Protein AF-0000000073568678 (afdb_homodimer)

Secondary structure (DSSP, 8-state):
----------------------------TT-TT--S-------SS--B--TT-GGGPPPTTS--EEEEEEE-SSSSS-EEEEEEESS----EEEEESSTTT--EEEE-PPPB--EETTEE--EEEEEEE-SPPTT-EEEEEESS--STTS-EEEEEEPPPPS-TT--EEEEEE----SBHHHHHHHHHHHHTT-SEEEE-S--S--TT-THHHHHHHHHHHHHHTTS-EEE---GGG---BGGGTB--TTHHHHHH----TTTTT-SSTTSEEEEETTEEEEE--TTS--STTSHHHHHHHHHHHH--TTT--EEEEE-SS-SS--BSTTTTTTHHHHHHHHHHHHHTT--EEEE-SSSSEEEE-SEETTEE-TTSPEEEEE--S--TT-----BSSSSPPTTEEEEE---EEEEEEE-SSSEEEEEEEEEETTEEEEEEEEEEE-SGGGGGG-PPPPPP--EEE---------------------/----------------------------TT-TT--S-------SS--B--TT-GGGPPPTTS--EEEEEEE-SSSSS-EEEEEEESS----EEEEESSTTT--EEEE-PPPB--EETTEE--EEEEEEE-SPPTT-EEEEEESS--STTS-EEEEEEPPPPS-TT--EEEEEE----SBHHHHHHHHHHHHTT-SEEEE-S--S--TT-THHHHHHHHHHHHHHTTS-EEE---GGG---BGGGTB--TTHHHHHH----TTTTT-SSTTSEEEEETTEEEEE--TTS--STTSHHHHHHHHHHHH--TTT--EEEEE-SS-SS--BSTTTTTTHHHHHHHHHHHHHTT--EEEE-SSSSEEEE-SEETTEE-TTSPEEEEE--S--TT-----BSSSSPPTTEEEEE---EEEEEEE-SSSEEEEEEEEEETTEEEEEEEEEEE-SGGGGGG-PPPPPP--EEE---------------------

Organism: NCBI:txid1480154

Solvent-accessible surface area (backbone atoms only — not comparable to full-atom values): 50777 Å² total; per-residue (Å²): 132,86,79,77,77,75,77,76,79,74,78,70,74,73,71,81,66,78,69,72,71,70,72,72,72,69,73,60,82,83,39,85,45,50,49,83,61,69,84,72,80,70,81,71,67,41,58,61,52,62,76,79,40,73,64,35,52,73,54,90,73,21,19,65,38,37,32,38,29,19,44,41,32,29,58,32,36,20,42,24,47,19,31,30,19,72,40,95,72,71,44,37,37,26,25,26,76,46,81,95,61,46,82,39,79,35,66,32,61,82,58,46,70,55,73,57,88,93,44,66,57,46,42,28,30,52,28,60,44,65,85,47,63,54,61,32,58,34,30,37,31,38,37,88,52,88,46,87,51,42,36,45,78,43,41,40,62,36,40,44,57,60,24,28,79,36,65,50,38,30,29,33,39,6,25,29,32,50,10,57,49,14,52,50,37,49,55,48,52,71,69,63,70,37,60,32,34,41,34,15,19,26,59,41,62,30,75,78,48,63,68,35,49,54,33,35,30,31,57,40,22,84,52,27,42,44,31,34,43,45,61,27,47,27,72,46,41,56,44,62,38,73,91,71,69,36,58,58,60,34,52,72,54,60,61,59,49,73,58,22,7,70,65,44,65,32,79,43,73,67,34,35,38,36,28,54,16,20,30,34,40,36,24,40,33,59,66,51,32,47,36,84,80,24,68,57,30,51,41,50,57,52,53,60,72,61,61,53,53,80,36,29,36,36,31,37,37,37,20,9,56,35,62,73,65,52,35,47,60,72,51,68,60,12,42,39,57,37,70,53,44,46,64,55,36,37,66,64,29,26,40,33,36,40,13,6,76,41,21,18,35,37,33,35,47,29,42,54,86,91,32,84,30,85,47,21,24,30,38,35,30,39,7,11,13,26,23,64,84,31,62,43,76,53,67,61,51,72,45,62,50,84,56,52,68,44,64,47,54,45,39,26,40,32,36,41,38,35,63,37,57,48,42,33,41,38,37,34,27,34,61,47,89,95,42,73,40,79,74,45,76,49,79,44,66,37,29,56,82,50,37,94,75,44,71,81,68,77,74,90,60,66,70,41,69,58,79,76,78,66,79,79,74,80,77,76,77,77,76,76,75,75,76,69,87,120,132,86,77,80,77,76,79,76,78,74,76,71,75,72,72,79,67,77,68,71,72,70,69,73,73,67,70,59,83,82,38,84,44,50,47,84,60,69,82,73,78,68,82,72,67,38,57,59,53,62,75,80,39,74,64,35,52,72,54,90,72,21,20,64,38,38,33,38,29,19,46,43,29,29,56,34,35,18,43,24,47,21,30,30,20,74,40,94,71,71,43,39,38,27,26,26,77,45,83,93,62,46,81,41,79,35,67,32,61,83,58,46,69,54,72,56,89,93,45,67,58,47,43,28,30,53,29,59,44,66,84,46,60,54,62,34,58,34,30,35,30,38,37,88,51,87,46,86,51,42,37,44,78,44,41,40,61,36,40,46,58,61,22,28,80,34,65,49,37,30,29,35,38,5,25,29,33,53,11,57,49,14,52,50,37,50,55,49,53,72,69,62,70,37,59,32,34,41,35,15,18,26,58,40,65,27,54,86,47,61,68,34,49,54,33,33,30,31,57,42,22,86,52,27,43,44,32,35,42,45,63,27,48,26,72,44,41,55,34,64,38,72,92,71,70,37,57,58,60,36,53,72,53,59,63,60,49,73,58,23,7,69,67,43,65,32,77,43,72,67,34,34,38,36,28,54,18,21,30,34,39,35,24,39,31,58,66,50,33,46,36,85,80,24,68,56,29,52,41,49,57,51,53,59,74,61,59,52,52,81,34,28,35,36,32,37,39,36,20,8,55,35,62,72,65,52,35,48,60,71,52,67,60,12,42,38,57,36,70,53,44,47,66,56,37,37,64,64,28,26,40,33,37,40,14,6,76,41,22,15,34,36,34,34,46,29,41,54,86,89,32,83,29,86,46,21,24,29,37,35,30,37,8,10,12,25,24,63,84,30,62,44,76,53,66,62,50,68,44,61,52,84,56,53,67,43,64,47,53,46,38,26,40,32,36,42,38,34,62,36,56,46,40,32,41,38,37,34,27,35,61,47,86,95,40,74,40,80,73,46,75,47,79,44,67,36,27,56,81,49,37,92,76,44,69,82,67,79,72,91,62,68,69,41,68,56,80,76,76,65,79,80,74,81,76,76,77,76,76,76,75,74,75,72,81,123

Foldseek 3Di:
DPDPPPPPPPPPPPPPPPPPVPPPPPPPPPPPLCDVAPPDDDDPQFDFDDCPPPLLDDLPVFAWFLWFWAQQFFWFQKIKIKTFGQDDAFQKKFKDLDPPPSPDIWHDDFFDWDDAQVDIGGGMHITMDGRHDAQTKMKMKGGDDPDPSNMDIEMETTFHGQAFQDKFKEWEAEQLAGGPLSLLQLVQSVVPPHRAYEYQANQHLCQRVLCSLSSSSSSCCVPRRYHHYDYAYDPSQFHADVVRVRHDGNVSVPSGDAANCVNQVAPDRRWGWHGGYQEIETEDELPDDCPPPDRRVVSVLVSLVPDDCRRRVAYEYRYAQFCDDQFPQCHNVSVRVCVRPQLVQLQSQHAAYEYARQQWWWKFAFDDPNDHDLSHYIYIYRNNSRHSVAWRDGGNDTSPDVRGPDIHGAHWIKMWMDRGNFKIKIFTFGPDPNDTDTDDIDMTTRSSVVCVVRDNDDDDDDDDDDPDPPPPPPPPPPPPPPPPDD/DPPPPPPPPPPPPPPPPPPPVPPPPPPPCPPPLCDPFPPDDDDPQFDFPDCPPPLLDDLPVFAWFLWFWAQQFFWFQKIKIKTFGQDDAFQKKFKDLDPPPSPDIWHDDFFDWDDAQVDIGGGMHITMDGRHDAQTKMKMKGGDDPDPSNMDIEMETTFHGQAFQDKFKEWEAEQLAGGPLSLLQLVQSVVPPHRAYEYQANQHLCQRPLCSLSSSSSSCCVPRRYHHYDYAYDPSQFHADVVRVRHDGNVSVPSGDAANCVNQVAPDRRWGWHGGYQEIETEDELPDDCPPPDRRVVSVLVSLVPDDCRRRVAYEYRYAQFCDDQFPQCHNVSVRVCVRPQLVQLQSQHAAYEYARQQWWWKFAFDDPNDHDLSHYIYIYRNNSRHSVAWRDGGNDTSPDVRGPDIHGAHWIKMWMDRGNFKIKIFTFGPDPNDTDTDDIDMTTRSSVVCVVRDNDDDDDDDDDDPDPDPPPPPPPPPPPPPPDD

Sequence (972 aa):
MEKLLSFLVLCIVLHAGNDKQVKSQSLDPNSPYAGVETEYTRPDADLDMHLDEPILAPNPRGGPEQVFLTIGDRTGTAITVSWSSNKTMETLVLYSKESKKYDLLAKGDEPKRYTYMDYTSGLLHHVTLSNLEYNTKYYYKIGSSNEEFLTFYGDFTTPPAPGPDTAIKFTIVGDLGQTYSSNTTLGHMMESEGQYLLNMGDFSYADDYQPRWDTWGRMMTPYSSKVPFVFTYGNHEIEYKESANEREPFVAATHRFATPWKSSRSQGPLFYSVEIGPVHIVALNSYVSLAKYTPQYKWLEADLSRVNRAITPWVVIITHAPWYNTYNAHYLEGEVMRNAVEYFARKYHVDAIYSGHVHSYERFKRLYFYEEDNCAPVYVTIGDGGNREGPATAFKVTPQPPYSAFREPSFGHGTLEIFNKTTAVFKWHRNQDEEAVTADVFYLTNVHSISKNCPQPSEPLQPHYSPHLLSKREIGVHCDQHVSSFMEKLLSFLVLCIVLHAGNDKQVKSQSLDPNSPYAGVETEYTRPDADLDMHLDEPILAPNPRGGPEQVFLTIGDRTGTAITVSWSSNKTMETLVLYSKESKKYDLLAKGDEPKRYTYMDYTSGLLHHVTLSNLEYNTKYYYKIGSSNEEFLTFYGDFTTPPAPGPDTAIKFTIVGDLGQTYSSNTTLGHMMESEGQYLLNMGDFSYADDYQPRWDTWGRMMTPYSSKVPFVFTYGNHEIEYKESANEREPFVAATHRFATPWKSSRSQGPLFYSVEIGPVHIVALNSYVSLAKYTPQYKWLEADLSRVNRAITPWVVIITHAPWYNTYNAHYLEGEVMRNAVEYFARKYHVDAIYSGHVHSYERFKRLYFYEEDNCAPVYVTIGDGGNREGPATAFKVTPQPPYSAFREPSFGHGTLEIFNKTTAVFKWHRNQDEEAVTADVFYLTNVHSISKNCPQPSEPLQPHYSPHLLSKREIGVHCDQHVSSF

pLDDT: mean 85.4, std 22.77, range [20.86, 98.88]

Structure (mmCIF, N/CA/C/O backbone):
data_AF-0000000073568678-model_v1
#
loop_
_entity.id
_entity.type
_entity.pdbx_description
1 polymer 'Purple acid phosphatase'
#
loop_
_atom_site.group_PDB
_atom_site.id
_atom_site.type_symbol
_atom_site.label_atom_id
_atom_site.label_alt_id
_atom_site.label_comp_id
_atom_site.label_asym_id
_atom_site.label_entity_id
_atom_site.label_seq_id
_atom_site.pdbx_PDB_ins_code
_atom_site.Cartn_x
_atom_site.Cartn_y
_atom_site.Cartn_z
_atom_site.occupancy
_atom_site.B_iso_or_equiv
_atom_site.auth_seq_id
_atom_site.auth_comp_id
_atom_site.auth_asym_id
_atom_site.auth_atom_id
_atom_site.pdbx_PDB_model_num
ATOM 1 N N . MET A 1 1 ? -35.406 -20.031 40.5 1 24 1 MET A N 1
ATOM 2 C CA . MET A 1 1 ? -34.438 -19.125 41.125 1 24 1 MET A CA 1
ATOM 3 C C . MET A 1 1 ? -33.031 -19.484 40.688 1 24 1 MET A C 1
ATOM 5 O O . MET A 1 1 ? -32.062 -19.219 41.406 1 24 1 MET A O 1
ATOM 9 N N . GLU A 1 2 ? -32.844 -20.219 39.625 1 26.67 2 GLU A N 1
ATOM 10 C CA . GLU A 1 2 ? -31.578 -20.75 39.062 1 26.67 2 GLU A CA 1
ATOM 11 C C . GLU A 1 2 ? -30.578 -19.625 38.812 1 26.67 2 GLU A C 1
ATOM 13 O O . GLU A 1 2 ? -30.875 -18.641 38.156 1 26.67 2 GLU A O 1
ATOM 18 N N . LYS A 1 3 ? -29.531 -19.531 39.781 1 22.84 3 LYS A N 1
ATOM 19 C CA . LYS A 1 3 ? -28.438 -18.609 40.062 1 22.84 3 LYS A CA 1
ATOM 20 C C . LYS A 1 3 ? -27.5 -18.484 38.844 1 22.84 3 LYS A C 1
ATOM 22 O O . LYS A 1 3 ? -26.875 -19.453 38.438 1 22.84 3 LYS A O 1
ATOM 27 N N . LEU A 1 4 ? -27.797 -17.719 37.812 1 24.41 4 LEU A N 1
ATOM 28 C CA . LEU A 1 4 ? -27.031 -17.406 36.625 1 24.41 4 LEU A CA 1
ATOM 29 C C . LEU A 1 4 ? -25.672 -16.828 36.969 1 24.41 4 LEU A C 1
ATOM 31 O O . LEU A 1 4 ? -25.578 -15.711 37.5 1 24.41 4 LEU A O 1
ATOM 35 N N . LEU A 1 5 ? -24.766 -17.609 37.656 1 24.92 5 LEU A N 1
ATOM 36 C CA . LEU A 1 5 ? -23.438 -17.141 38 1 24.92 5 LEU A CA 1
ATOM 37 C C . LEU A 1 5 ? -22.703 -16.625 36.75 1 24.92 5 LEU A C 1
ATOM 39 O O . LEU A 1 5 ? -22.516 -17.359 35.781 1 24.92 5 LEU A O 1
ATOM 43 N N . SER A 1 6 ? -22.828 -15.352 36.438 1 23.81 6 SER A N 1
ATOM 44 C CA . SER A 1 6 ? -22.172 -14.562 35.406 1 23.81 6 SER A CA 1
ATOM 45 C C . SER A 1 6 ? -20.656 -14.633 35.531 1 23.81 6 SER A C 1
ATOM 47 O O . SER A 1 6 ? -20.094 -14.289 36.562 1 23.81 6 SER A O 1
ATOM 49 N N . PHE A 1 7 ? -20.031 -15.703 35.062 1 25.12 7 PHE A N 1
ATOM 50 C CA . PHE A 1 7 ? -18.578 -15.844 35.031 1 25.12 7 PHE A CA 1
ATOM 51 C C . PHE A 1 7 ? -17.922 -14.625 34.406 1 25.12 7 PHE A C 1
ATOM 53 O O . PHE A 1 7 ? -18.188 -14.312 33.25 1 25.12 7 PHE A O 1
ATOM 60 N N . LEU A 1 8 ? -17.594 -13.578 35.156 1 23.52 8 LEU A N 1
ATOM 61 C CA . LEU A 1 8 ? -16.766 -12.43 34.812 1 23.52 8 LEU A CA 1
ATOM 62 C C . LEU A 1 8 ? -15.375 -12.867 34.406 1 23.52 8 LEU A C 1
ATOM 64 O O . LEU A 1 8 ? -14.633 -13.445 35.188 1 23.52 8 LEU A O 1
ATOM 68 N N . VAL A 1 9 ? -15.203 -13.383 33.188 1 23.16 9 VAL A N 1
ATOM 69 C CA . VAL A 1 9 ? -13.875 -13.688 32.656 1 23.16 9 VAL A CA 1
ATOM 70 C C . VAL A 1 9 ? -12.984 -12.445 32.75 1 23.16 9 VAL A C 1
ATOM 72 O O . VAL A 1 9 ? -13.258 -11.43 32.094 1 23.16 9 VAL A O 1
ATOM 75 N N . LEU A 1 10 ? -12.406 -12.156 33.906 1 21.94 10 LEU A N 1
ATOM 76 C CA . LEU A 1 10 ? -11.336 -11.188 34.125 1 21.94 10 LEU A CA 1
ATOM 77 C C . LEU A 1 10 ? -10.156 -11.469 33.219 1 21.94 10 LEU A C 1
ATOM 79 O O . LEU A 1 10 ? -9.516 -12.516 33.312 1 21.94 10 LEU A O 1
ATOM 83 N N . CYS A 1 11 ? -10.305 -11.156 31.953 1 21.94 11 CYS A N 1
ATOM 84 C CA . CYS A 1 11 ? -9.141 -11.195 31.062 1 21.94 11 CYS A CA 1
ATOM 85 C C . CYS A 1 11 ? -7.992 -10.367 31.641 1 21.94 11 CYS A C 1
ATOM 87 O O . CYS A 1 11 ? -8.047 -9.133 31.641 1 21.94 11 CYS A O 1
ATOM 89 N N . ILE A 1 12 ? -7.402 -10.82 32.688 1 22.91 12 ILE A N 1
ATOM 90 C CA . ILE A 1 12 ? -6.145 -10.242 33.156 1 22.91 12 ILE A CA 1
ATOM 91 C C . ILE A 1 12 ? -5.102 -10.32 32.062 1 22.91 12 ILE A C 1
ATOM 93 O O . ILE A 1 12 ? -4.719 -11.414 31.625 1 22.91 12 ILE A O 1
ATOM 97 N N . VAL A 1 13 ? -5.227 -9.438 31.125 1 23.48 13 VAL A N 1
ATOM 98 C CA . VAL A 1 13 ? -4.082 -9.25 30.234 1 23.48 13 VAL A CA 1
ATOM 99 C C . VAL A 1 13 ? -2.82 -9.023 31.062 1 23.48 13 VAL A C 1
ATOM 101 O O . VAL A 1 13 ? -2.709 -8.023 31.781 1 23.48 13 VAL A O 1
ATOM 104 N N . LEU A 1 14 ? -2.332 -10.07 31.672 1 23.27 14 LEU A N 1
ATOM 105 C CA . LEU A 1 14 ? -0.978 -10 32.219 1 23.27 14 LEU A CA 1
ATOM 106 C C . LEU A 1 14 ? -0.029 -9.336 31.219 1 23.27 14 LEU A C 1
ATOM 108 O O . LEU A 1 14 ? 0.114 -9.805 30.078 1 23.27 14 LEU A O 1
ATOM 112 N N . HIS A 1 15 ? 0.089 -8.062 31.375 1 22.81 15 HIS A N 1
ATOM 113 C CA . HIS A 1 15 ? 1.213 -7.293 30.859 1 22.81 15 HIS A CA 1
ATOM 114 C C . HIS A 1 15 ? 2.543 -7.934 31.25 1 22.81 15 HIS A C 1
ATOM 116 O O . HIS A 1 15 ? 2.891 -7.992 32.438 1 22.81 15 HIS A O 1
ATOM 122 N N . ALA A 1 16 ? 2.824 -9.133 30.828 1 26.69 16 ALA A N 1
ATOM 123 C CA . ALA A 1 16 ? 4.227 -9.5 30.984 1 26.69 16 ALA A CA 1
ATOM 124 C C . ALA A 1 16 ? 5.148 -8.336 30.641 1 26.69 16 ALA A C 1
ATOM 126 O O . ALA A 1 16 ? 5.336 -8 29.469 1 26.69 16 ALA A O 1
ATOM 127 N N . GLY A 1 17 ? 5.105 -7.281 31.484 1 23.72 17 GLY A N 1
ATOM 128 C CA . GLY A 1 17 ? 6.051 -6.18 31.562 1 23.72 17 GLY A CA 1
ATOM 129 C C . GLY A 1 17 ? 7.492 -6.637 31.688 1 23.72 17 GLY A C 1
ATOM 130 O O . GLY A 1 17 ? 7.941 -6.996 32.781 1 23.72 17 GLY A O 1
ATOM 131 N N . ASN A 1 18 ? 7.941 -7.703 31 1 26.5 18 ASN A N 1
ATOM 132 C CA . ASN A 1 18 ? 9.398 -7.715 31.125 1 26.5 18 ASN A CA 1
ATOM 133 C C . ASN A 1 18 ? 9.977 -6.305 31.078 1 26.5 18 ASN A C 1
ATOM 135 O O . ASN A 1 18 ? 9.805 -5.598 30.078 1 26.5 18 ASN A O 1
ATOM 139 N N . ASP A 1 19 ? 10.141 -5.746 32.188 1 26.45 19 ASP A N 1
ATOM 140 C CA . ASP A 1 19 ? 10.836 -4.539 32.625 1 26.45 19 ASP A CA 1
ATOM 141 C C . ASP A 1 19 ? 12.227 -4.441 32.031 1 26.45 19 ASP A C 1
ATOM 143 O O . ASP A 1 19 ? 13.219 -4.77 32.656 1 26.45 19 ASP A O 1
ATOM 147 N N . LYS A 1 20 ? 12.57 -5.027 30.984 1 27.28 20 LYS A N 1
ATOM 148 C CA . LYS A 1 20 ? 13.922 -4.59 30.656 1 27.28 20 LYS A CA 1
ATOM 149 C C . LYS A 1 20 ? 14.023 -3.066 30.656 1 27.28 20 LYS A C 1
ATOM 151 O O . LYS A 1 20 ? 13.375 -2.393 29.859 1 27.28 20 LYS A O 1
ATOM 156 N N . GLN A 1 21 ? 14.25 -2.537 31.859 1 23.16 21 GLN A N 1
ATOM 157 C CA . GLN A 1 21 ? 14.797 -1.19 32 1 23.16 21 GLN A CA 1
ATOM 158 C C . GLN A 1 21 ? 15.789 -0.882 30.875 1 23.16 21 GLN A C 1
ATOM 160 O O . GLN A 1 21 ? 16.844 -1.517 30.781 1 23.16 21 GLN A O 1
ATOM 165 N N . VAL A 1 22 ? 15.281 -0.69 29.812 1 24.28 22 VAL A N 1
ATOM 166 C CA . VAL A 1 22 ? 16.234 -0.135 28.859 1 24.28 22 VAL A CA 1
ATOM 167 C C . VAL A 1 22 ? 17.047 0.974 29.531 1 24.28 22 VAL A C 1
ATOM 169 O O . VAL A 1 22 ? 16.484 2 29.938 1 24.28 22 VAL A O 1
ATOM 172 N N . LYS A 1 23 ? 18.078 0.524 30.203 1 26.17 23 LYS A N 1
ATOM 173 C CA . LYS A 1 23 ? 19.062 1.468 30.703 1 26.17 23 LYS A CA 1
ATOM 174 C C . LYS A 1 23 ? 19.25 2.639 29.734 1 26.17 23 LYS A C 1
ATOM 176 O O . LYS A 1 23 ? 19.516 2.439 28.547 1 26.17 23 LYS A O 1
ATOM 181 N N . SER A 1 24 ? 18.594 3.727 30.031 1 24.61 24 SER A N 1
ATOM 182 C CA . SER A 1 24 ? 18.828 5.012 29.391 1 24.61 24 SER A CA 1
ATOM 183 C C . SER A 1 24 ? 20.328 5.254 29.188 1 24.61 24 SER A C 1
ATOM 185 O O . SER A 1 24 ? 21.094 5.281 30.156 1 24.61 24 SER A O 1
ATOM 187 N N . GLN A 1 25 ? 20.859 4.602 28.297 1 26.97 25 GLN A N 1
ATOM 188 C CA . GLN A 1 25 ? 22.25 4.992 28.125 1 26.97 25 GLN A CA 1
ATOM 189 C C . GLN A 1 25 ? 22.391 6.512 28.047 1 26.97 25 GLN A C 1
ATOM 191 O O . GLN A 1 25 ? 21.906 7.133 27.094 1 26.97 25 GLN A O 1
ATOM 196 N N . SER A 1 26 ? 22.422 7.125 29.188 1 27.8 26 SER A N 1
ATOM 197 C CA . SER A 1 26 ? 22.875 8.516 29.25 1 27.8 26 SER A CA 1
ATOM 198 C C . SER A 1 26 ? 24.047 8.758 28.312 1 27.8 26 SER A C 1
ATOM 200 O O . SER A 1 26 ? 25.016 7.984 28.297 1 27.8 26 SER A O 1
ATOM 202 N N . LEU A 1 27 ? 23.703 9.359 27.266 1 30.7 27 LEU A N 1
ATOM 203 C CA . LEU A 1 27 ? 24.844 9.789 26.469 1 30.7 27 LEU A CA 1
ATOM 204 C C . LEU A 1 27 ? 25.906 10.422 27.359 1 30.7 27 LEU A C 1
ATOM 206 O O . LEU A 1 27 ? 25.578 11.188 28.281 1 30.7 27 LEU A O 1
ATOM 210 N N . ASP A 1 28 ? 27.047 9.773 27.531 1 32.38 28 ASP A N 1
ATOM 211 C CA . ASP A 1 28 ? 28.188 10.414 28.156 1 32.38 28 ASP A CA 1
ATOM 212 C C . ASP A 1 28 ? 28.375 11.844 27.641 1 32.38 28 ASP A C 1
ATOM 214 O O . ASP A 1 28 ? 28.547 12.062 26.438 1 32.38 28 ASP A O 1
ATOM 218 N N . PRO A 1 29 ? 27.922 12.891 28.281 1 36.47 29 PRO A N 1
ATOM 219 C CA . PRO A 1 29 ? 28.031 14.281 27.859 1 36.47 29 PRO A CA 1
ATOM 220 C C . PRO A 1 29 ? 29.391 14.609 27.25 1 36.47 29 PRO A C 1
ATOM 222 O O . PRO A 1 29 ? 29.547 15.617 26.562 1 36.47 29 PRO A O 1
ATOM 225 N N . ASN A 1 30 ? 30.406 13.922 27.656 1 34.09 30 ASN A N 1
ATOM 226 C CA . ASN A 1 30 ? 31.766 14.133 27.141 1 34.09 30 ASN A CA 1
ATOM 227 C C . ASN A 1 30 ? 32 13.375 25.844 1 34.09 30 ASN A C 1
ATOM 229 O O . ASN A 1 30 ? 33.125 13.297 25.375 1 34.09 30 ASN A O 1
ATOM 233 N N . SER A 1 31 ? 30.984 12.766 25.328 1 33.22 31 SER A N 1
ATOM 234 C CA . SER A 1 31 ? 31.188 12.055 24.078 1 33.22 31 SER A CA 1
ATOM 235 C C . SER A 1 31 ? 31.312 13.016 22.906 1 33.22 31 SER A C 1
ATOM 237 O O . SER A 1 31 ? 30.531 13.977 22.797 1 33.22 31 SER A O 1
ATOM 239 N N . PRO A 1 32 ? 32.469 13.094 22.312 1 33.84 32 PRO A N 1
ATOM 240 C CA . PRO A 1 32 ? 32.656 13.984 21.156 1 33.84 32 PRO A CA 1
ATOM 241 C C . PRO A 1 32 ? 31.516 13.883 20.156 1 33.84 32 PRO A C 1
ATOM 243 O O . PRO A 1 32 ? 31.422 14.688 19.219 1 33.84 32 PRO A O 1
ATOM 246 N N . TYR A 1 33 ? 30.953 12.844 20.156 1 33.47 33 TYR A N 1
ATOM 247 C CA . TYR A 1 33 ? 29.875 12.617 19.188 1 33.47 33 TYR A CA 1
ATOM 248 C C . TYR A 1 33 ? 28.594 13.312 19.641 1 33.47 33 TYR A C 1
ATOM 250 O O . TYR A 1 33 ? 27.531 13.094 19.047 1 33.47 33 TYR A O 1
ATOM 258 N N . ALA A 1 34 ? 28.594 13.891 20.875 1 31.48 34 ALA A N 1
ATOM 259 C CA . ALA A 1 34 ? 27.469 14.688 21.359 1 31.48 34 ALA A CA 1
ATOM 260 C C . ALA A 1 34 ? 27.219 15.891 20.469 1 31.48 34 ALA A C 1
ATOM 262 O O . ALA A 1 34 ? 28.125 16.703 20.25 1 31.48 34 ALA A O 1
ATOM 263 N N . GLY A 1 35 ? 26.719 15.758 19.328 1 33.09 35 GLY A N 1
ATOM 264 C CA . GLY A 1 35 ? 26.359 17.016 18.688 1 33.09 35 GLY A CA 1
ATOM 265 C C . GLY A 1 35 ? 25.969 18.094 19.672 1 33.09 35 GLY A C 1
ATOM 266 O O . GLY A 1 35 ? 26.078 17.906 20.891 1 33.09 35 GLY A O 1
ATOM 267 N N . VAL A 1 36 ? 25.766 19.281 19.234 1 34.28 36 VAL A N 1
ATOM 268 C CA . VAL A 1 36 ? 25.281 20.312 20.156 1 34.28 36 VAL A CA 1
ATOM 269 C C . VAL A 1 36 ? 24.141 19.75 20.984 1 34.28 36 VAL A C 1
ATOM 271 O O . VAL A 1 36 ? 23.047 19.5 20.469 1 34.28 36 VAL A O 1
ATOM 274 N N . GLU A 1 37 ? 24.422 18.719 21.703 1 35.94 37 GLU A N 1
ATOM 275 C CA . GLU A 1 37 ? 23.391 18.266 22.641 1 35.94 37 GLU A CA 1
ATOM 276 C C . GLU A 1 37 ? 22.844 19.438 23.453 1 35.94 37 GLU A C 1
ATOM 278 O O . GLU A 1 37 ? 23.594 20.172 24.094 1 35.94 37 GLU A O 1
ATOM 283 N N . THR A 1 38 ? 21.828 20.016 22.969 1 37.84 38 THR A N 1
ATOM 284 C CA . THR A 1 38 ? 21.219 20.906 23.969 1 37.84 38 THR A CA 1
ATOM 285 C C . THR A 1 38 ? 20.984 20.156 25.281 1 37.84 38 THR A C 1
ATOM 287 O O . THR A 1 38 ? 20.719 18.953 25.281 1 37.84 38 THR A O 1
ATOM 290 N N . GLU A 1 39 ? 21.656 20.594 26.297 1 38.72 39 GLU A N 1
ATOM 291 C CA . GLU A 1 39 ? 21.594 20.109 27.672 1 38.72 39 GLU A CA 1
ATOM 292 C C . GLU A 1 39 ? 20.156 19.938 28.141 1 38.72 39 GLU A C 1
ATOM 294 O O . GLU A 1 39 ? 19.875 19.844 29.344 1 38.72 39 GLU A O 1
ATOM 299 N N . TYR A 1 40 ? 19.266 19.891 27.25 1 37.69 40 TYR A N 1
ATOM 300 C CA . TYR A 1 40 ? 17.938 19.781 27.844 1 37.69 40 TYR A CA 1
ATOM 301 C C . TYR A 1 40 ? 17.625 18.344 28.234 1 37.69 40 TYR A C 1
ATOM 303 O O . TYR A 1 40 ? 17.797 17.422 27.422 1 37.69 40 TYR A O 1
ATOM 311 N N . THR A 1 41 ? 17.734 18.141 29.609 1 40.91 41 THR A N 1
ATOM 312 C CA . THR A 1 41 ? 17.266 16.859 30.141 1 40.91 41 THR A CA 1
ATOM 313 C C . THR A 1 41 ? 15.742 16.797 30.125 1 40.91 41 THR A C 1
ATOM 315 O O . THR A 1 41 ? 15.086 17.594 30.797 1 40.91 41 THR A O 1
ATOM 318 N N . ARG A 1 42 ? 15.102 15.992 29.312 1 46.78 42 ARG A N 1
ATOM 319 C CA . ARG A 1 42 ? 13.672 15.844 29.062 1 46.78 42 ARG A CA 1
ATOM 320 C C . ARG A 1 42 ? 13.008 15.062 30.203 1 46.78 42 ARG A C 1
ATOM 322 O O . ARG A 1 42 ? 13.531 14.047 30.656 1 46.78 42 ARG A O 1
ATOM 329 N N . PRO A 1 43 ? 11.953 15.664 30.75 1 45.84 43 PRO A N 1
ATOM 330 C CA . PRO A 1 43 ? 11.219 14.852 31.734 1 45.84 43 PRO A CA 1
ATOM 331 C C . PRO A 1 43 ? 10.695 13.547 31.141 1 45.84 43 PRO A C 1
ATOM 333 O O . PRO A 1 43 ? 10.555 13.43 29.922 1 45.84 43 PRO A O 1
ATOM 336 N N . ASP A 1 44 ? 10.641 12.414 31.922 1 45.88 44 ASP A N 1
ATOM 337 C CA . ASP A 1 44 ? 10.133 11.062 31.688 1 45.88 44 ASP A CA 1
ATOM 338 C C . ASP A 1 44 ? 8.844 11.086 30.875 1 45.88 44 ASP A C 1
ATOM 340 O O . ASP A 1 44 ? 8.203 12.133 30.75 1 45.88 44 ASP A O 1
ATOM 344 N N . ALA A 1 45 ? 8.453 9.852 30.328 1 50.56 45 ALA A N 1
ATOM 345 C CA . ALA A 1 45 ? 7.238 9.516 29.594 1 50.56 45 ALA A CA 1
ATOM 346 C C . ALA A 1 45 ? 6.031 10.273 30.156 1 50.56 45 ALA A C 1
ATOM 348 O O . ALA A 1 45 ? 5.852 10.352 31.375 1 50.56 45 ALA A O 1
ATOM 349 N N . ASP A 1 46 ? 5.523 11.234 29.375 1 58.69 46 ASP A N 1
ATOM 350 C CA . ASP A 1 46 ? 4.438 12.109 29.828 1 58.69 46 ASP A CA 1
ATOM 351 C C . ASP A 1 46 ? 3.146 11.32 30.031 1 58.69 46 ASP A C 1
ATOM 353 O O . ASP A 1 46 ? 2.816 10.438 29.234 1 58.69 46 ASP A O 1
ATOM 357 N N . LEU A 1 47 ? 2.592 11.352 31.188 1 67.88 47 LEU A N 1
ATOM 358 C CA . LEU A 1 47 ? 1.368 10.711 31.656 1 67.88 47 LEU A CA 1
ATOM 359 C C . LEU A 1 47 ? 0.177 11.125 30.797 1 67.88 47 LEU A C 1
ATOM 361 O O . LEU A 1 47 ? 0.051 12.297 30.422 1 67.88 47 LEU A O 1
ATOM 365 N N . ASP A 1 48 ? -0.564 10.172 30.234 1 81.25 48 ASP A N 1
ATOM 366 C CA . ASP A 1 48 ? -1.866 10.406 29.625 1 81.25 48 ASP A CA 1
ATOM 367 C C . ASP A 1 48 ? -2.721 11.336 30.469 1 81.25 48 ASP A C 1
ATOM 369 O O . ASP A 1 48 ? -2.699 11.258 31.703 1 81.25 48 ASP A O 1
ATOM 373 N N . MET A 1 49 ? -3.354 12.258 29.812 1 88.06 49 MET A N 1
ATOM 374 C CA . MET A 1 49 ? -4.332 13.047 30.547 1 88.06 49 MET A CA 1
ATOM 375 C C . MET A 1 49 ? -5.398 12.156 31.172 1 88.06 49 MET A C 1
ATOM 377 O O . MET A 1 49 ? -5.809 11.156 30.578 1 88.06 49 MET A O 1
ATOM 381 N N . HIS A 1 50 ? -5.707 12.523 32.344 1 84.69 50 HIS A N 1
ATOM 382 C CA . HIS A 1 50 ? -6.805 11.789 32.969 1 84.69 50 HIS A CA 1
ATOM 383 C C . HIS A 1 50 ? -8.117 12.023 32.25 1 84.69 50 HIS A C 1
ATOM 385 O O . HIS A 1 50 ? -8.414 13.148 31.828 1 84.69 50 HIS A O 1
ATOM 391 N N . LEU A 1 51 ? -8.859 11.039 32.094 1 84.25 51 LEU A N 1
ATOM 392 C CA . LEU A 1 51 ? -10.078 11.094 31.281 1 84.25 51 LEU A CA 1
ATOM 393 C C . LEU A 1 51 ? -11.117 11.992 31.953 1 84.25 51 LEU A C 1
ATOM 395 O O . LEU A 1 51 ? -12.086 12.406 31.297 1 84.25 51 LEU A O 1
ATOM 399 N N . ASP A 1 52 ? -10.883 12.297 33.281 1 85.06 52 ASP A N 1
ATOM 400 C CA . ASP A 1 52 ? -11.852 13.125 34 1 85.06 52 ASP A CA 1
ATOM 401 C C . ASP A 1 52 ? -11.492 14.602 33.875 1 85.06 52 ASP A C 1
ATOM 403 O O . ASP A 1 52 ? -12.18 15.461 34.438 1 85.06 52 ASP A O 1
ATOM 407 N N . GLU A 1 53 ? -10.445 14.891 33.156 1 89.94 53 GLU A N 1
ATOM 408 C CA . GLU A 1 53 ? -10.133 16.297 32.906 1 89.94 53 GLU A CA 1
ATOM 409 C C . GLU A 1 53 ? -11.305 17.016 32.25 1 89.94 53 GLU A C 1
ATOM 411 O O . GLU A 1 53 ? -11.93 16.484 31.328 1 89.94 53 GLU A O 1
ATOM 416 N N . PRO A 1 54 ? -11.625 18.188 32.688 1 90.69 54 PRO A N 1
ATOM 417 C CA . PRO A 1 54 ? -12.797 18.922 32.188 1 90.69 54 PRO A CA 1
ATOM 418 C C . PRO A 1 54 ? -12.766 19.125 30.688 1 90.69 54 PRO A C 1
ATOM 420 O O . PRO A 1 54 ? -13.805 19.047 30.016 1 90.69 54 PRO A O 1
ATOM 423 N N . ILE A 1 55 ? -11.641 19.359 30.125 1 92.5 55 ILE A N 1
ATOM 424 C CA . ILE A 1 55 ? -11.516 19.641 28.703 1 92.5 55 ILE A CA 1
ATOM 425 C C . ILE A 1 55 ? -11.883 18.406 27.891 1 92.5 55 ILE A C 1
ATOM 427 O O . ILE A 1 55 ? -12.164 18.5 26.688 1 92.5 55 ILE A O 1
ATOM 431 N N . LEU A 1 56 ? -11.891 17.234 28.484 1 94.31 56 LEU A N 1
ATOM 432 C CA . LEU A 1 56 ? -12.164 15.984 27.797 1 94.31 56 LEU A CA 1
ATOM 433 C C . LEU A 1 56 ? -13.617 15.562 27.984 1 94.31 56 LEU A C 1
ATOM 435 O O . LEU A 1 56 ? -14.062 14.57 27.406 1 94.31 56 LEU A O 1
ATOM 439 N N . ALA A 1 57 ? -14.391 16.297 28.797 1 94.75 57 ALA A N 1
ATOM 440 C CA . ALA A 1 57 ? -15.766 15.922 29.141 1 94.75 57 ALA A CA 1
ATOM 441 C C . ALA A 1 57 ? -16.672 16.016 27.922 1 94.75 57 ALA A C 1
ATOM 443 O O . ALA A 1 57 ? -16.547 16.938 27.109 1 94.75 57 ALA A O 1
ATOM 444 N N . PRO A 1 58 ? -17.594 15.086 27.812 1 95.75 58 PRO A N 1
ATOM 445 C CA . PRO A 1 58 ? -18.547 15.156 26.703 1 95.75 58 PRO A CA 1
ATOM 446 C C . PRO A 1 58 ? -19.547 16.297 26.844 1 95.75 58 PRO A C 1
ATOM 448 O O . PRO A 1 58 ? -19.734 16.812 27.953 1 95.75 58 PRO A O 1
ATOM 451 N N . ASN A 1 59 ? -20.078 16.672 25.734 1 95.88 59 ASN A N 1
ATOM 452 C CA . ASN A 1 59 ? -21.188 17.625 25.766 1 95.88 59 ASN A CA 1
ATOM 453 C C . ASN A 1 59 ? -22.328 17.094 26.625 1 95.88 59 ASN A C 1
ATOM 455 O O . ASN A 1 59 ? -22.891 16.031 26.344 1 95.88 59 ASN A O 1
ATOM 459 N N . PRO A 1 60 ? -22.75 17.781 27.609 1 94.56 60 PRO A N 1
ATOM 460 C CA . PRO A 1 60 ? -23.688 17.25 28.594 1 94.56 60 PRO A CA 1
ATOM 461 C C . PRO A 1 60 ? -25.078 16.984 27.984 1 94.56 60 PRO A C 1
ATOM 463 O O . PRO A 1 60 ? -25.859 16.203 28.547 1 94.56 60 PRO A O 1
ATOM 466 N N . ARG A 1 61 ? -25.422 17.625 26.875 1 95.38 61 ARG A N 1
ATOM 467 C CA . ARG A 1 61 ? -26.719 17.406 26.266 1 95.38 61 ARG A CA 1
ATOM 468 C C . ARG A 1 61 ? -26.594 16.656 24.953 1 95.38 61 ARG A C 1
ATOM 470 O O . ARG A 1 61 ? -27.562 16.578 24.188 1 95.38 61 ARG A O 1
ATOM 477 N N . GLY A 1 62 ? -25.391 16.281 24.609 1 95.94 62 GLY A N 1
ATOM 478 C CA . GLY A 1 62 ? -25.156 15.453 23.438 1 95.94 62 GLY A CA 1
ATOM 479 C C . GLY A 1 62 ? -25.062 16.266 22.156 1 95.94 62 GLY A C 1
ATOM 480 O O . GLY A 1 62 ? -25.125 15.695 21.062 1 95.94 62 GLY A O 1
ATOM 481 N N . GLY A 1 63 ? -24.953 17.578 22.266 1 96.75 63 GLY A N 1
ATOM 482 C CA . GLY A 1 63 ? -24.812 18.438 21.094 1 96.75 63 GLY A CA 1
ATOM 483 C C . GLY A 1 63 ? -23.469 18.328 20.438 1 96.75 63 GLY A C 1
ATOM 484 O O . GLY A 1 63 ? -22.734 17.359 20.641 1 96.75 63 GLY A O 1
ATOM 485 N N . PRO A 1 64 ? -23.141 19.328 19.562 1 97.94 64 PRO A N 1
ATOM 486 C CA . PRO A 1 64 ? -21.906 19.234 18.781 1 97.94 64 PRO A CA 1
ATOM 487 C C . PRO A 1 64 ? -20.641 19.219 19.656 1 97.94 64 PRO A C 1
ATOM 489 O O . PRO A 1 64 ? -20.531 20 20.594 1 97.94 64 PRO A O 1
ATOM 492 N N . GLU A 1 65 ? -19.766 18.391 19.422 1 97.81 65 GLU A N 1
ATOM 493 C CA . GLU A 1 65 ? -18.438 18.297 20.016 1 97.81 65 GLU A CA 1
ATOM 494 C C . GLU A 1 65 ? -17.422 17.797 19 1 97.81 65 GLU A C 1
ATOM 496 O O . GLU A 1 65 ? -17.781 17.391 17.891 1 97.81 65 GLU A O 1
ATOM 501 N N . GLN A 1 66 ? -16.078 17.875 19.328 1 98.44 66 GLN A N 1
ATOM 502 C CA . GLN A 1 66 ? -15.039 17.406 18.422 1 98.44 66 GLN A CA 1
ATOM 503 C C . GLN A 1 66 ? -15.102 18.141 17.094 1 98.44 66 GLN A C 1
ATOM 505 O O . GLN A 1 66 ? -15.148 17.5 16.031 1 98.44 66 GLN A O 1
ATOM 510 N N . VAL A 1 67 ? -15.109 19.438 17.109 1 98.69 67 VAL A N 1
ATOM 511 C CA . VAL A 1 67 ? -15.305 20.25 15.914 1 98.69 67 VAL A CA 1
ATOM 512 C C . VAL A 1 67 ? -13.969 20.453 15.203 1 98.69 67 VAL A C 1
ATOM 514 O O . VAL A 1 67 ? -13 20.906 15.812 1 98.69 67 VAL A O 1
ATOM 517 N N . PHE A 1 68 ? -13.914 20.094 13.938 1 98.62 68 PHE A N 1
ATOM 518 C CA . PHE A 1 68 ? -12.719 20.219 13.109 1 98.62 68 PHE A CA 1
ATOM 519 C C . PHE A 1 68 ? -13.039 20.953 11.82 1 98.62 68 PHE A C 1
ATOM 521 O O . PHE A 1 68 ? -14.086 20.734 11.211 1 98.62 68 PHE A O 1
ATOM 528 N N . LEU A 1 69 ? -12.195 21.844 11.469 1 98.75 69 LEU A N 1
ATOM 529 C CA . LEU A 1 69 ? -12.227 22.5 10.156 1 98.75 69 LEU A CA 1
ATOM 530 C C . LEU A 1 69 ? -11.141 21.922 9.25 1 98.75 69 LEU A C 1
ATOM 532 O O . LEU A 1 69 ? -9.992 21.781 9.664 1 98.75 69 LEU A O 1
ATOM 536 N N . THR A 1 70 ? -11.523 21.531 8.039 1 98.38 70 THR A N 1
ATOM 537 C CA . THR A 1 70 ? -10.562 21.109 7.023 1 98.38 70 THR A CA 1
ATOM 538 C C . THR A 1 70 ? -10.805 21.844 5.711 1 98.38 70 THR A C 1
ATOM 540 O O . THR A 1 70 ? -11.875 22.422 5.504 1 98.38 70 THR A O 1
ATOM 543 N N . ILE A 1 71 ? -9.773 21.859 4.914 1 97.19 71 ILE A N 1
ATOM 544 C CA . ILE A 1 71 ? -9.93 22.438 3.586 1 97.19 71 ILE A CA 1
ATOM 545 C C . ILE A 1 71 ? -10.852 21.562 2.746 1 97.19 71 ILE A C 1
ATOM 547 O O . ILE A 1 71 ? -10.695 20.344 2.715 1 97.19 71 ILE A O 1
ATOM 551 N N . GLY A 1 72 ? -11.82 22.219 2.035 1 97.38 72 GLY A N 1
ATOM 552 C CA . GLY A 1 72 ? -12.875 21.438 1.394 1 97.38 72 GLY A CA 1
ATOM 553 C C . GLY A 1 72 ? -12.656 21.266 -0.098 1 97.38 72 GLY A C 1
ATOM 554 O O . GLY A 1 72 ? -13.352 20.469 -0.742 1 97.38 72 GLY A O 1
ATOM 555 N N . ASP A 1 73 ? -11.68 21.984 -0.638 1 97.31 73 ASP A N 1
ATOM 556 C CA . ASP A 1 73 ? -11.375 21.844 -2.059 1 97.31 73 ASP A CA 1
ATOM 557 C C . ASP A 1 73 ? -9.906 22.156 -2.336 1 97.31 73 ASP A C 1
ATOM 559 O O . ASP A 1 73 ? -9.164 22.562 -1.43 1 97.31 73 ASP A O 1
ATOM 563 N N . ARG A 1 74 ? -9.5 22.047 -3.543 1 96.25 74 ARG A N 1
ATOM 564 C CA . ARG A 1 74 ? -8.094 22.141 -3.916 1 96.25 74 ARG A CA 1
ATOM 565 C C . ARG A 1 74 ? -7.574 23.562 -3.787 1 96.25 74 ARG A C 1
ATOM 567 O O . ARG A 1 74 ? -6.41 23.781 -3.447 1 96.25 74 ARG A O 1
ATOM 574 N N . THR A 1 75 ? -8.438 24.594 -3.961 1 95.81 75 THR A N 1
ATOM 575 C CA . THR A 1 75 ? -7.934 25.953 -4.113 1 95.81 75 THR A CA 1
ATOM 576 C C . THR A 1 75 ? -8.312 26.812 -2.91 1 95.81 75 THR A C 1
ATOM 578 O O . THR A 1 75 ? -8.008 28.016 -2.873 1 95.81 75 THR A O 1
ATOM 581 N N . GLY A 1 76 ? -9.031 26.344 -1.975 1 95.06 76 GLY A N 1
ATOM 582 C CA . GLY A 1 76 ? -9.25 27.047 -0.72 1 95.06 76 GLY A CA 1
ATOM 583 C C . GLY A 1 76 ? -10.531 27.844 -0.698 1 95.06 76 GLY A C 1
ATOM 584 O O . GLY A 1 76 ? -10.695 28.75 0.127 1 95.06 76 GLY A O 1
ATOM 585 N N . THR A 1 77 ? -11.484 27.516 -1.546 1 97.12 77 THR A N 1
ATOM 586 C CA . THR A 1 77 ? -12.75 28.219 -1.569 1 97.12 77 THR A CA 1
ATOM 587 C C . THR A 1 77 ? -13.828 27.438 -0.832 1 97.12 77 THR A C 1
ATOM 589 O O . THR A 1 77 ? -15.023 27.75 -0.943 1 97.12 77 THR A O 1
ATOM 592 N N . ALA A 1 78 ? -13.406 26.438 -0.204 1 98.38 78 ALA A N 1
ATOM 593 C CA . ALA A 1 78 ? -14.336 25.625 0.573 1 98.38 78 ALA A CA 1
ATOM 594 C C . ALA A 1 78 ? -13.703 25.156 1.88 1 98.38 78 ALA A C 1
ATOM 596 O O . ALA A 1 78 ? -12.516 24.812 1.916 1 98.38 78 ALA A O 1
ATOM 597 N N . ILE A 1 79 ? -14.5 25.188 2.932 1 98.62 79 ILE A N 1
ATOM 598 C CA . ILE A 1 79 ? -14.125 24.656 4.238 1 98.62 79 ILE A CA 1
ATOM 599 C C . ILE A 1 79 ? -15.148 23.625 4.688 1 98.62 79 ILE A C 1
ATOM 601 O O . ILE A 1 79 ? -16.359 23.828 4.562 1 98.62 79 ILE A O 1
ATOM 605 N N . THR A 1 80 ? -14.703 22.5 5.109 1 98.75 80 THR A N 1
ATOM 606 C CA . THR A 1 80 ? -15.602 21.5 5.664 1 98.75 80 THR A CA 1
ATOM 607 C C . THR A 1 80 ? -15.609 21.562 7.191 1 98.75 80 THR A C 1
ATOM 609 O O . THR A 1 80 ? -14.555 21.562 7.824 1 98.75 80 THR A O 1
ATOM 612 N N . VAL A 1 81 ? -16.766 21.672 7.746 1 98.88 81 VAL A N 1
ATOM 613 C CA . VAL A 1 81 ? -16.984 21.594 9.188 1 98.88 81 VAL A CA 1
ATOM 614 C C . VAL A 1 81 ? -17.406 20.188 9.57 1 98.88 81 VAL A C 1
ATOM 616 O O . VAL A 1 81 ? -18.422 19.688 9.086 1 98.88 81 VAL A O 1
ATOM 619 N N . SER A 1 82 ? -16.625 19.531 10.375 1 98.88 82 SER A N 1
ATOM 620 C CA . SER A 1 82 ? -16.922 18.203 10.883 1 98.88 82 SER A CA 1
ATOM 621 C C . SER A 1 82 ? -17.156 18.219 12.391 1 98.88 82 SER A C 1
ATOM 623 O O . SER A 1 82 ? -16.5 18.969 13.109 1 98.88 82 SER A O 1
ATOM 625 N N . TRP A 1 83 ? -18.094 17.438 12.844 1 98.75 83 TRP A N 1
ATOM 626 C CA . TRP A 1 83 ? -18.328 17.344 14.281 1 98.75 83 TRP A CA 1
ATOM 627 C C . TRP A 1 83 ? -18.984 16.016 14.648 1 98.75 83 TRP A C 1
ATOM 629 O O . TRP A 1 83 ? -19.375 15.242 13.766 1 98.75 83 TRP A O 1
ATOM 639 N N . SER A 1 84 ? -18.969 15.719 15.906 1 98.56 84 SER A N 1
ATOM 640 C CA . SER A 1 84 ? -19.672 14.57 16.469 1 98.56 84 SER A CA 1
ATOM 641 C C . SER A 1 84 ? -20.812 15.016 17.375 1 98.56 84 SER A C 1
ATOM 643 O O . SER A 1 84 ? -20.766 16.094 17.969 1 98.56 84 SER A O 1
ATOM 645 N N . SER A 1 85 ? -21.859 14.266 17.406 1 98 85 SER A N 1
ATOM 646 C CA . SER A 1 85 ? -22.953 14.484 18.344 1 98 85 SER A CA 1
ATOM 647 C C . SER A 1 85 ? -23.469 13.164 18.906 1 98 85 SER A C 1
ATOM 649 O O . SER A 1 85 ? -23.469 12.148 18.203 1 98 85 SER A O 1
ATOM 651 N N . ASN A 1 86 ? -23.859 13.18 20.094 1 96.56 86 ASN A N 1
ATOM 652 C CA . ASN A 1 86 ? -24.484 12.008 20.703 1 96.56 86 ASN A CA 1
ATOM 653 C C . ASN A 1 86 ? -26 12.086 20.641 1 96.56 86 ASN A C 1
ATOM 655 O O . ASN A 1 86 ? -26.688 11.086 20.859 1 96.56 86 ASN A O 1
ATOM 659 N N . LYS A 1 87 ? -26.516 13.211 20.406 1 94.94 87 LYS A N 1
ATOM 660 C CA . LYS A 1 87 ? -27.922 13.43 20.125 1 94.94 87 LYS A CA 1
ATOM 661 C C . LYS A 1 87 ? -28.172 13.57 18.625 1 94.94 87 LYS A C 1
ATOM 663 O O . LYS A 1 87 ? -27.344 14.148 17.906 1 94.94 87 LYS A O 1
ATOM 668 N N . THR A 1 88 ? -29.344 13.039 18.219 1 95.12 88 THR A N 1
ATOM 669 C CA . THR A 1 88 ? -29.719 13.234 16.828 1 95.12 88 THR A CA 1
ATOM 670 C C . THR A 1 88 ? -29.922 14.711 16.516 1 95.12 88 THR A C 1
ATOM 672 O O . THR A 1 88 ? -30.594 15.422 17.281 1 95.12 88 THR A O 1
ATOM 675 N N . MET A 1 89 ? -29.281 15.148 15.508 1 94.88 89 MET A N 1
ATOM 676 C CA . MET A 1 89 ? -29.422 16.516 15.039 1 94.88 89 MET A CA 1
ATOM 677 C C . MET A 1 89 ? -29.188 16.609 13.539 1 94.88 89 MET A C 1
ATOM 679 O O . MET A 1 89 ? -28.641 15.688 12.93 1 94.88 89 MET A O 1
ATOM 683 N N . GLU A 1 90 ? -29.562 17.688 12.992 1 94.75 90 GLU A N 1
ATOM 684 C CA . GLU A 1 90 ? -29.375 17.891 11.555 1 94.75 90 GLU A CA 1
ATOM 685 C C . GLU A 1 90 ? -27.906 18.141 11.219 1 94.75 90 GLU A C 1
ATOM 687 O O . GLU A 1 90 ? -27.172 18.703 12.023 1 94.75 90 GLU A O 1
ATOM 692 N N . THR A 1 91 ? -27.562 17.703 10.047 1 97.69 91 THR A N 1
ATOM 693 C CA . THR A 1 91 ? -26.25 18 9.508 1 97.69 91 THR A CA 1
ATOM 694 C C . THR A 1 91 ? -26.266 19.297 8.703 1 97.69 91 THR A C 1
ATOM 696 O O . THR A 1 91 ? -26.328 19.266 7.473 1 97.69 91 THR A O 1
ATOM 699 N N . LEU A 1 92 ? -26.203 20.344 9.484 1 97.31 92 LEU A N 1
ATOM 700 C CA . LEU A 1 92 ? -26.359 21.656 8.883 1 97.31 92 LEU A CA 1
ATOM 701 C C . LEU A 1 92 ? -25.484 22.688 9.586 1 97.31 92 LEU A C 1
ATOM 703 O O . LEU A 1 92 ? -25.312 22.625 10.805 1 97.31 92 LEU A O 1
ATOM 707 N N . VAL A 1 93 ? -25 23.672 8.805 1 98.5 93 VAL A N 1
ATOM 708 C CA . VAL A 1 93 ? -24.203 24.766 9.312 1 98.5 93 VAL A CA 1
ATOM 709 C C . VAL A 1 93 ? -24.703 26.094 8.734 1 98.5 93 VAL A C 1
ATOM 711 O O . VAL A 1 93 ? -24.906 26.219 7.527 1 98.5 93 VAL A O 1
ATOM 714 N N . LEU A 1 94 ? -24.938 26.984 9.625 1 98 94 LEU A N 1
ATOM 715 C CA . LEU A 1 94 ? -25.219 28.359 9.227 1 98 94 LEU A CA 1
ATOM 716 C C . LEU A 1 94 ? -23.953 29.219 9.305 1 98 94 LEU A C 1
ATOM 718 O O . LEU A 1 94 ? -23.125 29.047 10.203 1 98 94 LEU A O 1
ATOM 722 N N . TYR A 1 95 ? -23.812 30.141 8.328 1 98.19 95 TYR A N 1
ATOM 723 C CA . TYR A 1 95 ? -22.594 30.953 8.344 1 98.19 95 TYR A CA 1
ATOM 724 C C . TYR A 1 95 ? -22.828 32.312 7.688 1 98.19 95 TYR A C 1
ATOM 726 O O . TYR A 1 95 ? -23.875 32.531 7.078 1 98.19 95 TYR A O 1
ATOM 734 N N . SER A 1 96 ? -21.891 33.188 7.961 1 97.81 96 SER A N 1
ATOM 735 C CA . SER A 1 96 ? -21.984 34.531 7.438 1 97.81 96 SER A CA 1
ATOM 736 C C . SER A 1 96 ? -20.625 35.25 7.531 1 97.81 96 SER A C 1
ATOM 738 O O . SER A 1 96 ? -19.75 34.812 8.273 1 97.81 96 SER A O 1
ATOM 740 N N . LYS A 1 97 ? -20.484 36.312 6.758 1 97.69 97 LYS A N 1
ATOM 741 C CA . LYS A 1 97 ? -19.312 37.156 6.855 1 97.69 97 LYS A CA 1
ATOM 742 C C . LYS A 1 97 ? -19.438 38.156 8.016 1 97.69 97 LYS A C 1
ATOM 744 O O . LYS A 1 97 ? -18.469 38.781 8.422 1 97.69 97 LYS A O 1
ATOM 749 N N . GLU A 1 98 ? -20.719 38.25 8.531 1 96.62 98 GLU A N 1
ATOM 750 C CA . GLU A 1 98 ? -20.984 39.156 9.656 1 96.62 98 GLU A CA 1
ATOM 751 C C . GLU A 1 98 ? -21.266 38.344 10.93 1 96.62 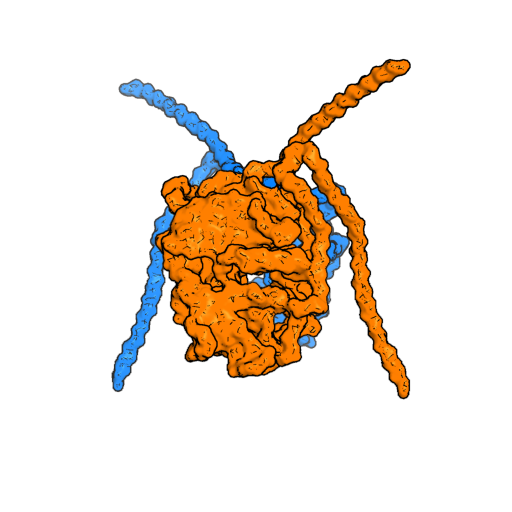98 GLU A C 1
ATOM 753 O O . GLU A 1 98 ? -22 37.375 10.914 1 96.62 98 GLU A O 1
ATOM 758 N N . SER A 1 99 ? -20.688 38.844 11.922 1 93.44 99 SER A N 1
ATOM 759 C CA . SER A 1 99 ? -20.875 38.188 13.211 1 93.44 99 SER A CA 1
ATOM 760 C C . SER A 1 99 ? -22.344 38.156 13.602 1 93.44 99 SER A C 1
ATOM 762 O O . SER A 1 99 ? -23.062 39.125 13.406 1 93.44 99 SER A O 1
ATOM 764 N N . LYS A 1 100 ? -22.891 37.031 13.992 1 89.94 100 LYS A N 1
ATOM 765 C CA . LYS A 1 100 ? -24.203 36.781 14.594 1 89.94 100 LYS A CA 1
ATOM 766 C C . LYS A 1 100 ? -25.312 36.906 13.555 1 89.94 100 LYS A C 1
ATOM 768 O O . LYS A 1 100 ? -26.5 36.906 13.906 1 89.94 100 LYS A O 1
ATOM 773 N N . LYS A 1 101 ? -25.031 37.031 12.266 1 91.62 101 LYS A N 1
ATOM 774 C CA . LYS A 1 101 ? -26.078 37.094 11.234 1 91.62 101 LYS A CA 1
ATOM 775 C C . LYS A 1 101 ? -26.469 35.719 10.75 1 91.62 101 LYS A C 1
ATOM 777 O O . LYS A 1 101 ? -27.656 35.406 10.648 1 91.62 101 LYS A O 1
ATOM 782 N N . TYR A 1 102 ? -25.609 34.875 10.391 1 94.56 102 TYR A N 1
ATOM 783 C CA . TYR A 1 102 ? -25.766 33.469 9.969 1 94.56 102 TYR A CA 1
ATOM 784 C C . TYR A 1 102 ? -26.828 33.344 8.891 1 94.56 102 TYR A C 1
ATOM 786 O O . TYR A 1 102 ? -27.75 32.531 9.016 1 94.56 102 TYR A O 1
ATOM 794 N N . ASP A 1 103 ? -26.734 34.062 7.77 1 94.5 103 ASP A N 1
ATOM 795 C CA . ASP A 1 103 ? -27.75 34.188 6.73 1 94.5 103 ASP A CA 1
ATOM 796 C C . ASP A 1 103 ? -27.531 33.125 5.633 1 94.5 103 ASP A C 1
ATOM 798 O O . ASP A 1 103 ? -28.359 33 4.734 1 94.5 103 ASP A O 1
ATOM 802 N N . LEU A 1 104 ? -26.422 32.438 5.633 1 96.75 104 LEU A N 1
ATOM 803 C CA . LEU A 1 104 ? -26.141 31.391 4.672 1 96.75 104 LEU A CA 1
ATOM 804 C C . LEU A 1 104 ? -26.266 30.016 5.324 1 96.75 104 LEU A C 1
ATOM 806 O O . LEU A 1 104 ? -26.016 29.875 6.523 1 96.75 104 LEU A O 1
ATOM 810 N N . LEU A 1 105 ? -26.672 29.031 4.461 1 97.12 105 LEU A N 1
ATOM 811 C CA . LEU A 1 105 ? -26.922 27.688 4.965 1 97.12 105 LEU A CA 1
ATOM 812 C C . LEU A 1 105 ? -26.25 26.641 4.066 1 97.12 105 LEU A C 1
ATOM 814 O O . LEU A 1 105 ? -26.328 26.75 2.84 1 97.12 105 LEU A O 1
ATOM 818 N N . ALA A 1 106 ? -25.578 25.719 4.668 1 98.19 106 ALA A N 1
ATOM 819 C CA . ALA A 1 106 ? -25.062 24.531 3.979 1 98.19 106 ALA A CA 1
ATOM 820 C C . ALA A 1 106 ? -25.484 23.266 4.691 1 98.19 106 ALA A C 1
ATOM 822 O O . ALA A 1 106 ? -25.5 23.203 5.926 1 98.19 106 ALA A O 1
ATOM 823 N N . LYS A 1 107 ? -25.844 22.234 3.912 1 98.06 107 LYS A N 1
ATOM 824 C CA . LYS A 1 107 ? -26.266 20.953 4.449 1 98.06 107 LYS A CA 1
ATOM 825 C C . LYS A 1 107 ? -25.312 19.844 4.023 1 98.06 107 LYS A C 1
ATOM 827 O O . LYS A 1 107 ? -24.719 19.906 2.941 1 98.06 107 LYS A O 1
ATOM 832 N N . GLY A 1 108 ? -25.125 18.938 4.895 1 97.69 108 GLY A N 1
ATOM 833 C CA . GLY A 1 108 ? -24.359 17.75 4.57 1 97.69 108 GLY A CA 1
ATOM 834 C C . GLY A 1 108 ? -25.219 16.5 4.391 1 97.69 108 GLY A C 1
ATOM 835 O O . GLY A 1 108 ? -26.438 16.562 4.527 1 97.69 108 GLY A O 1
ATOM 836 N N . ASP A 1 109 ? -24.578 15.414 3.979 1 96.06 109 ASP A N 1
ATOM 837 C CA . ASP A 1 109 ? -25.266 14.125 3.9 1 96.06 109 ASP A CA 1
ATOM 838 C C . ASP A 1 109 ? -25.656 13.625 5.285 1 96.06 109 ASP A C 1
ATOM 840 O O . ASP A 1 109 ? -25.312 14.234 6.297 1 96.06 109 ASP A O 1
ATOM 844 N N . GLU A 1 110 ? -26.438 12.609 5.297 1 97.19 110 GLU A N 1
ATOM 845 C CA . GLU A 1 110 ? -26.781 11.969 6.562 1 97.19 110 GLU A CA 1
ATOM 846 C C . GLU A 1 110 ? -25.516 11.609 7.352 1 97.19 110 GLU A C 1
ATOM 848 O O . GLU A 1 110 ? -24.547 11.125 6.785 1 97.19 110 GLU A O 1
ATOM 853 N N . PRO A 1 111 ? -25.547 12.023 8.625 1 97.5 111 PRO A N 1
ATOM 854 C CA . PRO A 1 111 ? -24.375 11.672 9.438 1 97.5 111 PRO A CA 1
ATOM 855 C C . PRO A 1 111 ? -24.125 10.164 9.484 1 97.5 111 PRO A C 1
ATOM 857 O O . PRO A 1 111 ? -25.047 9.367 9.289 1 97.5 111 PRO A O 1
ATOM 860 N N . LYS A 1 112 ? -22.953 9.758 9.602 1 97.5 112 LYS A N 1
ATOM 861 C CA . LYS A 1 112 ? -22.562 8.352 9.656 1 97.5 112 LYS A CA 1
ATOM 862 C C . LYS A 1 112 ? -22.047 7.973 11.039 1 97.5 112 LYS A C 1
ATOM 864 O O . LYS A 1 112 ? -21.734 8.852 11.852 1 97.5 112 LYS A O 1
ATOM 869 N N . ARG A 1 113 ? -22.047 6.684 11.336 1 97.12 113 ARG A N 1
ATOM 870 C CA . ARG A 1 113 ? -21.422 6.059 12.5 1 97.12 113 ARG A CA 1
ATOM 871 C C . ARG A 1 113 ? -20.516 4.906 12.07 1 97.12 113 ARG A C 1
ATOM 873 O O . ARG A 1 113 ? -20.625 4.398 10.953 1 97.12 113 ARG A O 1
ATOM 880 N N . TYR A 1 114 ? -19.578 4.625 12.828 1 95.94 114 TYR A N 1
ATOM 881 C CA . TYR A 1 114 ? -18.828 3.385 12.656 1 95.94 114 TYR A CA 1
ATOM 882 C C . TYR A 1 114 ? -18.734 2.611 13.969 1 95.94 114 TYR A C 1
ATOM 884 O O . TYR A 1 114 ? -18.969 3.17 15.039 1 95.94 114 TYR A O 1
ATOM 892 N N . THR A 1 115 ? -18.562 1.335 13.852 1 94.5 115 THR A N 1
ATOM 893 C CA . THR A 1 115 ? -18.344 0.465 15 1 94.5 115 THR A CA 1
ATOM 894 C C . THR A 1 115 ? -16.938 -0.143 14.961 1 94.5 115 THR A C 1
ATOM 896 O O . THR A 1 115 ? -16.344 -0.261 13.883 1 94.5 115 THR A O 1
ATOM 899 N N . TYR A 1 116 ? -16.406 -0.427 16.062 1 93.56 116 TYR A N 1
ATOM 900 C CA . TYR A 1 116 ? -15.156 -1.15 16.281 1 93.56 116 TYR A CA 1
ATOM 901 C C . TYR A 1 116 ? -15.211 -1.966 17.562 1 93.56 116 TYR A C 1
ATOM 903 O O . TYR A 1 116 ? -15.242 -1.405 18.656 1 93.56 116 TYR A O 1
ATOM 911 N N . MET A 1 117 ? -15.305 -3.227 17.391 1 90.25 117 MET A N 1
ATOM 912 C CA . MET A 1 117 ? -15.539 -4.117 18.516 1 90.25 117 MET A CA 1
ATOM 913 C C . MET A 1 117 ? -16.766 -3.678 19.312 1 90.25 117 MET A C 1
ATOM 915 O O . MET A 1 117 ? -17.875 -3.654 18.781 1 90.25 117 MET A O 1
ATOM 919 N N . ASP A 1 118 ? -16.594 -3.234 20.594 1 90.5 118 ASP A N 1
ATOM 920 C CA . ASP A 1 118 ? -17.734 -2.891 21.422 1 90.5 118 ASP A CA 1
ATOM 921 C C . ASP A 1 118 ? -18.016 -1.389 21.391 1 90.5 118 ASP A C 1
ATOM 923 O O . ASP A 1 118 ? -18.891 -0.898 22.109 1 90.5 118 ASP A O 1
ATOM 927 N N . TYR A 1 119 ? -17.266 -0.7 20.578 1 95 119 TYR A N 1
ATOM 928 C CA . TYR A 1 119 ? -17.391 0.75 20.484 1 95 119 TYR A CA 1
ATOM 929 C C . TYR A 1 119 ? -18.281 1.138 19.297 1 95 119 TYR A C 1
ATOM 931 O O . TYR A 1 119 ? -18.188 0.536 18.234 1 95 119 TYR A O 1
ATOM 939 N N . THR A 1 120 ? -19.188 2.045 19.5 1 96.88 120 THR A N 1
ATOM 940 C CA . THR A 1 120 ? -19.922 2.74 18.438 1 96.88 120 THR A CA 1
ATOM 941 C C . THR A 1 120 ? -19.719 4.25 18.547 1 96.88 120 THR A C 1
ATOM 943 O O . THR A 1 120 ? -19.906 4.832 19.625 1 96.88 120 THR A O 1
ATOM 946 N N . SER A 1 121 ? -19.312 4.895 17.547 1 97.94 121 SER A N 1
ATOM 947 C CA . SER A 1 121 ? -19.047 6.332 17.562 1 97.94 121 SER A CA 1
ATOM 948 C C . SER A 1 121 ? -20.344 7.125 17.688 1 97.94 121 SER A C 1
ATOM 950 O O . SER A 1 121 ? -21.438 6.582 17.484 1 97.94 121 SER A O 1
ATOM 952 N N . GLY A 1 122 ? -20.203 8.438 18.062 1 98.06 122 GLY A N 1
ATOM 953 C CA . GLY A 1 122 ? -21.328 9.344 17.875 1 98.06 122 GLY A CA 1
ATOM 954 C C . GLY A 1 122 ? -21.703 9.539 16.422 1 98.06 122 GLY A C 1
ATOM 955 O O . GLY A 1 122 ? -21.125 8.898 15.531 1 98.06 122 GLY A O 1
ATOM 956 N N . LEU A 1 123 ? -22.703 10.352 16.25 1 98.44 123 LEU A N 1
ATOM 957 C CA . LEU A 1 123 ? -23.031 10.75 14.875 1 98.44 123 LEU A CA 1
ATOM 958 C C . LEU A 1 123 ? -21.953 11.672 14.312 1 98.44 123 LEU A C 1
ATOM 960 O O . LEU A 1 123 ? -21.672 12.719 14.891 1 98.44 123 LEU A O 1
ATOM 964 N N . LEU A 1 124 ? -21.328 11.281 13.281 1 98.81 124 LEU A N 1
ATOM 965 C CA . LEU A 1 124 ? -20.266 12.055 12.656 1 98.81 124 LEU A CA 1
ATOM 966 C C . LEU A 1 124 ? -20.781 12.828 11.453 1 98.81 124 LEU A C 1
ATOM 968 O O . LEU A 1 124 ? -21.266 12.234 10.492 1 98.81 124 LEU A O 1
ATOM 972 N N . HIS A 1 125 ? -20.672 14.141 11.578 1 98.69 125 HIS A N 1
ATOM 973 C CA . HIS A 1 125 ? -21.234 15.07 10.609 1 98.69 125 HIS A CA 1
ATOM 974 C C . HIS A 1 125 ? -20.141 15.75 9.797 1 98.69 125 HIS A C 1
ATOM 976 O O . HIS A 1 125 ? -19.078 16.094 10.336 1 98.69 125 HIS A O 1
ATOM 982 N N . HIS A 1 126 ? -20.453 15.961 8.484 1 98.75 126 HIS A N 1
ATOM 983 C CA . HIS A 1 126 ? -19.594 16.766 7.613 1 98.75 126 HIS A CA 1
ATOM 984 C C . HIS A 1 126 ? -20.422 17.719 6.766 1 98.75 126 HIS A C 1
ATOM 986 O O . HIS A 1 126 ? -21.344 17.297 6.066 1 98.75 126 HIS A O 1
ATOM 992 N N . VAL A 1 127 ? -20.125 18.969 6.852 1 98.81 127 VAL A N 1
ATOM 993 C CA . VAL A 1 127 ? -20.75 19.969 5.996 1 98.81 127 VAL A CA 1
ATOM 994 C C . VAL A 1 127 ? -19.688 20.812 5.309 1 98.81 127 VAL A C 1
ATOM 996 O O . VAL A 1 127 ? -18.844 21.438 5.973 1 98.81 127 VAL A O 1
ATOM 999 N N . THR A 1 128 ? -19.703 20.812 4 1 98.69 128 THR A N 1
ATOM 1000 C CA . THR A 1 128 ? -18.766 21.625 3.238 1 98.69 128 THR A CA 1
ATOM 1001 C C . THR A 1 128 ? -19.406 22.953 2.838 1 98.69 128 THR A C 1
ATOM 1003 O O . THR A 1 128 ? -20.438 22.969 2.17 1 98.69 128 THR A O 1
ATOM 1006 N N . LEU A 1 129 ? -18.844 24.016 3.318 1 98.75 129 LEU A N 1
ATOM 1007 C CA . LEU A 1 129 ? -19.188 25.359 2.863 1 98.75 129 LEU A CA 1
ATOM 1008 C C . LEU A 1 129 ? -18.438 25.719 1.588 1 98.75 129 LEU A C 1
ATOM 1010 O O . LEU A 1 129 ? -17.203 25.812 1.597 1 98.75 129 LEU A O 1
ATOM 1014 N N . SER A 1 130 ? -19.094 25.953 0.537 1 97.88 130 SER A N 1
ATOM 1015 C CA . SER A 1 130 ? -18.453 26.141 -0.761 1 97.88 130 SER A CA 1
ATOM 1016 C C . SER A 1 130 ? -18.625 27.578 -1.257 1 97.88 130 SER A C 1
ATOM 1018 O O . SER A 1 130 ? -19.391 28.359 -0.671 1 97.88 130 SER A O 1
ATOM 1020 N N . ASN A 1 131 ? -17.859 27.906 -2.289 1 97.44 131 ASN A N 1
ATOM 1021 C CA . ASN A 1 131 ? -17.906 29.203 -2.955 1 97.44 131 ASN A CA 1
ATOM 1022 C C . ASN A 1 131 ? -17.609 30.344 -1.983 1 97.44 131 ASN A C 1
ATOM 1024 O O . ASN A 1 131 ? -18.266 31.391 -2.016 1 97.44 131 ASN A O 1
ATOM 1028 N N . LEU A 1 132 ? -16.75 30.125 -1.144 1 98.38 132 LEU A N 1
ATOM 1029 C CA . LEU A 1 132 ? -16.344 31.141 -0.182 1 98.38 132 LEU A CA 1
ATOM 1030 C C . LEU A 1 132 ? -15.367 32.125 -0.82 1 98.38 132 LEU A C 1
ATOM 1032 O O . LEU A 1 132 ? -14.688 31.797 -1.795 1 98.38 132 LEU A O 1
ATOM 1036 N N . GLU A 1 133 ? -15.352 33.344 -0.276 1 98 133 GLU A N 1
ATOM 1037 C CA . GLU A 1 133 ? -14.406 34.344 -0.735 1 98 133 GLU A CA 1
ATOM 1038 C C . GLU A 1 133 ? -13.039 34.156 -0.085 1 98 133 GLU A C 1
ATOM 1040 O O . GLU A 1 133 ? -12.945 33.719 1.062 1 98 133 GLU A O 1
ATOM 1045 N N . TYR A 1 134 ? -12.008 34.5 -0.81 1 96.88 134 TYR A N 1
ATOM 1046 C CA . TYR A 1 134 ? -10.648 34.375 -0.287 1 96.88 134 TYR A CA 1
ATOM 1047 C C . TYR A 1 134 ? -10.398 35.438 0.787 1 96.88 134 TYR A C 1
ATOM 1049 O O . TYR A 1 134 ? -11.039 36.5 0.795 1 96.88 134 TYR A O 1
ATOM 1057 N N . ASN A 1 135 ? -9.484 35.094 1.688 1 95.56 135 ASN A N 1
ATOM 1058 C CA . ASN A 1 135 ? -9.039 36 2.729 1 95.56 135 ASN A CA 1
ATOM 1059 C C . ASN A 1 135 ? -10.219 36.656 3.461 1 95.56 135 ASN A C 1
ATOM 1061 O O . ASN A 1 135 ? -10.273 37.875 3.617 1 95.56 135 ASN A O 1
ATOM 1065 N N . THR A 1 136 ? -11.102 35.844 3.859 1 97.62 136 THR A N 1
ATOM 1066 C CA . THR A 1 136 ? -12.328 36.344 4.453 1 97.62 136 THR A CA 1
ATOM 1067 C C . THR A 1 136 ? -12.664 35.594 5.738 1 97.62 136 THR A C 1
ATOM 1069 O O . THR A 1 136 ? -12.578 34.375 5.785 1 97.62 136 THR A O 1
ATOM 1072 N N . LYS A 1 137 ? -12.977 36.375 6.758 1 97.69 137 LYS A N 1
ATOM 1073 C CA . LYS A 1 137 ? -13.438 35.781 8.008 1 97.69 137 LYS A CA 1
ATOM 1074 C C . LYS A 1 137 ? -14.914 35.375 7.918 1 97.69 137 LYS A C 1
ATOM 1076 O O . LYS A 1 137 ? -15.75 36.188 7.5 1 97.69 137 LYS A O 1
ATOM 1081 N N . TYR A 1 138 ? -15.195 34.188 8.234 1 98.56 138 TYR A N 1
ATOM 1082 C CA . TYR A 1 138 ? -16.562 33.719 8.328 1 98.56 138 TYR A CA 1
ATOM 1083 C C . TYR A 1 138 ? -16.891 33.281 9.758 1 98.56 138 TYR A C 1
ATOM 1085 O O . TYR A 1 138 ? -16.047 32.719 10.453 1 98.56 138 TYR A O 1
ATOM 1093 N N . TYR A 1 139 ? -18.094 33.625 10.133 1 98.44 139 TYR A N 1
ATOM 1094 C CA . TYR A 1 139 ? -18.672 33.125 11.383 1 98.44 139 TYR A CA 1
ATOM 1095 C C . TYR A 1 139 ? -19.672 32 11.117 1 98.44 139 TYR A C 1
ATOM 1097 O O . TYR A 1 139 ? -20.469 32.062 10.18 1 98.44 139 TYR A O 1
ATOM 1105 N N . TYR A 1 140 ? -19.578 30.906 11.922 1 98.19 140 TYR A N 1
ATOM 1106 C CA . TYR A 1 140 ? -20.469 29.781 11.641 1 98.19 140 TYR A CA 1
ATOM 1107 C C . TYR A 1 140 ? -21.109 29.266 12.922 1 98.19 140 TYR A C 1
ATOM 1109 O O . TYR A 1 140 ? -20.609 29.5 14.016 1 98.19 140 TYR A O 1
ATOM 1117 N N . LYS A 1 141 ? -22.219 28.688 12.68 1 97.38 141 LYS A N 1
ATOM 1118 C CA . LYS A 1 141 ? -23.031 28.078 13.727 1 97.38 141 LYS A CA 1
ATOM 1119 C C . LYS A 1 141 ? -23.469 26.672 13.328 1 97.38 141 LYS A C 1
ATOM 1121 O O . LYS A 1 141 ? -24.031 26.469 12.25 1 97.38 141 LYS A O 1
ATOM 1126 N N . ILE A 1 142 ? -23.188 25.688 14.258 1 97.75 142 ILE A N 1
ATOM 1127 C CA . ILE A 1 142 ? -23.609 24.312 14.008 1 97.75 142 ILE A CA 1
ATOM 1128 C C . ILE A 1 142 ? -25.016 24.094 14.562 1 97.75 142 ILE A C 1
ATOM 1130 O O . ILE A 1 142 ? -25.266 24.328 15.75 1 97.75 142 ILE A O 1
ATOM 1134 N N . GLY A 1 143 ? -25.844 23.594 13.68 1 90 143 GLY A N 1
ATOM 1135 C CA . GLY A 1 143 ? -27.203 23.312 14.086 1 90 143 GLY A CA 1
ATOM 1136 C C . GLY A 1 143 ? -28.109 24.516 14.008 1 90 143 GLY A C 1
ATOM 1137 O O . GLY A 1 143 ? -27.641 25.656 13.961 1 90 143 GLY A O 1
ATOM 1138 N N . SER A 1 144 ? -29.422 24.234 14.031 1 85.44 144 SER A N 1
ATOM 1139 C CA . SER A 1 144 ? -30.406 25.312 13.898 1 85.44 144 SER A CA 1
ATOM 1140 C C . SER A 1 144 ? -30.922 25.75 15.266 1 85.44 144 SER A C 1
ATOM 1142 O O . SER A 1 144 ? -31.531 26.812 15.391 1 85.44 144 SER A O 1
ATOM 1144 N N . SER A 1 145 ? -30.656 24.938 16.203 1 83.38 145 SER A N 1
ATOM 1145 C CA . SER A 1 145 ? -31.125 25.266 17.547 1 83.38 145 SER A CA 1
ATOM 1146 C C . SER A 1 145 ? -30.344 26.438 18.141 1 83.38 145 SER A C 1
ATOM 1148 O O . SER A 1 145 ? -29.203 26.688 17.75 1 83.38 145 SER A O 1
ATOM 1150 N N . ASN A 1 146 ? -31.031 27.125 19.094 1 84.5 146 ASN A N 1
ATOM 1151 C CA . ASN A 1 146 ? -30.344 28.156 19.844 1 84.5 146 ASN A CA 1
ATOM 1152 C C . ASN A 1 146 ? -30.172 27.766 21.312 1 84.5 146 ASN A C 1
ATOM 1154 O O . ASN A 1 146 ? -29.719 28.578 22.125 1 84.5 146 ASN A O 1
ATOM 1158 N N . GLU A 1 147 ? -30.406 26.516 21.516 1 89.5 147 GLU A N 1
ATOM 1159 C CA . GLU A 1 147 ? -30.281 26.047 22.891 1 89.5 147 GLU A CA 1
ATOM 1160 C C . GLU A 1 147 ? -28.828 25.75 23.25 1 89.5 147 GLU A C 1
ATOM 1162 O O . GLU A 1 147 ? -28.078 25.25 22.422 1 89.5 147 GLU A O 1
ATOM 1167 N N . GLU A 1 148 ? -28.609 26.047 24.5 1 87.94 148 GLU A N 1
ATOM 1168 C CA . GLU A 1 148 ? -27.266 25.797 25.031 1 87.94 148 GLU A CA 1
ATOM 1169 C C . GLU A 1 148 ? -26.891 24.328 24.875 1 87.94 148 GLU A C 1
ATOM 1171 O O . GLU A 1 148 ? -27.719 23.438 25.109 1 87.94 148 GLU A O 1
ATOM 1176 N N . PHE A 1 149 ? -25.719 24.125 24.438 1 90.25 149 PHE A N 1
ATOM 1177 C CA . PHE A 1 149 ? -25.125 22.812 24.281 1 90.25 149 PHE A CA 1
ATOM 1178 C C . PHE A 1 149 ? -25.672 22.094 23.047 1 90.25 149 PHE A C 1
ATOM 1180 O O . PHE A 1 149 ? -25.219 21 22.703 1 90.25 149 PHE A O 1
ATOM 1187 N N . LEU A 1 150 ? -26.609 22.703 22.438 1 93.94 150 LEU A N 1
ATOM 1188 C CA . LEU A 1 150 ? -27.125 22.094 21.219 1 93.94 150 LEU A CA 1
ATOM 1189 C C . LEU A 1 150 ? -26.703 22.891 19.984 1 93.94 150 LEU A C 1
ATOM 1191 O O . LEU A 1 150 ? -27.141 22.609 18.875 1 93.94 150 LEU A O 1
ATOM 1195 N N . THR A 1 151 ? -25.922 23.828 20.25 1 94.38 151 THR A N 1
ATOM 1196 C CA . THR A 1 151 ? -25.344 24.656 19.203 1 94.38 151 THR A CA 1
ATOM 1197 C C . THR A 1 151 ? -23.875 24.938 19.5 1 94.38 151 THR A C 1
ATOM 1199 O O . THR A 1 151 ? -23.422 24.812 20.641 1 94.38 151 THR A O 1
ATOM 1202 N N . PHE A 1 152 ? -23.094 25.156 18.5 1 96.62 152 PHE A N 1
ATOM 1203 C CA . PHE A 1 152 ? -21.688 25.516 18.594 1 96.62 152 PHE A CA 1
ATOM 1204 C C . PHE A 1 152 ? -21.375 26.703 17.688 1 96.62 152 PHE A C 1
ATOM 1206 O O . PHE A 1 152 ? -21.766 26.719 16.516 1 96.62 152 PHE A O 1
ATOM 1213 N N . TYR A 1 153 ? -20.703 27.719 18.219 1 96.75 153 TYR A N 1
ATOM 1214 C CA . TYR A 1 153 ? -20.312 28.891 17.453 1 96.75 153 TYR A CA 1
ATOM 1215 C C . TYR A 1 153 ? -18.797 28.922 17.234 1 96.75 153 TYR A C 1
ATOM 1217 O O . TYR A 1 153 ? -18.031 28.578 18.125 1 96.75 153 TYR A O 1
ATOM 1225 N N . GLY A 1 154 ? -18.406 29.281 16.047 1 97.25 154 GLY A N 1
ATOM 1226 C CA . GLY A 1 154 ? -17 29.438 15.711 1 97.25 154 GLY A CA 1
ATOM 1227 C C . GLY A 1 154 ? -16.766 30.391 14.555 1 97.25 154 GLY A C 1
ATOM 1228 O O . GLY A 1 154 ? -17.703 30.984 14.031 1 97.25 154 GLY A O 1
ATOM 1229 N N . ASP A 1 155 ? -15.586 30.625 14.297 1 98.12 155 ASP A N 1
ATOM 1230 C CA . ASP A 1 155 ? -15.195 31.422 13.141 1 98.12 155 ASP A CA 1
ATOM 1231 C C . ASP A 1 155 ? -13.906 30.891 12.516 1 98.12 155 ASP A C 1
ATOM 1233 O O . ASP A 1 155 ? -13.172 30.125 13.148 1 98.12 155 ASP A O 1
ATOM 1237 N N . PHE A 1 156 ? -13.719 31.188 11.297 1 97.88 156 PHE A N 1
ATOM 1238 C CA . PHE A 1 156 ? -12.492 30.859 10.578 1 97.88 156 PHE A CA 1
ATOM 1239 C C . PHE A 1 156 ? -12.219 31.875 9.477 1 97.88 156 PHE A C 1
ATOM 1241 O O . PHE A 1 156 ? -13.078 32.688 9.141 1 97.88 156 PHE A O 1
ATOM 1248 N N . THR A 1 157 ? -11 31.828 8.992 1 97 157 THR A N 1
ATOM 1249 C CA . THR A 1 157 ? -10.609 32.688 7.875 1 97 157 THR A CA 1
ATOM 1250 C C . THR A 1 157 ? -10.156 31.828 6.688 1 97 157 THR A C 1
ATOM 1252 O O . THR A 1 157 ? -9.328 30.938 6.84 1 97 157 THR A O 1
ATOM 1255 N N . THR A 1 158 ? -10.742 32.094 5.523 1 97.44 158 THR A N 1
ATOM 1256 C CA . THR A 1 158 ? -10.344 31.406 4.301 1 97.44 158 THR A CA 1
ATOM 1257 C C . THR A 1 158 ? -8.977 31.875 3.834 1 97.44 158 THR A C 1
ATOM 1259 O O . THR A 1 158 ? -8.555 33 4.16 1 97.44 158 THR A O 1
ATOM 1262 N N . PRO A 1 159 ? -8.305 31.016 3.105 1 95.38 159 PRO A N 1
ATOM 1263 C CA . PRO A 1 159 ? -6.965 31.406 2.664 1 95.38 159 PRO A CA 1
ATOM 1264 C C . PRO A 1 159 ? -6.988 32.469 1.573 1 95.38 159 PRO A C 1
ATOM 1266 O O . PRO A 1 159 ? -8.031 32.719 0.965 1 95.38 159 PRO A O 1
ATOM 1269 N N . PRO A 1 160 ? -5.82 33.125 1.429 1 94.56 160 PRO A N 1
ATOM 1270 C CA . PRO A 1 160 ? -5.703 33.938 0.21 1 94.56 160 PRO A CA 1
ATOM 1271 C C . PRO A 1 160 ? -5.812 33.094 -1.062 1 94.56 160 PRO A C 1
ATOM 1273 O O . PRO A 1 160 ? -5.59 31.891 -1.031 1 94.56 160 PRO A O 1
ATOM 1276 N N . ALA A 1 161 ? -6.137 33.75 -2.115 1 94.56 161 ALA A N 1
ATOM 1277 C CA . ALA A 1 161 ? -6.164 33.031 -3.396 1 94.56 161 ALA A CA 1
ATOM 1278 C C . ALA A 1 161 ? -4.785 32.5 -3.75 1 94.56 161 ALA A C 1
ATOM 1280 O O . ALA A 1 161 ? -3.764 33.094 -3.443 1 94.56 161 ALA A O 1
ATOM 1281 N N . PRO A 1 162 ? -4.797 31.359 -4.355 1 95.12 162 PRO A N 1
ATOM 1282 C CA . PRO A 1 162 ? -3.496 30.906 -4.855 1 95.12 162 PRO A CA 1
ATOM 1283 C C . PRO A 1 162 ? -2.801 31.953 -5.719 1 95.12 162 PRO A C 1
ATOM 1285 O O . PRO A 1 162 ? -3.424 32.531 -6.605 1 95.12 162 PRO A O 1
ATOM 1288 N N . GLY A 1 163 ? -1.591 32.188 -5.363 1 94.62 163 GLY A N 1
ATOM 1289 C CA . GLY A 1 163 ? -0.799 33.219 -6.043 1 94.62 163 GLY A CA 1
ATOM 1290 C C . GLY A 1 163 ? 0.596 33.344 -5.465 1 94.62 163 GLY A C 1
ATOM 1291 O O . GLY A 1 163 ? 0.821 33.062 -4.289 1 94.62 163 GLY A O 1
ATOM 1292 N N . PRO A 1 164 ? 1.521 33.844 -6.254 1 92.44 164 PRO A N 1
ATOM 1293 C CA . PRO A 1 164 ? 2.938 33.812 -5.887 1 92.44 164 PRO A CA 1
ATOM 1294 C C . PRO A 1 164 ? 3.285 34.875 -4.828 1 92.44 164 PRO A C 1
ATOM 1296 O O . PRO A 1 164 ? 4.277 34.719 -4.109 1 92.44 164 PRO A O 1
ATOM 1299 N N . ASP A 1 165 ? 2.543 35.906 -4.758 1 87.5 165 ASP A N 1
ATOM 1300 C CA . ASP A 1 165 ? 2.965 37 -3.904 1 87.5 165 ASP A CA 1
ATOM 1301 C C . ASP A 1 165 ? 2.062 37.125 -2.68 1 87.5 165 ASP A C 1
ATOM 1303 O O . ASP A 1 165 ? 1.838 38.25 -2.178 1 87.5 165 ASP A O 1
ATOM 1307 N N . THR A 1 166 ? 1.628 36.062 -2.164 1 89.69 166 THR A N 1
ATOM 1308 C CA . THR A 1 166 ? 0.808 36.062 -0.958 1 89.69 166 THR A CA 1
ATOM 1309 C C . THR A 1 166 ? 1.583 35.469 0.215 1 89.69 166 THR A C 1
ATOM 1311 O O . THR A 1 166 ? 2.322 34.5 0.048 1 89.69 166 THR A O 1
ATOM 1314 N N . ALA A 1 167 ? 1.446 36.125 1.34 1 92.88 167 ALA A N 1
ATOM 1315 C CA . ALA A 1 167 ? 2.072 35.625 2.555 1 92.88 167 ALA A CA 1
ATOM 1316 C C . ALA A 1 167 ? 1.13 34.688 3.297 1 92.88 167 ALA A C 1
ATOM 1318 O O . ALA A 1 167 ? -0.088 34.875 3.291 1 92.88 167 ALA A O 1
ATOM 1319 N N . ILE A 1 168 ? 1.706 33.688 3.945 1 96.31 168 ILE A N 1
ATOM 1320 C CA . ILE A 1 168 ? 0.912 32.719 4.707 1 96.31 168 ILE A CA 1
ATOM 1321 C C . ILE A 1 168 ? 1.768 32.125 5.809 1 96.31 168 ILE A C 1
ATOM 1323 O O . ILE A 1 168 ? 2.984 31.984 5.66 1 96.31 168 ILE A O 1
ATOM 1327 N N . LYS A 1 169 ? 1.128 31.859 6.918 1 97.25 169 LYS A N 1
ATOM 1328 C CA . LYS A 1 169 ? 1.815 31.234 8.039 1 97.25 169 LYS A CA 1
ATOM 1329 C C . LYS A 1 169 ? 1.134 29.922 8.445 1 97.25 169 LYS A C 1
ATOM 1331 O O . LYS A 1 169 ? -0.084 29.891 8.641 1 97.25 169 LYS A O 1
ATOM 1336 N N . PHE A 1 170 ? 1.933 28.859 8.547 1 98.31 170 PHE A N 1
ATOM 1337 C CA . PHE A 1 170 ? 1.446 27.547 8.969 1 98.31 170 PHE A CA 1
ATOM 1338 C C . PHE A 1 170 ? 1.999 27.188 10.344 1 98.31 170 PHE A C 1
ATOM 1340 O O . PHE A 1 170 ? 3.152 27.484 10.648 1 98.31 170 PHE A O 1
ATOM 1347 N N . THR A 1 171 ? 1.149 26.609 11.172 1 98.25 171 THR A N 1
ATOM 1348 C CA . THR A 1 171 ? 1.619 25.812 12.312 1 98.25 171 THR A CA 1
ATOM 1349 C C . THR A 1 171 ? 1.812 24.359 11.914 1 98.25 171 THR A C 1
ATOM 1351 O O . THR A 1 171 ? 1.028 23.812 11.133 1 98.25 171 THR A O 1
ATOM 1354 N N . ILE A 1 172 ? 2.877 23.719 12.359 1 98.56 172 ILE A N 1
ATOM 1355 C CA . ILE A 1 172 ? 3.209 22.359 11.969 1 98.56 172 ILE A CA 1
ATOM 1356 C C . ILE A 1 172 ? 3.387 21.5 13.219 1 98.56 172 ILE A C 1
ATOM 1358 O O . ILE A 1 172 ? 4.102 21.875 14.148 1 98.56 172 ILE A O 1
ATOM 1362 N N . VAL A 1 173 ? 2.713 20.359 13.266 1 98.5 173 VAL A N 1
ATOM 1363 C CA . VAL A 1 173 ? 2.854 19.453 14.406 1 98.5 173 VAL A CA 1
ATOM 1364 C C . VAL A 1 173 ? 2.629 18.016 13.953 1 98.5 173 VAL A C 1
ATOM 1366 O O . VAL A 1 173 ? 1.956 17.781 12.945 1 98.5 173 VAL A O 1
ATOM 1369 N N . GLY A 1 174 ? 3.287 17.062 14.555 1 98.38 174 GLY A N 1
ATOM 1370 C CA . GLY A 1 174 ? 3.023 15.641 14.398 1 98.38 174 GLY A CA 1
ATOM 1371 C C . GLY A 1 174 ? 3.012 14.891 15.719 1 98.38 174 GLY A C 1
ATOM 1372 O O . GLY A 1 174 ? 3.656 15.312 16.688 1 98.38 174 GLY A O 1
ATOM 1373 N N . ASP A 1 175 ? 2.229 13.844 15.758 1 97.94 175 ASP A N 1
ATOM 1374 C CA . ASP A 1 175 ? 2.275 12.922 16.891 1 97.94 175 ASP A CA 1
ATOM 1375 C C . ASP A 1 175 ? 1.858 13.609 18.188 1 97.94 175 ASP A C 1
ATOM 1377 O O . ASP A 1 175 ? 2.547 13.5 19.203 1 97.94 175 ASP A O 1
ATOM 1381 N N . LEU A 1 176 ? 0.809 14.312 18.141 1 96.88 176 LEU A N 1
ATOM 1382 C CA . LEU A 1 176 ? 0.404 15.148 19.25 1 96.88 176 LEU A CA 1
ATOM 1383 C C . LEU A 1 176 ? -0.122 14.297 20.406 1 96.88 176 LEU A C 1
ATOM 1385 O O . LEU A 1 176 ? 0.325 14.438 21.547 1 96.88 176 LEU A O 1
ATOM 1389 N N . GLY A 1 177 ? -1.143 13.422 20.156 1 95.5 177 GLY A N 1
ATOM 1390 C CA . GLY A 1 177 ? -1.728 12.602 21.203 1 95.5 177 GLY A CA 1
ATOM 1391 C C . GLY A 1 177 ? -2.49 13.406 22.234 1 95.5 177 GLY A C 1
ATOM 1392 O O . GLY A 1 177 ? -2.973 14.508 21.953 1 95.5 177 GLY A O 1
ATOM 1393 N N . GLN A 1 178 ? -2.645 12.789 23.406 1 94.56 178 GLN A N 1
ATOM 1394 C CA . GLN A 1 178 ? -3.463 13.352 24.484 1 94.56 178 GLN A CA 1
ATOM 1395 C C . GLN A 1 178 ? -2.779 13.195 25.828 1 94.56 178 GLN A C 1
ATOM 1397 O O . GLN A 1 178 ? -3.289 12.5 26.719 1 94.56 178 GLN A O 1
ATOM 1402 N N . THR A 1 179 ? -1.72 13.836 26 1 92.38 179 THR A N 1
ATOM 1403 C CA . THR A 1 179 ? -0.993 13.906 27.266 1 92.38 179 THR A CA 1
ATOM 1404 C C . THR A 1 179 ? -0.927 15.336 27.766 1 92.38 179 THR A C 1
ATOM 1406 O O . THR A 1 179 ? -1.412 16.266 27.109 1 92.38 179 THR A O 1
ATOM 1409 N N . TYR A 1 180 ? -0.366 15.477 28.969 1 89.88 180 TYR A N 1
ATOM 1410 C CA . TYR A 1 180 ? -0.175 16.828 29.469 1 89.88 180 TYR A CA 1
ATOM 1411 C C . TYR A 1 180 ? 0.802 17.609 28.594 1 89.88 180 TYR A C 1
ATOM 1413 O O . TYR A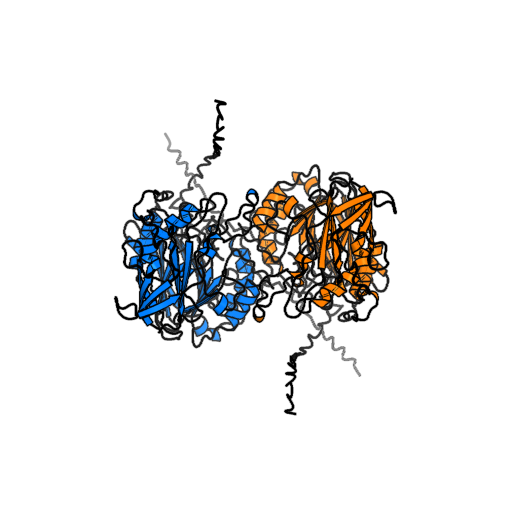 1 180 ? 0.64 18.812 28.391 1 89.88 180 TYR A O 1
ATOM 1421 N N . SER A 1 181 ? 1.822 16.953 28.078 1 89.88 181 SER A N 1
ATOM 1422 C CA . SER A 1 181 ? 2.732 17.578 27.109 1 89.88 181 SER A CA 1
ATOM 1423 C C . SER A 1 181 ? 2.01 17.938 25.828 1 89.88 181 SER A C 1
ATOM 1425 O O . SER A 1 181 ? 2.297 18.984 25.219 1 89.88 181 SER A O 1
ATOM 1427 N N . SER A 1 182 ? 1.084 17.078 25.391 1 93.81 182 SER A N 1
ATOM 1428 C CA . SER A 1 182 ? 0.257 17.391 24.219 1 93.81 182 SER A CA 1
ATOM 1429 C C . SER A 1 182 ? -0.519 18.688 24.422 1 93.81 182 SER A C 1
ATOM 1431 O O . SER A 1 182 ? -0.587 19.516 23.516 1 93.81 182 SER A O 1
ATOM 1433 N N . ASN A 1 183 ? -1.076 18.75 25.609 1 92.69 183 ASN A N 1
ATOM 1434 C CA . ASN A 1 183 ? -1.876 19.922 25.922 1 92.69 183 ASN A CA 1
ATOM 1435 C C . ASN A 1 183 ? -1.018 21.188 25.969 1 92.69 183 ASN A C 1
ATOM 1437 O O . ASN A 1 183 ? -1.467 22.266 25.578 1 92.69 183 ASN A O 1
ATOM 1441 N N . THR A 1 184 ? 0.192 21.062 26.484 1 91.69 184 THR A N 1
ATOM 1442 C CA . THR A 1 184 ? 1.136 22.172 26.469 1 91.69 184 THR A CA 1
ATOM 1443 C C . THR A 1 184 ? 1.461 22.594 25.047 1 91.69 184 THR A C 1
ATOM 1445 O O . THR A 1 184 ? 1.451 23.781 24.719 1 91.69 184 THR A O 1
ATOM 1448 N N . THR A 1 185 ? 1.782 21.641 24.156 1 94.94 185 THR A N 1
ATOM 1449 C CA . THR A 1 185 ? 2.059 21.922 22.75 1 94.94 185 THR A CA 1
ATOM 1450 C C . THR A 1 185 ? 0.872 22.625 22.094 1 94.94 185 THR A C 1
ATOM 1452 O O . THR A 1 185 ? 1.049 23.594 21.344 1 94.94 185 THR A O 1
ATOM 1455 N N . LEU A 1 186 ? -0.322 22.141 22.438 1 95.38 186 LEU A N 1
ATOM 1456 C CA . LEU A 1 186 ? -1.538 22.75 21.891 1 95.38 186 LEU A CA 1
ATOM 1457 C C . LEU A 1 186 ? -1.661 24.203 22.312 1 95.38 186 LEU A C 1
ATOM 1459 O O . LEU A 1 186 ? -2.029 25.062 21.516 1 95.38 186 LEU A O 1
ATOM 1463 N N . GLY A 1 187 ? -1.386 24.453 23.594 1 94.06 187 GLY A N 1
ATOM 1464 C CA . GLY A 1 187 ? -1.38 25.828 24.078 1 94.06 187 GLY A CA 1
ATOM 1465 C C . GLY A 1 187 ? -0.419 26.719 23.312 1 94.06 187 GLY A C 1
ATOM 1466 O O . GLY A 1 187 ? -0.767 27.844 22.938 1 94.06 187 GLY A O 1
ATOM 1467 N N . HIS A 1 188 ? 0.751 26.203 23.047 1 95 188 HIS A N 1
ATOM 1468 C CA . HIS A 1 188 ? 1.751 26.953 22.297 1 95 188 HIS A CA 1
ATOM 1469 C C . HIS A 1 188 ? 1.307 27.172 20.859 1 95 188 HIS A C 1
ATOM 1471 O O . HIS A 1 188 ? 1.548 28.25 20.281 1 95 188 HIS A O 1
ATOM 1477 N N . MET A 1 189 ? 0.72 26.219 20.266 1 96.25 189 MET A N 1
ATOM 1478 C CA . MET A 1 189 ? 0.202 26.328 18.906 1 96.25 189 MET A CA 1
ATOM 1479 C C . MET A 1 189 ? -0.835 27.453 18.812 1 96.25 189 MET A C 1
ATOM 1481 O O . MET A 1 189 ? -0.862 28.203 17.828 1 96.25 189 MET A O 1
ATOM 1485 N N . MET A 1 190 ? -1.662 27.547 19.812 1 94.88 190 MET A N 1
ATOM 1486 C CA . MET A 1 190 ? -2.709 28.562 19.844 1 94.88 190 MET A CA 1
ATOM 1487 C C . MET A 1 190 ? -2.104 29.969 19.844 1 94.88 190 MET A C 1
ATOM 1489 O O . MET A 1 190 ? -2.695 30.906 19.312 1 94.88 190 MET A O 1
ATOM 1493 N N . GLU A 1 191 ? -0.915 30.016 20.312 1 93.19 191 GLU A N 1
ATOM 1494 C CA . GLU A 1 191 ? -0.234 31.312 20.406 1 93.19 191 GLU A CA 1
ATOM 1495 C C . GLU A 1 191 ? 0.628 31.578 19.172 1 93.19 191 GLU A C 1
ATOM 1497 O O . GLU A 1 191 ? 1.104 32.688 18.969 1 93.19 191 GLU A O 1
ATOM 1502 N N . SER A 1 192 ? 0.83 30.578 18.344 1 90.56 192 SER A N 1
ATOM 1503 C CA . SER A 1 192 ? 1.778 30.656 17.234 1 90.56 192 SER A CA 1
ATOM 1504 C C . SER A 1 192 ? 1.211 31.469 16.078 1 90.56 192 SER A C 1
ATOM 1506 O O . SER A 1 192 ? 1.951 31.891 15.195 1 90.56 192 SER A O 1
ATOM 1508 N N . GLU A 1 193 ? -0.024 31.781 15.984 1 89 193 GLU A N 1
ATOM 1509 C CA . GLU A 1 193 ? -0.708 32.625 15.008 1 89 193 GLU A CA 1
ATOM 1510 C C . GLU A 1 193 ? -0.688 32 13.617 1 89 193 GLU A C 1
ATOM 1512 O O . GLU A 1 193 ? -0.722 32.719 12.609 1 89 193 GLU A O 1
ATOM 1517 N N . GLY A 1 194 ? -0.385 30.734 13.508 1 95.38 194 GLY A N 1
ATOM 1518 C CA . GLY A 1 194 ? -0.539 30.078 12.227 1 95.38 194 GLY A CA 1
ATOM 1519 C C . GLY A 1 194 ? -1.965 30.094 11.703 1 95.38 194 GLY A C 1
ATOM 1520 O O . GLY A 1 194 ? -2.912 29.891 12.469 1 95.38 194 GLY A O 1
ATOM 1521 N N . GLN A 1 195 ? -2.105 30.344 10.453 1 96.19 195 GLN A N 1
ATOM 1522 C CA . GLN A 1 195 ? -3.432 30.438 9.852 1 96.19 195 GLN A CA 1
ATOM 1523 C C . GLN A 1 195 ? -3.988 29.047 9.539 1 96.19 195 GLN A C 1
ATOM 1525 O O . GLN A 1 195 ? -5.207 28.859 9.492 1 96.19 195 GLN A O 1
ATOM 1530 N N . TYR A 1 196 ? -3.131 28.109 9.25 1 97.44 196 TYR A N 1
ATOM 1531 C CA . TYR A 1 196 ? -3.477 26.719 8.977 1 97.44 196 TYR A CA 1
ATOM 1532 C C . TYR A 1 196 ? -2.549 25.781 9.727 1 97.44 196 TYR A C 1
ATOM 1534 O O . TYR A 1 196 ? -1.419 26.141 10.062 1 97.44 196 TYR A O 1
ATOM 1542 N N . LEU A 1 197 ? -3.047 24.609 9.984 1 98.31 197 LEU A N 1
ATOM 1543 C CA . LEU A 1 197 ? -2.264 23.578 10.648 1 98.31 197 LEU A CA 1
ATOM 1544 C C . LEU A 1 197 ? -1.861 22.484 9.664 1 98.31 197 LEU A C 1
ATOM 1546 O O . LEU A 1 197 ? -2.705 21.969 8.938 1 98.31 197 LEU A O 1
ATOM 1550 N N . LEU A 1 198 ? -0.622 22.234 9.523 1 98.75 198 LEU A N 1
ATOM 1551 C CA . LEU A 1 198 ? -0.124 21.016 8.891 1 98.75 198 LEU A CA 1
ATOM 1552 C C . LEU A 1 198 ? 0.152 19.938 9.93 1 98.75 198 LEU A C 1
ATOM 1554 O O . LEU A 1 198 ? 1.033 20.094 10.773 1 98.75 198 LEU A O 1
ATOM 1558 N N . ASN A 1 199 ? -0.603 18.922 9.922 1 98.75 199 ASN A N 1
ATOM 1559 C CA . ASN A 1 199 ? -0.479 17.844 10.898 1 98.75 199 ASN A CA 1
ATOM 1560 C C . ASN A 1 199 ? 0.064 16.562 10.258 1 98.75 199 ASN A C 1
ATOM 1562 O O . ASN A 1 199 ? -0.498 16.078 9.281 1 98.75 199 ASN A O 1
ATOM 1566 N N . MET A 1 200 ? 1.132 15.969 10.82 1 98.75 200 MET A N 1
ATOM 1567 C CA . MET A 1 200 ? 1.879 14.883 10.188 1 98.75 200 MET A CA 1
ATOM 1568 C C . MET A 1 200 ? 1.328 13.523 10.609 1 98.75 200 MET A C 1
ATOM 1570 O O . MET A 1 200 ? 1.973 12.492 10.398 1 98.75 200 MET A O 1
ATOM 1574 N N . GLY A 1 201 ? 0.2 13.5 11.242 1 98.5 201 GLY A N 1
ATOM 1575 C CA . GLY A 1 201 ? -0.417 12.227 11.586 1 98.5 201 GLY A CA 1
ATOM 1576 C C . GLY A 1 201 ? -0.169 11.812 13.023 1 98.5 201 GLY A C 1
ATOM 1577 O O . GLY A 1 201 ? 0.498 12.523 13.773 1 98.5 201 GLY A O 1
ATOM 1578 N N . ASP A 1 202 ? -0.762 10.609 13.391 1 98.25 202 ASP A N 1
ATOM 1579 C CA . ASP A 1 202 ? -0.811 10.117 14.758 1 98.25 202 ASP A CA 1
ATOM 1580 C C . ASP A 1 202 ? -1.561 11.086 15.672 1 98.25 202 ASP A C 1
ATOM 1582 O O . ASP A 1 202 ? -0.95 11.773 16.484 1 98.25 202 ASP A O 1
ATOM 1586 N N . PHE A 1 203 ? -2.842 11 15.547 1 97.81 203 PHE A N 1
ATOM 1587 C CA . PHE A 1 203 ? -3.717 11.984 16.156 1 97.81 203 PHE A CA 1
ATOM 1588 C C . PHE A 1 203 ? -3.98 11.648 17.625 1 97.81 203 PHE A C 1
ATOM 1590 O O . PHE A 1 203 ? -3.299 12.156 18.516 1 97.81 203 PHE A O 1
ATOM 1597 N N . SER A 1 204 ? -4.77 10.633 17.828 1 96.25 204 SER A N 1
ATOM 1598 C CA . SER A 1 204 ? -5.328 10.398 19.156 1 96.25 204 SER A CA 1
ATOM 1599 C C . SER A 1 204 ? -4.527 9.336 19.906 1 96.25 204 SER A C 1
ATOM 1601 O O . SER A 1 204 ? -4.613 9.242 21.141 1 96.25 204 SER A O 1
ATOM 1603 N N . TYR A 1 205 ? -3.863 8.43 19.141 1 95.31 205 TYR A N 1
ATOM 1604 C CA . TYR A 1 205 ? -3.232 7.246 19.719 1 95.31 205 TYR A CA 1
ATOM 1605 C C . TYR A 1 205 ? -4.27 6.328 20.344 1 95.31 205 TYR A C 1
ATOM 1607 O O . TYR A 1 205 ? -4.031 5.75 21.406 1 95.31 205 TYR A O 1
ATOM 1615 N N . ALA A 1 206 ? -5.371 6.184 19.766 1 93.69 206 ALA A N 1
ATOM 1616 C CA . ALA A 1 206 ? -6.422 5.293 20.25 1 93.69 206 ALA A CA 1
ATOM 1617 C C . ALA A 1 206 ? -5.984 3.832 20.172 1 93.69 206 ALA A C 1
ATOM 1619 O O . ALA A 1 206 ? -6.219 3.053 21.094 1 93.69 206 ALA A O 1
ATOM 1620 N N . ASP A 1 207 ? -5.223 3.297 19.062 1 84.56 207 ASP A N 1
ATOM 1621 C CA . ASP A 1 207 ? -4.637 1.983 18.812 1 84.56 207 ASP A CA 1
ATOM 1622 C C . ASP A 1 207 ? -5.641 0.87 19.094 1 84.56 207 ASP A C 1
ATOM 1624 O O . ASP A 1 207 ? -5.254 -0.274 19.344 1 84.56 207 ASP A O 1
ATOM 1628 N N . ASP A 1 208 ? -6.797 0.902 19.5 1 84.19 208 ASP A N 1
ATOM 1629 C CA . ASP A 1 208 ? -7.871 -0.055 19.75 1 84.19 208 ASP A CA 1
ATOM 1630 C C . ASP A 1 208 ? -8.812 0.453 20.844 1 84.19 208 ASP A C 1
ATOM 1632 O O . ASP A 1 208 ? -9.922 -0.06 21 1 84.19 208 ASP A O 1
ATOM 1636 N N . TYR A 1 209 ? -8.375 1.373 21.594 1 91.5 209 TYR A N 1
ATOM 1637 C CA . TYR A 1 209 ? -9.266 2.01 22.547 1 91.5 209 TYR A CA 1
ATOM 1638 C C . TYR A 1 209 ? -9.953 3.225 21.938 1 91.5 209 TYR A C 1
ATOM 1640 O O . TYR A 1 209 ? -9.555 4.363 22.188 1 91.5 209 TYR A O 1
ATOM 1648 N N . GLN A 1 210 ? -11.039 3.008 21.328 1 94.06 210 GLN A N 1
ATOM 1649 C CA . GLN A 1 210 ? -11.703 3.926 20.406 1 94.06 210 GLN A CA 1
ATOM 1650 C C . GLN A 1 210 ? -12.227 5.16 21.141 1 94.06 210 GLN A C 1
ATOM 1652 O O . GLN A 1 210 ? -12.305 6.246 20.547 1 94.06 210 GLN A O 1
ATOM 1657 N N . PRO A 1 211 ? -12.609 5.105 22.469 1 94.06 211 PRO A N 1
ATOM 1658 C CA . PRO A 1 211 ? -13.078 6.305 23.172 1 94.06 211 PRO A CA 1
ATOM 1659 C C . PRO A 1 211 ? -12.039 7.426 23.172 1 94.06 211 PRO A C 1
ATOM 1661 O O . PRO A 1 211 ? -12.391 8.594 23.344 1 94.06 211 PRO A O 1
ATOM 1664 N N . ARG A 1 212 ? -10.844 7.078 22.953 1 95 212 ARG A N 1
ATOM 1665 C CA . ARG A 1 212 ? -9.789 8.086 22.922 1 95 212 ARG A CA 1
ATOM 1666 C C . ARG A 1 212 ? -9.953 9.016 21.719 1 95 212 ARG A C 1
ATOM 1668 O O . ARG A 1 212 ? -9.516 10.172 21.766 1 95 212 ARG A O 1
ATOM 1675 N N . TRP A 1 213 ? -10.508 8.539 20.641 1 97.31 213 TRP A N 1
ATOM 1676 C CA . TRP A 1 213 ? -10.844 9.422 19.531 1 97.31 213 TRP A CA 1
ATOM 1677 C C . TRP A 1 213 ? -11.758 10.555 19.984 1 97.31 213 TRP A C 1
ATOM 1679 O O . TRP A 1 213 ? -11.609 11.695 19.562 1 97.31 213 TRP A O 1
ATOM 1689 N N . ASP A 1 214 ? -12.656 10.188 20.875 1 97.69 214 ASP A N 1
ATOM 1690 C CA . ASP A 1 214 ? -13.633 11.172 21.344 1 97.69 214 ASP A CA 1
ATOM 1691 C C . ASP A 1 214 ? -12.969 12.203 22.25 1 97.69 214 ASP A C 1
ATOM 1693 O O . ASP A 1 214 ? -13.156 13.406 22.078 1 97.69 214 ASP A O 1
ATOM 1697 N N . THR A 1 215 ? -12.211 11.695 23.188 1 97.06 215 THR A N 1
ATOM 1698 C CA . THR A 1 215 ? -11.602 12.617 24.156 1 97.06 215 THR A CA 1
ATOM 1699 C C . THR A 1 215 ? -10.547 13.484 23.484 1 97.06 215 THR A C 1
ATOM 1701 O O . THR A 1 215 ? -10.414 14.664 23.797 1 97.06 215 THR A O 1
ATOM 1704 N N . TRP A 1 216 ? -9.828 12.906 22.562 1 97.5 216 TRP A N 1
ATOM 1705 C CA . TRP A 1 216 ? -8.844 13.68 21.812 1 97.5 216 TRP A CA 1
ATOM 1706 C C . TRP A 1 216 ? -9.531 14.766 20.984 1 97.5 216 TRP A C 1
ATOM 1708 O O . TRP A 1 216 ? -9.047 15.898 20.922 1 97.5 216 TRP A O 1
ATOM 1718 N N . GLY A 1 217 ? -10.625 14.406 20.344 1 98.12 217 GLY A N 1
ATOM 1719 C CA . GLY A 1 217 ? -11.367 15.391 19.594 1 98.12 217 GLY A CA 1
ATOM 1720 C C . GLY A 1 217 ? -11.852 16.562 20.438 1 98.12 217 GLY A C 1
ATOM 1721 O O . GLY A 1 217 ? -11.828 17.703 19.984 1 98.12 217 GLY A O 1
ATOM 1722 N N . ARG A 1 218 ? -12.297 16.25 21.594 1 97.88 218 ARG A N 1
ATOM 1723 C CA . ARG A 1 218 ? -12.742 17.297 22.516 1 97.88 218 ARG A CA 1
ATOM 1724 C C . ARG A 1 218 ? -11.57 18.172 22.953 1 97.88 218 ARG A C 1
ATOM 1726 O O . ARG A 1 218 ? -11.688 19.391 23.016 1 97.88 218 ARG A O 1
ATOM 1733 N N . MET A 1 219 ? -10.461 17.547 23.172 1 97.12 219 MET A N 1
ATOM 1734 C CA . MET A 1 219 ? -9.258 18.297 23.547 1 97.12 219 MET A CA 1
ATOM 1735 C C . MET A 1 219 ? -8.852 19.266 22.438 1 97.12 219 MET A C 1
ATOM 1737 O O . MET A 1 219 ? -8.43 20.391 22.719 1 97.12 219 MET A O 1
ATOM 1741 N N . MET A 1 220 ? -8.992 18.875 21.234 1 97.94 220 MET A N 1
ATOM 1742 C CA . MET A 1 220 ? -8.516 19.641 20.094 1 97.94 220 MET A CA 1
ATOM 1743 C C . MET A 1 220 ? -9.484 20.766 19.734 1 97.94 220 MET A C 1
ATOM 1745 O O . MET A 1 220 ? -9.109 21.734 19.078 1 97.94 220 MET A O 1
ATOM 1749 N N . THR A 1 221 ? -10.727 20.719 20.141 1 97.94 221 THR A N 1
ATOM 1750 C CA . THR A 1 221 ? -11.836 21.531 19.656 1 97.94 221 THR A CA 1
ATOM 1751 C C . THR A 1 221 ? -11.516 23.016 19.797 1 97.94 221 THR A C 1
ATOM 1753 O O . THR A 1 221 ? -11.742 23.797 18.875 1 97.94 221 THR A O 1
ATOM 1756 N N . PRO A 1 222 ? -10.898 23.484 20.906 1 96.88 222 PRO A N 1
ATOM 1757 C CA . PRO A 1 222 ? -10.617 24.922 21.016 1 96.88 222 PRO A CA 1
ATOM 1758 C C . PRO A 1 222 ? -9.711 25.422 19.891 1 96.88 222 PRO A C 1
ATOM 1760 O O . PRO A 1 222 ? -9.781 26.609 19.531 1 96.88 222 PRO A O 1
ATOM 1763 N N . TYR A 1 223 ? -8.883 24.594 19.391 1 97.94 223 TYR A N 1
ATOM 1764 C CA . TYR A 1 223 ? -7.961 24.969 18.312 1 97.94 223 TYR A CA 1
ATOM 1765 C C . TYR A 1 223 ? -8.531 24.609 16.953 1 97.94 223 TYR A C 1
ATOM 1767 O O . TYR A 1 223 ? -8.586 25.453 16.062 1 97.94 223 TYR A O 1
ATOM 1775 N N . SER A 1 224 ? -9.039 23.406 16.797 1 98.12 224 SER A N 1
ATOM 1776 C CA . SER A 1 224 ? -9.43 22.844 15.516 1 98.12 224 SER A CA 1
ATOM 1777 C C . SER A 1 224 ? -10.719 23.469 15 1 98.12 224 SER A C 1
ATOM 1779 O O . SER A 1 224 ? -11.047 23.344 13.82 1 98.12 224 SER A O 1
ATOM 1781 N N . SER A 1 225 ? -11.492 24.141 15.836 1 98.31 225 SER A N 1
ATOM 1782 C CA . SER A 1 225 ? -12.719 24.812 15.422 1 98.31 225 SER A CA 1
ATOM 1783 C C . SER A 1 225 ? -12.422 26.203 14.844 1 98.31 225 SER A C 1
ATOM 1785 O O . SER A 1 225 ? -13.32 26.875 14.336 1 98.31 225 SER A O 1
ATOM 1787 N N . LYS A 1 226 ? -11.148 26.578 14.852 1 97.62 226 LYS A N 1
ATOM 1788 C CA . LYS A 1 226 ? -10.797 27.922 14.383 1 97.62 226 LYS A CA 1
ATOM 1789 C C . LYS A 1 226 ? -9.766 27.859 13.258 1 97.62 226 LYS A C 1
ATOM 1791 O O . LYS A 1 226 ? -9.742 28.719 12.383 1 97.62 226 LYS A O 1
ATOM 1796 N N . VAL A 1 227 ? -8.883 26.906 13.352 1 97.94 227 VAL A N 1
ATOM 1797 C CA . VAL A 1 227 ? -7.766 26.797 12.422 1 97.94 227 VAL A CA 1
ATOM 1798 C C . VAL A 1 227 ? -7.953 25.562 11.531 1 97.94 227 VAL A C 1
ATOM 1800 O O . VAL A 1 227 ? -7.898 24.422 12.016 1 97.94 227 VAL A O 1
ATOM 1803 N N . PRO A 1 228 ? -8.148 25.719 10.234 1 97.75 228 PRO A N 1
ATOM 1804 C CA . PRO A 1 228 ? -8.336 24.562 9.367 1 97.75 228 PRO A CA 1
ATOM 1805 C C . PRO A 1 228 ? -7.098 23.672 9.289 1 97.75 228 PRO A C 1
ATOM 1807 O O . PRO A 1 228 ? -5.973 24.172 9.258 1 97.75 228 PRO A O 1
ATOM 1810 N N . PHE A 1 229 ? -7.355 22.359 9.094 1 94.69 229 PHE A N 1
ATOM 1811 C CA . PHE A 1 229 ? -6.34 21.312 9.062 1 94.69 229 PHE A CA 1
ATOM 1812 C C . PHE A 1 229 ? -6.012 20.922 7.629 1 94.69 229 PHE A C 1
ATOM 1814 O O . PHE A 1 229 ? -6.914 20.766 6.801 1 94.69 229 PHE A O 1
ATOM 1821 N N . VAL A 1 230 ? -4.773 20.812 7.367 1 98.19 230 VAL A N 1
ATOM 1822 C CA . VAL A 1 230 ? -4.215 19.938 6.34 1 98.19 230 VAL A CA 1
ATOM 1823 C C . VAL A 1 230 ? -3.381 18.828 6.988 1 98.19 230 VAL A C 1
ATOM 1825 O O . VAL A 1 230 ? -2.523 19.109 7.832 1 98.19 230 VAL A O 1
ATOM 1828 N N . PHE A 1 231 ? -3.672 17.578 6.684 1 98.62 231 PHE A N 1
ATOM 1829 C CA . PHE A 1 231 ? -3.064 16.531 7.492 1 98.62 231 PHE A CA 1
ATOM 1830 C C . PHE A 1 231 ? -2.779 15.297 6.652 1 98.62 231 PHE A C 1
ATOM 1832 O O . PHE A 1 231 ? -3.254 15.188 5.52 1 98.62 231 PHE A O 1
ATOM 1839 N N . THR A 1 232 ? -1.961 14.445 7.109 1 98.62 232 THR A N 1
ATOM 1840 C CA . THR A 1 232 ? -1.771 13.078 6.637 1 98.62 232 THR A CA 1
ATOM 1841 C C . THR A 1 232 ? -1.994 12.086 7.77 1 98.62 232 THR A C 1
ATOM 1843 O O . THR A 1 232 ? -2.285 12.477 8.898 1 98.62 232 THR A O 1
ATOM 1846 N N . TYR A 1 233 ? -1.98 10.836 7.477 1 98.56 233 TYR A N 1
ATOM 1847 C CA . TYR A 1 233 ? -2.256 9.797 8.469 1 98.56 233 TYR A CA 1
ATOM 1848 C C . TYR A 1 233 ? -0.968 9.117 8.914 1 98.56 233 TYR A C 1
ATOM 1850 O O . TYR A 1 233 ? -0.003 9.039 8.148 1 98.56 233 TYR A O 1
ATOM 1858 N N . GLY A 1 234 ? -0.94 8.719 10.172 1 98.38 234 GLY A N 1
ATOM 1859 C CA . GLY A 1 234 ? 0.155 7.93 10.711 1 98.38 234 GLY A CA 1
ATOM 1860 C C . GLY A 1 234 ? -0.236 6.496 11.016 1 98.38 234 GLY A C 1
ATOM 1861 O O . GLY A 1 234 ? -1.337 6.062 10.672 1 98.38 234 GLY A O 1
ATOM 1862 N N . ASN A 1 235 ? 0.741 5.73 11.547 1 97.69 235 ASN A N 1
ATOM 1863 C CA . ASN A 1 235 ? 0.5 4.316 11.812 1 97.69 235 ASN A CA 1
ATOM 1864 C C . ASN A 1 235 ? -0.539 4.121 12.914 1 97.69 235 ASN A C 1
ATOM 1866 O O . ASN A 1 235 ? -1.224 3.1 12.953 1 97.69 235 ASN A O 1
ATOM 1870 N N . HIS A 1 236 ? -0.778 5.09 13.758 1 97.5 236 HIS A N 1
ATOM 1871 C CA . HIS A 1 236 ? -1.734 4.949 14.852 1 97.5 236 HIS A CA 1
ATOM 1872 C C . HIS A 1 236 ? -3.164 5.156 14.359 1 97.5 236 HIS A C 1
ATOM 1874 O O . HIS A 1 236 ? -4.117 4.926 15.109 1 97.5 236 HIS A O 1
ATOM 1880 N N . GLU A 1 237 ? -3.309 5.555 13.125 1 97.88 237 GLU A N 1
ATOM 1881 C CA . GLU A 1 237 ? -4.633 5.594 12.508 1 97.88 237 GLU A CA 1
ATOM 1882 C C . GLU A 1 237 ? -4.977 4.258 11.859 1 97.88 237 GLU A C 1
ATOM 1884 O O . GLU A 1 237 ? -6.102 4.062 11.391 1 97.88 237 GLU A O 1
ATOM 1889 N N . ILE A 1 238 ? -3.996 3.342 11.773 1 96.75 238 ILE A N 1
ATOM 1890 C CA . ILE A 1 238 ? -4.238 2.002 11.25 1 96.75 238 ILE A CA 1
ATOM 1891 C C . ILE A 1 238 ? -4.824 1.119 12.352 1 96.75 238 ILE A C 1
ATOM 1893 O O . ILE A 1 238 ? -4.086 0.519 13.133 1 96.75 238 ILE A O 1
ATOM 1897 N N . GLU A 1 239 ? -6.09 1.034 12.367 1 93.06 239 GLU A N 1
ATOM 1898 C CA . GLU A 1 239 ? -6.789 0.2 13.336 1 93.06 239 GLU A CA 1
ATOM 1899 C C . GLU A 1 239 ? -7.613 -0.882 12.648 1 93.06 239 GLU A C 1
ATOM 1901 O O . GLU A 1 239 ? -8.5 -0.578 11.852 1 93.06 239 GLU A O 1
ATOM 1906 N N . TYR A 1 240 ? -7.262 -2.107 12.867 1 89.31 240 TYR A N 1
ATOM 1907 C CA . TYR A 1 240 ? -7.988 -3.262 12.344 1 89.31 240 TYR A CA 1
ATOM 1908 C C . TYR A 1 240 ? -7.742 -4.492 13.211 1 89.31 240 TYR A C 1
ATOM 1910 O O . TYR A 1 240 ? -6.738 -4.57 13.922 1 89.31 240 TYR A O 1
ATOM 1918 N N . LYS A 1 241 ? -8.711 -5.293 13.305 1 85 241 LYS A N 1
ATOM 1919 C CA . LYS A 1 241 ? -8.633 -6.523 14.094 1 85 241 LYS A CA 1
ATOM 1920 C C . LYS A 1 241 ? -9.281 -7.691 13.352 1 85 241 LYS A C 1
ATOM 1922 O O . LYS A 1 241 ? -10.508 -7.777 13.266 1 85 241 LYS A O 1
ATOM 1927 N N . GLU A 1 242 ? -8.484 -8.586 12.93 1 77.62 242 GLU A N 1
ATOM 1928 C CA . GLU A 1 242 ? -8.969 -9.719 12.141 1 77.62 242 GLU A CA 1
ATOM 1929 C C . GLU A 1 242 ? -9.961 -10.562 12.945 1 77.62 242 GLU A C 1
ATOM 1931 O O . GLU A 1 242 ? -10.969 -11.016 12.406 1 77.62 242 GLU A O 1
ATOM 1936 N N . SER A 1 243 ? -9.648 -10.711 14.203 1 74.56 243 SER A N 1
ATOM 1937 C CA . SER A 1 243 ? -10.445 -11.586 15.055 1 74.56 243 SER A CA 1
ATOM 1938 C C . SER A 1 243 ? -11.859 -11.039 15.242 1 74.56 243 SER A C 1
ATOM 1940 O O . SER A 1 243 ? -12.789 -11.805 15.508 1 74.56 243 SER A O 1
ATOM 1942 N N . ALA A 1 244 ? -12.031 -9.766 15.078 1 71.5 244 ALA A N 1
ATOM 1943 C CA . ALA A 1 244 ? -13.328 -9.141 15.297 1 71.5 244 ALA A CA 1
ATOM 1944 C C . ALA A 1 244 ? -13.984 -8.758 13.977 1 71.5 244 ALA A C 1
ATOM 1946 O O . ALA A 1 244 ? -14.984 -8.039 13.961 1 71.5 244 ALA A O 1
ATOM 1947 N N . ASN A 1 245 ? -13.383 -9.148 12.875 1 78.88 245 ASN A N 1
ATOM 1948 C CA . ASN A 1 245 ? -13.859 -8.867 11.523 1 78.88 245 ASN A CA 1
ATOM 1949 C C . ASN A 1 245 ? -13.797 -7.379 11.203 1 78.88 245 ASN A C 1
ATOM 1951 O O . ASN A 1 245 ? -14.602 -6.879 10.414 1 78.88 245 ASN A O 1
ATOM 1955 N N . GLU A 1 246 ? -13.039 -6.691 12 1 84.88 246 GLU A N 1
ATOM 1956 C CA . GLU A 1 246 ? -12.68 -5.32 11.656 1 84.88 246 GLU A CA 1
ATOM 1957 C C . GLU A 1 246 ? -11.477 -5.285 10.719 1 84.88 246 GLU A C 1
ATOM 1959 O O . GLU A 1 246 ? -10.336 -5.121 11.164 1 84.88 246 GLU A O 1
ATOM 1964 N N . ARG A 1 247 ? -11.703 -5.203 9.414 1 86.5 247 ARG A N 1
ATOM 1965 C CA . ARG A 1 247 ? -10.609 -5.535 8.508 1 86.5 247 ARG A CA 1
ATOM 1966 C C . ARG A 1 247 ? -10.094 -4.293 7.785 1 86.5 247 ARG A C 1
ATOM 1968 O O . ARG A 1 247 ? -9 -4.305 7.223 1 86.5 247 ARG A O 1
ATOM 1975 N N . GLU A 1 248 ? -10.906 -3.277 7.871 1 91.25 248 GLU A N 1
ATOM 1976 C CA . GLU A 1 248 ? -10.539 -2.09 7.102 1 91.25 248 GLU A CA 1
ATOM 1977 C C . GLU A 1 248 ? -9.758 -1.099 7.961 1 91.25 248 GLU A C 1
ATOM 1979 O O . GLU A 1 248 ? -10.234 -0.672 9.016 1 91.25 248 GLU A O 1
ATOM 1984 N N . PRO A 1 249 ? -8.562 -0.719 7.555 1 94.31 249 PRO A N 1
ATOM 1985 C CA . PRO A 1 249 ? -7.801 0.294 8.289 1 94.31 249 PRO A CA 1
ATOM 1986 C C . PRO A 1 249 ? -8.336 1.708 8.07 1 94.31 249 PRO A C 1
ATOM 1988 O O . PRO A 1 249 ? -9.086 1.946 7.117 1 94.31 249 PRO A O 1
ATOM 1991 N N . PHE A 1 250 ? -8.023 2.691 8.977 1 97 250 PHE A N 1
ATOM 1992 C CA . PHE A 1 250 ? -8.25 4.129 8.867 1 97 250 PHE A CA 1
ATOM 1993 C C . PHE A 1 250 ? -9.734 4.453 8.992 1 97 250 PHE A C 1
ATOM 1995 O O . PHE A 1 250 ? -10.172 5.539 8.609 1 97 250 PHE A O 1
ATOM 2002 N N . VAL A 1 251 ? -10.531 3.559 9.508 1 96.44 251 VAL A N 1
ATOM 2003 C CA . VAL A 1 251 ? -11.977 3.742 9.547 1 96.44 251 VAL A CA 1
ATOM 2004 C C . VAL A 1 251 ? -12.32 4.918 10.461 1 96.44 251 VAL A C 1
ATOM 2006 O O . VAL A 1 251 ? -13.055 5.824 10.07 1 96.44 251 VAL A O 1
ATOM 2009 N N . ALA A 1 252 ? -11.727 4.93 11.664 1 97.31 252 ALA A N 1
ATOM 2010 C CA . ALA A 1 252 ? -12.047 5.977 12.633 1 97.31 252 ALA A CA 1
ATOM 2011 C C . ALA A 1 252 ? -11.688 7.355 12.086 1 97.31 252 ALA A C 1
ATOM 2013 O O . ALA A 1 252 ? -12.492 8.281 12.141 1 97.31 252 ALA A O 1
ATOM 2014 N N . ALA A 1 253 ? -10.508 7.449 11.539 1 97.62 253 ALA A N 1
ATOM 2015 C CA . ALA A 1 253 ? -10 8.742 11.086 1 97.62 253 ALA A CA 1
ATOM 2016 C C . ALA A 1 253 ? -10.758 9.234 9.859 1 97.62 253 ALA A C 1
ATOM 2018 O O . ALA A 1 253 ? -11.102 10.414 9.766 1 97.62 253 ALA A O 1
ATOM 2019 N N . THR A 1 254 ? -11.078 8.289 8.883 1 97.38 254 THR A N 1
ATOM 2020 C CA . THR A 1 254 ? -11.719 8.711 7.641 1 97.38 254 THR A CA 1
ATOM 2021 C C . THR A 1 254 ? -13.172 9.086 7.887 1 97.38 254 THR A C 1
ATOM 2023 O O . THR A 1 254 ? -13.758 9.852 7.121 1 97.38 254 THR A O 1
ATOM 2026 N N . HIS A 1 255 ? -13.75 8.578 8.945 1 97.88 255 HIS A N 1
ATOM 2027 C CA . HIS A 1 255 ? -15.109 8.961 9.305 1 97.88 255 HIS A CA 1
ATOM 2028 C C . HIS A 1 255 ? -15.148 10.328 9.984 1 97.88 255 HIS A C 1
ATOM 2030 O O . HIS A 1 255 ? -16.141 11.039 9.898 1 97.88 255 HIS A O 1
ATOM 2036 N N . ARG A 1 256 ? -14.062 10.703 10.578 1 98.12 256 ARG A N 1
ATOM 2037 C CA . ARG A 1 256 ? -14.055 11.891 11.43 1 98.12 256 ARG A CA 1
ATOM 2038 C C . ARG A 1 256 ? -13.547 13.102 10.664 1 98.12 256 ARG A C 1
ATOM 2040 O O . ARG A 1 256 ? -13.953 14.234 10.938 1 98.12 256 ARG A O 1
ATOM 2047 N N . PHE A 1 257 ? -12.625 12.875 9.727 1 97.69 257 PHE A N 1
ATOM 2048 C CA . PHE A 1 257 ? -11.953 13.992 9.062 1 97.69 257 PHE A CA 1
ATOM 2049 C C . PHE A 1 257 ? -12.172 13.93 7.551 1 97.69 257 PHE A C 1
ATOM 2051 O O . PHE A 1 257 ? -11.836 12.93 6.91 1 97.69 257 PHE A O 1
ATOM 2058 N N . ALA A 1 258 ? -12.711 14.953 7.051 1 97.31 258 ALA A N 1
ATOM 2059 C CA . ALA A 1 258 ? -12.93 15.039 5.605 1 97.31 258 ALA A CA 1
ATOM 2060 C C . ALA A 1 258 ? -11.695 15.602 4.902 1 97.31 258 ALA A C 1
ATOM 2062 O O . ALA A 1 258 ? -11.016 16.484 5.434 1 97.31 258 ALA A O 1
ATOM 2063 N N . THR A 1 259 ? -11.383 15.094 3.715 1 97.88 259 THR A N 1
ATOM 2064 C CA . THR A 1 259 ? -10.289 15.609 2.893 1 97.88 259 THR A CA 1
ATOM 2065 C C . THR A 1 259 ? -10.797 16.016 1.514 1 97.88 259 THR A C 1
ATOM 2067 O O . THR A 1 259 ? -11.82 15.508 1.047 1 97.88 259 THR A O 1
ATOM 2070 N N . PRO A 1 260 ? -10.148 16.891 0.855 1 97.81 260 PRO A N 1
ATOM 2071 C CA . PRO A 1 260 ? -10.562 17.297 -0.49 1 97.81 260 PRO A CA 1
ATOM 2072 C C . PRO A 1 260 ? -10 16.375 -1.579 1 97.81 260 PRO A C 1
ATOM 2074 O O . PRO A 1 260 ? -9.508 16.859 -2.6 1 97.81 260 PRO A O 1
ATOM 2077 N N . TRP A 1 261 ? -10.094 15.086 -1.368 1 96.31 261 TRP A N 1
ATOM 2078 C CA . TRP A 1 261 ? -9.453 14.109 -2.242 1 96.31 261 TRP A CA 1
ATOM 2079 C C . TRP A 1 261 ? -10.047 14.156 -3.645 1 96.31 261 TRP A C 1
ATOM 2081 O O . TRP A 1 261 ? -9.328 14 -4.637 1 96.31 261 TRP A O 1
ATOM 2091 N N . LYS A 1 262 ? -11.328 14.477 -3.803 1 94 262 LYS A N 1
ATOM 2092 C CA . LYS A 1 262 ? -11.953 14.516 -5.121 1 94 262 LYS A CA 1
ATOM 2093 C C . LYS A 1 262 ? -11.406 15.672 -5.957 1 94 262 LYS A C 1
ATOM 2095 O O . LYS A 1 262 ? -11.047 15.477 -7.121 1 94 262 LYS A O 1
ATOM 2100 N N . SER A 1 263 ? -11.336 16.797 -5.312 1 95.31 263 SER A N 1
ATOM 2101 C CA . SER A 1 263 ? -10.867 17.969 -6.047 1 95.31 263 SER A CA 1
ATOM 2102 C C . SER A 1 263 ? -9.391 17.859 -6.395 1 95.31 263 SER A C 1
ATOM 2104 O O . SER A 1 263 ? -8.898 18.547 -7.293 1 95.31 263 SER A O 1
ATOM 2106 N N . SER A 1 264 ? -8.68 17.016 -5.695 1 95.62 264 SER A N 1
ATOM 2107 C CA . SER A 1 264 ? -7.266 16.781 -5.996 1 95.62 264 SER A CA 1
ATOM 2108 C C . SER A 1 264 ? -7.086 15.602 -6.941 1 95.62 264 SER A C 1
ATOM 2110 O O . SER A 1 264 ? -5.957 15.18 -7.207 1 95.62 264 SER A O 1
ATOM 2112 N N . ARG A 1 265 ? -8.164 14.938 -7.367 1 93.56 265 ARG A N 1
ATOM 2113 C CA . ARG A 1 265 ? -8.203 13.828 -8.305 1 93.56 265 ARG A CA 1
ATOM 2114 C C . ARG A 1 265 ? -7.559 12.578 -7.703 1 93.56 265 ARG A C 1
ATOM 2116 O O . ARG A 1 265 ? -6.934 11.789 -8.414 1 93.56 265 ARG A O 1
ATOM 2123 N N . SER A 1 266 ? -7.609 12.531 -6.43 1 94.06 266 SER A N 1
ATOM 2124 C CA . SER A 1 266 ? -7.102 11.352 -5.75 1 94.06 266 SER A CA 1
ATOM 2125 C C . SER A 1 266 ? -8.086 10.188 -5.844 1 94.06 266 SER A C 1
ATOM 2127 O O . SER A 1 266 ? -9.266 10.398 -6.152 1 94.06 266 SER A O 1
ATOM 2129 N N . GLN A 1 267 ? -7.598 8.992 -5.602 1 92.44 267 GLN A N 1
ATOM 2130 C CA . GLN A 1 267 ? -8.406 7.777 -5.664 1 92.44 267 GLN A CA 1
ATOM 2131 C C . GLN A 1 267 ? -9.367 7.695 -4.484 1 92.44 267 GLN A C 1
ATOM 2133 O O . GLN A 1 267 ? -10.469 7.152 -4.609 1 92.44 267 GLN A O 1
ATOM 2138 N N . GLY A 1 268 ? -9 8.305 -3.377 1 94 268 GLY A N 1
ATOM 2139 C CA . GLY A 1 268 ? -9.742 8.273 -2.131 1 94 268 GLY A CA 1
ATOM 2140 C C . GLY A 1 268 ? -9.258 9.297 -1.118 1 94 268 GLY A C 1
ATOM 2141 O O . GLY A 1 268 ? -8.445 10.156 -1.443 1 94 268 GLY A O 1
ATOM 2142 N N . PRO A 1 269 ? -9.742 9.133 0.123 1 96.5 269 PRO A N 1
ATOM 2143 C CA . PRO A 1 269 ? -9.523 10.195 1.104 1 96.5 269 PRO A CA 1
ATOM 2144 C C . PRO A 1 269 ? -8.172 10.094 1.798 1 96.5 269 PRO A C 1
ATOM 2146 O O . PRO A 1 269 ? -7.844 10.93 2.648 1 96.5 269 PRO A O 1
ATOM 2149 N N . LEU A 1 270 ? -7.324 9.156 1.447 1 98.12 270 LEU A N 1
ATOM 2150 C CA . LEU A 1 270 ? -6.141 8.852 2.246 1 98.12 270 LEU A CA 1
ATOM 2151 C C . LEU A 1 270 ? -4.938 9.648 1.751 1 98.12 270 LEU A C 1
ATOM 2153 O O . LEU A 1 270 ? -3.879 9.633 2.383 1 98.12 270 LEU A O 1
ATOM 2157 N N . PHE A 1 271 ? -4.988 10.281 0.649 1 98.38 271 PHE A N 1
ATOM 2158 C CA . PHE A 1 271 ? -3.977 11.188 0.125 1 98.38 271 PHE A CA 1
ATOM 2159 C C . PHE A 1 271 ? -4.605 12.242 -0.784 1 98.38 271 PHE A C 1
ATOM 2161 O O . PHE A 1 271 ? -5.668 12.008 -1.368 1 98.38 271 PHE A O 1
ATOM 2168 N N . TYR A 1 272 ? -4.008 13.414 -0.84 1 98.56 272 TYR A N 1
ATOM 2169 C CA . TYR A 1 272 ? -4.598 14.539 -1.562 1 98.56 272 TYR A CA 1
ATOM 2170 C C . TYR A 1 272 ? -3.617 15.703 -1.648 1 98.56 272 TYR A C 1
ATOM 2172 O O . TYR A 1 272 ? -2.494 15.617 -1.148 1 98.56 272 TYR A O 1
ATOM 2180 N N . SER A 1 273 ? -4.008 16.734 -2.359 1 98.69 273 SER A N 1
ATOM 2181 C CA . SER A 1 273 ? -3.242 17.969 -2.398 1 98.69 273 SER A CA 1
ATOM 2182 C C . SER A 1 273 ? -4.16 19.188 -2.371 1 98.69 273 SER A C 1
ATOM 2184 O O . SER A 1 273 ? -5.348 19.078 -2.686 1 98.69 273 SER A O 1
ATOM 2186 N N . VAL A 1 274 ? -3.627 20.266 -1.856 1 98.38 274 VAL A N 1
ATOM 2187 C CA . VAL A 1 274 ? -4.344 21.531 -1.805 1 98.38 274 VAL A CA 1
ATOM 2188 C C . VAL A 1 274 ? -3.393 22.688 -2.145 1 98.38 274 VAL A C 1
ATOM 2190 O O . VAL A 1 274 ? -2.172 22.516 -2.1 1 98.38 274 VAL A O 1
ATOM 2193 N N . GLU A 1 275 ? -3.955 23.766 -2.512 1 97.94 275 GLU A N 1
ATOM 2194 C CA . GLU A 1 275 ? -3.23 25.016 -2.713 1 97.94 275 GLU A CA 1
ATOM 2195 C C . GLU A 1 275 ? -3.693 26.094 -1.731 1 97.94 275 GLU A C 1
ATOM 2197 O O . GLU A 1 275 ? -4.875 26.438 -1.697 1 97.94 275 GLU A O 1
ATOM 2202 N N . ILE A 1 276 ? -2.824 26.562 -0.965 1 97 276 ILE A N 1
ATOM 2203 C CA . ILE A 1 276 ? -3.064 27.625 0.006 1 97 276 ILE A CA 1
ATOM 2204 C C . ILE A 1 276 ? -2.074 28.766 -0.221 1 97 276 ILE A C 1
ATOM 2206 O O . ILE A 1 276 ? -0.899 28.656 0.14 1 97 276 ILE A O 1
ATOM 2210 N N . GLY A 1 277 ? -2.576 29.875 -0.737 1 96 277 GLY A N 1
ATOM 2211 C CA . GLY A 1 277 ? -1.665 30.938 -1.123 1 96 277 GLY A CA 1
ATOM 2212 C C . GLY A 1 277 ? -0.631 30.5 -2.143 1 96 277 GLY A C 1
ATOM 2213 O O . GLY A 1 277 ? -0.978 29.938 -3.188 1 96 277 GLY A O 1
ATOM 2214 N N . PRO A 1 278 ? 0.622 30.719 -1.802 1 97 278 PRO A N 1
ATOM 2215 C CA . PRO A 1 278 ? 1.671 30.406 -2.773 1 97 278 PRO A CA 1
ATOM 2216 C C . PRO A 1 278 ? 2.139 28.953 -2.688 1 97 278 PRO A C 1
ATOM 2218 O O . PRO A 1 278 ? 3.121 28.578 -3.332 1 97 278 PRO A O 1
ATOM 2221 N N . VAL A 1 279 ? 1.43 28.141 -1.943 1 97.94 279 VAL A N 1
ATOM 2222 C CA . VAL A 1 279 ? 1.994 26.828 -1.629 1 97.94 279 VAL A CA 1
ATOM 2223 C C . VAL A 1 279 ? 1.068 25.734 -2.146 1 97.94 279 VAL A C 1
ATOM 2225 O O . VAL A 1 279 ? -0.135 25.75 -1.873 1 97.94 279 VAL A O 1
ATOM 2228 N N . HIS A 1 280 ? 1.632 24.859 -2.965 1 98.38 280 HIS A N 1
ATOM 2229 C CA . HIS A 1 280 ? 1.017 23.562 -3.244 1 98.38 280 HIS A CA 1
ATOM 2230 C C . HIS A 1 280 ? 1.437 22.516 -2.213 1 98.38 280 HIS A C 1
ATOM 2232 O O . HIS A 1 280 ? 2.623 22.203 -2.09 1 98.38 280 HIS A O 1
ATOM 2238 N N . ILE A 1 281 ? 0.48 21.984 -1.458 1 98.75 281 ILE A N 1
ATOM 2239 C CA . ILE A 1 281 ? 0.769 21.047 -0.387 1 98.75 281 ILE A CA 1
ATOM 2240 C C . ILE A 1 281 ? 0.273 19.656 -0.779 1 98.75 281 ILE A C 1
ATOM 2242 O O . ILE A 1 281 ? -0.901 19.484 -1.113 1 98.75 281 ILE A O 1
ATOM 2246 N N . VAL A 1 282 ? 1.169 18.703 -0.769 1 98.81 282 VAL A N 1
ATOM 2247 C CA . VAL A 1 282 ? 0.851 17.312 -1.063 1 98.81 282 VAL A CA 1
ATOM 2248 C C . VAL A 1 282 ? 0.843 16.5 0.229 1 98.81 282 VAL A C 1
ATOM 2250 O O . VAL A 1 282 ? 1.846 16.453 0.945 1 98.81 282 VAL A O 1
ATOM 2253 N N . ALA A 1 283 ? -0.293 15.906 0.556 1 98.81 283 ALA A N 1
ATOM 2254 C CA . ALA A 1 283 ? -0.389 14.992 1.692 1 98.81 283 ALA A CA 1
ATOM 2255 C C . ALA A 1 283 ? -0.278 13.539 1.24 1 98.81 283 ALA A C 1
ATOM 2257 O O . ALA A 1 283 ? -1.219 12.992 0.666 1 98.81 283 ALA A O 1
ATOM 2258 N N . LEU A 1 284 ? 0.882 12.938 1.545 1 98.69 284 LEU A N 1
ATOM 2259 C CA . LEU A 1 284 ? 1.136 11.539 1.204 1 98.69 284 LEU A CA 1
ATOM 2260 C C . LEU A 1 284 ? 0.917 10.641 2.412 1 98.69 284 LEU A C 1
ATOM 2262 O O . LEU A 1 284 ? 1.268 11 3.537 1 98.69 284 LEU A O 1
ATOM 2266 N N . ASN A 1 285 ? 0.371 9.539 2.146 1 98.69 285 ASN A N 1
ATOM 2267 C CA . ASN A 1 285 ? 0.165 8.547 3.197 1 98.69 285 ASN A CA 1
ATOM 2268 C C . ASN A 1 285 ? 1.271 7.496 3.201 1 98.69 285 ASN A C 1
ATOM 2270 O O . ASN A 1 285 ? 1.389 6.711 2.258 1 98.69 285 ASN A O 1
ATOM 2274 N N . SER A 1 286 ? 2.045 7.406 4.281 1 98.25 286 SER A N 1
ATOM 2275 C CA . SER A 1 286 ? 3.193 6.516 4.398 1 98.25 286 SER A CA 1
ATOM 2276 C C . SER A 1 286 ? 2.762 5.051 4.363 1 98.25 286 SER A C 1
ATOM 2278 O O . SER A 1 286 ? 3.588 4.16 4.168 1 98.25 286 SER A O 1
ATOM 2280 N N . TYR A 1 287 ? 1.484 4.781 4.512 1 97.88 287 TYR A N 1
ATOM 2281 C CA . TYR A 1 287 ? 1.047 3.412 4.766 1 97.88 287 TYR A CA 1
ATOM 2282 C C . TYR A 1 287 ? 0.08 2.939 3.686 1 97.88 287 TYR A C 1
ATOM 2284 O O . TYR A 1 287 ? -0.542 1.883 3.822 1 97.88 287 TYR A O 1
ATOM 2292 N N . VAL A 1 288 ? -0.076 3.707 2.697 1 97.56 288 VAL A N 1
ATOM 2293 C CA . VAL A 1 288 ? -0.695 3.326 1.433 1 97.56 288 VAL A CA 1
ATOM 2294 C C . VAL A 1 288 ? 0.385 3.109 0.374 1 97.56 288 VAL A C 1
ATOM 2296 O O . VAL A 1 288 ? 1.364 3.857 0.315 1 97.56 288 VAL A O 1
ATOM 2299 N N . SER A 1 289 ? 0.205 2.098 -0.444 1 96.5 289 SER A N 1
ATOM 2300 C CA . SER A 1 289 ? 1.282 1.687 -1.339 1 96.5 289 SER A CA 1
ATOM 2301 C C . SER A 1 289 ? 1.688 2.822 -2.273 1 96.5 289 SER A C 1
ATOM 2303 O O . SER A 1 289 ? 0.831 3.533 -2.801 1 96.5 289 SER A O 1
ATOM 2305 N N . LEU A 1 290 ? 2.994 2.912 -2.475 1 95.75 290 LEU A N 1
ATOM 2306 C CA . LEU A 1 290 ? 3.566 3.826 -3.457 1 95.75 290 LEU A CA 1
ATOM 2307 C C . LEU A 1 290 ? 4.426 3.07 -4.469 1 95.75 290 LEU A C 1
ATOM 2309 O O . LEU A 1 290 ? 5.273 3.666 -5.133 1 95.75 290 LEU A O 1
ATOM 2313 N N . ALA A 1 291 ? 4.227 1.742 -4.496 1 94.69 291 ALA A N 1
ATOM 2314 C CA . ALA A 1 291 ? 4.863 0.997 -5.582 1 94.69 291 ALA A CA 1
ATOM 2315 C C . ALA A 1 291 ? 4.406 1.513 -6.941 1 94.69 291 ALA A C 1
ATOM 2317 O O . ALA A 1 291 ? 3.273 1.983 -7.086 1 94.69 291 ALA A O 1
ATOM 2318 N N . LYS A 1 292 ? 5.293 1.36 -7.895 1 93.88 292 LYS A N 1
ATOM 2319 C CA . LYS A 1 292 ? 4.957 1.822 -9.234 1 93.88 292 LYS A CA 1
ATOM 2320 C C . LYS A 1 292 ? 3.631 1.229 -9.703 1 93.88 292 LYS A C 1
ATOM 2322 O O . LYS A 1 292 ? 3.355 0.05 -9.469 1 93.88 292 LYS A O 1
ATOM 2327 N N . TYR A 1 293 ? 2.719 2.027 -10.289 1 94.38 293 TYR A N 1
ATOM 2328 C CA . TYR A 1 293 ? 1.441 1.688 -10.906 1 94.38 293 TYR A CA 1
ATOM 2329 C C . TYR A 1 293 ? 0.305 1.786 -9.891 1 94.38 293 TYR A C 1
ATOM 2331 O O . TYR A 1 293 ? -0.87 1.734 -10.258 1 94.38 293 TYR A O 1
ATOM 2339 N N . THR A 1 294 ? 0.595 1.846 -8.602 1 96.31 294 THR A N 1
ATOM 2340 C CA . THR A 1 294 ? -0.469 1.959 -7.613 1 96.31 294 THR A CA 1
ATOM 2341 C C . THR A 1 294 ? -1.138 3.328 -7.691 1 96.31 294 THR A C 1
ATOM 2343 O O . THR A 1 294 ? -0.565 4.273 -8.242 1 96.31 294 THR A O 1
ATOM 2346 N N . PRO A 1 295 ? -2.303 3.469 -7.156 1 95.75 295 PRO A N 1
ATOM 2347 C CA . PRO A 1 295 ? -3.051 4.723 -7.262 1 95.75 295 PRO A CA 1
ATOM 2348 C C . PRO A 1 295 ? -2.297 5.91 -6.664 1 95.75 295 PRO A C 1
ATOM 2350 O O . PRO A 1 295 ? -2.223 6.973 -7.285 1 95.75 295 PRO A O 1
ATOM 2353 N N . GLN A 1 296 ? -1.712 5.781 -5.512 1 97.5 296 GLN A N 1
ATOM 2354 C CA . GLN A 1 296 ? -1.021 6.91 -4.898 1 97.5 296 GLN A CA 1
ATOM 2355 C C . GLN A 1 296 ? 0.215 7.305 -5.703 1 97.5 296 GLN A C 1
ATOM 2357 O O . GLN A 1 296 ? 0.511 8.492 -5.859 1 97.5 296 GLN A O 1
ATOM 2362 N N . TYR A 1 297 ? 0.93 6.293 -6.238 1 97.06 297 TYR A N 1
ATOM 2363 C CA . TYR A 1 297 ? 2.104 6.543 -7.066 1 97.06 297 TYR A CA 1
ATOM 2364 C C . TYR A 1 297 ? 1.733 7.348 -8.305 1 97.06 297 TYR A C 1
ATOM 2366 O O . TYR A 1 297 ? 2.324 8.391 -8.578 1 97.06 297 TYR A O 1
ATOM 2374 N N . LYS A 1 298 ? 0.773 6.797 -9.062 1 95.31 298 LYS A N 1
ATOM 2375 C CA . LYS A 1 298 ? 0.348 7.441 -10.297 1 95.31 298 LYS A CA 1
ATOM 2376 C C . LYS A 1 298 ? -0.196 8.844 -10.031 1 95.31 298 LYS A C 1
ATOM 2378 O O . LYS A 1 298 ? 0.084 9.781 -10.781 1 95.31 298 LYS A O 1
ATOM 2383 N N . TRP A 1 299 ? -0.934 8.953 -8.984 1 97 299 TRP A N 1
ATOM 2384 C CA . TRP A 1 299 ? -1.518 10.234 -8.609 1 97 299 TRP A CA 1
ATOM 2385 C C . TRP A 1 299 ? -0.431 11.258 -8.289 1 97 299 TRP A C 1
ATOM 2387 O O . TRP A 1 299 ? -0.491 12.398 -8.742 1 97 299 TRP A O 1
ATOM 2397 N N . LEU A 1 300 ? 0.567 10.844 -7.465 1 98.19 300 LEU A N 1
ATOM 2398 C CA . LEU A 1 300 ? 1.63 11.758 -7.062 1 98.19 300 LEU A CA 1
ATOM 2399 C C . LEU A 1 300 ? 2.373 12.305 -8.273 1 98.19 300 LEU A C 1
ATOM 2401 O O . LEU A 1 300 ? 2.613 13.508 -8.375 1 98.19 300 LEU A O 1
ATOM 2405 N N . GLU A 1 301 ? 2.791 11.383 -9.141 1 96 301 GLU A N 1
ATOM 2406 C CA . GLU A 1 301 ? 3.502 11.805 -10.344 1 96 301 GLU A CA 1
ATOM 2407 C C . GLU A 1 301 ? 2.676 12.797 -11.156 1 96 301 GLU A C 1
ATOM 2409 O O . GLU A 1 301 ? 3.188 13.828 -11.594 1 96 301 GLU A O 1
ATOM 2414 N N . ALA A 1 302 ? 1.397 12.5 -11.328 1 96.38 302 ALA A N 1
ATOM 2415 C CA . ALA A 1 302 ? 0.502 13.367 -12.086 1 96.38 302 ALA A CA 1
ATOM 2416 C C . ALA A 1 302 ? 0.311 14.711 -11.391 1 96.38 302 ALA A C 1
ATOM 2418 O O . ALA A 1 302 ? 0.336 15.758 -12.031 1 96.38 302 ALA A O 1
ATOM 2419 N N . ASP A 1 303 ? 0.092 14.672 -10.133 1 98 303 ASP A N 1
ATOM 2420 C CA . ASP A 1 303 ? -0.157 15.883 -9.352 1 98 303 ASP A CA 1
ATOM 2421 C C . ASP A 1 303 ? 1.03 16.844 -9.422 1 98 303 ASP A C 1
ATOM 2423 O O . ASP A 1 303 ? 0.861 18.016 -9.727 1 98 303 ASP A O 1
ATOM 2427 N N . LEU A 1 304 ? 2.238 16.344 -9.195 1 98.12 304 LEU A N 1
ATOM 2428 C CA . LEU A 1 304 ? 3.438 17.172 -9.211 1 98.12 304 LEU A CA 1
ATOM 2429 C C . LEU A 1 304 ? 3.691 17.734 -10.602 1 98.12 304 LEU A C 1
ATOM 2431 O O . LEU A 1 304 ? 4.109 18.875 -10.75 1 98.12 304 LEU A O 1
ATOM 2435 N N . SER A 1 305 ? 3.436 16.922 -11.633 1 96.88 305 SER A N 1
ATOM 2436 C CA . SER A 1 305 ? 3.688 17.344 -13 1 96.88 305 SER A CA 1
ATOM 2437 C C . SER A 1 305 ? 2.75 18.484 -13.414 1 96.88 305 SER A C 1
ATOM 2439 O O . SER A 1 305 ? 3.059 19.25 -14.32 1 96.88 305 SER A O 1
ATOM 2441 N N . ARG A 1 306 ? 1.667 18.625 -12.688 1 96.38 306 ARG A N 1
ATOM 2442 C CA . ARG A 1 306 ? 0.647 19.594 -13.078 1 96.38 306 ARG A CA 1
ATOM 2443 C C . ARG A 1 306 ? 0.777 20.891 -12.281 1 96.38 306 ARG A C 1
ATOM 24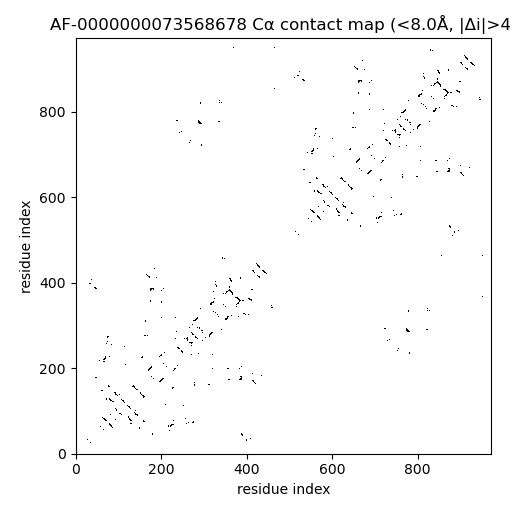45 O O . ARG A 1 306 ? 0.067 21.859 -12.539 1 96.38 306 ARG A O 1
ATOM 2452 N N . VAL A 1 307 ? 1.611 20.906 -11.312 1 97.62 307 VAL A N 1
ATOM 2453 C CA . VAL A 1 307 ? 1.736 22.109 -10.484 1 97.62 307 VAL A CA 1
ATOM 2454 C C . VAL A 1 307 ? 2.156 23.297 -11.352 1 97.62 307 VAL A C 1
ATOM 2456 O O . VAL A 1 307 ? 3.143 23.203 -12.094 1 97.62 307 VAL A O 1
ATOM 2459 N N . ASN A 1 308 ? 1.411 24.359 -11.367 1 97.19 308 ASN A N 1
ATOM 2460 C CA . ASN A 1 308 ? 1.783 25.609 -12.016 1 97.19 308 ASN A CA 1
ATOM 2461 C C . ASN A 1 308 ? 2.631 26.484 -11.102 1 97.19 308 ASN A C 1
ATOM 2463 O O . ASN A 1 308 ? 2.096 27.203 -10.242 1 97.19 308 ASN A O 1
ATOM 2467 N N . ARG A 1 309 ? 3.859 26.578 -11.336 1 96.25 309 ARG A N 1
ATOM 2468 C CA . ARG A 1 309 ? 4.801 27.219 -10.422 1 96.25 309 ARG A CA 1
ATOM 2469 C C . ARG A 1 309 ? 4.711 28.734 -10.523 1 96.25 309 ARG A C 1
ATOM 2471 O O . ARG A 1 309 ? 5.242 29.453 -9.672 1 96.25 309 ARG A O 1
ATOM 2478 N N . ALA A 1 310 ? 4.062 29.203 -11.508 1 96 310 ALA A N 1
ATOM 2479 C CA . ALA A 1 310 ? 3.799 30.641 -11.594 1 96 310 ALA A CA 1
ATOM 2480 C C . ALA A 1 310 ? 2.725 31.062 -10.594 1 96 310 ALA A C 1
ATOM 2482 O O . ALA A 1 310 ? 2.678 32.219 -10.172 1 96 310 ALA A O 1
ATOM 2483 N N . ILE A 1 311 ? 1.932 30.125 -10.227 1 96.81 311 ILE A N 1
ATOM 2484 C CA . ILE A 1 311 ? 0.851 30.391 -9.281 1 96.81 311 ILE A CA 1
ATOM 2485 C C . ILE A 1 311 ? 1.273 29.953 -7.879 1 96.81 311 ILE A C 1
ATOM 2487 O O . ILE A 1 311 ? 1.192 30.75 -6.934 1 96.81 311 ILE A O 1
ATOM 2491 N N . THR A 1 312 ? 1.731 28.766 -7.75 1 97.5 312 THR A N 1
ATOM 2492 C CA . THR A 1 312 ? 2.232 28.234 -6.484 1 97.5 312 THR A CA 1
ATOM 2493 C C . THR A 1 312 ? 3.711 27.875 -6.594 1 97.5 312 THR A C 1
ATOM 2495 O O . THR A 1 312 ? 4.059 26.719 -6.793 1 97.5 312 THR A O 1
ATOM 2498 N N . PRO A 1 313 ? 4.527 28.812 -6.379 1 97.31 313 PRO A N 1
ATOM 2499 C CA . PRO A 1 313 ? 5.961 28.562 -6.527 1 97.31 313 PRO A CA 1
ATOM 2500 C C . PRO A 1 313 ? 6.496 27.594 -5.477 1 97.31 313 PRO A C 1
ATOM 2502 O O . PRO A 1 313 ? 7.523 26.938 -5.699 1 97.31 313 PRO A O 1
ATOM 2505 N N . TRP A 1 314 ? 5.836 27.531 -4.32 1 98.19 314 TRP A N 1
ATOM 2506 C CA . TRP A 1 314 ? 6.27 26.625 -3.254 1 98.19 314 TRP A CA 1
ATOM 2507 C C . TRP A 1 314 ? 5.543 25.281 -3.34 1 98.19 314 TRP A C 1
ATOM 2509 O O . TRP A 1 314 ? 4.332 25.25 -3.559 1 98.19 314 TRP A O 1
ATOM 2519 N N . VAL A 1 315 ? 6.289 24.188 -3.229 1 98.5 315 VAL A N 1
ATOM 2520 C CA . VAL A 1 315 ? 5.719 22.859 -3.129 1 98.5 315 VAL A CA 1
ATOM 2521 C C . VAL A 1 315 ? 6.219 22.172 -1.86 1 98.5 315 VAL A C 1
ATOM 2523 O O . VAL A 1 315 ? 7.426 22.078 -1.634 1 98.5 315 VAL A O 1
ATOM 2526 N N . VAL A 1 316 ? 5.293 21.75 -1.062 1 98.62 316 VAL A N 1
ATOM 2527 C CA . VAL A 1 316 ? 5.586 21.078 0.2 1 98.62 316 VAL A CA 1
ATOM 2528 C C . VAL A 1 316 ? 4.883 19.719 0.239 1 98.62 316 VAL A C 1
ATOM 2530 O O . VAL A 1 316 ? 3.734 19.594 -0.191 1 98.62 316 VAL A O 1
ATOM 2533 N N . ILE A 1 317 ? 5.613 18.688 0.701 1 98.81 317 ILE A N 1
ATOM 2534 C CA . ILE A 1 317 ? 5.008 17.391 0.976 1 98.81 317 ILE A CA 1
ATOM 2535 C C . ILE A 1 317 ? 4.922 17.172 2.484 1 98.81 317 ILE A C 1
ATOM 2537 O O . ILE A 1 317 ? 5.891 17.406 3.209 1 98.81 317 ILE A O 1
ATOM 2541 N N . ILE A 1 318 ? 3.738 16.828 2.953 1 98.88 318 ILE A N 1
ATOM 2542 C CA . ILE A 1 318 ? 3.605 16.328 4.32 1 98.88 318 ILE A CA 1
ATOM 2543 C C . ILE A 1 318 ? 3.354 14.828 4.297 1 98.88 318 ILE A C 1
ATOM 2545 O O . ILE A 1 318 ? 2.635 14.328 3.43 1 98.88 318 ILE A O 1
ATOM 2549 N N . THR A 1 319 ? 4.043 14.094 5.121 1 98.75 319 THR A N 1
ATOM 2550 C CA . THR A 1 319 ? 3.922 12.648 5.285 1 98.75 319 THR A CA 1
ATOM 2551 C C . THR A 1 319 ? 4.188 12.25 6.734 1 98.75 319 THR A C 1
ATOM 2553 O O . THR A 1 319 ? 4.324 13.109 7.609 1 98.75 319 THR A O 1
ATOM 2556 N N . HIS A 1 320 ? 4.172 10.922 7.02 1 98.81 320 HIS A N 1
ATOM 2557 C CA . HIS A 1 320 ? 4.285 10.555 8.43 1 98.81 320 HIS A CA 1
ATOM 2558 C C . HIS A 1 320 ? 5.656 9.953 8.727 1 98.81 320 HIS A C 1
ATOM 2560 O O . HIS A 1 320 ? 6.387 10.469 9.586 1 98.81 320 HIS A O 1
ATOM 2566 N N . ALA A 1 321 ? 6.039 8.906 8.039 1 98.31 321 ALA A N 1
ATOM 2567 C CA . ALA A 1 321 ? 7.336 8.273 8.281 1 98.31 321 ALA A CA 1
ATOM 2568 C C . ALA A 1 321 ? 8.461 9.062 7.605 1 98.31 321 ALA A C 1
ATOM 2570 O O . ALA A 1 321 ? 8.422 9.297 6.398 1 98.31 321 ALA A O 1
ATOM 2571 N N . PRO A 1 322 ? 9.453 9.445 8.367 1 98.44 322 PRO A N 1
ATOM 2572 C CA . PRO A 1 322 ? 10.508 10.273 7.77 1 98.44 322 PRO A CA 1
ATOM 2573 C C . PRO A 1 322 ? 11.406 9.484 6.812 1 98.44 322 PRO A C 1
ATOM 2575 O O . PRO A 1 322 ? 11.789 8.352 7.117 1 98.44 322 PRO A O 1
ATOM 2578 N N . TRP A 1 323 ? 11.75 10.102 5.676 1 97.25 323 TRP A N 1
ATOM 2579 C CA . TRP A 1 323 ? 12.609 9.484 4.676 1 97.25 323 TRP A CA 1
ATOM 2580 C C . TRP A 1 323 ? 14.055 9.391 5.172 1 97.25 323 TRP A C 1
ATOM 2582 O O . TRP A 1 323 ? 14.797 8.492 4.785 1 97.25 323 TRP A O 1
ATOM 2592 N N . TYR A 1 324 ? 14.461 10.383 5.973 1 96.94 324 TYR A N 1
ATOM 2593 C CA . TYR A 1 324 ? 15.758 10.406 6.652 1 96.94 324 TYR A CA 1
ATOM 2594 C C . TYR A 1 324 ? 15.57 10.484 8.164 1 96.94 324 TYR A C 1
ATOM 2596 O O . TYR A 1 324 ? 14.703 11.203 8.656 1 96.94 324 TYR A O 1
ATOM 2604 N N . ASN A 1 325 ? 16.312 9.703 8.836 1 96.25 325 ASN A N 1
ATOM 2605 C CA . ASN A 1 325 ? 16.219 9.602 10.289 1 96.25 325 ASN A CA 1
ATOM 2606 C C . ASN A 1 325 ? 17.531 9.109 10.898 1 96.25 325 ASN A C 1
ATOM 2608 O O . ASN A 1 325 ? 18.141 8.156 10.398 1 96.25 325 ASN A O 1
ATOM 2612 N N . THR A 1 326 ? 18.047 9.773 11.883 1 94.5 326 THR A N 1
ATOM 2613 C CA . THR A 1 326 ? 19.312 9.344 12.492 1 94.5 326 THR A CA 1
ATOM 2614 C C . THR A 1 326 ? 19.078 8.836 13.914 1 94.5 326 THR A C 1
ATOM 2616 O O . THR A 1 326 ? 20.031 8.5 14.617 1 94.5 326 THR A O 1
ATOM 2619 N N . TYR A 1 327 ? 17.812 8.805 14.367 1 93.31 327 TYR A N 1
ATOM 2620 C CA . TYR A 1 327 ? 17.438 8.219 15.648 1 93.31 327 TYR A CA 1
ATOM 2621 C C . TYR A 1 327 ? 17.312 6.707 15.547 1 93.31 327 TYR A C 1
ATOM 2623 O O . TYR A 1 327 ? 17.125 6.168 14.445 1 93.31 327 TYR A O 1
ATOM 2631 N N . ASN A 1 328 ? 17.453 6.035 16.719 1 90.75 328 ASN A N 1
ATOM 2632 C CA . ASN A 1 328 ? 17.234 4.594 16.766 1 90.75 328 ASN A CA 1
ATOM 2633 C C . ASN A 1 328 ? 15.766 4.246 16.484 1 90.75 328 ASN A C 1
ATOM 2635 O O . ASN A 1 328 ? 15.484 3.271 15.789 1 90.75 328 ASN A O 1
ATOM 2639 N N . ALA A 1 329 ? 14.93 5.086 17.031 1 92.31 329 ALA A N 1
ATOM 2640 C CA . ALA A 1 329 ? 13.5 4.852 16.828 1 92.31 329 ALA A CA 1
ATOM 2641 C C . ALA A 1 329 ? 13.133 4.938 15.352 1 92.31 329 ALA A C 1
ATOM 2643 O O . ALA A 1 329 ? 13.406 5.945 14.688 1 92.31 329 ALA A O 1
ATOM 2644 N N . HIS A 1 330 ? 12.555 3.816 14.867 1 94 330 HIS A N 1
ATOM 2645 C CA . HIS A 1 330 ? 12 3.74 13.516 1 94 330 HIS A CA 1
ATOM 2646 C C . HIS A 1 330 ? 13.086 3.98 12.469 1 94 330 HIS A C 1
ATOM 2648 O O . HIS A 1 330 ? 12.805 4.508 11.391 1 94 330 HIS A O 1
ATOM 2654 N N . TYR A 1 331 ? 14.352 3.674 12.805 1 92.44 331 TYR A N 1
ATOM 2655 C CA . TYR A 1 331 ? 15.484 3.854 11.898 1 92.44 331 TYR A CA 1
ATOM 2656 C C . TYR A 1 331 ? 15.25 3.127 10.578 1 92.44 331 TYR A C 1
ATOM 2658 O O . TYR A 1 331 ? 14.891 1.947 10.57 1 92.44 331 TYR A O 1
ATOM 2666 N N . LEU A 1 332 ? 15.281 3.85 9.414 1 91.56 332 LEU A N 1
ATOM 2667 C CA . LEU A 1 332 ? 15.219 3.404 8.031 1 91.56 332 LEU A CA 1
ATOM 2668 C C . LEU A 1 332 ? 13.805 2.951 7.668 1 91.56 332 LEU A C 1
ATOM 2670 O O . LEU A 1 332 ? 13.594 2.348 6.613 1 91.56 332 LEU A O 1
ATOM 2674 N N . GLU A 1 333 ? 12.836 3.238 8.5 1 92.38 333 GLU A N 1
ATOM 2675 C CA . GLU A 1 333 ? 11.461 2.844 8.211 1 92.38 333 GLU A CA 1
ATOM 2676 C C . GLU A 1 333 ? 10.922 3.576 6.988 1 92.38 333 GLU A C 1
ATOM 2678 O O . GLU A 1 333 ? 10.094 3.037 6.25 1 92.38 333 GLU A O 1
ATOM 2683 N N . GLY A 1 334 ? 11.383 4.754 6.746 1 94.31 334 GLY A N 1
ATOM 2684 C CA . GLY A 1 334 ? 10.898 5.578 5.652 1 94.31 334 GLY A CA 1
ATOM 2685 C C . GLY A 1 334 ? 11.523 5.219 4.316 1 94.31 334 GLY A C 1
ATOM 2686 O O . GLY A 1 334 ? 11.141 5.77 3.281 1 94.31 334 GLY A O 1
ATOM 2687 N N . GLU A 1 335 ? 12.477 4.219 4.277 1 92.69 335 GLU A N 1
ATOM 2688 C CA . GLU A 1 335 ? 13.18 3.844 3.053 1 92.69 335 GLU A CA 1
ATOM 2689 C C . GLU A 1 335 ? 12.203 3.367 1.981 1 92.69 335 GLU A C 1
ATOM 2691 O O . GLU A 1 335 ? 12.422 3.588 0.789 1 92.69 335 GLU A O 1
ATOM 2696 N N . VAL A 1 336 ? 11.148 2.719 2.439 1 92.69 336 VAL A N 1
ATOM 2697 C CA . VAL A 1 336 ? 10.148 2.207 1.514 1 92.69 336 VAL A CA 1
ATOM 2698 C C . VAL A 1 336 ? 9.57 3.354 0.689 1 92.69 336 VAL A C 1
ATOM 2700 O O . VAL A 1 336 ? 9.523 3.279 -0.541 1 92.69 336 VAL A O 1
ATOM 2703 N N . MET A 1 337 ? 9.188 4.418 1.31 1 95.25 337 MET A N 1
ATOM 2704 C CA . MET A 1 337 ? 8.617 5.566 0.615 1 95.25 337 MET A CA 1
ATOM 2705 C C . MET A 1 337 ? 9.703 6.367 -0.095 1 95.25 337 MET A C 1
ATOM 2707 O O . MET A 1 337 ? 9.5 6.836 -1.216 1 95.25 337 MET A O 1
ATOM 2711 N N . ARG A 1 338 ? 10.844 6.559 0.522 1 95.06 338 ARG A N 1
ATOM 2712 C CA . ARG A 1 338 ? 11.93 7.316 -0.089 1 95.06 338 ARG A CA 1
ATOM 2713 C C . ARG A 1 338 ? 12.32 6.727 -1.442 1 95.06 338 ARG A C 1
ATOM 2715 O O . ARG A 1 338 ? 12.406 7.453 -2.436 1 95.06 338 ARG A O 1
ATOM 2722 N N . ASN A 1 339 ? 12.438 5.402 -1.463 1 90 339 ASN A N 1
ATOM 2723 C CA . ASN A 1 339 ? 12.82 4.715 -2.691 1 90 339 ASN A CA 1
ATOM 2724 C C . ASN A 1 339 ? 11.781 4.918 -3.793 1 90 339 ASN A C 1
ATOM 2726 O O . ASN A 1 339 ? 12.125 4.977 -4.973 1 90 339 ASN A O 1
ATOM 2730 N N . ALA A 1 340 ? 10.656 5.051 -3.369 1 90.31 340 ALA A N 1
ATOM 2731 C CA . ALA A 1 340 ? 9.562 5.113 -4.344 1 90.31 340 ALA A CA 1
ATOM 2732 C C . ALA A 1 340 ? 9.453 6.508 -4.945 1 90.31 340 ALA A C 1
ATOM 2734 O O . ALA A 1 340 ? 9.18 6.656 -6.141 1 90.31 340 ALA A O 1
ATOM 2735 N N . VAL A 1 341 ? 9.688 7.562 -4.117 1 90 341 VAL A N 1
ATOM 2736 C CA . VAL A 1 341 ? 9.125 8.797 -4.652 1 90 341 VAL A CA 1
ATOM 2737 C C . VAL A 1 341 ? 10.117 9.945 -4.469 1 90 341 VAL A C 1
ATOM 2739 O O . VAL A 1 341 ? 9.859 11.07 -4.902 1 90 341 VAL A O 1
ATOM 2742 N N . GLU A 1 342 ? 11.289 9.719 -3.904 1 94.81 342 GLU A N 1
ATOM 2743 C CA . GLU A 1 342 ? 12.266 10.789 -3.746 1 94.81 342 GLU A CA 1
ATOM 2744 C C . GLU A 1 342 ? 12.688 11.359 -5.098 1 94.81 342 GLU A C 1
ATOM 2746 O O . GLU A 1 342 ? 12.93 12.562 -5.227 1 94.81 342 GLU A O 1
ATOM 2751 N N . TYR A 1 343 ? 12.773 10.516 -6.113 1 94.12 343 TYR A N 1
ATOM 2752 C CA . TYR A 1 343 ? 13.102 10.938 -7.473 1 94.12 343 TYR A CA 1
ATOM 2753 C C . TYR A 1 343 ? 12.148 12.023 -7.949 1 94.12 343 TYR A C 1
ATOM 2755 O O . TYR A 1 343 ? 12.578 13.031 -8.523 1 94.12 343 TYR A O 1
ATOM 2763 N N . PHE A 1 344 ? 10.875 11.844 -7.703 1 95.38 344 PHE A N 1
ATOM 2764 C CA . PHE A 1 344 ? 9.867 12.805 -8.141 1 95.38 344 PHE A CA 1
ATOM 2765 C C . PHE A 1 344 ? 10.016 14.117 -7.383 1 95.38 344 PHE A C 1
ATOM 2767 O O . PHE A 1 344 ? 9.852 15.195 -7.961 1 95.38 344 PHE A O 1
ATOM 2774 N N . ALA A 1 345 ? 10.312 14.008 -6.09 1 97.25 345 ALA A N 1
ATOM 2775 C CA . ALA A 1 345 ? 10.477 15.219 -5.293 1 97.25 345 ALA A CA 1
ATOM 2776 C C . ALA A 1 345 ? 11.625 16.078 -5.824 1 97.25 345 ALA A C 1
ATOM 2778 O O . ALA A 1 345 ? 11.516 17.297 -5.902 1 97.25 345 ALA A O 1
ATOM 2779 N N . ARG A 1 346 ? 12.734 15.359 -6.195 1 96.62 346 ARG A N 1
ATOM 2780 C CA . ARG A 1 346 ? 13.883 16.062 -6.758 1 96.62 346 ARG A CA 1
ATOM 2781 C C . ARG A 1 346 ? 13.578 16.578 -8.156 1 96.62 346 ARG A C 1
ATOM 2783 O O . ARG A 1 346 ? 13.906 17.719 -8.492 1 96.62 346 ARG A O 1
ATOM 2790 N N . LYS A 1 347 ? 12.945 15.789 -8.961 1 95.19 347 LYS A N 1
ATOM 2791 C CA . LYS A 1 347 ? 12.648 16.109 -10.359 1 95.19 347 LYS A CA 1
ATOM 2792 C C . LYS A 1 347 ? 11.734 17.328 -10.453 1 95.19 347 LYS A C 1
ATOM 2794 O O . LYS A 1 347 ? 11.938 18.203 -11.305 1 95.19 347 LYS A O 1
ATOM 2799 N N . TYR A 1 348 ? 10.781 17.422 -9.508 1 96.75 348 TYR A N 1
ATOM 2800 C CA . TYR A 1 348 ? 9.773 18.469 -9.609 1 96.75 348 TYR A CA 1
ATOM 2801 C C . TYR A 1 348 ? 10.031 19.578 -8.602 1 96.75 348 TYR A C 1
ATOM 2803 O O . TYR A 1 348 ? 9.148 20.375 -8.312 1 96.75 348 TYR A O 1
ATOM 2811 N N . HIS A 1 349 ? 11.18 19.594 -8.023 1 96.88 349 HIS A N 1
ATOM 2812 C CA . HIS A 1 349 ? 11.703 20.688 -7.223 1 96.88 349 HIS A CA 1
ATOM 2813 C C . HIS A 1 349 ? 10.836 20.953 -6 1 96.88 349 HIS A C 1
ATOM 2815 O O . HIS A 1 349 ? 10.461 22.094 -5.727 1 96.88 349 HIS A O 1
ATOM 2821 N N . VAL A 1 350 ? 10.477 19.875 -5.305 1 98.31 350 VAL A N 1
ATOM 2822 C CA . VAL A 1 350 ? 9.812 20.016 -4.012 1 98.31 350 VAL A CA 1
ATOM 2823 C C . VAL A 1 350 ? 10.734 20.766 -3.047 1 98.31 350 VAL A C 1
ATOM 2825 O O . VAL A 1 350 ? 11.938 20.516 -3.006 1 98.31 350 VAL A O 1
ATOM 2828 N N . ASP A 1 351 ? 10.164 21.672 -2.266 1 98.38 351 ASP A N 1
ATOM 2829 C CA . ASP A 1 351 ? 10.984 22.547 -1.44 1 98.38 351 ASP A CA 1
ATOM 2830 C C . ASP A 1 351 ? 11.273 21.922 -0.081 1 98.38 351 ASP A C 1
ATOM 2832 O O . ASP A 1 351 ? 12.367 22.078 0.461 1 98.38 351 ASP A O 1
ATOM 2836 N N . ALA A 1 352 ? 10.258 21.266 0.471 1 98.62 352 ALA A N 1
ATOM 2837 C CA . ALA A 1 352 ? 10.406 20.688 1.81 1 98.62 352 ALA A CA 1
ATOM 2838 C C . ALA A 1 352 ? 9.484 19.5 2.006 1 98.62 352 ALA A C 1
ATOM 2840 O O . ALA A 1 352 ? 8.406 19.438 1.415 1 98.62 352 ALA A O 1
ATOM 2841 N N . ILE A 1 353 ? 9.945 18.578 2.777 1 98.81 353 ILE A N 1
ATOM 2842 C CA . ILE A 1 353 ? 9.156 17.422 3.213 1 98.81 353 ILE A CA 1
ATOM 2843 C C . ILE A 1 353 ? 9.102 17.391 4.738 1 98.81 353 ILE A C 1
ATOM 2845 O O . ILE A 1 353 ? 10.141 17.359 5.402 1 98.81 353 ILE A O 1
ATOM 2849 N N . TYR A 1 354 ? 7.914 17.453 5.281 1 98.81 354 TYR A N 1
ATOM 2850 C CA . TYR A 1 354 ? 7.691 17.391 6.723 1 98.81 354 TYR A CA 1
ATOM 2851 C C . TYR A 1 354 ? 7.109 16.031 7.117 1 98.81 354 TYR A C 1
ATOM 2853 O O . TYR A 1 354 ? 6.223 15.508 6.441 1 98.81 354 TYR A O 1
ATOM 2861 N N . SER A 1 355 ? 7.668 15.453 8.18 1 98.81 355 SER A N 1
ATOM 2862 C CA . SER A 1 355 ? 7.234 14.141 8.648 1 98.81 355 SER A CA 1
ATOM 2863 C C . SER A 1 355 ? 7.086 14.125 10.164 1 98.81 355 SER A C 1
ATOM 2865 O O . SER A 1 355 ? 7.543 15.039 10.852 1 98.81 355 SER A O 1
ATOM 2867 N N . GLY A 1 356 ? 6.41 13.109 10.688 1 98.69 356 GLY A N 1
ATOM 2868 C CA . GLY A 1 356 ? 6.301 12.836 12.109 1 98.69 356 GLY A CA 1
ATOM 2869 C C . GLY A 1 356 ? 6.914 11.508 12.516 1 98.69 356 GLY A C 1
ATOM 2870 O O . GLY A 1 356 ? 8.07 11.227 12.188 1 98.69 356 GLY A O 1
ATOM 2871 N N . HIS A 1 357 ? 6.285 10.719 13.25 1 98.31 357 HIS A N 1
ATOM 2872 C CA . HIS A 1 357 ? 6.535 9.312 13.539 1 98.31 357 HIS A CA 1
ATOM 2873 C C . HIS A 1 357 ? 7.66 9.148 14.555 1 98.31 357 HIS A C 1
ATOM 2875 O O . HIS A 1 357 ? 7.555 8.344 15.477 1 98.31 357 HIS A O 1
ATOM 2881 N N . VAL A 1 358 ? 8.828 9.766 14.328 1 97.81 358 VAL A N 1
ATOM 2882 C CA . VAL A 1 358 ? 9.906 9.797 15.312 1 97.81 358 VAL A CA 1
ATOM 2883 C C . VAL A 1 358 ? 9.656 10.922 16.312 1 97.81 358 VAL A C 1
ATOM 2885 O O . VAL A 1 358 ? 9.562 12.094 15.938 1 97.81 358 VAL A O 1
ATOM 2888 N N . HIS A 1 359 ? 9.555 10.531 17.578 1 95.06 359 HIS A N 1
ATOM 2889 C CA . HIS A 1 359 ? 9.125 11.477 18.594 1 95.06 359 HIS A CA 1
ATOM 2890 C C . HIS A 1 359 ? 10.266 12.398 19.016 1 95.06 359 HIS A C 1
ATOM 2892 O O . HIS A 1 359 ? 10.633 12.445 20.188 1 95.06 359 HIS A O 1
ATOM 2898 N N . SER A 1 360 ? 10.711 13.086 18.047 1 94.69 360 SER A N 1
ATOM 2899 C CA . SER A 1 360 ? 11.805 14.047 18.172 1 94.69 360 SER A CA 1
ATOM 2900 C C . SER A 1 360 ? 11.789 15.055 17.016 1 94.69 360 SER A C 1
ATOM 2902 O O . SER A 1 360 ? 10.914 15 16.156 1 94.69 360 SER A O 1
ATOM 2904 N N . TYR A 1 361 ? 12.695 16.047 17.156 1 96.19 361 TYR A N 1
ATOM 2905 C CA . TYR A 1 361 ? 12.914 17 16.078 1 96.19 361 TYR A CA 1
ATOM 2906 C C . TYR A 1 361 ? 14.227 16.734 15.367 1 96.19 361 TYR A C 1
ATOM 2908 O O . TYR A 1 361 ? 15.242 16.453 16.016 1 96.19 361 TYR A O 1
ATOM 2916 N N . GLU A 1 362 ? 14.18 16.75 14.023 1 97.94 362 GLU A N 1
ATOM 2917 C CA . GLU A 1 362 ? 15.391 16.641 13.227 1 97.94 362 GLU A CA 1
ATOM 2918 C C . GLU A 1 362 ? 15.234 17.344 11.875 1 97.94 362 GLU A C 1
ATOM 2920 O O . GLU A 1 362 ? 14.219 17.156 11.195 1 97.94 362 GLU A O 1
ATOM 2925 N N . ARG A 1 363 ? 16.141 18.203 11.578 1 98.5 363 ARG A N 1
ATOM 2926 C CA . ARG A 1 363 ? 16.188 18.859 10.273 1 98.5 363 ARG A CA 1
ATOM 2927 C C . ARG A 1 363 ? 17.422 18.406 9.484 1 98.5 363 ARG A C 1
ATOM 2929 O O . ARG A 1 363 ? 18.531 18.391 10.008 1 98.5 363 ARG A O 1
ATOM 2936 N N . PHE A 1 364 ? 17.188 18.062 8.266 1 98.12 364 PHE A N 1
ATOM 2937 C CA . PHE A 1 364 ? 18.266 17.672 7.355 1 98.12 364 PHE A CA 1
ATOM 2938 C C . PHE A 1 364 ? 18.5 18.766 6.32 1 98.12 364 PHE A C 1
ATOM 2940 O O . PHE A 1 364 ? 17.625 19.578 6.047 1 98.12 364 PHE A O 1
ATOM 2947 N N . LYS A 1 365 ? 19.719 18.812 5.824 1 96.56 365 LYS A N 1
ATOM 2948 C CA . LYS A 1 365 ? 20.016 19.625 4.641 1 96.56 365 LYS A CA 1
ATOM 2949 C C . LYS A 1 365 ? 19.234 19.109 3.426 1 96.56 365 LYS A C 1
ATOM 2951 O O . LYS A 1 365 ? 18.484 18.156 3.523 1 96.56 365 LYS A O 1
ATOM 2956 N N . ARG A 1 366 ? 19.344 19.844 2.352 1 97.5 366 ARG A N 1
ATOM 2957 C CA . ARG A 1 366 ? 18.781 19.344 1.108 1 97.5 366 ARG A CA 1
ATOM 2958 C C . ARG A 1 366 ? 19.5 18.062 0.66 1 97.5 366 ARG A C 1
ATOM 2960 O O . ARG A 1 366 ? 20.703 18.094 0.427 1 97.5 366 ARG A O 1
ATOM 2967 N N . LEU A 1 367 ? 18.641 16.969 0.599 1 96.5 367 LEU A N 1
ATOM 2968 C CA . LEU A 1 367 ? 19.25 15.664 0.333 1 96.5 367 LEU A CA 1
ATOM 2969 C C . LEU A 1 367 ? 18.578 14.977 -0.842 1 96.5 367 LEU A C 1
ATOM 2971 O O . LEU A 1 367 ? 17.359 15.117 -1.03 1 96.5 367 LEU A O 1
ATOM 2975 N N . TYR A 1 368 ? 19.312 14.312 -1.659 1 94.31 368 TYR A N 1
ATOM 2976 C CA . TYR A 1 368 ? 18.906 13.367 -2.689 1 94.31 368 TYR A CA 1
ATOM 2977 C C . TYR A 1 368 ? 19.812 12.148 -2.697 1 94.31 368 TYR A C 1
ATOM 2979 O O . TYR A 1 368 ? 21.016 12.258 -2.947 1 94.31 368 TYR A O 1
ATOM 2987 N N . PHE A 1 369 ? 19.297 10.984 -2.311 1 89.44 369 PHE A N 1
ATOM 2988 C CA . PHE A 1 369 ? 20.047 9.734 -2.215 1 89.44 369 PHE A CA 1
ATOM 2989 C C . PHE A 1 369 ? 21.172 9.852 -1.195 1 89.44 369 PHE A C 1
ATOM 2991 O O . PHE A 1 369 ? 22.297 9.469 -1.474 1 89.44 369 PHE A O 1
ATOM 2998 N N . TYR A 1 370 ? 20.891 10.5 -0.064 1 90.25 370 TYR A N 1
ATOM 2999 C CA . TYR A 1 370 ? 21.75 10.625 1.106 1 90.25 370 TYR A CA 1
ATOM 3000 C C . TYR A 1 370 ? 22.953 11.508 0.807 1 90.25 370 TYR A C 1
ATOM 3002 O O . TYR A 1 370 ? 23.969 11.445 1.509 1 90.25 370 TYR A O 1
ATOM 3010 N N . GLU A 1 371 ? 22.828 12.297 -0.244 1 91.38 371 GLU A N 1
ATOM 3011 C CA . GLU A 1 371 ? 23.859 13.281 -0.582 1 91.38 371 GLU A CA 1
ATOM 3012 C C . GLU A 1 371 ? 23.266 14.688 -0.652 1 91.38 371 GLU A C 1
ATOM 3014 O O . GLU A 1 371 ? 22.125 14.867 -1.079 1 91.38 371 GLU A O 1
ATOM 3019 N N . GLU A 1 372 ? 24.078 15.602 -0.208 1 94.75 372 GLU A N 1
ATOM 3020 C CA . GLU A 1 372 ? 23.625 16.984 -0.295 1 94.75 372 GLU A CA 1
ATOM 3021 C C . GLU A 1 372 ? 23.359 17.391 -1.743 1 94.75 372 GLU A C 1
ATOM 3023 O O . GLU A 1 372 ? 24.156 17.094 -2.631 1 94.75 372 GLU A O 1
ATOM 3028 N N . ASP A 1 373 ? 22.219 17.906 -2.045 1 95.12 373 ASP A N 1
ATOM 3029 C CA . ASP A 1 373 ? 21.766 18.359 -3.357 1 95.12 373 ASP A CA 1
ATOM 3030 C C . ASP A 1 373 ? 20.875 19.594 -3.234 1 95.12 373 ASP A C 1
ATOM 3032 O O . ASP A 1 373 ? 19.719 19.5 -2.814 1 95.12 373 ASP A O 1
ATOM 3036 N N . ASN A 1 374 ? 21.359 20.781 -3.666 1 94.12 374 ASN A N 1
ATOM 3037 C CA . ASN A 1 374 ? 20.672 22.047 -3.473 1 94.12 374 ASN A CA 1
ATOM 3038 C C . ASN A 1 374 ? 19.359 22.109 -4.242 1 94.12 374 ASN A C 1
ATOM 3040 O O . ASN A 1 374 ? 18.531 22.984 -4.004 1 94.12 374 ASN A O 1
ATOM 3044 N N . CYS A 1 375 ? 19.156 21.156 -5.16 1 96.12 375 CYS A N 1
ATOM 3045 C CA . CYS A 1 375 ? 17.938 21.125 -5.961 1 96.12 375 CYS A CA 1
ATOM 3046 C C . CYS A 1 375 ? 16.922 20.141 -5.371 1 96.12 375 CYS A C 1
ATOM 3048 O O . CYS A 1 375 ? 15.875 19.906 -5.969 1 96.12 375 CYS A O 1
ATOM 3050 N N . ALA A 1 376 ? 17.281 19.547 -4.211 1 96.94 376 ALA A N 1
ATOM 3051 C CA . ALA A 1 376 ? 16.438 18.562 -3.529 1 96.94 376 ALA A CA 1
ATOM 3052 C C . ALA A 1 376 ? 15.703 19.203 -2.357 1 96.94 376 ALA A C 1
ATOM 3054 O O . ALA A 1 376 ? 15.961 20.359 -2.002 1 96.94 376 ALA A O 1
ATOM 3055 N N . PRO A 1 377 ? 14.75 18.547 -1.799 1 97.81 377 PRO A N 1
ATOM 3056 C CA . PRO A 1 377 ? 14.023 19.109 -0.661 1 97.81 377 PRO A CA 1
ATOM 3057 C C . PRO A 1 377 ? 14.852 19.141 0.619 1 97.81 377 PRO A C 1
ATOM 3059 O O . PRO A 1 377 ? 15.812 18.375 0.754 1 97.81 377 PRO A O 1
ATOM 3062 N N . VAL A 1 378 ? 14.453 20.078 1.469 1 98.12 378 VAL A N 1
ATOM 3063 C CA . VAL A 1 378 ? 14.82 19.953 2.875 1 98.12 378 VAL A CA 1
ATOM 3064 C C . VAL A 1 378 ? 13.883 18.969 3.564 1 98.12 378 VAL A C 1
ATOM 3066 O O . VAL A 1 378 ? 12.719 18.828 3.17 1 98.12 378 VAL A O 1
ATOM 3069 N N . TYR A 1 379 ? 14.422 18.234 4.555 1 98.56 379 TYR A N 1
ATOM 3070 C CA . TYR A 1 379 ? 13.625 17.266 5.305 1 98.56 379 TYR A CA 1
ATOM 3071 C C . TYR A 1 379 ? 13.547 17.656 6.777 1 98.56 379 TYR A C 1
ATOM 3073 O O . TYR A 1 379 ? 14.57 17.938 7.41 1 98.56 379 TYR A O 1
ATOM 3081 N N . VAL A 1 380 ? 12.328 17.703 7.301 1 98.75 380 VAL A N 1
ATOM 3082 C CA . VAL A 1 380 ? 12.133 18.047 8.703 1 98.75 380 VAL A CA 1
ATOM 3083 C C . VAL A 1 380 ? 11.227 17 9.367 1 98.75 380 VAL A C 1
ATOM 3085 O O . VAL A 1 380 ? 10.102 16.766 8.922 1 98.75 380 VAL A O 1
ATOM 3088 N N . THR A 1 381 ? 11.719 16.344 10.344 1 98.5 381 THR A N 1
ATOM 3089 C CA . THR A 1 381 ? 10.922 15.477 11.203 1 98.5 381 THR A CA 1
ATOM 3090 C C . THR A 1 381 ? 10.422 16.234 12.43 1 98.5 381 THR A C 1
ATOM 3092 O O . THR A 1 381 ? 11.227 16.781 13.195 1 98.5 381 THR A O 1
ATOM 3095 N N . ILE A 1 382 ? 9.18 16.297 12.547 1 98 382 ILE A N 1
ATOM 3096 C CA . ILE A 1 382 ? 8.547 17.016 13.656 1 98 382 ILE A CA 1
ATOM 3097 C C . ILE A 1 382 ? 7.516 16.109 14.328 1 98 382 ILE A C 1
ATOM 3099 O O . ILE A 1 382 ? 6.344 16.484 14.445 1 98 382 ILE A O 1
ATOM 3103 N N . GLY A 1 383 ? 7.906 14.922 14.758 1 96.88 383 GLY A N 1
ATOM 3104 C CA . GLY A 1 383 ? 7.051 13.969 15.445 1 96.88 383 GLY A CA 1
ATOM 3105 C C . GLY A 1 383 ? 7.02 14.172 16.953 1 96.88 383 GLY A C 1
ATOM 3106 O O . GLY A 1 383 ? 6.891 13.211 17.703 1 96.88 383 GLY A O 1
ATOM 3107 N N . ASP A 1 384 ? 7.047 15.352 17.422 1 93.19 384 ASP A N 1
ATOM 3108 C CA . ASP A 1 384 ? 7.328 15.68 18.828 1 93.19 384 ASP A CA 1
ATOM 3109 C C . ASP A 1 384 ? 6.16 16.422 19.453 1 93.19 384 ASP A C 1
ATOM 3111 O O . ASP A 1 384 ? 6.363 17.297 20.312 1 93.19 384 ASP A O 1
ATOM 3115 N N . GLY A 1 385 ? 4.969 16.156 19.156 1 94.31 385 GLY A N 1
ATOM 3116 C CA . GLY A 1 385 ? 3.811 16.875 19.656 1 94.31 385 GLY A CA 1
ATOM 3117 C C . GLY A 1 385 ? 3.48 16.531 21.094 1 94.31 385 GLY A C 1
ATOM 3118 O O . GLY A 1 385 ? 2.812 17.312 21.781 1 94.31 385 GLY A O 1
ATOM 3119 N N . GLY A 1 386 ? 3.836 15.312 21.734 1 90.06 386 GLY A N 1
ATOM 3120 C CA . GLY A 1 386 ? 3.621 15.078 23.156 1 90.06 386 GLY A CA 1
ATOM 3121 C C . GLY A 1 386 ? 2.896 13.773 23.453 1 90.06 386 GLY A C 1
ATOM 3122 O O . GLY A 1 386 ? 2.232 13.648 24.469 1 90.06 386 GLY A O 1
ATOM 3123 N N . ASN A 1 387 ? 2.895 12.758 22.75 1 86.44 387 ASN A N 1
ATOM 3124 C CA . ASN A 1 387 ? 2.104 11.531 22.844 1 86.44 387 ASN A CA 1
ATOM 3125 C C . ASN A 1 387 ? 2.586 10.633 23.969 1 86.44 387 ASN A C 1
ATOM 3127 O O . ASN A 1 387 ? 3.631 10.891 24.578 1 86.44 387 ASN A O 1
ATOM 3131 N N . ARG A 1 388 ? 1.874 9.586 24.281 1 86.94 388 ARG A N 1
ATOM 3132 C CA . ARG A 1 388 ? 2.033 8.75 25.469 1 86.94 388 ARG A CA 1
ATOM 3133 C C . ARG A 1 388 ? 3.26 7.852 25.344 1 86.94 388 ARG A C 1
ATOM 3135 O O . ARG A 1 388 ? 3.693 7.246 26.328 1 86.94 388 ARG A O 1
ATOM 3142 N N . GLU A 1 389 ? 3.82 7.719 24.172 1 87.56 389 GLU A N 1
ATOM 3143 C CA . GLU A 1 389 ? 4.977 6.848 23.969 1 87.56 389 GLU A CA 1
ATOM 3144 C C . GLU A 1 389 ? 6.273 7.562 24.344 1 87.56 389 GLU A C 1
ATOM 3146 O O . GLU A 1 389 ? 7.324 6.934 24.453 1 87.56 389 GLU A O 1
ATOM 3151 N N . GLY A 1 390 ? 6.223 8.898 24.578 1 85.06 390 GLY A N 1
ATOM 3152 C CA . GLY A 1 390 ? 7.383 9.648 25.031 1 85.06 390 GLY A CA 1
ATOM 3153 C C . GLY A 1 390 ? 8.344 9.992 23.906 1 85.06 390 GLY A C 1
ATOM 3154 O O . GLY A 1 390 ? 8.141 9.578 22.75 1 85.06 390 GLY A O 1
ATOM 3155 N N . PRO A 1 391 ? 9.414 10.719 24.203 1 88.31 391 PRO A N 1
ATOM 3156 C CA . PRO A 1 391 ? 10.367 11.164 23.188 1 88.31 391 PRO A CA 1
ATOM 3157 C C . PRO A 1 391 ? 11.336 10.055 22.766 1 88.31 391 PRO A C 1
ATOM 3159 O O . PRO A 1 391 ? 11.633 9.156 23.562 1 88.31 391 PRO A O 1
ATOM 3162 N N . ALA A 1 392 ? 11.711 10.094 21.516 1 90.19 392 ALA A N 1
ATOM 3163 C CA . ALA A 1 392 ? 12.789 9.242 21.031 1 90.19 392 ALA A CA 1
ATOM 3164 C C . ALA A 1 392 ? 14.156 9.82 21.406 1 90.19 392 ALA A C 1
ATOM 3166 O O . ALA A 1 392 ? 14.633 10.766 20.781 1 90.19 392 ALA A O 1
ATOM 3167 N N . THR A 1 393 ? 14.898 9.172 22.281 1 87.25 393 THR A N 1
ATOM 3168 C CA . THR A 1 393 ? 16.078 9.82 22.875 1 87.25 393 THR A CA 1
ATOM 3169 C C . THR A 1 393 ? 17.359 9.18 22.359 1 87.25 393 THR A C 1
ATOM 3171 O O . THR A 1 393 ? 18.438 9.766 22.453 1 87.25 393 THR A O 1
ATOM 3174 N N . ALA A 1 394 ? 17.25 7.965 21.844 1 87.69 394 ALA A N 1
ATOM 3175 C CA . ALA A 1 394 ? 18.453 7.238 21.438 1 87.69 394 ALA A CA 1
ATOM 3176 C C . ALA A 1 394 ? 18.781 7.512 19.969 1 87.69 394 ALA A C 1
ATOM 3178 O O . ALA A 1 394 ? 17.906 7.473 19.109 1 87.69 394 ALA A O 1
ATOM 3179 N N . PHE A 1 395 ? 20.062 7.863 19.719 1 89.38 395 PHE A N 1
ATOM 3180 C CA . PHE A 1 395 ? 20.531 8.062 18.359 1 89.38 395 PHE A CA 1
ATOM 3181 C C . PHE A 1 395 ? 21.094 6.766 17.781 1 89.38 395 PHE A C 1
ATOM 3183 O O . PHE A 1 395 ? 21.75 6.008 18.484 1 89.38 395 PHE A O 1
ATOM 3190 N N . LYS A 1 396 ? 20.812 6.492 16.562 1 87.75 396 LYS A N 1
ATOM 3191 C CA . LYS A 1 396 ? 21.375 5.363 15.828 1 87.75 396 LYS A CA 1
ATOM 3192 C C . LYS A 1 396 ? 22.703 5.746 15.172 1 87.75 396 LYS A C 1
ATOM 3194 O O . LYS A 1 396 ? 23.641 4.941 15.125 1 87.75 396 LYS A O 1
ATOM 3199 N N . VAL A 1 397 ? 22.766 6.918 14.633 1 86.44 397 VAL A N 1
ATOM 3200 C CA . VAL A 1 397 ? 23.953 7.406 13.922 1 86.44 397 VAL A CA 1
ATOM 3201 C C . VAL A 1 397 ? 24.688 8.414 14.797 1 86.44 397 VAL A C 1
ATOM 3203 O O . VAL A 1 397 ? 24.172 9.492 15.086 1 86.44 397 VAL A O 1
ATOM 3206 N N . THR A 1 398 ? 25.828 8.109 15.18 1 84.38 398 THR A N 1
ATOM 3207 C CA . THR A 1 398 ? 26.703 8.953 15.977 1 84.38 398 THR A CA 1
ATOM 3208 C C . THR A 1 398 ? 28.125 8.906 15.445 1 84.38 398 THR A C 1
ATOM 3210 O O . THR A 1 398 ? 28.609 7.848 15.023 1 84.38 398 THR A O 1
ATOM 3213 N N . PRO A 1 399 ? 28.875 10 15.453 1 87.88 399 PRO A N 1
ATOM 3214 C CA . PRO A 1 399 ? 28.406 11.344 15.766 1 87.88 399 PRO A CA 1
ATOM 3215 C C . PRO A 1 399 ? 27.344 11.844 14.781 1 87.88 399 PRO A C 1
ATOM 3217 O O . PRO A 1 399 ? 27.078 11.188 13.781 1 87.88 399 PRO A O 1
ATOM 3220 N N . GLN A 1 400 ? 26.688 12.914 15.078 1 89.25 400 GLN A N 1
ATOM 3221 C CA . GLN A 1 400 ? 25.703 13.523 14.18 1 89.25 400 GLN A CA 1
ATOM 3222 C C . GLN A 1 400 ? 26.297 13.734 12.789 1 89.25 400 GLN A C 1
ATOM 3224 O O . GLN A 1 400 ? 27.297 14.438 12.641 1 89.25 400 GLN A O 1
ATOM 3229 N N . PRO A 1 401 ? 25.703 13.062 11.828 1 89.75 401 PRO A N 1
ATOM 3230 C CA . PRO A 1 401 ? 26.234 13.297 10.477 1 89.75 401 PRO A CA 1
ATOM 3231 C C . PRO A 1 401 ? 26.016 14.727 9.992 1 89.75 401 PRO A C 1
ATOM 3233 O O . PRO A 1 401 ? 25.016 15.352 10.352 1 89.75 401 PRO A O 1
ATOM 3236 N N . PRO A 1 402 ? 26.891 15.258 9.094 1 90.38 402 PRO A N 1
ATOM 3237 C CA . PRO A 1 402 ? 26.797 16.656 8.648 1 90.38 402 PRO A CA 1
ATOM 3238 C C . PRO A 1 402 ? 25.469 16.953 7.945 1 90.38 402 PRO A C 1
ATOM 3240 O O . PRO A 1 402 ? 25 18.094 7.977 1 90.38 402 PRO A O 1
ATOM 3243 N N . TYR A 1 403 ? 24.859 16 7.371 1 93.56 403 TYR A N 1
ATOM 3244 C CA . TYR A 1 403 ? 23.641 16.234 6.625 1 93.56 403 TYR A CA 1
ATOM 3245 C C . TYR A 1 403 ? 22.438 16.359 7.566 1 93.56 403 TYR A C 1
ATOM 3247 O O . TYR A 1 403 ? 21.375 16.812 7.16 1 93.56 403 TYR A O 1
ATOM 3255 N N . SER A 1 404 ? 22.562 15.875 8.766 1 95.75 404 SER A N 1
ATOM 3256 C CA . SER A 1 404 ? 21.609 16.188 9.828 1 95.75 404 SER A CA 1
ATOM 3257 C C . SER A 1 404 ? 21.922 17.547 10.461 1 95.75 404 SER A C 1
ATOM 3259 O O . SER A 1 404 ? 22.719 17.609 11.406 1 95.75 404 SER A O 1
ATOM 3261 N N . ALA A 1 405 ? 21.297 18.562 10.031 1 96.56 405 ALA A N 1
ATOM 3262 C CA . ALA A 1 405 ? 21.688 19.938 10.367 1 96.56 405 ALA A CA 1
ATOM 3263 C C . ALA A 1 405 ? 21.375 20.25 11.82 1 96.56 405 ALA A C 1
ATOM 3265 O O . ALA A 1 405 ? 22.078 21.031 12.461 1 96.56 405 ALA A O 1
ATOM 3266 N N . PHE A 1 406 ? 20.281 19.766 12.32 1 95.81 406 PHE A N 1
ATOM 3267 C CA . PHE A 1 406 ? 19.859 19.984 13.703 1 95.81 406 PHE A CA 1
ATOM 3268 C C . PHE A 1 406 ? 19 18.828 14.195 1 95.81 406 PHE A C 1
ATOM 3270 O O . PHE A 1 406 ? 18.141 18.328 13.461 1 95.81 406 PHE A O 1
ATOM 3277 N N . ARG A 1 407 ? 19.203 18.344 15.367 1 94.75 407 ARG A N 1
ATOM 3278 C CA . ARG A 1 407 ? 18.344 17.328 15.953 1 94.75 407 ARG A CA 1
ATOM 3279 C C . ARG A 1 407 ? 18.281 17.453 17.469 1 94.75 407 ARG A C 1
ATOM 3281 O O . ARG A 1 407 ? 19.281 17.828 18.109 1 94.75 407 ARG A O 1
ATOM 3288 N N . GLU A 1 408 ? 17.125 17.25 18 1 91.94 408 GLU A N 1
ATOM 3289 C CA . GLU A 1 408 ? 16.875 17.344 19.438 1 91.94 408 GLU A CA 1
ATOM 3290 C C . GLU A 1 408 ? 15.68 16.484 19.844 1 91.94 408 GLU A C 1
ATOM 3292 O O . GLU A 1 408 ? 14.609 16.562 19.25 1 91.94 408 GLU A O 1
ATOM 3297 N N . PRO A 1 409 ? 15.867 15.641 20.859 1 89.75 409 PRO A N 1
ATOM 3298 C CA . PRO A 1 409 ? 14.781 14.781 21.344 1 89.75 409 PRO A CA 1
ATOM 3299 C C . PRO A 1 409 ? 13.875 15.484 22.344 1 89.75 409 PRO A C 1
ATOM 3301 O O . PRO A 1 409 ? 13.844 15.117 23.516 1 89.75 409 PRO A O 1
ATOM 3304 N N . SER A 1 410 ? 13.102 16.453 21.938 1 88.25 410 SER A N 1
ATOM 3305 C CA . SER A 1 410 ? 12.18 17.234 22.75 1 88.25 410 SER A CA 1
ATOM 3306 C C . SER A 1 410 ? 10.836 17.406 22.047 1 88.25 410 SER A C 1
ATOM 3308 O O . SER A 1 410 ? 10.75 17.281 20.828 1 88.25 410 SER A O 1
ATOM 3310 N N . PHE A 1 411 ? 9.867 17.703 22.859 1 91.69 411 PHE A N 1
ATOM 3311 C CA . PHE A 1 411 ? 8.555 18 22.297 1 91.69 411 PHE A CA 1
ATOM 3312 C C . PHE A 1 411 ? 8.477 19.453 21.844 1 91.69 411 PHE A C 1
ATOM 3314 O O . PHE A 1 411 ? 9.203 20.312 22.359 1 91.69 411 PHE A O 1
ATOM 3321 N N . GLY A 1 412 ? 7.664 19.688 20.938 1 94.88 412 GLY A N 1
ATOM 3322 C CA . GLY A 1 412 ? 7.484 21.031 20.391 1 94.88 412 GLY A CA 1
ATOM 3323 C C . GLY A 1 412 ? 6.609 21.047 19.156 1 94.88 412 GLY A C 1
ATOM 3324 O O . GLY A 1 412 ? 5.824 20.125 18.922 1 94.88 412 GLY A O 1
ATOM 3325 N N . HIS A 1 413 ? 6.59 22.172 18.484 1 97.12 413 HIS A N 1
ATOM 3326 C CA . HIS A 1 413 ? 5.875 22.406 17.234 1 97.12 413 HIS A CA 1
ATOM 3327 C C . HIS A 1 413 ? 6.668 23.328 16.297 1 97.12 413 HIS A C 1
ATOM 3329 O O . HIS A 1 413 ? 7.688 23.891 16.703 1 97.12 413 HIS A O 1
ATOM 3335 N N . GLY A 1 414 ? 6.281 23.328 15.055 1 97.88 414 GLY A N 1
ATOM 3336 C CA . GLY A 1 414 ? 6.941 24.188 14.078 1 97.88 414 GLY A CA 1
ATOM 3337 C C . GLY A 1 414 ? 6.023 25.266 13.508 1 97.88 414 GLY A C 1
ATOM 3338 O O . GLY A 1 414 ? 4.805 25.188 13.656 1 97.88 414 GLY A O 1
ATOM 3339 N N . THR A 1 415 ? 6.629 26.312 12.984 1 97.94 415 THR A N 1
ATOM 3340 C CA . THR A 1 415 ? 5.93 27.297 12.156 1 97.94 415 THR A CA 1
ATOM 3341 C C . THR A 1 415 ? 6.656 27.516 10.836 1 97.94 415 THR A C 1
ATOM 3343 O O . THR A 1 415 ? 7.887 27.484 10.781 1 97.94 415 THR A O 1
ATOM 3346 N N . LEU A 1 416 ? 5.938 27.594 9.797 1 98.38 416 LEU A N 1
ATOM 3347 C CA . LEU A 1 416 ? 6.426 27.922 8.461 1 98.38 416 LEU A CA 1
ATOM 3348 C C . LEU A 1 416 ? 5.762 29.203 7.938 1 98.38 416 LEU A C 1
ATOM 3350 O O . LEU A 1 416 ? 4.543 29.234 7.754 1 98.38 416 LEU A O 1
ATOM 3354 N N . GLU A 1 417 ? 6.523 30.188 7.773 1 97.5 417 GLU A N 1
ATOM 3355 C CA . GLU A 1 417 ? 6.035 31.453 7.238 1 97.5 417 GLU A CA 1
ATOM 3356 C C . GLU A 1 417 ? 6.586 31.719 5.836 1 97.5 417 GLU A C 1
ATOM 3358 O O . GLU A 1 417 ? 7.797 31.828 5.652 1 97.5 417 GLU A O 1
ATOM 3363 N N . ILE A 1 418 ? 5.719 31.766 4.934 1 97.19 418 ILE A N 1
ATOM 3364 C CA . ILE A 1 418 ? 6.066 32.125 3.561 1 97.19 418 ILE A CA 1
ATOM 3365 C C . ILE A 1 418 ? 5.836 33.594 3.338 1 97.19 418 ILE A C 1
ATOM 3367 O O . ILE A 1 418 ? 4.711 34.094 3.479 1 97.19 418 ILE A O 1
ATOM 3371 N N . PHE A 1 419 ? 6.875 34.281 2.932 1 95.06 419 PHE A N 1
ATOM 3372 C CA . PHE A 1 419 ? 6.793 35.719 2.793 1 95.06 419 PHE A CA 1
ATOM 3373 C C . PHE A 1 419 ? 6.391 36.094 1.374 1 95.06 419 PHE A C 1
ATOM 3375 O O . PHE A 1 419 ? 5.621 37.062 1.177 1 95.06 419 PHE A O 1
ATOM 3382 N N . ASN A 1 420 ? 6.98 35.438 0.472 1 93.44 420 ASN A N 1
ATOM 3383 C CA . ASN A 1 420 ? 6.762 35.688 -0.947 1 93.44 420 ASN A CA 1
ATOM 3384 C C . ASN A 1 420 ? 7.145 34.469 -1.801 1 93.44 420 ASN A C 1
ATOM 3386 O O . ASN A 1 420 ? 7.242 33.344 -1.294 1 93.44 420 ASN A O 1
ATOM 3390 N N . LYS A 1 421 ? 7.336 34.719 -3.051 1 94.88 421 LYS A N 1
ATOM 3391 C CA . LYS A 1 421 ? 7.508 33.625 -3.994 1 94.88 421 LYS A CA 1
ATOM 3392 C C . LYS A 1 421 ? 8.875 32.969 -3.83 1 94.88 421 LYS A C 1
ATOM 3394 O O . LYS A 1 421 ? 9.102 31.844 -4.316 1 94.88 421 LYS A O 1
ATOM 3399 N N . THR A 1 422 ? 9.773 33.531 -3.018 1 94.44 422 THR A N 1
ATOM 3400 C CA . THR A 1 422 ? 11.125 32.969 -3.018 1 94.44 422 THR A CA 1
ATOM 3401 C C . THR A 1 422 ? 11.602 32.719 -1.593 1 94.44 422 THR A C 1
ATOM 3403 O O . THR A 1 422 ? 12.555 31.953 -1.377 1 94.44 422 THR A O 1
ATOM 3406 N N . THR A 1 423 ? 10.977 33.344 -0.63 1 95.38 423 THR A N 1
ATOM 3407 C CA . THR A 1 423 ? 11.562 33.344 0.704 1 95.38 423 THR A CA 1
ATOM 3408 C C . THR A 1 423 ? 10.555 32.812 1.732 1 95.38 423 THR A C 1
ATOM 3410 O O . THR A 1 423 ? 9.398 33.25 1.738 1 95.38 423 THR A O 1
ATOM 3413 N N . ALA A 1 424 ? 11.008 31.953 2.574 1 97.38 424 ALA A N 1
ATOM 3414 C CA . ALA A 1 424 ? 10.234 31.422 3.701 1 97.38 424 ALA A CA 1
ATOM 3415 C C . ALA A 1 424 ? 11.133 31.188 4.914 1 97.38 424 ALA A C 1
ATOM 3417 O O . ALA A 1 424 ? 12.359 31.141 4.789 1 97.38 424 ALA A O 1
ATOM 3418 N N . VAL A 1 425 ? 10.555 31.141 6.07 1 97.5 425 VAL A N 1
ATOM 3419 C CA . VAL A 1 425 ? 11.297 30.828 7.285 1 97.5 425 VAL A CA 1
ATOM 3420 C C . VAL A 1 425 ? 10.562 29.734 8.062 1 97.5 425 VAL A C 1
ATOM 3422 O O . VAL A 1 425 ? 9.336 29.766 8.195 1 97.5 425 VAL A O 1
ATOM 3425 N N . PHE A 1 426 ? 11.312 28.766 8.438 1 97.88 426 PHE A N 1
ATOM 3426 C CA . PHE A 1 426 ? 10.828 27.734 9.344 1 97.88 426 PHE A CA 1
ATOM 3427 C C . PHE A 1 426 ? 11.445 27.906 10.727 1 97.88 426 PHE A C 1
ATOM 3429 O O . PHE A 1 426 ? 12.641 28.188 10.852 1 97.88 426 PHE A O 1
ATOM 3436 N N . LYS A 1 427 ? 10.57 27.766 11.758 1 96.69 427 LYS A N 1
ATOM 3437 C CA . LYS A 1 427 ? 11.008 27.781 13.148 1 96.69 427 LYS A CA 1
ATOM 3438 C C . LYS A 1 427 ? 10.484 26.578 13.914 1 96.69 427 LYS A C 1
ATOM 3440 O O . LYS A 1 427 ? 9.32 26.203 13.766 1 96.69 427 LYS A O 1
ATOM 3445 N N . TRP A 1 428 ? 11.375 25.953 14.617 1 96.81 428 TRP A N 1
ATOM 3446 C CA . TRP A 1 428 ? 10.969 24.922 15.57 1 96.81 428 TRP A CA 1
ATOM 3447 C C . TRP A 1 428 ? 10.961 25.484 16.984 1 96.81 428 TRP A C 1
ATOM 3449 O O . TRP A 1 428 ? 11.922 26.109 17.422 1 96.81 428 TRP A O 1
ATOM 3459 N N . HIS A 1 429 ? 9.852 25.25 17.656 1 94.5 429 HIS A N 1
ATOM 3460 C CA . HIS A 1 429 ? 9.656 25.734 19.016 1 94.5 429 HIS A CA 1
ATOM 3461 C C . HIS A 1 429 ? 9.656 24.594 20.016 1 94.5 429 HIS A C 1
ATOM 3463 O O . HIS A 1 429 ? 8.719 23.781 20.047 1 94.5 429 HIS A O 1
ATOM 3469 N N . ARG A 1 430 ? 10.633 24.531 20.844 1 91.25 430 ARG A N 1
ATOM 3470 C CA . ARG A 1 430 ? 10.734 23.516 21.891 1 91.25 430 ARG A CA 1
ATOM 3471 C C . ARG A 1 430 ? 9.812 23.859 23.062 1 91.25 430 ARG A C 1
ATOM 3473 O O . ARG A 1 430 ? 9.703 25.016 23.453 1 91.25 430 ARG A O 1
ATOM 3480 N N . ASN A 1 431 ? 9.164 22.766 23.484 1 85.44 431 ASN A N 1
ATOM 3481 C CA . ASN A 1 431 ? 8.445 22.969 24.734 1 85.44 431 ASN A CA 1
ATOM 3482 C C . ASN A 1 431 ? 9.398 23.062 25.922 1 85.44 431 ASN A C 1
ATOM 3484 O O . ASN A 1 431 ? 10.172 22.141 26.172 1 85.44 431 ASN A O 1
ATOM 3488 N N . GLN A 1 432 ? 9.719 24.219 26.312 1 70.94 432 GLN A N 1
ATOM 3489 C CA . GLN A 1 432 ? 10.492 24.406 27.547 1 70.94 432 GLN A CA 1
ATOM 3490 C C . GLN A 1 432 ? 9.609 24.953 28.672 1 70.94 432 GLN A C 1
ATOM 3492 O O . GLN A 1 432 ? 9.234 26.125 28.656 1 70.94 432 GLN A O 1
ATOM 3497 N N . ASP A 1 433 ? 9.289 24.062 29.609 1 59.94 433 ASP A N 1
ATOM 3498 C CA . ASP A 1 433 ? 8.352 24.453 30.656 1 59.94 433 ASP A CA 1
ATOM 3499 C C . ASP A 1 433 ? 7.125 25.141 30.062 1 59.94 433 ASP A C 1
ATOM 3501 O O . ASP A 1 433 ? 6.449 24.578 29.188 1 59.94 433 ASP A O 1
ATOM 3505 N N . GLU A 1 434 ? 7.016 26.406 30.469 1 64 434 GLU A N 1
ATOM 3506 C CA . GLU A 1 434 ? 5.75 27.062 30.141 1 64 434 GLU A CA 1
ATOM 3507 C C . GLU A 1 434 ? 5.875 27.906 28.875 1 64 434 GLU A C 1
ATOM 3509 O O . GLU A 1 434 ? 4.875 28.406 28.359 1 64 434 GLU A O 1
ATOM 3514 N N . GLU A 1 435 ? 7.105 27.812 28.328 1 71.75 435 GLU A N 1
ATOM 3515 C CA . GLU A 1 435 ? 7.266 28.703 27.172 1 71.75 435 GLU A CA 1
ATOM 3516 C C . GLU A 1 435 ? 7.77 27.938 25.953 1 71.75 435 GLU A C 1
ATOM 3518 O O . GLU A 1 435 ? 8.508 26.969 26.094 1 71.75 435 GLU A O 1
ATOM 3523 N N . ALA A 1 436 ? 7.281 28.391 24.844 1 80.62 436 ALA A N 1
ATOM 3524 C CA . ALA A 1 436 ? 7.859 27.922 23.578 1 80.62 436 ALA A CA 1
ATOM 3525 C C . ALA A 1 436 ? 9.102 28.734 23.219 1 80.62 436 ALA A C 1
ATOM 3527 O O . ALA A 1 436 ? 9.031 29.953 23.078 1 80.62 436 ALA A O 1
ATOM 3528 N N . VAL A 1 437 ? 10.234 27.984 23.141 1 81.12 437 VAL A N 1
ATOM 3529 C CA . VAL A 1 437 ? 11.484 28.656 22.797 1 81.12 437 VAL A CA 1
ATOM 3530 C C . VAL A 1 437 ? 11.922 28.219 21.391 1 81.12 437 VAL A C 1
ATOM 3532 O O . VAL A 1 437 ? 11.93 27.031 21.078 1 81.12 437 VAL A O 1
ATOM 3535 N N . THR A 1 438 ? 12.18 29.234 20.609 1 84.5 438 THR A N 1
ATOM 3536 C CA . THR A 1 438 ? 12.711 28.922 19.281 1 84.5 438 THR A CA 1
ATOM 3537 C C . THR A 1 438 ? 14.094 28.281 19.391 1 84.5 438 THR A C 1
ATOM 3539 O O . THR A 1 438 ? 15.039 28.938 19.844 1 84.5 438 THR A O 1
ATOM 3542 N N . ALA A 1 439 ? 14.086 27.062 18.969 1 88.44 439 ALA A N 1
ATOM 3543 C CA . ALA A 1 439 ? 15.336 26.328 19.141 1 88.44 439 ALA A CA 1
ATOM 3544 C C . ALA A 1 439 ? 16.047 26.109 17.812 1 88.44 439 ALA A C 1
ATOM 3546 O O . ALA A 1 439 ? 17.266 25.906 17.781 1 88.44 439 ALA A O 1
ATOM 3547 N N . ASP A 1 440 ? 15.344 26.078 16.75 1 93.25 440 ASP A N 1
ATOM 3548 C CA . ASP A 1 440 ? 15.914 25.984 15.406 1 93.25 440 ASP A CA 1
ATOM 3549 C C . ASP A 1 440 ? 15.195 26.922 14.438 1 93.25 440 ASP A C 1
ATOM 3551 O O . ASP A 1 440 ? 13.969 27.062 14.492 1 93.25 440 ASP A O 1
ATOM 3555 N N . VAL A 1 441 ? 15.992 27.656 13.711 1 96.06 441 VAL A N 1
ATOM 3556 C CA . VAL A 1 441 ? 15.484 28.562 12.688 1 96.06 441 VAL A CA 1
ATOM 3557 C C . VAL A 1 441 ? 16.234 28.344 11.375 1 96.06 441 VAL A C 1
ATOM 3559 O O . VAL A 1 441 ? 17.469 28.25 11.375 1 96.06 441 VAL A O 1
ATOM 3562 N N . PHE A 1 442 ? 15.484 28.188 10.32 1 94.38 442 PHE A N 1
ATOM 3563 C CA . PHE A 1 442 ? 16.141 28.031 9.031 1 94.38 442 PHE A CA 1
ATOM 3564 C C . PHE A 1 442 ? 15.359 28.75 7.934 1 94.38 442 PHE A C 1
ATOM 3566 O O . PHE A 1 442 ? 14.133 28.656 7.875 1 94.38 442 PHE A O 1
ATOM 3573 N N . TYR A 1 443 ? 16.109 29.531 7.145 1 95 443 TYR A N 1
ATOM 3574 C CA . TYR A 1 443 ? 15.539 30.266 6.02 1 95 443 TYR A CA 1
ATOM 3575 C C . TYR A 1 443 ? 15.586 29.438 4.746 1 95 443 TYR A C 1
ATOM 3577 O O . TYR A 1 443 ? 16.594 28.781 4.461 1 95 443 TYR A O 1
ATOM 3585 N N . LEU A 1 444 ? 14.477 29.406 4.062 1 95.44 444 LEU A N 1
ATOM 3586 C CA . LEU A 1 444 ? 14.359 28.625 2.84 1 95.44 444 LEU A CA 1
ATOM 3587 C C . LEU A 1 444 ? 14.273 29.531 1.614 1 95.44 444 LEU A C 1
ATOM 3589 O O . LEU A 1 444 ? 13.617 30.562 1.65 1 95.44 444 LEU A O 1
ATOM 3593 N N . THR A 1 445 ? 14.984 29.094 0.64 1 94.44 445 THR A N 1
ATOM 3594 C CA . THR A 1 445 ? 14.797 29.625 -0.706 1 94.44 445 THR A CA 1
ATOM 3595 C C . THR A 1 445 ? 14.125 28.594 -1.605 1 94.44 445 THR A C 1
ATOM 3597 O O . THR A 1 445 ? 14.516 27.422 -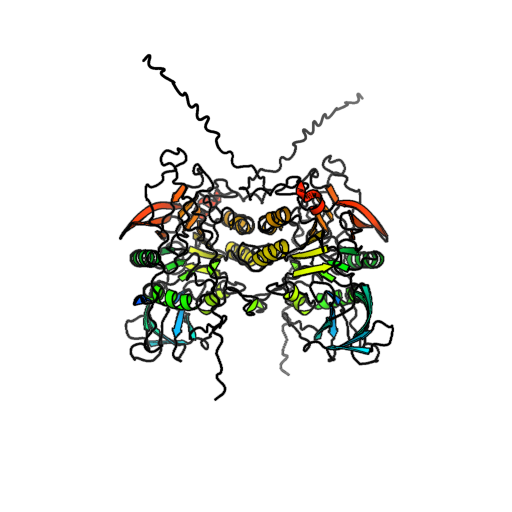1.616 1 94.44 445 THR A O 1
ATOM 3600 N N . ASN A 1 446 ? 13.18 29.062 -2.326 1 93.38 446 ASN A N 1
ATOM 3601 C CA . ASN A 1 446 ? 12.43 28.188 -3.219 1 93.38 446 ASN A CA 1
ATOM 3602 C C . ASN A 1 446 ? 13.336 27.547 -4.262 1 93.38 446 ASN A C 1
ATOM 3604 O O . ASN A 1 446 ? 14.141 28.219 -4.902 1 93.38 446 ASN A O 1
ATOM 3608 N N . VAL A 1 447 ? 13.203 26.203 -4.43 1 93.81 447 VAL A N 1
ATOM 3609 C CA . VAL A 1 447 ? 14.062 25.453 -5.348 1 93.81 447 VAL A CA 1
ATOM 3610 C C . VAL A 1 447 ? 13.758 25.859 -6.785 1 93.81 447 VAL A C 1
ATOM 3612 O O . VAL A 1 447 ? 14.664 25.922 -7.621 1 93.81 447 VAL A O 1
ATOM 3615 N N . HIS A 1 448 ? 12.531 26.141 -7.051 1 90.25 448 HIS A N 1
ATOM 3616 C CA . HIS A 1 448 ? 12.125 26.484 -8.406 1 90.25 448 HIS A CA 1
ATOM 3617 C C . HIS A 1 448 ? 12.797 27.766 -8.875 1 90.25 448 HIS A C 1
ATOM 3619 O O . HIS A 1 448 ? 13.078 27.922 -10.062 1 90.25 448 HIS A O 1
ATOM 3625 N N . SER A 1 449 ? 13.055 28.656 -7.98 1 88.75 449 SER A N 1
ATOM 3626 C CA . SER A 1 449 ? 13.68 29.922 -8.32 1 88.75 449 SER A CA 1
ATOM 3627 C C . SER A 1 449 ? 15.109 29.734 -8.812 1 88.75 449 SER A C 1
ATOM 3629 O O . SER A 1 449 ? 15.641 30.578 -9.531 1 88.75 449 SER A O 1
ATOM 3631 N N . ILE A 1 450 ? 15.695 28.625 -8.445 1 87.62 450 ILE A N 1
ATOM 3632 C CA . ILE A 1 450 ? 17.062 28.375 -8.883 1 87.62 450 ILE A CA 1
ATOM 3633 C C . ILE A 1 450 ? 17.078 27.203 -9.852 1 87.62 450 ILE A C 1
ATOM 3635 O O . ILE A 1 450 ? 18.141 26.609 -10.109 1 87.62 450 ILE A O 1
ATOM 3639 N N . SER A 1 451 ? 15.992 26.812 -10.336 1 84.69 451 SER A N 1
ATOM 3640 C CA . SER A 1 451 ? 15.828 25.578 -11.086 1 84.69 451 SER A CA 1
ATOM 3641 C C . SER A 1 451 ? 16.672 25.578 -12.359 1 84.69 451 SER A C 1
ATOM 3643 O O . SER A 1 451 ? 17.047 24.531 -12.867 1 84.69 451 SER A O 1
ATOM 3645 N N . LYS A 1 452 ? 16.875 26.719 -12.914 1 85.69 452 LYS A N 1
ATOM 3646 C CA . LYS A 1 452 ? 17.703 26.812 -14.109 1 85.69 452 LYS A CA 1
ATOM 3647 C C . LYS A 1 452 ? 19.078 26.188 -13.875 1 85.69 452 LYS A C 1
ATOM 3649 O O . LYS A 1 452 ? 19.719 25.703 -14.812 1 85.69 452 LYS A O 1
ATOM 3654 N N . ASN A 1 453 ? 19.438 26.078 -12.633 1 87.06 453 ASN A N 1
ATOM 3655 C CA . ASN A 1 453 ? 20.734 25.516 -12.266 1 87.06 453 ASN A CA 1
ATOM 3656 C C . ASN A 1 453 ? 20.609 24.062 -11.805 1 87.06 453 ASN A C 1
ATOM 3658 O O . ASN A 1 453 ? 21.562 23.484 -11.297 1 87.06 453 ASN A O 1
ATOM 3662 N N . CYS A 1 454 ? 19.469 23.516 -11.922 1 92.62 454 CYS A N 1
ATOM 3663 C CA . CYS A 1 454 ? 19.234 22.156 -11.438 1 92.62 454 CYS A CA 1
ATOM 3664 C C . CYS A 1 454 ? 19.203 21.156 -12.594 1 92.62 454 CYS A C 1
ATOM 3666 O O . CYS A 1 454 ? 18.234 21.078 -13.328 1 92.62 454 CYS A O 1
ATOM 3668 N N . PRO A 1 455 ? 20.266 20.438 -12.734 1 90.19 455 PRO A N 1
ATOM 3669 C CA . PRO A 1 455 ? 20.234 19.391 -13.75 1 90.19 455 PRO A CA 1
ATOM 3670 C C . PRO A 1 455 ? 19.172 18.328 -13.461 1 90.19 455 PRO A C 1
ATOM 3672 O O . PRO A 1 455 ? 18.703 18.203 -12.328 1 90.19 455 PRO A O 1
ATOM 3675 N N . GLN A 1 456 ? 18.828 17.656 -14.508 1 89.38 456 GLN A N 1
ATOM 3676 C CA . GLN A 1 456 ? 17.938 16.516 -14.281 1 89.38 456 GLN A CA 1
ATOM 3677 C C . GLN A 1 456 ? 18.547 15.531 -13.281 1 89.38 456 GLN A C 1
ATOM 3679 O O . GLN A 1 456 ? 19.75 15.281 -13.305 1 89.38 456 GLN A O 1
ATOM 3684 N N . PRO A 1 457 ? 17.688 15.094 -12.383 1 89.94 457 PRO A N 1
ATOM 3685 C CA . PRO A 1 457 ? 18.234 14.148 -11.414 1 89.94 457 PRO A CA 1
ATOM 3686 C C . PRO A 1 457 ? 18.672 12.828 -12.055 1 89.94 457 PRO A C 1
ATOM 3688 O O . PRO A 1 457 ? 18.062 12.375 -13.023 1 89.94 457 PRO A O 1
ATOM 3691 N N . SER A 1 458 ? 19.672 12.234 -11.453 1 81 458 SER A N 1
ATOM 3692 C CA . SER A 1 458 ? 20.078 10.898 -11.883 1 81 458 SER A CA 1
ATOM 3693 C C . SER A 1 458 ? 19 9.867 -11.57 1 81 458 SER A C 1
ATOM 3695 O O . SER A 1 458 ? 18.281 9.992 -10.57 1 81 458 SER A O 1
ATOM 3697 N N . GLU A 1 459 ? 18.953 8.945 -12.484 1 79.06 459 GLU A N 1
ATOM 3698 C CA . GLU A 1 459 ? 18.047 7.828 -12.219 1 79.06 459 GLU A CA 1
ATOM 3699 C C . GLU A 1 459 ? 18.531 7 -11.031 1 79.06 459 GLU A C 1
ATOM 3701 O O . GLU A 1 459 ? 19.719 7.008 -10.703 1 79.06 459 GLU A O 1
ATOM 3706 N N . PRO A 1 460 ? 17.609 6.32 -10.422 1 72.88 460 PRO A N 1
ATOM 3707 C CA . PRO A 1 460 ? 17.969 5.496 -9.273 1 72.88 460 PRO A CA 1
ATOM 3708 C C . PRO A 1 460 ? 19.078 4.496 -9.602 1 72.88 460 PRO A C 1
ATOM 3710 O O . PRO A 1 460 ? 19.109 3.926 -10.695 1 72.88 460 PRO A O 1
ATOM 3713 N N . LEU A 1 461 ? 19.984 4.426 -8.648 1 76.5 461 LEU A N 1
ATOM 3714 C CA . LEU A 1 461 ? 21.141 3.535 -8.742 1 76.5 461 LEU A CA 1
ATOM 3715 C C . LEU A 1 461 ? 21.016 2.369 -7.77 1 76.5 461 LEU A C 1
ATOM 3717 O O . LEU A 1 461 ? 20.281 2.465 -6.773 1 76.5 461 LEU A O 1
ATOM 3721 N N . GLN A 1 462 ? 21.625 1.322 -8.148 1 78.5 462 GLN A N 1
ATOM 3722 C CA . GLN A 1 462 ? 21.656 0.202 -7.211 1 78.5 462 GLN A CA 1
ATOM 3723 C C . GLN A 1 462 ? 22.297 0.612 -5.887 1 78.5 462 GLN A C 1
ATOM 3725 O O . GLN A 1 462 ? 23.344 1.257 -5.875 1 78.5 462 GLN A O 1
ATOM 3730 N N . PRO A 1 463 ? 21.656 0.312 -4.754 1 75.44 463 PRO A N 1
ATOM 3731 C CA . PRO A 1 463 ? 22.234 0.646 -3.449 1 75.44 463 PRO A CA 1
ATOM 3732 C C . PRO A 1 463 ? 23.391 -0.287 -3.053 1 75.44 463 PRO A C 1
ATOM 3734 O O . PRO A 1 463 ? 23.453 -1.424 -3.529 1 75.44 463 PRO A O 1
ATOM 3737 N N . HIS A 1 464 ? 24.312 0.238 -2.277 1 74.75 464 HIS A N 1
ATOM 3738 C CA . HIS A 1 464 ? 25.344 -0.514 -1.578 1 74.75 464 HIS A CA 1
ATOM 3739 C C . HIS A 1 464 ? 25.25 -0.312 -0.069 1 74.75 464 HIS A C 1
ATOM 3741 O O . HIS A 1 464 ? 24.797 0.738 0.393 1 74.75 464 HIS A O 1
ATOM 3747 N N . TYR A 1 465 ? 25.562 -1.424 0.609 1 70.75 465 TYR A N 1
ATOM 3748 C CA . TYR A 1 465 ? 25.422 -1.345 2.059 1 70.75 465 TYR A CA 1
ATOM 3749 C C . TYR A 1 465 ? 26.75 -1.598 2.76 1 70.75 465 TYR A C 1
ATOM 3751 O O . TYR A 1 465 ? 27.484 -2.508 2.387 1 70.75 465 TYR A O 1
ATOM 3759 N N . SER A 1 466 ? 27.25 -0.604 3.484 1 67.5 466 SER A N 1
ATOM 3760 C CA . SER A 1 466 ? 28.438 -0.733 4.312 1 67.5 466 SER A CA 1
ATOM 3761 C C . SER A 1 466 ? 28.156 -0.377 5.766 1 67.5 466 SER A C 1
ATOM 3763 O O . SER A 1 466 ? 27.281 0.452 6.047 1 67.5 466 SER A O 1
ATOM 3765 N N . PRO A 1 467 ? 28.75 -1.29 6.668 1 58.44 467 PRO A N 1
ATOM 3766 C CA . PRO A 1 467 ? 28.547 -0.944 8.078 1 58.44 467 PRO A CA 1
ATOM 3767 C C . PRO A 1 467 ? 28.938 0.498 8.391 1 58.44 467 PRO A C 1
ATOM 3769 O O . PRO A 1 467 ? 29.828 1.056 7.754 1 58.44 467 PRO A O 1
ATOM 3772 N N . HIS A 1 468 ? 28.203 1.103 9.125 1 49.44 468 HIS A N 1
ATOM 3773 C CA . HIS A 1 468 ? 28.578 2.439 9.57 1 49.44 468 HIS A CA 1
ATOM 3774 C C . HIS A 1 468 ? 29.953 2.43 10.227 1 49.44 468 HIS A C 1
ATOM 3776 O O . HIS A 1 468 ? 30.25 1.547 11.031 1 49.44 468 HIS A O 1
ATOM 3782 N N . LEU A 1 469 ? 30.984 2.863 9.578 1 42.06 469 LEU A N 1
ATOM 3783 C CA . LEU A 1 469 ? 32.312 2.986 10.203 1 42.06 469 LEU A CA 1
ATOM 3784 C C . LEU A 1 469 ? 32.188 3.596 11.594 1 42.06 469 LEU A C 1
ATOM 3786 O O . LEU A 1 469 ? 31.734 4.734 11.742 1 42.06 469 LEU A O 1
ATOM 3790 N N . LEU A 1 470 ? 32.031 2.75 12.555 1 35.84 470 LEU A N 1
ATOM 3791 C CA . LEU A 1 470 ? 32.25 3.314 13.883 1 35.84 470 LEU A CA 1
ATOM 3792 C C . LEU A 1 470 ? 33.656 3.885 13.984 1 35.84 470 LEU A C 1
ATOM 3794 O O . LEU A 1 470 ? 34.625 3.256 13.539 1 35.84 470 LEU A O 1
ATOM 3798 N N . SER A 1 471 ? 33.938 5.039 14.055 1 29.3 471 SER A N 1
ATOM 3799 C CA . SER A 1 471 ? 35.281 5.535 14.383 1 29.3 471 SER A CA 1
ATOM 3800 C C . SER A 1 471 ? 35.844 4.812 15.602 1 29.3 471 SER A C 1
ATOM 3802 O O . SER A 1 471 ? 35.25 4.828 16.672 1 29.3 471 SER A O 1
ATOM 3804 N N . LYS A 1 472 ? 36.656 3.744 15.469 1 31.36 472 LYS A N 1
ATOM 3805 C CA . LYS A 1 472 ? 37.5 3.223 16.547 1 31.36 472 LYS A CA 1
ATOM 3806 C C . LYS A 1 472 ? 38.312 4.34 17.219 1 31.36 472 LYS A C 1
ATOM 3808 O O . LYS A 1 472 ? 39.219 4.887 16.625 1 31.36 472 LYS A O 1
ATOM 3813 N N . ARG A 1 473 ? 37.875 5.141 18.172 1 28.38 473 ARG A N 1
ATOM 3814 C CA . ARG A 1 473 ? 38.812 5.863 19.031 1 28.38 473 ARG A CA 1
ATOM 3815 C C . ARG A 1 473 ? 39.688 4.898 19.797 1 28.38 473 ARG A C 1
ATOM 3817 O O . ARG A 1 473 ? 39.219 3.918 20.359 1 28.38 473 ARG A O 1
ATOM 3824 N N . GLU A 1 474 ? 40.969 4.719 19.422 1 28.83 474 GLU A N 1
ATOM 3825 C CA . GLU A 1 474 ? 42.094 4.316 20.281 1 28.83 474 GLU A CA 1
ATOM 3826 C C . GLU A 1 474 ? 42 4.992 21.656 1 28.83 474 GLU A C 1
ATOM 3828 O O . GLU A 1 474 ? 42.125 6.211 21.75 1 28.83 474 GLU A O 1
ATOM 3833 N N . ILE A 1 475 ? 41.188 4.59 22.547 1 28.97 475 ILE A N 1
ATOM 3834 C CA . ILE A 1 475 ? 41.406 4.938 23.953 1 28.97 475 ILE A CA 1
ATOM 3835 C C . ILE A 1 475 ? 42.781 4.449 24.391 1 28.97 475 ILE A C 1
ATOM 3837 O O . ILE A 1 475 ? 43.031 3.242 24.484 1 28.97 475 ILE A O 1
ATOM 3841 N N . GLY A 1 476 ? 43.969 5.047 23.938 1 25.98 476 GLY A N 1
ATOM 3842 C CA . GLY A 1 476 ? 45.25 5.012 24.656 1 25.98 476 GLY A CA 1
ATOM 3843 C C . GLY A 1 476 ? 45.094 5.324 26.141 1 25.98 476 GLY A C 1
ATOM 3844 O O . GLY A 1 476 ? 44.812 6.465 26.516 1 25.98 476 GLY A O 1
ATOM 3845 N N . VAL A 1 477 ? 44.469 4.469 26.922 1 26.72 477 VAL A N 1
ATOM 3846 C CA . VAL A 1 477 ? 44.625 4.422 28.375 1 26.72 477 VAL A CA 1
ATOM 3847 C C . VAL A 1 477 ? 46.125 4.305 28.703 1 26.72 477 VAL A C 1
ATOM 3849 O O . VAL A 1 477 ? 46.75 3.279 28.422 1 26.72 477 VAL A O 1
ATOM 3852 N N . HIS A 1 478 ? 46.938 5.395 28.516 1 25.59 478 HIS A N 1
ATOM 3853 C CA . HIS A 1 478 ? 48.156 5.566 29.266 1 25.59 478 HIS A CA 1
ATOM 3854 C C . HIS A 1 478 ? 47.906 5.57 30.766 1 25.59 478 HIS A C 1
ATOM 3856 O O . HIS A 1 478 ? 47.312 6.516 31.297 1 25.59 478 HIS A O 1
ATOM 3862 N N . CYS A 1 479 ? 47.531 4.441 31.375 1 24.34 479 CYS A N 1
ATOM 3863 C CA . CYS A 1 479 ? 47.688 4.199 32.812 1 24.34 479 CYS A CA 1
ATOM 3864 C C . CYS A 1 479 ? 49.125 4.504 33.25 1 24.34 479 CYS A C 1
ATOM 3866 O O . CYS A 1 479 ? 50.062 3.771 32.938 1 24.34 479 CYS A O 1
ATOM 3868 N N . ASP A 1 480 ? 49.531 5.812 33.312 1 24.86 480 ASP A N 1
ATOM 3869 C CA . ASP A 1 480 ? 50.688 6.219 34.156 1 24.86 480 ASP A CA 1
ATOM 3870 C C . ASP A 1 480 ? 50.531 5.711 35.562 1 24.86 480 ASP A C 1
ATOM 3872 O O . ASP A 1 480 ? 49.625 6.109 36.281 1 24.86 480 ASP A O 1
ATOM 3876 N N . GLN A 1 481 ? 50.656 4.414 35.781 1 22.86 481 GLN A N 1
ATOM 3877 C CA . GLN A 1 481 ? 51 3.812 37.062 1 22.86 481 GLN A CA 1
ATOM 3878 C C . GLN A 1 481 ? 52.188 4.52 37.719 1 22.86 481 GLN A C 1
ATOM 3880 O O . GLN A 1 481 ? 53.344 4.383 37.25 1 22.86 481 GLN A O 1
ATOM 3885 N N . HIS A 1 482 ? 52.062 5.859 38.062 1 24.44 482 HIS A N 1
ATOM 3886 C CA . HIS A 1 482 ? 52.906 6.41 39.125 1 24.44 482 HIS A CA 1
ATOM 3887 C C . HIS A 1 482 ? 52.906 5.543 40.375 1 24.44 482 HIS A C 1
ATOM 3889 O O . HIS A 1 482 ? 51.844 5.391 41 1 24.44 482 HIS A O 1
ATOM 3895 N N . VAL A 1 483 ? 53.562 4.391 40.344 1 24.95 483 VAL A N 1
ATOM 3896 C CA . VAL A 1 483 ? 54.156 3.68 41.469 1 24.95 483 VAL A CA 1
ATOM 3897 C C . VAL A 1 483 ? 54.875 4.672 42.406 1 24.95 483 VAL A C 1
ATOM 3899 O O . VAL A 1 483 ? 55.875 5.277 42 1 24.95 483 VAL A O 1
ATOM 3902 N N . SER A 1 484 ? 54.031 5.547 43.031 1 22.42 484 SER A N 1
ATOM 3903 C CA . SER A 1 484 ? 54.562 6.203 44.25 1 22.42 484 SER A CA 1
ATOM 3904 C C . SER A 1 484 ? 55.125 5.188 45.219 1 22.42 484 SER A C 1
ATOM 3906 O O . SER A 1 484 ? 54.562 4.105 45.406 1 22.42 484 SER A O 1
ATOM 3908 N N . SER A 1 485 ? 56.469 5.137 45.375 1 25.61 485 SER A N 1
ATOM 3909 C CA . SER A 1 485 ? 57.406 4.684 46.406 1 25.61 485 SER A CA 1
ATOM 3910 C C . SER A 1 485 ? 56.875 4.992 47.812 1 25.61 485 SER A C 1
ATOM 3912 O O . SER A 1 485 ? 56.812 6.156 48.188 1 25.61 485 SER A O 1
ATOM 3914 N N . PHE A 1 486 ? 55.625 4.492 48.188 1 22 486 PHE A N 1
ATOM 3915 C CA . PHE A 1 486 ? 55.75 4.086 49.562 1 22 486 PHE A CA 1
ATOM 3916 C C . PHE A 1 486 ? 56.312 2.674 49.688 1 22 486 PHE A C 1
ATOM 3918 O O . PHE A 1 486 ? 56.094 1.839 48.812 1 22 486 PHE A O 1
ATOM 3925 N N . MET B 1 1 ? -40.188 14.758 -39.469 1 23.92 1 MET B N 1
ATOM 3926 C CA . MET B 1 1 ? -39.094 13.953 -40.031 1 23.92 1 MET B CA 1
ATOM 3927 C C . MET B 1 1 ? -37.75 14.508 -39.625 1 23.92 1 MET B C 1
ATOM 3929 O O . MET B 1 1 ? -36.75 14.281 -40.281 1 23.92 1 MET B O 1
ATOM 3933 N N . GLU B 1 2 ? -37.625 15.328 -38.625 1 26.78 2 GLU B N 1
ATOM 3934 C CA . GLU B 1 2 ? -36.469 16.047 -38.125 1 26.78 2 GLU B CA 1
ATOM 3935 C C . GLU B 1 2 ? -35.312 15.078 -37.812 1 26.78 2 GLU B C 1
ATOM 3937 O O . GLU B 1 2 ? -35.5 14.141 -37.031 1 26.78 2 GLU B O 1
ATOM 3942 N N . LYS B 1 3 ? -34.281 15.031 -38.719 1 22.66 3 LYS B N 1
ATOM 3943 C CA . LYS B 1 3 ? -33.094 14.219 -38.938 1 22.66 3 LYS B CA 1
ATOM 3944 C C . LYS B 1 3 ? -32.125 14.297 -37.781 1 22.66 3 LYS B C 1
ATOM 3946 O O . LYS B 1 3 ? -31.578 15.359 -37.469 1 22.66 3 LYS B O 1
ATOM 3951 N N . LEU B 1 4 ? -32.312 13.641 -36.656 1 24.19 4 LEU B N 1
ATOM 3952 C CA . LEU B 1 4 ? -31.5 13.547 -35.469 1 24.19 4 LEU B CA 1
ATOM 3953 C C . LEU B 1 4 ? -30.078 13.086 -35.812 1 24.19 4 LEU B C 1
ATOM 3955 O O . LEU B 1 4 ? -29.891 11.938 -36.219 1 24.19 4 LEU B O 1
ATOM 3959 N N . LEU B 1 5 ? -29.25 13.883 -36.562 1 24.67 5 LEU B N 1
ATOM 3960 C CA . LEU B 1 5 ? -27.891 13.523 -36.906 1 24.67 5 LEU B CA 1
ATOM 3961 C C . LEU B 1 5 ? -27.047 13.234 -35.656 1 24.67 5 LEU B C 1
ATOM 3963 O O . LEU B 1 5 ? -26.906 14.094 -34.812 1 24.67 5 LEU B O 1
ATOM 3967 N N . SER B 1 6 ? -27.047 12.008 -35.188 1 24 6 SER B N 1
ATOM 3968 C CA . SER B 1 6 ? -26.25 11.438 -34.094 1 24 6 SER B CA 1
ATOM 3969 C C . SER B 1 6 ? -24.766 11.641 -34.344 1 24 6 SER B C 1
ATOM 3971 O O . SER B 1 6 ? -24.234 11.234 -35.375 1 24 6 SER B O 1
ATOM 3973 N N . PHE B 1 7 ? -24.203 12.797 -34 1 25.02 7 PHE B N 1
ATOM 3974 C CA . PHE B 1 7 ? -22.781 13.094 -34.062 1 25.02 7 PHE B CA 1
ATOM 3975 C C . PHE B 1 7 ? -21.969 12.016 -33.375 1 25.02 7 PHE B C 1
ATOM 3977 O O . PHE B 1 7 ? -22.156 11.758 -32.188 1 25.02 7 PHE B O 1
ATOM 3984 N N . LEU B 1 8 ? -21.547 10.961 -34.062 1 23.58 8 LEU B N 1
ATOM 3985 C CA . LEU B 1 8 ? -20.562 9.938 -33.719 1 23.58 8 LEU B CA 1
ATOM 3986 C C . LEU B 1 8 ? -19.219 10.578 -33.375 1 23.58 8 LEU B C 1
ATOM 3988 O O . LEU B 1 8 ? -18.594 11.195 -34.25 1 23.58 8 LEU B O 1
ATOM 3992 N N . VAL B 1 9 ? -19.094 11.195 -32.219 1 22.8 9 VAL B N 1
ATOM 3993 C CA . VAL B 1 9 ? -17.781 11.703 -31.797 1 22.8 9 VAL B CA 1
ATOM 3994 C C . VAL B 1 9 ? -16.75 10.57 -31.844 1 22.8 9 VAL B C 1
ATOM 3996 O O . VAL B 1 9 ? -16.859 9.594 -31.109 1 22.8 9 VAL B O 1
ATOM 3999 N N . LEU B 1 10 ? -16.172 10.281 -33 1 21.86 10 LEU B N 1
ATOM 4000 C CA . LEU B 1 10 ? -14.992 9.453 -33.219 1 21.86 10 LEU B CA 1
ATOM 4001 C C . LEU B 1 10 ? -13.812 9.945 -32.406 1 21.86 10 LEU B C 1
ATOM 4003 O O . LEU B 1 10 ? -13.32 11.055 -32.594 1 21.86 10 LEU B O 1
ATOM 4007 N N . CYS B 1 11 ? -13.859 9.727 -31.109 1 21.73 11 CYS B N 1
ATOM 4008 C CA . CYS B 1 11 ? -12.664 9.984 -30.312 1 21.73 11 CYS B CA 1
ATOM 4009 C C . CYS B 1 11 ? -11.453 9.258 -30.906 1 21.73 11 CYS B C 1
ATOM 4011 O O . CYS B 1 11 ? -11.352 8.039 -30.812 1 21.73 11 CYS B O 1
ATOM 4013 N N . ILE B 1 12 ? -10.961 9.727 -32 1 22.81 12 ILE B N 1
ATOM 4014 C CA . ILE B 1 12 ? -9.672 9.289 -32.531 1 22.81 12 ILE B CA 1
ATOM 4015 C C . ILE B 1 12 ? -8.586 9.555 -31.469 1 22.81 12 ILE B C 1
ATOM 4017 O O . ILE B 1 12 ? -8.328 10.703 -31.109 1 22.81 12 ILE B O 1
ATOM 4021 N N . VAL B 1 13 ? -8.562 8.75 -30.484 1 23.16 13 VAL B N 1
ATOM 4022 C CA . VAL B 1 13 ? -7.355 8.75 -29.656 1 23.16 13 VAL B CA 1
ATOM 4023 C C . VAL B 1 13 ? -6.121 8.648 -30.547 1 23.16 13 VAL B C 1
ATOM 4025 O O . VAL B 1 13 ? -5.918 7.641 -31.234 1 23.16 13 VAL B O 1
ATOM 4028 N N . LEU B 1 14 ? -5.805 9.734 -31.203 1 23.16 14 LEU B N 1
ATOM 4029 C CA . LEU B 1 14 ? -4.484 9.805 -31.812 1 23.16 14 LEU B CA 1
ATOM 4030 C C . LEU B 1 14 ? -3.41 9.305 -30.859 1 23.16 14 LEU B C 1
ATOM 4032 O O . LEU B 1 14 ? -3.26 9.844 -29.75 1 23.16 14 LEU B O 1
ATOM 4036 N N . HIS B 1 15 ? -3.129 8.078 -30.969 1 23.06 15 HIS B N 1
ATOM 4037 C CA . HIS B 1 15 ? -1.884 7.469 -30.5 1 23.06 15 HIS B CA 1
ATOM 4038 C C . HIS B 1 15 ? -0.674 8.25 -31 1 23.06 15 HIS B C 1
ATOM 4040 O O . HIS B 1 15 ? -0.42 8.305 -32.219 1 23.06 15 HIS B O 1
ATOM 4046 N N . ALA B 1 16 ? -0.506 9.508 -30.609 1 25.12 16 ALA B N 1
ATOM 4047 C CA . ALA B 1 16 ? 0.828 10.039 -30.875 1 25.12 16 ALA B CA 1
ATOM 4048 C C . ALA B 1 16 ? 1.902 9 -30.578 1 25.12 16 ALA B C 1
ATOM 4050 O O . ALA B 1 16 ? 2.203 8.719 -29.422 1 25.12 16 ALA B O 1
ATOM 4051 N N . GLY B 1 17 ? 1.942 7.941 -31.406 1 24.05 17 GLY B N 1
ATOM 4052 C CA . GLY B 1 17 ? 3.027 6.984 -31.578 1 24.05 17 GLY B CA 1
ATOM 4053 C C . GLY B 1 17 ? 4.383 7.645 -31.75 1 24.05 17 GLY B C 1
ATOM 4054 O O . GLY B 1 17 ? 4.738 8.047 -32.875 1 24.05 17 GLY B O 1
ATOM 4055 N N . ASN B 1 18 ? 4.723 8.727 -31.047 1 25.09 18 ASN B N 1
ATOM 4056 C CA . ASN B 1 18 ? 6.152 8.961 -31.219 1 25.09 18 ASN B CA 1
ATOM 4057 C C . ASN B 1 18 ? 6.945 7.656 -31.188 1 25.09 18 ASN B C 1
ATOM 4059 O O . ASN B 1 18 ? 6.969 6.969 -30.156 1 25.09 18 ASN B O 1
ATOM 4063 N N . ASP B 1 19 ? 7.059 7.074 -32.281 1 23.53 19 ASP B N 1
ATOM 4064 C CA . ASP B 1 19 ? 7.934 6 -32.75 1 23.53 19 ASP B CA 1
ATOM 4065 C C . ASP B 1 19 ? 9.375 6.246 -32.312 1 23.53 19 ASP B C 1
ATOM 4067 O O . ASP B 1 19 ? 10.195 6.711 -33.125 1 23.53 19 ASP B O 1
ATOM 4071 N N . LYS B 1 20 ? 9.711 6.938 -31.312 1 25.58 20 LYS B N 1
ATOM 4072 C CA . LYS B 1 20 ? 11.148 6.754 -31.109 1 25.58 20 LYS B CA 1
ATOM 4073 C C . LYS B 1 20 ? 11.531 5.277 -31.203 1 25.58 20 LYS B C 1
ATOM 4075 O O . LYS B 1 20 ? 11.055 4.461 -30.406 1 25.58 20 LYS B O 1
ATOM 4080 N N . GLN B 1 21 ? 11.781 4.852 -32.438 1 20.86 21 GLN B N 1
ATOM 4081 C CA . GLN B 1 21 ? 12.492 3.6 -32.656 1 20.86 21 GLN B CA 1
ATOM 4082 C C . GLN B 1 21 ? 13.562 3.377 -31.594 1 20.86 21 GLN B C 1
ATOM 4084 O O . GLN B 1 21 ? 14.523 4.141 -31.5 1 20.86 21 GLN B O 1
ATOM 4089 N N . VAL B 1 22 ? 13.109 3.088 -30.5 1 23.36 22 VAL B N 1
ATOM 4090 C CA . VAL B 1 22 ? 14.18 2.602 -29.625 1 23.36 22 VAL B CA 1
ATOM 4091 C C . VAL B 1 22 ? 15.07 1.633 -30.391 1 23.36 22 VAL B C 1
ATOM 4093 O O . VAL B 1 22 ? 14.625 0.562 -30.812 1 23.36 22 VAL B O 1
ATOM 4096 N N . LYS B 1 23 ? 15.977 2.238 -31.172 1 25.23 23 LYS B N 1
ATOM 4097 C CA . LYS B 1 23 ? 17.062 1.447 -31.75 1 25.23 23 LYS B CA 1
ATOM 4098 C C . LYS B 1 23 ? 17.484 0.326 -30.797 1 25.23 23 LYS B C 1
ATOM 4100 O O . LYS B 1 23 ? 17.766 0.573 -29.625 1 25.23 23 LYS B O 1
ATOM 4105 N N . SER B 1 24 ? 16.984 -0.819 -31.062 1 24.22 24 SER B N 1
ATOM 4106 C CA . SER B 1 24 ? 17.484 -2.055 -30.453 1 24.22 24 SER B CA 1
ATOM 4107 C C . SER B 1 24 ? 19 -2.045 -30.344 1 24.22 24 SER B C 1
ATOM 4109 O O . SER B 1 24 ? 19.703 -1.932 -31.344 1 24.22 24 SER B O 1
ATOM 4111 N N . GLN B 1 25 ? 19.469 -1.282 -29.422 1 27.3 25 GLN B N 1
ATOM 4112 C CA . GLN B 1 25 ? 20.906 -1.454 -29.344 1 27.3 25 GLN B CA 1
ATOM 4113 C C . GLN B 1 25 ? 21.297 -2.932 -29.297 1 27.3 25 GLN B C 1
ATOM 4115 O O . GLN B 1 25 ? 21 -3.623 -28.328 1 27.3 25 GLN B O 1
ATOM 4120 N N . SER B 1 26 ? 21.297 -3.527 -30.453 1 27.53 26 SER B N 1
ATOM 4121 C CA . SER B 1 26 ? 21.938 -4.828 -30.578 1 27.53 26 SER B CA 1
ATOM 4122 C C . SER B 1 26 ? 23.234 -4.879 -29.781 1 27.53 26 SER B C 1
ATOM 4124 O O . SER B 1 26 ? 24.078 -3.986 -29.891 1 27.53 26 SER B O 1
ATOM 4126 N N . LEU B 1 27 ? 23.078 -5.445 -28.688 1 30.2 27 LEU B N 1
ATOM 4127 C CA . LEU B 1 27 ? 24.359 -5.695 -28.031 1 30.2 27 LEU B CA 1
ATOM 4128 C C . LEU B 1 27 ? 25.359 -6.277 -29.016 1 30.2 27 LEU B C 1
ATOM 4130 O O . LEU B 1 27 ? 25.016 -7.102 -29.859 1 30.2 27 LEU B O 1
ATOM 4134 N N . ASP B 1 28 ? 26.422 -5.531 -29.312 1 32 28 ASP B N 1
ATOM 4135 C CA . ASP B 1 28 ? 27.562 -6.078 -30.062 1 32 28 ASP B CA 1
ATOM 4136 C C . ASP B 1 28 ? 27.906 -7.48 -29.562 1 32 28 ASP B C 1
ATOM 4138 O O . ASP B 1 28 ? 28.203 -7.672 -28.391 1 32 28 ASP B O 1
ATOM 4142 N N . PRO B 1 29 ? 27.516 -8.555 -30.172 1 35.66 29 PRO B N 1
ATOM 4143 C CA . PRO B 1 29 ? 27.797 -9.938 -29.75 1 35.66 29 PRO B CA 1
ATOM 4144 C C . PRO B 1 29 ? 29.234 -10.117 -29.266 1 35.66 29 PRO B C 1
ATOM 4146 O O . PRO B 1 29 ? 29.547 -11.102 -28.594 1 35.66 29 PRO B O 1
ATOM 4149 N N . ASN B 1 30 ? 30.141 -9.32 -29.734 1 33.81 30 ASN B N 1
ATOM 4150 C CA . ASN B 1 30 ? 31.547 -9.375 -29.328 1 33.81 30 ASN B CA 1
ATOM 4151 C C . ASN B 1 30 ? 31.797 -8.602 -28.047 1 33.81 30 ASN B C 1
ATOM 4153 O O . ASN B 1 30 ? 32.938 -8.398 -27.656 1 33.81 30 ASN B O 1
ATOM 4157 N N . SER B 1 31 ? 30.766 -8.109 -27.469 1 32.66 31 SER B N 1
ATOM 4158 C CA . SER B 1 31 ? 30.969 -7.371 -26.219 1 32.66 31 SER B CA 1
ATOM 4159 C C . SER B 1 31 ? 31.281 -8.312 -25.062 1 32.66 31 SER B C 1
ATOM 4161 O O . SER B 1 31 ? 30.641 -9.352 -24.922 1 32.66 31 SER B O 1
ATOM 4163 N N . PRO B 1 32 ? 32.5 -8.25 -24.547 1 33.91 32 PRO B N 1
ATOM 4164 C CA . PRO B 1 32 ? 32.844 -9.117 -23.422 1 33.91 32 PRO B CA 1
ATOM 4165 C C . PRO B 1 32 ? 31.781 -9.156 -22.344 1 33.91 32 PRO B C 1
ATOM 4167 O O . PRO B 1 32 ? 31.844 -9.984 -21.422 1 33.91 32 PRO B O 1
ATOM 4170 N N . TYR B 1 33 ? 31.078 -8.203 -22.281 1 33.38 33 TYR B N 1
ATOM 4171 C CA . TYR B 1 33 ? 30.047 -8.125 -21.266 1 33.38 33 TYR B CA 1
ATOM 4172 C C . TYR B 1 33 ? 28.828 -8.961 -21.656 1 33.38 33 TYR B C 1
ATOM 4174 O O . TYR B 1 33 ? 27.781 -8.867 -21.016 1 33.38 33 TYR B O 1
ATOM 4182 N N . ALA B 1 34 ? 28.797 -9.516 -22.906 1 31.06 34 ALA B N 1
ATOM 4183 C CA . ALA B 1 34 ? 27.797 -10.469 -23.359 1 31.06 34 ALA B CA 1
ATOM 4184 C C . ALA B 1 34 ? 27.781 -11.719 -22.484 1 31.06 34 ALA B C 1
ATOM 4186 O O . ALA B 1 34 ? 28.797 -12.391 -22.344 1 31.06 34 ALA B O 1
ATOM 4187 N N . GLY B 1 35 ? 27.375 -11.648 -21.281 1 32.28 35 GLY B N 1
ATOM 4188 C CA . GLY B 1 35 ? 27.25 -12.945 -20.641 1 32.28 35 GLY B CA 1
ATOM 4189 C C . GLY B 1 35 ? 26.984 -14.07 -21.625 1 32.28 35 GLY B C 1
ATOM 4190 O O . GLY B 1 35 ? 27 -13.852 -22.844 1 32.28 35 GLY B O 1
ATOM 4191 N N . VAL B 1 36 ? 27 -15.312 -21.203 1 33.47 36 VAL B N 1
ATOM 4192 C CA . VAL B 1 36 ? 26.609 -16.375 -22.125 1 33.47 36 VAL B CA 1
ATOM 4193 C C . VAL B 1 36 ? 25.328 -15.992 -22.859 1 33.47 36 VAL B C 1
ATOM 4195 O O . VAL B 1 36 ? 24.25 -15.938 -22.25 1 33.47 36 VAL B O 1
ATOM 4198 N N . GLU B 1 37 ? 25.375 -14.898 -23.516 1 35.38 37 GLU B N 1
ATOM 4199 C CA . GLU B 1 37 ? 24.234 -14.586 -24.359 1 35.38 37 GLU B CA 1
ATOM 4200 C C . GLU B 1 37 ? 23.828 -15.789 -25.203 1 35.38 37 GLU B C 1
ATOM 4202 O O . GLU B 1 37 ? 24.641 -16.344 -25.938 1 35.38 37 GLU B O 1
ATOM 4207 N N . THR B 1 38 ? 23 -16.594 -24.688 1 36.44 38 THR B N 1
ATOM 4208 C CA . THR B 1 38 ? 22.516 -17.531 -25.688 1 36.44 38 THR B CA 1
ATOM 4209 C C . THR B 1 38 ? 22.062 -16.781 -26.953 1 36.44 38 THR B C 1
ATOM 4211 O O . THR B 1 38 ? 21.594 -15.641 -26.859 1 36.44 38 THR B O 1
ATOM 4214 N N . GLU B 1 39 ? 22.75 -17.031 -28 1 37.41 39 GLU B N 1
ATOM 4215 C CA . GLU B 1 39 ? 22.516 -16.5 -29.344 1 37.41 39 GLU B CA 1
ATOM 4216 C C . GLU B 1 39 ? 21.047 -16.562 -29.719 1 37.41 39 GLU B C 1
ATOM 4218 O O . GLU B 1 39 ? 20.688 -16.438 -30.891 1 37.41 39 GLU B O 1
ATOM 4223 N N . TYR B 1 40 ? 20.234 -16.781 -28.812 1 35.72 40 TYR B N 1
ATOM 4224 C CA . TYR B 1 40 ? 18.875 -16.891 -29.344 1 35.72 40 TYR B CA 1
ATOM 4225 C C . TYR B 1 40 ? 18.25 -15.523 -29.547 1 35.72 40 TYR B C 1
ATOM 4227 O O . TYR B 1 40 ? 18.234 -14.695 -28.641 1 35.72 40 TYR B O 1
ATOM 4235 N N . THR B 1 41 ? 18.328 -15.133 -30.875 1 40.31 41 THR B N 1
ATOM 4236 C CA . THR B 1 41 ? 17.609 -13.922 -31.234 1 40.31 41 THR B CA 1
ATOM 4237 C C . THR B 1 41 ? 16.094 -14.18 -31.25 1 40.31 41 THR B C 1
ATOM 4239 O O . THR B 1 41 ? 15.617 -15 -32.031 1 40.31 41 THR B O 1
ATOM 4242 N N . ARG B 1 42 ? 15.312 -13.664 -30.344 1 45.34 42 ARG B N 1
ATOM 4243 C CA . ARG B 1 42 ? 13.883 -13.844 -30.094 1 45.34 42 ARG B CA 1
ATOM 4244 C C . ARG B 1 42 ? 13.055 -13.086 -31.125 1 45.34 42 ARG B C 1
ATOM 4246 O O . ARG B 1 42 ? 13.414 -11.969 -31.516 1 45.34 42 ARG B O 1
ATOM 4253 N N . PRO B 1 43 ? 12.094 -13.797 -31.688 1 45.38 43 PRO B N 1
ATOM 4254 C CA . PRO B 1 43 ? 11.203 -13.055 -32.594 1 45.38 43 PRO B CA 1
ATOM 4255 C C . PRO B 1 43 ? 10.523 -11.867 -31.906 1 45.38 43 PRO B C 1
ATOM 4257 O O . PRO B 1 43 ? 10.43 -11.828 -30.672 1 45.38 43 PRO B O 1
ATOM 4260 N N . ASP B 1 44 ? 10.227 -10.727 -32.625 1 45.53 44 ASP B N 1
ATOM 4261 C CA . ASP B 1 44 ? 9.531 -9.484 -32.312 1 45.53 44 ASP B CA 1
ATOM 4262 C C . ASP B 1 44 ? 8.32 -9.742 -31.422 1 45.53 44 ASP B C 1
ATOM 4264 O O . ASP B 1 44 ? 7.879 -10.883 -31.281 1 45.53 44 ASP B O 1
ATOM 4268 N N . ALA B 1 45 ? 7.711 -8.594 -30.859 1 50.62 45 ALA B N 1
ATOM 4269 C CA . ALA B 1 45 ? 6.508 -8.492 -30.047 1 50.62 45 ALA B CA 1
ATOM 4270 C C . ALA B 1 45 ? 5.434 -9.469 -30.531 1 50.62 45 ALA B C 1
ATOM 4272 O O . ALA B 1 45 ? 5.219 -9.617 -31.734 1 50.62 45 ALA B O 1
ATOM 4273 N N . ASP B 1 46 ? 5.094 -10.438 -29.703 1 59.28 46 ASP B N 1
ATOM 4274 C CA . ASP B 1 46 ? 4.148 -11.484 -30.078 1 59.28 46 ASP B CA 1
ATOM 4275 C C . ASP B 1 46 ? 2.742 -10.914 -30.25 1 59.28 46 ASP B C 1
ATOM 4277 O O . ASP B 1 46 ? 2.32 -10.039 -29.484 1 59.28 46 ASP B O 1
ATOM 4281 N N . LEU B 1 47 ? 2.143 -11.148 -31.375 1 68.69 47 LEU B N 1
ATOM 4282 C CA . LEU B 1 47 ? 0.802 -10.75 -31.797 1 68.69 47 LEU B CA 1
ATOM 4283 C C . LEU B 1 47 ? -0.253 -11.328 -30.859 1 68.69 47 LEU B C 1
ATOM 4285 O O . LEU B 1 47 ? -0.166 -12.492 -30.453 1 68.69 47 LEU B O 1
ATOM 4289 N N . ASP B 1 48 ? -1.096 -10.484 -30.297 1 80.75 48 ASP B N 1
ATOM 4290 C CA . ASP B 1 48 ? -2.301 -10.906 -29.594 1 80.75 48 ASP B CA 1
ATOM 4291 C C . ASP B 1 48 ? -3.055 -11.969 -30.391 1 80.75 48 ASP B C 1
ATOM 4293 O O . ASP B 1 48 ? -3.143 -11.891 -31.609 1 80.75 48 ASP B O 1
ATOM 4297 N N . MET B 1 49 ? -3.477 -12.969 -29.688 1 87.38 49 MET B N 1
ATOM 4298 C CA . MET B 1 49 ? -4.367 -13.914 -30.359 1 87.38 49 MET B CA 1
ATOM 4299 C C . MET B 1 49 ? -5.602 -13.203 -30.906 1 87.38 49 MET B C 1
ATOM 4301 O O . MET B 1 49 ? -6.125 -12.281 -30.281 1 87.38 49 MET B O 1
ATOM 4305 N N . HIS B 1 50 ? -5.926 -13.609 -32.062 1 84 50 HIS B N 1
ATOM 4306 C CA . HIS B 1 50 ? -7.164 -13.062 -32.625 1 84 50 HIS B CA 1
ATOM 4307 C C . HIS B 1 50 ? -8.367 -13.5 -31.781 1 84 50 HIS B C 1
ATOM 4309 O O . HIS B 1 50 ? -8.461 -14.656 -31.375 1 84 50 HIS B O 1
ATOM 4315 N N . LEU B 1 51 ? -9.242 -12.648 -31.562 1 83.62 51 LEU B N 1
ATOM 4316 C CA . LEU B 1 51 ? -10.383 -12.891 -30.688 1 83.62 51 LEU B CA 1
ATOM 4317 C C . LEU B 1 51 ? -11.312 -13.945 -31.266 1 83.62 51 LEU B C 1
ATOM 4319 O O . LEU B 1 51 ? -12.148 -14.508 -30.562 1 83.62 51 LEU B O 1
ATOM 4323 N N . ASP B 1 52 ? -11.117 -14.219 -32.625 1 84.69 52 ASP B N 1
ATOM 4324 C CA . ASP B 1 52 ? -11.984 -15.188 -33.281 1 84.69 52 ASP B CA 1
ATOM 4325 C C . ASP B 1 52 ? -11.398 -16.594 -33.188 1 84.69 52 ASP B C 1
ATOM 4327 O O . ASP B 1 52 ? -11.977 -17.547 -33.719 1 84.69 52 ASP B O 1
ATOM 4331 N N . GLU B 1 53 ? -10.281 -16.703 -32.531 1 89.75 53 GLU B N 1
ATOM 4332 C CA . GLU B 1 53 ? -9.734 -18.047 -32.344 1 89.75 53 GLU B CA 1
ATOM 4333 C C . GLU B 1 53 ? -10.734 -18.938 -31.609 1 89.75 53 GLU B C 1
ATOM 4335 O O . GLU B 1 53 ? -11.367 -18.5 -30.641 1 89.75 53 GLU B O 1
ATOM 4340 N N . PRO B 1 54 ? -10.891 -20.141 -32.031 1 90.69 54 PRO B N 1
ATOM 4341 C CA . PRO B 1 54 ? -11.898 -21.047 -31.453 1 90.69 54 PRO B CA 1
ATOM 4342 C C . PRO B 1 54 ? -11.734 -21.234 -29.953 1 90.69 54 PRO B C 1
ATOM 4344 O O . PRO B 1 54 ? -12.727 -21.312 -29.219 1 90.69 54 PRO B O 1
ATOM 4347 N N . ILE B 1 55 ? -10.562 -21.281 -29.469 1 92.44 55 ILE B N 1
ATOM 4348 C CA . ILE B 1 55 ? -10.297 -21.531 -28.062 1 92.44 55 ILE B CA 1
ATOM 4349 C C . ILE B 1 55 ? -10.797 -20.359 -27.219 1 92.44 55 ILE B C 1
ATOM 4351 O O . ILE B 1 55 ? -10.977 -20.484 -26 1 92.44 55 ILE B O 1
ATOM 4355 N N . LEU B 1 56 ? -11.023 -19.219 -27.812 1 94.25 56 LEU B N 1
ATOM 4356 C CA . LEU B 1 56 ? -11.445 -18.016 -27.109 1 94.25 56 LEU B CA 1
ATOM 4357 C C . LEU B 1 56 ? -12.953 -17.828 -27.188 1 94.25 56 LEU B C 1
ATOM 4359 O O . LEU B 1 56 ? -13.508 -16.906 -26.594 1 94.25 56 LEU B O 1
ATOM 4363 N N . ALA B 1 57 ? -13.656 -18.656 -27.969 1 94.69 57 ALA B N 1
ATOM 4364 C CA . ALA B 1 57 ? -15.086 -18.516 -28.203 1 94.69 57 ALA B CA 1
ATOM 4365 C C . ALA B 1 57 ? -15.891 -18.734 -26.922 1 94.69 57 ALA B C 1
ATOM 4367 O O . ALA B 1 57 ? -15.57 -19.625 -26.141 1 94.69 57 ALA B O 1
ATOM 4368 N N . PRO B 1 58 ? -16.922 -17.969 -26.75 1 95.69 58 PRO B N 1
ATOM 4369 C CA . PRO B 1 58 ? -17.766 -18.172 -25.578 1 95.69 58 PRO B CA 1
ATOM 4370 C C . PRO B 1 58 ? -18.594 -19.453 -25.656 1 95.69 58 PRO B C 1
ATOM 4372 O O . PRO B 1 58 ? -18.781 -20 -26.75 1 95.69 58 PRO B O 1
ATOM 4375 N N . ASN B 1 59 ? -18.969 -19.906 -24.516 1 95.94 59 ASN B N 1
ATOM 4376 C CA . ASN B 1 59 ? -19.922 -21.016 -24.484 1 95.94 59 ASN B CA 1
ATOM 4377 C C . ASN B 1 59 ? -21.203 -20.672 -25.25 1 95.94 59 ASN B C 1
ATOM 4379 O O . ASN B 1 59 ? -21.891 -19.703 -24.938 1 95.94 59 ASN B O 1
ATOM 4383 N N . PRO B 1 60 ? -21.578 -21.422 -26.203 1 94.56 60 PRO B N 1
ATOM 4384 C CA . PRO B 1 60 ? -22.656 -21.047 -27.109 1 94.56 60 PRO B CA 1
ATOM 4385 C C . PRO B 1 60 ? -24.016 -21 -26.422 1 94.56 60 PRO B C 1
ATOM 4387 O O . PRO B 1 60 ? -24.953 -20.344 -26.922 1 94.56 60 PRO B O 1
ATOM 4390 N N . ARG B 1 61 ? -24.188 -21.672 -25.281 1 95.38 61 ARG B N 1
ATOM 4391 C CA . ARG B 1 61 ? -25.469 -21.656 -24.594 1 95.38 61 ARG B CA 1
ATOM 4392 C C . ARG B 1 61 ? -25.359 -20.891 -23.266 1 95.38 61 ARG B C 1
ATOM 4394 O O . ARG B 1 61 ? -26.266 -20.953 -22.438 1 95.38 61 ARG B O 1
ATOM 4401 N N . GLY B 1 62 ? -24.203 -20.328 -23.031 1 95.88 62 GLY B N 1
ATOM 4402 C CA . GLY B 1 62 ? -24.016 -19.469 -21.859 1 95.88 62 GLY B CA 1
ATOM 4403 C C . GLY B 1 62 ? -23.719 -20.234 -20.594 1 95.88 62 GLY B C 1
ATOM 4404 O O . GLY B 1 62 ? -23.781 -19.688 -19.5 1 95.88 62 GLY B O 1
ATOM 4405 N N . GLY B 1 63 ? -23.406 -21.531 -20.719 1 96.81 63 GLY B N 1
ATOM 4406 C CA . GLY B 1 63 ? -23.062 -22.344 -19.562 1 96.81 63 GLY B CA 1
ATOM 4407 C C . GLY B 1 63 ? -21.688 -22.031 -19 1 96.81 63 GLY B C 1
ATOM 4408 O O . GLY B 1 63 ? -21.141 -20.969 -19.25 1 96.81 63 GLY B O 1
ATOM 4409 N N . PRO B 1 64 ? -21.172 -22.969 -18.156 1 97.94 64 PRO B N 1
ATOM 4410 C CA . PRO B 1 64 ? -19.922 -22.688 -17.469 1 97.94 64 PRO B CA 1
ATOM 4411 C C . PRO B 1 64 ? -18.75 -22.484 -18.422 1 97.94 64 PRO B C 1
ATOM 4413 O O . PRO B 1 64 ? -18.578 -23.25 -19.375 1 97.94 64 PRO B O 1
ATOM 4416 N N . GLU B 1 65 ? -17.984 -21.516 -18.25 1 97.81 65 GLU B N 1
ATOM 4417 C CA . GLU B 1 65 ? -16.719 -21.219 -18.922 1 97.81 65 GLU B CA 1
ATOM 4418 C C . GLU B 1 65 ? -15.727 -20.578 -17.969 1 97.81 65 GLU B C 1
ATOM 4420 O O . GLU B 1 65 ? -16.078 -20.219 -16.844 1 97.81 65 GLU B O 1
ATOM 4425 N N . GLN B 1 66 ? -14.422 -20.453 -18.406 1 98.38 66 GLN B N 1
ATOM 4426 C CA . GLN B 1 66 ? -13.398 -19.828 -17.578 1 98.38 66 GLN B CA 1
ATOM 4427 C C . GLN B 1 66 ? -13.258 -20.547 -16.234 1 98.38 66 GLN B C 1
ATOM 4429 O O . GLN B 1 66 ? -13.328 -19.922 -15.18 1 98.38 66 GLN B O 1
ATOM 4434 N N . VAL B 1 67 ? -13.07 -21.828 -16.266 1 98.69 67 VAL B N 1
ATOM 4435 C CA . VAL B 1 67 ? -13.062 -22.656 -15.062 1 98.69 67 VAL B CA 1
ATOM 4436 C C . VAL B 1 67 ? -11.664 -22.641 -14.445 1 98.69 67 VAL B C 1
ATOM 4438 O O . VAL B 1 67 ? -10.68 -22.953 -15.117 1 98.69 67 VAL B O 1
ATOM 4441 N N . PHE B 1 68 ? -11.57 -22.281 -13.188 1 98.62 68 PHE B N 1
ATOM 4442 C CA . PHE B 1 68 ? -10.32 -22.219 -12.445 1 98.62 68 PHE B CA 1
ATOM 4443 C C . PHE B 1 68 ? -10.43 -23 -11.133 1 98.62 68 PHE B C 1
ATOM 4445 O O . PHE B 1 68 ? -11.453 -22.922 -10.453 1 98.62 68 PHE B O 1
ATOM 4452 N N . LEU B 1 69 ? -9.438 -23.734 -10.844 1 98.75 69 LEU B N 1
ATOM 4453 C CA . LEU B 1 69 ? -9.281 -24.375 -9.539 1 98.75 69 LEU B CA 1
ATOM 4454 C C . LEU B 1 69 ? -8.234 -23.641 -8.703 1 98.75 69 LEU B C 1
ATOM 4456 O O . LEU B 1 69 ? -7.145 -23.328 -9.195 1 98.75 69 LEU B O 1
ATOM 4460 N N . THR B 1 70 ? -8.586 -23.312 -7.469 1 98.38 70 THR B N 1
ATOM 4461 C CA . THR B 1 70 ? -7.633 -22.734 -6.52 1 98.38 70 THR B CA 1
ATOM 4462 C C . THR B 1 70 ? -7.668 -23.5 -5.195 1 98.38 70 THR B C 1
ATOM 4464 O O . THR B 1 70 ? -8.625 -24.219 -4.918 1 98.38 70 THR B O 1
ATOM 4467 N N . ILE B 1 71 ? -6.602 -23.359 -4.469 1 97.19 71 ILE B N 1
ATOM 4468 C CA . ILE B 1 71 ? -6.582 -23.938 -3.135 1 97.19 71 ILE B CA 1
ATOM 4469 C C . ILE B 1 71 ? -7.57 -23.203 -2.232 1 97.19 71 ILE B C 1
ATOM 4471 O O . ILE B 1 71 ? -7.605 -21.984 -2.211 1 97.19 71 ILE B O 1
ATOM 4475 N N . GLY B 1 72 ? -8.367 -24 -1.451 1 97.31 72 GLY B N 1
ATOM 4476 C CA . GLY B 1 72 ? -9.477 -23.391 -0.735 1 97.31 72 GLY B CA 1
ATOM 4477 C C . GLY B 1 72 ? -9.188 -23.172 0.74 1 97.31 72 GLY B C 1
ATOM 4478 O O . GLY B 1 72 ? -9.953 -22.5 1.436 1 97.31 72 GLY B O 1
ATOM 4479 N N . ASP B 1 73 ? -8.078 -23.75 1.21 1 97.31 73 ASP B N 1
ATOM 4480 C CA . ASP B 1 73 ? -7.695 -23.547 2.605 1 97.31 73 ASP B CA 1
ATOM 4481 C C . ASP B 1 73 ? -6.18 -23.641 2.777 1 97.31 73 ASP B C 1
ATOM 4483 O O . ASP B 1 73 ? -5.457 -23.906 1.817 1 97.31 73 ASP B O 1
ATOM 4487 N N . ARG B 1 74 ? -5.715 -23.469 3.951 1 96.25 74 ARG B N 1
ATOM 4488 C CA . ARG B 1 74 ? -4.285 -23.328 4.223 1 96.25 74 ARG B CA 1
ATOM 4489 C C . ARG B 1 74 ? -3.57 -24.672 4.047 1 96.25 74 ARG B C 1
ATOM 4491 O O . ARG B 1 74 ? -2.412 -24.703 3.627 1 96.25 74 ARG B O 1
ATOM 4498 N N . THR B 1 75 ? -4.25 -25.812 4.273 1 95.88 75 THR B N 1
ATOM 4499 C CA . THR B 1 75 ? -3.529 -27.078 4.383 1 95.88 75 THR B CA 1
ATOM 4500 C C . THR B 1 75 ? -3.855 -28 3.203 1 95.88 75 THR B C 1
ATOM 4502 O O . THR B 1 75 ? -3.373 -29.125 3.135 1 95.88 75 THR B O 1
ATOM 4505 N N . GLY B 1 76 ? -4.707 -27.656 2.332 1 95.12 76 GLY B N 1
ATOM 4506 C CA . GLY B 1 76 ? -4.895 -28.375 1.09 1 95.12 76 GLY B CA 1
ATOM 4507 C C . GLY B 1 76 ? -6.039 -29.375 1.151 1 95.12 76 GLY B C 1
ATOM 4508 O O . GLY B 1 76 ? -6.113 -30.297 0.337 1 95.12 76 GLY B O 1
ATOM 4509 N N . THR B 1 77 ? -6.973 -29.172 2.057 1 97.19 77 THR B N 1
ATOM 4510 C CA . THR B 1 77 ? -8.109 -30.078 2.16 1 97.19 77 THR B CA 1
ATOM 4511 C C . THR B 1 77 ? -9.344 -29.469 1.505 1 97.19 77 THR B C 1
ATOM 4513 O O . THR B 1 77 ? -10.461 -29.953 1.694 1 97.19 77 THR B O 1
ATOM 4516 N N . ALA B 1 78 ? -9.125 -28.422 0.854 1 98.44 78 ALA B N 1
ATOM 4517 C CA . ALA B 1 78 ? -10.219 -27.75 0.151 1 98.44 78 ALA B CA 1
ATOM 4518 C C . ALA B 1 78 ? -9.758 -27.203 -1.193 1 98.44 78 ALA B C 1
ATOM 4520 O O . ALA B 1 78 ? -8.648 -26.688 -1.31 1 98.44 78 ALA B O 1
ATOM 4521 N N . ILE B 1 79 ? -10.609 -27.359 -2.191 1 98.62 79 ILE B N 1
ATOM 4522 C CA . ILE B 1 79 ? -10.406 -26.781 -3.52 1 98.62 79 ILE B CA 1
ATOM 4523 C C . ILE B 1 79 ? -11.609 -25.922 -3.891 1 98.62 79 ILE B C 1
ATOM 4525 O O . ILE B 1 79 ? -12.758 -26.312 -3.686 1 98.62 79 ILE B O 1
ATOM 4529 N N . THR B 1 80 ? -11.383 -24.75 -4.332 1 98.75 80 THR B N 1
ATOM 4530 C CA . THR B 1 80 ? -12.461 -23.906 -4.82 1 98.75 80 THR B CA 1
ATOM 4531 C C . THR B 1 80 ? -12.562 -23.969 -6.34 1 98.75 80 THR B C 1
ATOM 4533 O O . THR B 1 80 ? -11.562 -23.812 -7.043 1 98.75 80 THR B O 1
ATOM 4536 N N . VAL B 1 81 ? -13.711 -24.266 -6.82 1 98.88 81 VAL B N 1
ATOM 4537 C CA . VAL B 1 81 ? -14.031 -24.219 -8.242 1 98.88 81 VAL B CA 1
ATOM 4538 C C . VAL B 1 81 ? -14.695 -22.891 -8.586 1 98.88 81 VAL B C 1
ATOM 4540 O O . VAL B 1 81 ? -15.75 -22.547 -8.031 1 98.88 81 VAL B O 1
ATOM 4543 N N . SER B 1 82 ? -14.086 -22.125 -9.43 1 98.88 82 SER B N 1
ATOM 4544 C CA . SER B 1 82 ? -14.633 -20.859 -9.914 1 98.88 82 SER B CA 1
ATOM 4545 C C . SER B 1 82 ? -14.953 -20.922 -11.398 1 98.88 82 SER B C 1
ATOM 4547 O O . SER B 1 82 ? -14.234 -21.562 -12.172 1 98.88 82 SER B O 1
ATOM 4549 N N . TRP B 1 83 ? -16.031 -20.281 -11.781 1 98.75 83 TRP B N 1
ATOM 4550 C CA . TRP B 1 83 ? -16.375 -20.234 -13.203 1 98.75 83 TRP B CA 1
ATOM 4551 C C . TRP B 1 83 ? -17.25 -19.031 -13.516 1 98.75 83 TRP B C 1
ATOM 4553 O O . TRP B 1 83 ? -17.688 -18.328 -12.602 1 98.75 83 TRP B O 1
ATOM 4563 N N . SER B 1 84 ? -17.359 -18.75 -14.766 1 98.56 84 SER B N 1
ATOM 4564 C CA . SER B 1 84 ? -18.266 -17.719 -15.273 1 98.56 84 SER B CA 1
ATOM 4565 C C . SER B 1 84 ? -19.391 -18.344 -16.094 1 98.56 84 SER B C 1
ATOM 4567 O O . SER B 1 84 ? -19.219 -19.406 -16.703 1 98.56 84 SER B O 1
ATOM 4569 N N . SER B 1 85 ? -20.547 -17.75 -16.062 1 98.06 85 SER B N 1
ATOM 4570 C CA . SER B 1 85 ? -21.641 -18.141 -16.938 1 98.06 85 SER B CA 1
ATOM 4571 C C . SER B 1 85 ? -22.406 -16.922 -17.438 1 98.06 85 SER B C 1
ATOM 4573 O O . SER B 1 85 ? -22.5 -15.906 -16.734 1 98.06 85 SER B O 1
ATOM 4575 N N . ASN B 1 86 ? -22.875 -17 -18.609 1 96.5 86 ASN B N 1
ATOM 4576 C CA . ASN B 1 86 ? -23.703 -15.938 -19.156 1 96.5 86 ASN B CA 1
ATOM 4577 C C . ASN B 1 86 ? -25.188 -16.25 -19 1 96.5 86 ASN B C 1
ATOM 4579 O O . ASN B 1 86 ? -26.031 -15.375 -19.172 1 96.5 86 ASN B O 1
ATOM 4583 N N . LYS B 1 87 ? -25.5 -17.438 -18.719 1 94.94 87 LYS B N 1
ATOM 4584 C CA . LYS B 1 87 ? -26.844 -17.859 -18.344 1 94.94 87 LYS B CA 1
ATOM 4585 C C . LYS B 1 87 ? -26.953 -18.047 -16.828 1 94.94 87 LYS B C 1
ATOM 4587 O O . LYS B 1 87 ? -26 -18.484 -16.188 1 94.94 87 LYS B O 1
ATOM 4592 N N . THR B 1 88 ? -28.156 -17.703 -16.344 1 95.06 88 THR B N 1
ATOM 4593 C CA . THR B 1 88 ? -28.406 -17.953 -14.93 1 95.06 88 THR B CA 1
ATOM 4594 C C . THR B 1 88 ? -28.359 -19.438 -14.625 1 95.06 88 THR B C 1
ATOM 4596 O O . THR B 1 88 ? -28.953 -20.25 -15.344 1 95.06 88 THR B O 1
ATOM 4599 N N . MET B 1 89 ? -27.594 -19.766 -13.664 1 94.81 89 MET B N 1
ATOM 4600 C CA . MET B 1 89 ? -27.5 -21.141 -13.195 1 94.81 89 MET B CA 1
ATOM 4601 C C . MET B 1 89 ? -27.141 -21.188 -11.711 1 94.81 89 MET B C 1
ATOM 4603 O O . MET B 1 89 ? -26.703 -20.188 -11.141 1 94.81 89 MET B O 1
ATOM 4607 N N . GLU B 1 90 ? -27.297 -22.297 -11.156 1 94.62 90 GLU B N 1
ATOM 4608 C CA . GLU B 1 90 ? -27 -22.469 -9.734 1 94.62 90 GLU B CA 1
ATOM 4609 C C . GLU B 1 90 ? -25.484 -22.5 -9.5 1 94.62 90 GLU B C 1
ATOM 4611 O O . GLU B 1 90 ? -24.719 -22.938 -10.359 1 94.62 90 GLU B O 1
ATOM 4616 N N . THR B 1 91 ? -25.141 -22 -8.344 1 97.69 91 THR B N 1
ATOM 4617 C CA . THR B 1 91 ? -23.75 -22.094 -7.902 1 97.69 91 THR B CA 1
ATOM 4618 C C . THR B 1 91 ? -23.516 -23.375 -7.109 1 97.69 91 THR B C 1
ATOM 4620 O O . THR B 1 91 ? -23.484 -23.359 -5.879 1 97.69 91 THR B O 1
ATOM 4623 N N . LEU B 1 92 ? -23.344 -24.391 -7.91 1 97.31 92 LEU B N 1
ATOM 4624 C CA . LEU B 1 92 ? -23.281 -25.719 -7.312 1 97.31 92 LEU B CA 1
ATOM 4625 C C . LEU B 1 92 ? -22.297 -26.594 -8.078 1 97.31 92 LEU B C 1
ATOM 4627 O O . LEU B 1 92 ? -22.203 -26.531 -9.305 1 97.31 92 LEU B O 1
ATOM 4631 N N . VAL B 1 93 ? -21.609 -27.5 -7.324 1 98.5 93 VAL B N 1
ATOM 4632 C CA . VAL B 1 93 ? -20.688 -28.469 -7.891 1 98.5 93 VAL B CA 1
ATOM 4633 C C . VAL B 1 93 ? -20.938 -29.844 -7.293 1 98.5 93 VAL B C 1
ATOM 4635 O O . VAL B 1 93 ? -21.047 -30 -6.074 1 98.5 93 VAL B O 1
ATOM 4638 N N . LEU B 1 94 ? -21.094 -30.766 -8.172 1 98 94 LEU B N 1
ATOM 4639 C CA . LEU B 1 94 ? -21.125 -32.188 -7.766 1 98 94 LEU B CA 1
ATOM 4640 C C . LEU B 1 94 ? -19.75 -32.812 -7.93 1 98 94 LEU B C 1
ATOM 4642 O O . LEU B 1 94 ? -19.031 -32.531 -8.883 1 98 94 LEU B O 1
ATOM 4646 N N . TYR B 1 95 ? -19.406 -33.719 -6.977 1 98.19 95 TYR B N 1
ATOM 4647 C CA . TYR B 1 95 ? -18.078 -34.312 -7.074 1 98.19 95 TYR B CA 1
ATOM 4648 C C . TYR B 1 95 ? -18.047 -35.688 -6.414 1 98.19 95 TYR B C 1
ATOM 4650 O O . TYR B 1 95 ? -19.016 -36.094 -5.738 1 98.19 95 TYR B O 1
ATOM 4658 N N . SER B 1 96 ? -17.016 -36.406 -6.758 1 97.81 96 SER B N 1
ATOM 4659 C CA . SER B 1 96 ? -16.859 -37.781 -6.242 1 97.81 96 SER B CA 1
ATOM 4660 C C . SER B 1 96 ? -15.422 -38.281 -6.43 1 97.81 96 SER B C 1
ATOM 4662 O O . SER B 1 96 ? -14.672 -37.719 -7.227 1 97.81 96 SER B O 1
ATOM 4664 N N . LYS B 1 97 ? -15.07 -39.281 -5.676 1 97.75 97 LYS B N 1
ATOM 4665 C CA . LYS B 1 97 ? -13.789 -39.969 -5.852 1 97.75 97 LYS B CA 1
ATOM 4666 C C . LYS B 1 97 ? -13.852 -40.969 -7.004 1 97.75 97 LYS B C 1
ATOM 4668 O O . LYS B 1 97 ? -12.812 -41.438 -7.477 1 97.75 97 LYS B O 1
ATOM 4673 N N . GLU B 1 98 ? -15.117 -41.25 -7.441 1 96.62 98 GLU B N 1
ATOM 4674 C CA . GLU B 1 98 ? -15.328 -42.156 -8.547 1 96.62 98 GLU B CA 1
ATOM 4675 C C . GLU B 1 98 ? -15.805 -41.438 -9.797 1 96.62 98 GLU B C 1
ATOM 4677 O O . GLU B 1 98 ? -16.688 -40.562 -9.719 1 96.62 98 GLU B O 1
ATOM 4682 N N . SER B 1 99 ? -15.219 -41.844 -10.82 1 93.5 99 SER B N 1
ATOM 4683 C CA . SER B 1 99 ? -15.594 -41.25 -12.094 1 93.5 99 SER B CA 1
ATOM 4684 C C . SER B 1 99 ? -17.078 -41.438 -12.383 1 93.5 99 SER B C 1
ATOM 4686 O O . SER B 1 99 ? -17.625 -42.5 -12.148 1 93.5 99 SER B O 1
ATOM 4688 N N . LYS B 1 100 ? -17.828 -40.406 -12.727 1 90.06 100 LYS B N 1
ATOM 4689 C CA . LYS B 1 100 ? -19.188 -40.375 -13.242 1 90.06 100 LYS B CA 1
ATOM 4690 C C . LYS B 1 100 ? -20.203 -40.656 -12.133 1 90.06 100 LYS B C 1
ATOM 4692 O O . LYS B 1 100 ? -21.391 -40.812 -12.398 1 90.06 100 LYS B O 1
ATOM 4697 N N . LYS B 1 101 ? -19.812 -40.719 -10.867 1 91.62 101 LYS B N 1
ATOM 4698 C CA . LYS B 1 101 ? -20.766 -40.938 -9.773 1 91.62 101 LYS B CA 1
ATOM 4699 C C . LYS B 1 101 ? -21.328 -39.625 -9.25 1 91.62 101 LYS B C 1
ATOM 4701 O O . LYS B 1 101 ? -22.547 -39.5 -9.07 1 91.62 101 LYS B O 1
ATOM 4706 N N . TYR B 1 102 ? -20.562 -38.656 -8.945 1 94.62 102 TYR B N 1
ATOM 4707 C CA . TYR B 1 102 ? -20.906 -37.312 -8.5 1 94.62 102 TYR B CA 1
ATOM 4708 C C . TYR B 1 102 ? -21.906 -37.344 -7.355 1 94.62 102 TYR B C 1
ATOM 4710 O O . TYR B 1 102 ? -22.953 -36.688 -7.414 1 94.62 102 TYR B O 1
ATOM 4718 N N . ASP B 1 103 ? -21.625 -38.031 -6.25 1 94.56 103 ASP B N 1
ATOM 4719 C CA . ASP B 1 103 ? -22.547 -38.312 -5.145 1 94.56 103 ASP B CA 1
ATOM 4720 C C . ASP B 1 103 ? -22.406 -37.25 -4.055 1 94.56 103 ASP B C 1
ATOM 4722 O O . ASP B 1 103 ? -23.188 -37.219 -3.094 1 94.56 103 ASP B O 1
ATOM 4726 N N . LEU B 1 104 ? -21.422 -36.375 -4.129 1 96.81 104 LEU B N 1
ATOM 4727 C CA . LEU B 1 104 ? -21.25 -35.281 -3.18 1 96.81 104 LEU B CA 1
ATOM 4728 C C . LEU B 1 104 ? -21.625 -33.969 -3.814 1 96.81 104 LEU B C 1
ATOM 4730 O O . LEU B 1 104 ? -21.484 -33.781 -5.023 1 96.81 104 LEU B O 1
ATOM 4734 N N . LEU B 1 105 ? -22.125 -33.031 -2.918 1 97.12 105 LEU B N 1
ATOM 4735 C CA . LEU B 1 105 ? -22.609 -31.75 -3.393 1 97.12 105 LEU B CA 1
ATOM 4736 C C . LEU B 1 105 ? -22.062 -30.609 -2.535 1 97.12 105 LEU B C 1
ATOM 4738 O O . LEU B 1 105 ? -22.031 -30.719 -1.307 1 97.12 105 LEU B O 1
ATOM 4742 N N . ALA B 1 106 ? -21.562 -29.594 -3.168 1 98.25 106 ALA B N 1
ATOM 4743 C CA . ALA B 1 106 ? -21.203 -28.344 -2.508 1 98.25 106 ALA B CA 1
ATOM 4744 C C . ALA B 1 106 ? -21.859 -27.156 -3.184 1 98.25 106 ALA B C 1
ATOM 4746 O O . ALA B 1 106 ? -21.969 -27.109 -4.41 1 98.25 106 ALA B O 1
ATOM 4747 N N . LYS B 1 107 ? -22.328 -26.188 -2.381 1 98.06 107 LYS B N 1
ATOM 4748 C CA . LYS B 1 107 ? -22.969 -24.984 -2.881 1 98.06 107 LYS B CA 1
ATOM 4749 C C . LYS B 1 107 ? -22.156 -23.734 -2.51 1 98.06 107 LYS B C 1
ATOM 4751 O O . LYS B 1 107 ? -21.5 -23.703 -1.469 1 98.06 107 LYS B O 1
ATOM 4756 N N . GLY B 1 108 ? -22.172 -22.812 -3.387 1 97.69 108 GLY B N 1
ATOM 4757 C CA . GLY B 1 108 ? -21.578 -21.516 -3.105 1 97.69 108 GLY B CA 1
ATOM 4758 C C . GLY B 1 108 ? -22.609 -20.438 -2.857 1 97.69 108 GLY B C 1
ATOM 4759 O O . GLY B 1 108 ? -23.812 -20.688 -2.926 1 97.69 108 GLY B O 1
ATOM 4760 N N . ASP B 1 109 ? -22.125 -19.25 -2.486 1 96 109 ASP B N 1
ATOM 4761 C CA . ASP B 1 109 ? -23 -18.078 -2.352 1 96 109 ASP B CA 1
ATOM 4762 C C . ASP B 1 109 ? -23.562 -17.656 -3.703 1 96 109 ASP B C 1
ATOM 4764 O O . ASP B 1 109 ? -23.188 -18.219 -4.742 1 96 109 ASP B O 1
ATOM 4768 N N . GLU B 1 110 ? -24.484 -16.766 -3.654 1 97.19 110 GLU B N 1
ATOM 4769 C CA . GLU B 1 110 ? -25 -16.188 -4.891 1 97.19 110 GLU B CA 1
ATOM 4770 C C . GLU B 1 110 ? -23.875 -15.648 -5.766 1 97.19 110 GLU B C 1
ATOM 4772 O O . GLU B 1 110 ? -22.938 -15.016 -5.262 1 97.19 110 GLU B O 1
ATOM 4777 N N . PRO B 1 111 ? -23.922 -16.062 -7.035 1 97.56 111 PRO B N 1
ATOM 4778 C CA . PRO B 1 111 ? -22.875 -15.539 -7.922 1 97.56 111 PRO B CA 1
ATOM 4779 C C . PRO B 1 111 ? -22.859 -14.016 -7.98 1 97.56 111 PRO B C 1
ATOM 4781 O O . PRO B 1 111 ? -23.891 -13.375 -7.727 1 97.56 111 PRO B O 1
ATOM 4784 N N . LYS B 1 112 ? -21.766 -13.438 -8.172 1 97.5 112 LYS B N 1
ATOM 4785 C CA . LYS B 1 112 ? -21.609 -11.984 -8.242 1 97.5 112 LYS B CA 1
ATOM 4786 C C . LYS B 1 112 ? -21.25 -11.539 -9.664 1 97.5 112 LYS B C 1
ATOM 4788 O O . LYS B 1 112 ? -20.875 -12.359 -10.5 1 97.5 112 LYS B O 1
ATOM 4793 N N . ARG B 1 113 ? -21.469 -10.258 -9.945 1 97.12 113 ARG B N 1
ATOM 4794 C CA . ARG B 1 113 ? -21.031 -9.555 -11.148 1 97.12 113 ARG B CA 1
ATOM 4795 C C . ARG B 1 113 ? -20.281 -8.273 -10.781 1 97.12 113 ARG B C 1
ATOM 4797 O O . ARG B 1 113 ? -20.406 -7.785 -9.648 1 97.12 113 ARG B O 1
ATOM 4804 N N . TYR B 1 114 ? -19.453 -7.852 -11.602 1 95.94 114 TYR B N 1
ATOM 4805 C CA . TYR B 1 114 ? -18.891 -6.512 -11.477 1 95.94 114 TYR B CA 1
ATOM 4806 C C . TYR B 1 114 ? -19.016 -5.742 -12.789 1 95.94 114 TYR B C 1
ATOM 4808 O O . TYR B 1 114 ? -19.234 -6.336 -13.844 1 95.94 114 TYR B O 1
ATOM 4816 N N . THR B 1 115 ? -19.031 -4.449 -12.664 1 94.5 115 THR B N 1
ATOM 4817 C CA . THR B 1 115 ? -19.031 -3.564 -13.82 1 94.5 115 THR B CA 1
ATOM 4818 C C . THR B 1 115 ? -17.75 -2.744 -13.875 1 94.5 115 THR B C 1
ATOM 4820 O O . THR B 1 115 ? -17.094 -2.525 -12.844 1 94.5 115 THR B O 1
ATOM 4823 N N . TYR B 1 116 ? -17.328 -2.398 -15.016 1 93.56 116 TYR B N 1
ATOM 4824 C CA . TYR B 1 116 ? -16.219 -1.489 -15.312 1 93.56 116 TYR B CA 1
ATOM 4825 C C . TYR B 1 116 ? -16.5 -0.697 -16.578 1 93.56 116 TYR B C 1
ATOM 4827 O O . TYR B 1 116 ? -16.531 -1.263 -17.672 1 93.56 116 TYR B O 1
ATOM 4835 N N . MET B 1 117 ? -16.75 0.545 -16.375 1 90 117 MET B N 1
ATOM 4836 C CA . MET B 1 117 ? -17.203 1.386 -17.484 1 90 117 MET B CA 1
ATOM 4837 C C . MET B 1 117 ? -18.391 0.76 -18.203 1 90 117 MET B C 1
ATOM 4839 O O . MET B 1 117 ? -19.453 0.573 -17.594 1 90 117 MET B O 1
ATOM 4843 N N . ASP B 1 118 ? -18.25 0.344 -19.484 1 90.19 118 ASP B N 1
ATOM 4844 C CA . ASP B 1 118 ? -19.391 -0.174 -20.25 1 90.19 118 ASP B CA 1
ATOM 4845 C C . ASP B 1 118 ? -19.422 -1.7 -20.203 1 90.19 118 ASP B C 1
ATOM 4847 O O . ASP B 1 118 ? -20.266 -2.322 -20.859 1 90.19 118 ASP B O 1
ATOM 4851 N N . TYR B 1 119 ? -18.531 -2.27 -19.453 1 94.88 119 TYR B N 1
ATOM 4852 C CA . TYR B 1 119 ? -18.438 -3.721 -19.359 1 94.88 119 TYR B CA 1
ATOM 4853 C C . TYR B 1 119 ? -19.156 -4.234 -18.125 1 94.88 119 TYR B C 1
ATOM 4855 O O . TYR B 1 119 ? -19.094 -3.627 -17.047 1 94.88 119 TYR B O 1
ATOM 4863 N N . THR B 1 120 ? -19.922 -5.273 -18.266 1 96.81 120 THR B N 1
ATOM 4864 C CA . THR B 1 120 ? -20.469 -6.066 -17.172 1 96.81 120 THR B CA 1
ATOM 4865 C C . THR B 1 120 ? -20.047 -7.527 -17.297 1 96.81 120 THR B C 1
ATOM 4867 O O . THR B 1 120 ? -20.219 -8.141 -18.344 1 96.81 120 THR B O 1
ATOM 4870 N N . SER B 1 121 ? -19.484 -8.102 -16.312 1 97.94 121 SER B N 1
ATOM 4871 C CA . SER B 1 121 ? -19 -9.477 -16.359 1 97.94 121 SER B CA 1
ATOM 4872 C C . SER B 1 121 ? -20.172 -10.469 -16.406 1 97.94 121 SER B C 1
ATOM 4874 O O . SER B 1 121 ? -21.312 -10.102 -16.109 1 97.94 121 SER B O 1
ATOM 4876 N N . GLY B 1 122 ? -19.859 -11.734 -16.781 1 98.06 122 GLY B N 1
ATOM 4877 C CA . GLY B 1 122 ? -20.797 -12.805 -16.531 1 98.06 122 GLY B CA 1
ATOM 4878 C C . GLY B 1 122 ? -21.031 -13.047 -15.047 1 98.06 122 GLY B C 1
ATOM 4879 O O . GLY B 1 122 ? -20.516 -12.32 -14.203 1 98.06 122 GLY B O 1
ATOM 4880 N N . LEU B 1 123 ? -21.891 -14.016 -14.828 1 98.44 123 LEU B N 1
ATOM 4881 C CA . LEU B 1 123 ? -22.062 -14.453 -13.438 1 98.44 123 LEU B CA 1
ATOM 4882 C C . LEU B 1 123 ? -20.828 -15.195 -12.953 1 98.44 123 LEU B C 1
ATOM 4884 O O . LEU B 1 123 ? -20.422 -16.188 -13.555 1 98.44 123 LEU B O 1
ATOM 4888 N N . LEU B 1 124 ? -20.203 -14.719 -11.961 1 98.75 124 LEU B N 1
ATOM 4889 C CA . LEU B 1 124 ? -18.984 -15.312 -11.414 1 98.75 124 LEU B CA 1
ATOM 4890 C C . LEU B 1 124 ? -19.297 -16.156 -10.18 1 98.75 124 LEU B C 1
ATOM 4892 O O . LEU B 1 124 ? -19.797 -15.633 -9.188 1 98.75 124 LEU B O 1
ATOM 4896 N N . HIS B 1 125 ? -19 -17.422 -10.32 1 98.69 125 HIS B N 1
ATOM 4897 C CA . HIS B 1 125 ? -19.344 -18.422 -9.32 1 98.69 125 HIS B CA 1
ATOM 4898 C C . HIS B 1 125 ? -18.094 -18.922 -8.594 1 98.69 125 HIS B C 1
ATOM 4900 O O . HIS B 1 125 ? -17.047 -19.109 -9.203 1 98.69 125 HIS B O 1
ATOM 4906 N N . HIS B 1 126 ? -18.281 -19.172 -7.27 1 98.75 126 HIS B N 1
ATOM 4907 C CA . HIS B 1 126 ? -17.266 -19.844 -6.465 1 98.75 126 HIS B CA 1
ATOM 4908 C C . HIS B 1 126 ? -17.875 -20.906 -5.57 1 98.75 126 HIS B C 1
ATOM 4910 O O . HIS B 1 126 ? -18.797 -20.625 -4.805 1 98.75 126 HIS B O 1
ATOM 4916 N N . VAL B 1 127 ? -17.375 -22.094 -5.676 1 98.81 127 VAL B N 1
ATOM 4917 C CA . VAL B 1 127 ? -17.797 -23.172 -4.789 1 98.81 127 VAL B CA 1
ATOM 4918 C C . VAL B 1 127 ? -16.562 -23.844 -4.18 1 98.81 127 VAL B C 1
ATOM 4920 O O . VAL B 1 127 ? -15.695 -24.328 -4.902 1 98.81 127 VAL B O 1
ATOM 4923 N N . THR B 1 128 ? -16.484 -23.844 -2.875 1 98.69 128 THR B N 1
ATOM 4924 C CA . THR B 1 128 ? -15.383 -24.5 -2.182 1 98.69 128 THR B CA 1
ATOM 4925 C C . THR B 1 128 ? -15.781 -25.906 -1.748 1 98.69 128 THR B C 1
ATOM 4927 O O . THR B 1 128 ? -16.75 -26.078 -1.012 1 98.69 128 THR B O 1
ATOM 4930 N N . LEU B 1 129 ? -15.102 -26.859 -2.273 1 98.75 129 LEU B N 1
ATOM 4931 C CA . LEU B 1 129 ? -15.211 -28.25 -1.806 1 98.75 129 LEU B CA 1
ATOM 4932 C C . LEU B 1 129 ? -14.32 -28.469 -0.589 1 98.75 129 LEU B C 1
ATOM 4934 O O . LEU B 1 129 ? -13.094 -28.375 -0.681 1 98.75 129 LEU B O 1
ATOM 4938 N N . SER B 1 130 ? -14.859 -28.812 0.507 1 97.88 130 SER B N 1
ATOM 4939 C CA . SER B 1 130 ? -14.109 -28.906 1.757 1 97.88 130 SER B CA 1
ATOM 4940 C C . SER B 1 130 ? -14.031 -30.344 2.254 1 97.88 130 SER B C 1
ATOM 4942 O O . SER B 1 130 ? -14.703 -31.234 1.722 1 97.88 130 SER B O 1
ATOM 4944 N N . ASN B 1 131 ? -13.148 -30.547 3.227 1 97.5 131 ASN B N 1
ATOM 4945 C CA . ASN B 1 131 ? -12.938 -31.828 3.889 1 97.5 131 ASN B CA 1
ATOM 4946 C C . ASN B 1 131 ? -12.539 -32.906 2.893 1 97.5 131 ASN B C 1
ATOM 4948 O O . ASN B 1 131 ? -13.039 -34.031 2.965 1 97.5 131 ASN B O 1
ATOM 4952 N N . LEU B 1 132 ? -11.805 -32.594 1.997 1 98.44 132 LEU B N 1
ATOM 4953 C CA . LEU B 1 132 ? -11.305 -33.531 1.004 1 98.44 132 LEU B CA 1
ATOM 4954 C C . LEU B 1 132 ? -10.148 -34.344 1.567 1 98.44 132 LEU B C 1
ATOM 4956 O O . LEU B 1 132 ? -9.461 -33.906 2.494 1 98.44 132 LEU B O 1
ATOM 4960 N N . GLU B 1 133 ? -9.977 -35.5 1.014 1 98 133 GLU B N 1
ATOM 4961 C CA . GLU B 1 133 ? -8.859 -36.375 1.4 1 98 133 GLU B CA 1
ATOM 4962 C C . GLU B 1 133 ? -7.582 -35.969 0.658 1 98 133 GLU B C 1
ATOM 4964 O O . GLU B 1 133 ? -7.641 -35.531 -0.49 1 98 133 GLU B O 1
ATOM 4969 N N . TYR B 1 134 ? -6.473 -36.156 1.302 1 96.94 134 TYR B N 1
ATOM 4970 C CA . TYR B 1 134 ? -5.184 -35.844 0.685 1 96.94 134 TYR B CA 1
ATOM 4971 C C . TYR B 1 134 ? -4.852 -36.844 -0.409 1 96.94 134 TYR B C 1
ATOM 4973 O O . TYR B 1 134 ? -5.328 -38 -0.378 1 96.94 134 TYR B O 1
ATOM 4981 N N . ASN B 1 135 ? -4.059 -36.375 -1.361 1 95.62 135 ASN B N 1
ATOM 4982 C CA . ASN B 1 135 ? -3.549 -37.219 -2.434 1 95.62 135 ASN B CA 1
ATOM 4983 C C . ASN B 1 135 ? -4.664 -38.031 -3.086 1 95.62 135 ASN B C 1
ATOM 4985 O O . ASN B 1 135 ? -4.543 -39.25 -3.242 1 95.62 135 ASN B O 1
ATOM 4989 N N . THR B 1 136 ? -5.684 -37.375 -3.43 1 97.69 136 THR B N 1
ATOM 4990 C CA . THR B 1 136 ? -6.855 -38.062 -3.939 1 97.69 136 THR B CA 1
ATOM 4991 C C . THR B 1 136 ? -7.395 -37.375 -5.195 1 97.69 136 THR B C 1
ATOM 4993 O O . THR B 1 136 ? -7.508 -36.156 -5.238 1 97.69 136 THR B O 1
ATOM 4996 N N . LYS B 1 137 ? -7.652 -38.188 -6.191 1 97.75 137 LYS B N 1
ATOM 4997 C CA . LYS B 1 137 ? -8.289 -37.688 -7.402 1 97.75 137 LYS B CA 1
ATOM 4998 C C . LYS B 1 137 ? -9.797 -37.5 -7.207 1 97.75 137 LYS B C 1
ATOM 5000 O O . LYS B 1 137 ? -10.469 -38.438 -6.738 1 97.75 137 LYS B O 1
ATOM 5005 N N . TYR B 1 138 ? -10.281 -36.406 -7.496 1 98.56 138 TYR B N 1
ATOM 5006 C CA . TYR B 1 138 ? -11.711 -36.125 -7.492 1 98.56 138 TYR B CA 1
ATOM 5007 C C . TYR B 1 138 ? -12.203 -35.75 -8.891 1 98.56 138 TYR B C 1
ATOM 5009 O O . TYR B 1 138 ? -11.508 -35.062 -9.633 1 98.56 138 TYR B O 1
ATOM 5017 N N . TYR B 1 139 ? -13.367 -36.281 -9.188 1 98.5 139 TYR B N 1
ATOM 5018 C CA . TYR B 1 139 ? -14.094 -35.875 -10.383 1 98.5 139 TYR B CA 1
ATOM 5019 C C . TYR B 1 139 ? -15.227 -34.906 -10.047 1 98.5 139 TYR B C 1
ATOM 5021 O O . TYR B 1 139 ? -15.945 -35.125 -9.062 1 98.5 139 TYR B O 1
ATOM 5029 N N . TYR B 1 140 ? -15.352 -33.844 -10.852 1 98.25 140 TYR B N 1
ATOM 5030 C CA . TYR B 1 140 ? -16.391 -32.875 -10.5 1 98.25 140 TYR B CA 1
ATOM 5031 C C . TYR B 1 140 ? -17.188 -32.469 -11.734 1 98.25 140 TYR B C 1
ATOM 5033 O O . TYR B 1 140 ? -16.734 -32.625 -12.867 1 98.25 140 TYR B O 1
ATOM 5041 N N . LYS B 1 141 ? -18.359 -32.062 -11.406 1 97.44 141 LYS B N 1
ATOM 5042 C CA . LYS B 1 141 ? -19.328 -31.578 -12.391 1 97.44 141 LYS B CA 1
ATOM 5043 C C . LYS B 1 141 ? -19.953 -30.25 -11.961 1 97.44 141 LYS B C 1
ATOM 5045 O O . LYS B 1 141 ? -20.453 -30.141 -10.836 1 97.44 141 LYS B O 1
ATOM 5050 N N . ILE B 1 142 ? -19.875 -29.234 -12.906 1 97.75 142 ILE B N 1
ATOM 5051 C CA . ILE B 1 142 ? -20.484 -27.938 -12.617 1 97.75 142 ILE B CA 1
ATOM 5052 C C . ILE B 1 142 ? -21.938 -27.938 -13.078 1 97.75 142 ILE B C 1
ATOM 5054 O O . ILE B 1 142 ? -22.234 -28.219 -14.25 1 97.75 142 ILE B O 1
ATOM 5058 N N . GLY B 1 143 ? -22.781 -27.578 -12.133 1 89.88 143 GLY B N 1
ATOM 5059 C CA . GLY B 1 143 ? -24.188 -27.516 -12.453 1 89.88 143 GLY B CA 1
ATOM 5060 C C . GLY B 1 143 ? -24.906 -28.844 -12.32 1 89.88 143 GLY B C 1
ATOM 5061 O O . GLY B 1 143 ? -24.25 -29.891 -12.305 1 89.88 143 GLY B O 1
ATOM 5062 N N . SER B 1 144 ? -26.234 -28.75 -12.242 1 85.44 144 SER B N 1
ATOM 5063 C CA . SER B 1 144 ? -27.031 -29.969 -12.055 1 85.44 144 SER B CA 1
ATOM 5064 C C . SER B 1 144 ? -27.578 -30.484 -13.383 1 85.44 144 SER B C 1
ATOM 5066 O O . SER B 1 144 ? -28.016 -31.641 -13.469 1 85.44 144 SER B O 1
ATOM 5068 N N . SER B 1 145 ? -27.5 -29.641 -14.32 1 83.62 145 SER B N 1
ATOM 5069 C CA . SER B 1 145 ? -28 -30.031 -15.633 1 83.62 145 SER B CA 1
ATOM 5070 C C . SER B 1 145 ? -27.094 -31.078 -16.281 1 83.62 145 SER B C 1
ATOM 5072 O O . SER B 1 145 ? -25.906 -31.156 -15.969 1 83.62 145 SER B O 1
ATOM 5074 N N . ASN B 1 146 ? -27.734 -31.875 -17.188 1 84.62 146 ASN B N 1
ATOM 5075 C CA . ASN B 1 146 ? -26.953 -32.812 -18 1 84.62 146 ASN B CA 1
ATOM 5076 C C . ASN B 1 146 ? -26.922 -32.406 -19.469 1 84.62 146 ASN B C 1
ATOM 5078 O O . ASN B 1 146 ? -26.438 -33.156 -20.312 1 84.62 146 ASN B O 1
ATOM 5082 N N . GLU B 1 147 ? -27.359 -31.188 -19.656 1 89.88 147 GLU B N 1
ATOM 5083 C CA . GLU B 1 147 ? -27.406 -30.719 -21.031 1 89.88 147 GLU B CA 1
ATOM 5084 C C . GLU B 1 147 ? -26.047 -30.219 -21.484 1 89.88 147 GLU B C 1
ATOM 5086 O O . GLU B 1 147 ? -25.312 -29.578 -20.703 1 89.88 147 GLU B O 1
ATOM 5091 N N . GLU B 1 148 ? -25.844 -30.469 -22.75 1 88.31 148 GLU B N 1
ATOM 5092 C CA . GLU B 1 148 ? -24.609 -30 -23.359 1 88.31 148 GLU B CA 1
ATOM 5093 C C . GLU B 1 148 ? -24.453 -28.5 -23.219 1 88.31 148 GLU B C 1
ATOM 5095 O O . GLU B 1 148 ? -25.422 -27.75 -23.391 1 88.31 148 GLU B O 1
ATOM 5100 N N . PHE B 1 149 ? -23.312 -28.125 -22.875 1 90.31 149 PHE B N 1
ATOM 5101 C CA . PHE B 1 149 ? -22.906 -26.719 -22.75 1 90.31 149 PHE B CA 1
ATOM 5102 C C . PHE B 1 149 ? -23.469 -26.109 -21.484 1 90.31 149 PHE B C 1
ATOM 5104 O O . PHE B 1 149 ? -23.156 -24.953 -21.156 1 90.31 149 PHE B O 1
ATOM 5111 N N . LEU B 1 150 ? -24.281 -26.844 -20.812 1 93.94 150 LEU B N 1
ATOM 5112 C CA . LEU B 1 150 ? -24.797 -26.312 -19.547 1 93.94 150 LEU B CA 1
ATOM 5113 C C . LEU B 1 150 ? -24.172 -27.047 -18.359 1 93.94 150 LEU B C 1
ATOM 5115 O O . LEU B 1 150 ? -24.562 -26.812 -17.219 1 93.94 150 LEU B O 1
ATOM 5119 N N . THR B 1 151 ? -23.281 -27.844 -18.688 1 94.44 151 THR B N 1
ATOM 5120 C CA . THR B 1 151 ? -22.5 -28.578 -17.688 1 94.44 151 THR B CA 1
ATOM 5121 C C . THR B 1 151 ? -21.031 -28.625 -18.078 1 94.44 151 THR B C 1
ATOM 5123 O O . THR B 1 151 ? -20.688 -28.469 -19.25 1 94.44 151 THR B O 1
ATOM 5126 N N . PHE B 1 152 ? -20.172 -28.734 -17.141 1 96.69 152 PHE B N 1
ATOM 5127 C CA . PHE B 1 152 ? -18.719 -28.859 -17.328 1 96.69 152 PHE B CA 1
ATOM 5128 C C . PHE B 1 152 ? -18.172 -29.984 -16.453 1 96.69 152 PHE B C 1
ATOM 5130 O O . PHE B 1 152 ? -18.484 -30.062 -15.266 1 96.69 152 PHE B O 1
ATOM 5137 N N . TYR B 1 153 ? -17.391 -30.875 -17.047 1 96.81 153 TYR B N 1
ATOM 5138 C CA . TYR B 1 153 ? -16.766 -31.984 -16.312 1 96.81 153 TYR B CA 1
ATOM 5139 C C . TYR B 1 153 ? -15.266 -31.766 -16.188 1 96.81 153 TYR B C 1
ATOM 5141 O O . TYR B 1 153 ? -14.617 -31.312 -17.141 1 96.81 153 TYR B O 1
ATOM 5149 N N . GLY B 1 154 ? -14.734 -32.062 -15.039 1 97.31 154 GLY B N 1
ATOM 5150 C CA . GLY B 1 154 ? -13.305 -31.984 -14.805 1 97.31 154 GLY B CA 1
ATOM 5151 C C . GLY B 1 154 ? -12.844 -32.906 -13.68 1 97.31 154 GLY B C 1
ATOM 5152 O O . GLY B 1 154 ? -13.641 -33.625 -13.086 1 97.31 154 GLY B O 1
ATOM 5153 N N . ASP B 1 155 ? -11.625 -32.938 -13.492 1 98.19 155 ASP B N 1
ATOM 5154 C CA . ASP B 1 155 ? -11.039 -33.656 -12.375 1 98.19 155 ASP B CA 1
ATOM 5155 C C . ASP B 1 155 ? -9.805 -32.938 -11.836 1 98.19 155 ASP B C 1
ATOM 5157 O O . ASP B 1 155 ? -9.242 -32.062 -12.516 1 98.19 155 ASP B O 1
ATOM 5161 N N . PHE B 1 156 ? -9.492 -33.188 -10.641 1 97.88 156 PHE B N 1
ATOM 5162 C CA . PHE B 1 156 ? -8.289 -32.656 -10 1 97.88 156 PHE B CA 1
ATOM 5163 C C . PHE B 1 156 ? -7.781 -33.625 -8.93 1 97.88 156 PHE B C 1
ATOM 5165 O O . PHE B 1 156 ? -8.484 -34.562 -8.539 1 97.88 156 PHE B O 1
ATOM 5172 N N . THR B 1 157 ? -6.559 -33.406 -8.523 1 97.06 157 THR B N 1
ATOM 5173 C CA . THR B 1 157 ? -5.969 -34.188 -7.438 1 97.06 157 THR B CA 1
ATOM 5174 C C . THR B 1 157 ? -5.562 -33.281 -6.281 1 97.06 157 THR B C 1
ATOM 5176 O O . THR B 1 157 ? -4.898 -32.25 -6.484 1 97.06 157 THR B O 1
ATOM 5179 N N . THR B 1 158 ? -6.031 -33.625 -5.082 1 97.5 158 THR B N 1
ATOM 5180 C CA . THR B 1 158 ? -5.66 -32.875 -3.887 1 97.5 158 THR B CA 1
ATOM 5181 C C . THR B 1 158 ? -4.199 -33.125 -3.52 1 97.5 158 THR B C 1
ATOM 5183 O O . THR B 1 158 ? -3.637 -34.156 -3.885 1 97.5 158 THR B O 1
ATOM 5186 N N . PRO B 1 159 ? -3.621 -32.188 -2.834 1 95.38 159 PRO B N 1
ATOM 5187 C CA . PRO B 1 159 ? -2.207 -32.344 -2.49 1 95.38 159 PRO B CA 1
ATOM 5188 C C . PRO B 1 159 ? -1.992 -33.406 -1.403 1 95.38 159 PRO B C 1
ATOM 5190 O O . PRO B 1 159 ? -2.943 -33.812 -0.725 1 95.38 159 PRO B O 1
ATOM 5193 N N . PRO B 1 160 ? -0.737 -33.875 -1.336 1 94.56 160 PRO B N 1
ATOM 5194 C CA . PRO B 1 160 ? -0.413 -34.625 -0.131 1 94.56 160 PRO B CA 1
ATOM 5195 C C . PRO B 1 160 ? -0.567 -33.812 1.148 1 94.56 160 PRO B C 1
ATOM 5197 O O . PRO B 1 160 ? -0.534 -32.594 1.105 1 94.56 160 PRO B O 1
ATOM 5200 N N . ALA B 1 161 ? -0.706 -34.5 2.229 1 94.56 161 ALA B N 1
ATOM 5201 C CA . ALA B 1 161 ? -0.751 -33.781 3.51 1 94.56 161 ALA B CA 1
ATOM 5202 C C . ALA B 1 161 ? 0.548 -33.031 3.768 1 94.56 161 ALA B C 1
ATOM 5204 O O . ALA B 1 161 ? 1.627 -33.5 3.381 1 94.56 161 ALA B O 1
ATOM 5205 N N . PRO B 1 162 ? 0.411 -31.906 4.375 1 95.12 162 PRO B N 1
ATOM 5206 C CA . PRO B 1 162 ? 1.661 -31.266 4.785 1 95.12 162 PRO B CA 1
ATOM 5207 C C . PRO B 1 162 ? 2.566 -32.188 5.594 1 95.12 162 PRO B C 1
ATOM 5209 O O . PRO B 1 162 ? 2.102 -32.844 6.52 1 95.12 162 PRO B O 1
ATOM 5212 N N . GLY B 1 163 ? 3.775 -32.219 5.148 1 94.69 163 GLY B N 1
ATOM 5213 C CA . GLY B 1 163 ? 4.758 -33.125 5.766 1 94.69 163 GLY B CA 1
ATOM 5214 C C . GLY B 1 163 ? 6.117 -33.062 5.094 1 94.69 163 GLY B C 1
ATOM 5215 O O . GLY B 1 163 ? 6.211 -32.75 3.904 1 94.69 163 GLY B O 1
ATOM 5216 N N . PRO B 1 164 ? 7.145 -33.406 5.816 1 92.44 164 PRO B N 1
ATOM 5217 C CA . PRO B 1 164 ? 8.516 -33.156 5.348 1 92.44 164 PRO B CA 1
ATOM 5218 C C . PRO B 1 164 ? 8.938 -34.156 4.266 1 92.44 164 PRO B C 1
ATOM 5220 O O . PRO B 1 164 ? 9.844 -33.875 3.477 1 92.44 164 PRO B O 1
ATOM 5223 N N . ASP B 1 165 ? 8.367 -35.281 4.242 1 87.44 165 ASP B N 1
ATOM 5224 C CA . ASP B 1 165 ? 8.891 -36.312 3.354 1 87.44 165 ASP B CA 1
ATOM 5225 C C . ASP B 1 165 ? 7.93 -36.594 2.199 1 87.44 165 ASP B C 1
ATOM 5227 O O . ASP B 1 165 ? 7.82 -37.719 1.726 1 87.44 165 ASP B O 1
ATOM 5231 N N . THR B 1 166 ? 7.32 -35.594 1.707 1 89.69 166 THR B N 1
ATOM 5232 C CA . THR B 1 166 ? 6.43 -35.719 0.559 1 89.69 166 THR B CA 1
ATOM 5233 C C . THR B 1 166 ? 7.023 -35 -0.659 1 89.69 166 THR B C 1
ATOM 5235 O O . THR B 1 166 ? 7.621 -33.938 -0.534 1 89.69 166 THR B O 1
ATOM 5238 N N . ALA B 1 167 ? 6.902 -35.688 -1.779 1 92.75 167 ALA B N 1
ATOM 5239 C CA . ALA B 1 167 ? 7.355 -35.094 -3.029 1 92.75 167 ALA B CA 1
ATOM 5240 C C . ALA B 1 167 ? 6.23 -34.312 -3.699 1 92.75 167 ALA B C 1
ATOM 5242 O O . ALA B 1 167 ? 5.062 -34.688 -3.611 1 92.75 167 ALA B O 1
ATOM 5243 N N . ILE B 1 168 ? 6.605 -33.25 -4.375 1 96.31 168 ILE B N 1
ATOM 5244 C CA . ILE B 1 168 ? 5.621 -32.438 -5.078 1 96.31 168 ILE B CA 1
ATOM 5245 C C . ILE B 1 168 ? 6.297 -31.703 -6.23 1 96.31 168 ILE B C 1
ATOM 5247 O O . ILE B 1 168 ? 7.484 -31.375 -6.16 1 96.31 168 ILE B O 1
ATOM 5251 N N . LYS B 1 169 ? 5.547 -31.547 -7.297 1 97.19 169 LYS B N 1
ATOM 5252 C CA . LYS B 1 169 ? 6.051 -30.828 -8.461 1 97.19 169 LYS B CA 1
ATOM 5253 C C . LYS B 1 169 ? 5.148 -29.656 -8.812 1 97.19 169 LYS B C 1
ATOM 5255 O O . LYS B 1 169 ? 3.93 -29.797 -8.93 1 97.19 169 LYS B O 1
ATOM 5260 N N . PHE B 1 170 ? 5.762 -28.469 -8.953 1 98.31 170 PHE B N 1
ATOM 5261 C CA . PHE B 1 170 ? 5.055 -27.25 -9.336 1 98.31 170 PHE B CA 1
ATOM 5262 C C . PHE B 1 170 ? 5.445 -26.812 -10.742 1 98.31 170 PHE B C 1
ATOM 5264 O O . PHE B 1 170 ? 6.609 -26.938 -11.133 1 98.31 170 PHE B O 1
ATOM 5271 N N . THR B 1 171 ? 4.465 -26.375 -11.508 1 98.25 171 THR B N 1
ATOM 5272 C CA . THR B 1 171 ? 4.727 -25.531 -12.672 1 98.25 171 THR B CA 1
ATOM 5273 C C . THR B 1 171 ? 4.723 -24.062 -12.281 1 98.25 171 THR B C 1
ATOM 5275 O O . THR B 1 171 ? 3.922 -23.641 -11.445 1 98.25 171 THR B O 1
ATOM 5278 N N . ILE B 1 172 ? 5.645 -23.281 -12.789 1 98.56 172 ILE B N 1
ATOM 5279 C CA . ILE B 1 172 ? 5.789 -21.875 -12.422 1 98.56 172 ILE B CA 1
ATOM 5280 C C . ILE B 1 172 ? 5.746 -21 -13.672 1 98.56 172 ILE B C 1
ATOM 5282 O O . ILE B 1 172 ? 6.438 -21.281 -14.656 1 98.56 172 ILE B O 1
ATOM 5286 N N . VAL B 1 173 ? 4.898 -19.984 -13.664 1 98.44 173 VAL B N 1
ATOM 5287 C CA . VAL B 1 173 ? 4.82 -19.078 -14.805 1 98.44 173 VAL B CA 1
ATOM 5288 C C . VAL B 1 173 ? 4.41 -17.688 -14.328 1 98.44 173 VAL B C 1
ATOM 5290 O O . VAL B 1 173 ? 3.783 -17.531 -13.273 1 98.44 173 VAL B O 1
ATOM 5293 N N . GLY B 1 174 ? 4.863 -16.641 -14.969 1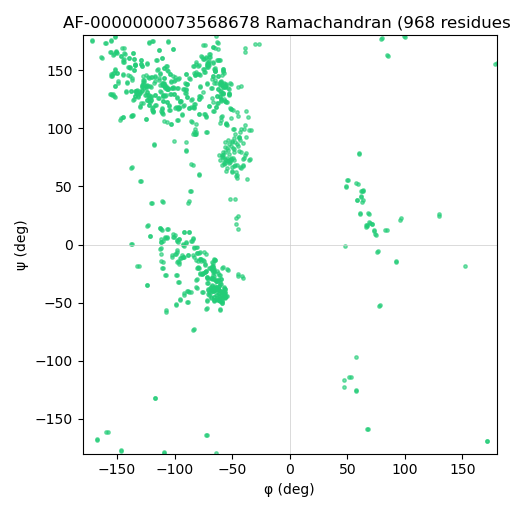 98.38 174 GLY B N 1
ATOM 5294 C CA . GLY B 1 174 ? 4.398 -15.273 -14.789 1 98.38 174 GLY B CA 1
ATOM 5295 C C . GLY B 1 174 ? 4.176 -14.547 -16.094 1 98.38 174 GLY B C 1
ATOM 5296 O O . GLY B 1 174 ? 4.809 -14.859 -17.109 1 98.38 174 GLY B O 1
ATOM 5297 N N . ASP B 1 175 ? 3.232 -13.625 -16.078 1 97.88 175 ASP B N 1
ATOM 5298 C CA . ASP B 1 175 ? 3.053 -12.711 -17.203 1 97.88 175 ASP B CA 1
ATOM 5299 C C . ASP B 1 175 ? 2.656 -13.461 -18.469 1 97.88 175 ASP B C 1
ATOM 5301 O O . ASP B 1 175 ? 3.238 -13.242 -19.531 1 97.88 175 ASP B O 1
ATOM 5305 N N . LEU B 1 176 ? 1.75 -14.32 -18.359 1 96.69 176 LEU B N 1
ATOM 5306 C CA . LEU B 1 176 ? 1.401 -15.219 -19.453 1 96.69 176 LEU B CA 1
ATOM 5307 C C . LEU B 1 176 ? 0.673 -14.461 -20.562 1 96.69 176 LEU B C 1
ATOM 5309 O O . LEU B 1 176 ? 1.055 -14.539 -21.719 1 96.69 176 LEU B O 1
ATOM 5313 N N . GLY B 1 177 ? -0.447 -13.742 -20.219 1 95.31 177 GLY B N 1
ATOM 5314 C CA . GLY B 1 177 ? -1.222 -13.023 -21.219 1 95.31 177 GLY B CA 1
ATOM 5315 C C . GLY B 1 177 ? -1.919 -13.938 -22.203 1 95.31 177 GLY B C 1
ATOM 5316 O O . GLY B 1 177 ? -2.203 -15.094 -21.891 1 95.31 177 GLY B O 1
ATOM 5317 N N . GLN B 1 178 ? -2.256 -13.352 -23.359 1 94.31 178 GLN B N 1
ATOM 5318 C CA . GLN B 1 178 ? -3.045 -14.039 -24.375 1 94.31 178 GLN B CA 1
ATOM 5319 C C . GLN B 1 178 ? -2.488 -13.781 -25.766 1 94.31 178 GLN B C 1
ATOM 5321 O O . GLN B 1 178 ? -3.152 -13.164 -26.609 1 94.31 178 GLN B O 1
ATOM 5326 N N . THR B 1 179 ? -1.363 -14.266 -26.016 1 92.06 179 THR B N 1
ATOM 5327 C CA . THR B 1 179 ? -0.722 -14.227 -27.328 1 92.06 179 THR B CA 1
ATOM 5328 C C . THR B 1 179 ? -0.469 -15.633 -27.844 1 92.06 179 THR B C 1
ATOM 5330 O O . THR B 1 179 ? -0.757 -16.625 -27.156 1 92.06 179 THR B O 1
ATOM 5333 N N . TYR B 1 180 ? 0.027 -15.68 -29.078 1 89.69 180 TYR B N 1
ATOM 5334 C CA . TYR B 1 180 ? 0.387 -17 -29.594 1 89.69 180 TYR B CA 1
ATOM 5335 C C . TYR B 1 180 ? 1.53 -17.609 -28.797 1 89.69 180 TYR B C 1
ATOM 5337 O O . TYR B 1 180 ? 1.569 -18.812 -28.594 1 89.69 180 TYR B O 1
ATOM 5345 N N . SER B 1 181 ? 2.471 -16.812 -28.344 1 89.75 181 SER B N 1
ATOM 5346 C CA . SER B 1 181 ? 3.527 -17.266 -27.453 1 89.75 181 SER B CA 1
ATOM 5347 C C . SER B 1 181 ? 2.959 -17.75 -26.125 1 89.75 181 SER B C 1
ATOM 5349 O O . SER B 1 181 ? 3.443 -18.719 -25.547 1 89.75 181 SER B O 1
ATOM 5351 N N . SER B 1 182 ? 1.951 -17.031 -25.625 1 93.69 182 SER B N 1
ATOM 5352 C CA . SER B 1 182 ? 1.263 -17.453 -24.406 1 93.69 182 SER B CA 1
ATOM 5353 C C . SER B 1 182 ? 0.683 -18.859 -24.562 1 93.69 182 SER B C 1
ATOM 5355 O O . SER B 1 182 ? 0.806 -19.688 -23.656 1 93.69 182 SER B O 1
ATOM 5357 N N . ASN B 1 183 ? 0.061 -19.016 -25.703 1 92.56 183 ASN B N 1
ATOM 5358 C CA . ASN B 1 183 ? -0.565 -20.312 -25.969 1 92.56 183 ASN B CA 1
ATOM 5359 C C . ASN B 1 183 ? 0.472 -21.422 -26.094 1 92.56 183 ASN B C 1
ATOM 5361 O O . ASN B 1 183 ? 0.224 -22.562 -25.672 1 92.56 183 ASN B O 1
ATOM 5365 N N . THR B 1 184 ? 1.603 -21.109 -26.688 1 91.69 184 THR B N 1
ATOM 5366 C CA . THR B 1 184 ? 2.705 -22.062 -26.75 1 91.69 184 THR B CA 1
ATOM 5367 C C . THR B 1 184 ? 3.193 -22.422 -25.344 1 91.69 184 THR B C 1
ATOM 5369 O O . THR B 1 184 ? 3.389 -23.594 -25.031 1 91.69 184 THR B O 1
ATOM 5372 N N . THR B 1 185 ? 3.422 -21.438 -24.484 1 95 185 THR B N 1
ATOM 5373 C CA . THR B 1 185 ? 3.834 -21.656 -23.109 1 95 185 THR B CA 1
ATOM 5374 C C . THR B 1 185 ? 2.818 -22.531 -22.375 1 95 185 THR B C 1
ATOM 5376 O O . THR B 1 185 ? 3.193 -23.453 -21.656 1 95 185 THR B O 1
ATOM 5379 N N . LEU B 1 186 ? 1.554 -22.234 -22.609 1 95.31 186 LEU B N 1
ATOM 5380 C CA . LEU B 1 186 ? 0.485 -23.016 -22 1 95.31 186 LEU B CA 1
ATOM 5381 C C . LEU B 1 186 ? 0.558 -24.484 -22.422 1 95.31 186 LEU B C 1
ATOM 5383 O O . LEU B 1 186 ? 0.387 -25.375 -21.594 1 95.31 186 LEU B O 1
ATOM 5387 N N . GLY B 1 187 ? 0.782 -24.688 -23.719 1 93.94 187 GLY B N 1
ATOM 5388 C CA . GLY B 1 187 ? 0.967 -26.047 -24.203 1 93.94 187 GLY B CA 1
ATOM 5389 C C . GLY B 1 187 ? 2.104 -26.781 -23.5 1 93.94 187 GLY B C 1
ATOM 5390 O O . GLY B 1 187 ? 1.959 -27.938 -23.125 1 93.94 187 GLY B O 1
ATOM 5391 N N . HIS B 1 188 ? 3.188 -26.094 -23.328 1 94.88 188 HIS B N 1
ATOM 5392 C CA . HIS B 1 188 ? 4.34 -26.688 -22.656 1 94.88 188 HIS B CA 1
ATOM 5393 C C . HIS B 1 188 ? 4.035 -26.969 -21.188 1 94.88 188 HIS B C 1
ATOM 5395 O O . HIS B 1 188 ? 4.48 -27.984 -20.641 1 94.88 188 HIS B O 1
ATOM 5401 N N . MET B 1 189 ? 3.354 -26.109 -20.547 1 96.12 189 MET B N 1
ATOM 5402 C CA . MET B 1 189 ? 2.955 -26.297 -19.156 1 96.12 189 MET B CA 1
ATOM 5403 C C . MET B 1 189 ? 2.113 -27.562 -18.984 1 96.12 189 MET B C 1
ATOM 5405 O O . MET B 1 189 ? 2.271 -28.297 -18.016 1 96.12 189 MET B O 1
ATOM 5409 N N . MET B 1 190 ? 1.239 -27.781 -19.938 1 94.75 190 MET B N 1
ATOM 5410 C CA . MET B 1 190 ? 0.361 -28.953 -19.891 1 94.75 190 MET B CA 1
ATOM 5411 C C . MET B 1 190 ? 1.168 -30.25 -19.953 1 94.75 190 MET B C 1
ATOM 5413 O O . MET B 1 190 ? 0.764 -31.266 -19.391 1 94.75 190 MET B O 1
ATOM 5417 N N . GLU B 1 191 ? 2.324 -30.109 -20.484 1 93.19 191 GLU B N 1
ATOM 5418 C CA . GLU B 1 191 ? 3.186 -31.281 -20.641 1 93.19 191 GLU B CA 1
ATOM 5419 C C . GLU B 1 191 ? 4.16 -31.406 -19.469 1 93.19 191 GLU B C 1
ATOM 5421 O O . GLU B 1 191 ? 4.82 -32.438 -19.312 1 93.19 191 GLU B O 1
ATOM 5426 N N . SER B 1 192 ? 4.266 -30.391 -18.656 1 90.56 192 SER B N 1
ATOM 5427 C CA . SER B 1 192 ? 5.289 -30.328 -17.625 1 90.56 192 SER B CA 1
ATOM 5428 C C . SER B 1 192 ? 4.934 -31.203 -16.438 1 90.56 192 SER B C 1
ATOM 5430 O O . SER B 1 192 ? 5.789 -31.5 -15.594 1 90.56 192 SER B O 1
ATOM 5432 N N . GLU B 1 193 ? 3.771 -31.719 -16.25 1 88.88 193 GLU B N 1
ATOM 5433 C CA . GLU B 1 193 ? 3.297 -32.656 -15.234 1 88.88 193 GLU B CA 1
ATOM 5434 C C . GLU B 1 193 ? 3.312 -32.031 -13.844 1 88.88 193 GLU B C 1
ATOM 5436 O O . GLU B 1 193 ? 3.457 -32.719 -12.836 1 88.88 193 GLU B O 1
ATOM 5441 N N . GLY B 1 194 ? 3.428 -30.719 -13.758 1 95.31 194 GLY B N 1
ATOM 5442 C CA . GLY B 1 194 ? 3.262 -30.078 -12.461 1 95.31 194 GLY B CA 1
ATOM 5443 C C . GLY B 1 194 ? 1.896 -30.312 -11.852 1 95.31 194 GLY B C 1
ATOM 5444 O O . GLY B 1 194 ? 0.878 -30.266 -12.547 1 95.31 194 GLY B O 1
ATOM 5445 N N . GLN B 1 195 ? 1.881 -30.594 -10.578 1 96.19 195 GLN B N 1
ATOM 5446 C CA . GLN B 1 195 ? 0.629 -30.875 -9.891 1 96.19 195 GLN B CA 1
ATOM 5447 C C . GLN B 1 195 ? -0.112 -29.594 -9.531 1 96.19 195 GLN B C 1
ATOM 5449 O O . GLN B 1 195 ? -1.337 -29.594 -9.391 1 96.19 195 GLN B O 1
ATOM 5454 N N . TYR B 1 196 ? 0.607 -28.531 -9.297 1 97.44 196 TYR B N 1
ATOM 5455 C CA . TYR B 1 196 ? 0.071 -27.219 -8.992 1 97.44 196 TYR B CA 1
ATOM 5456 C C . TYR B 1 196 ? 0.79 -26.141 -9.797 1 97.44 196 TYR B C 1
ATOM 5458 O O . TYR B 1 196 ? 1.936 -26.328 -10.211 1 97.44 196 TYR B O 1
ATOM 5466 N N . LEU B 1 197 ? 0.108 -25.062 -10.016 1 98.31 197 LEU B N 1
ATOM 5467 C CA . LEU B 1 197 ? 0.676 -23.922 -10.727 1 98.31 197 LEU B CA 1
ATOM 5468 C C . LEU B 1 197 ? 0.971 -22.766 -9.766 1 98.31 197 LEU B C 1
ATOM 5470 O O . LEU B 1 197 ? 0.109 -22.375 -8.977 1 98.31 197 LEU B O 1
ATOM 5474 N N . LEU B 1 198 ? 2.16 -22.328 -9.711 1 98.75 198 LEU B N 1
ATOM 5475 C CA . LEU B 1 198 ? 2.506 -21.047 -9.102 1 98.75 198 LEU B CA 1
ATOM 5476 C C . LEU B 1 198 ? 2.539 -19.953 -10.156 1 98.75 198 LEU B C 1
ATOM 5478 O O . LEU B 1 198 ? 3.371 -19.969 -11.062 1 98.75 198 LEU B O 1
ATOM 5482 N N . ASN B 1 199 ? 1.638 -19.047 -10.094 1 98.75 199 ASN B N 1
ATOM 5483 C CA . ASN B 1 199 ? 1.525 -17.969 -11.062 1 98.75 199 ASN B CA 1
ATOM 5484 C C . ASN B 1 199 ? 1.91 -16.625 -10.461 1 98.75 199 ASN B C 1
ATOM 5486 O O . ASN B 1 199 ? 1.35 -16.219 -9.438 1 98.75 199 ASN B O 1
ATOM 5490 N N . MET B 1 200 ? 2.826 -15.867 -11.086 1 98.75 200 MET B N 1
ATOM 5491 C CA . MET B 1 200 ? 3.441 -14.68 -10.5 1 98.75 200 MET B CA 1
ATOM 5492 C C . MET B 1 200 ? 2.658 -13.43 -10.875 1 98.75 200 MET B C 1
ATOM 5494 O O . MET B 1 200 ? 3.146 -12.312 -10.688 1 98.75 200 MET B O 1
ATOM 5498 N N . GLY B 1 201 ? 1.509 -13.57 -11.43 1 98.5 201 GLY B N 1
ATOM 5499 C CA . GLY B 1 201 ? 0.683 -12.406 -11.727 1 98.5 201 GLY B CA 1
ATOM 5500 C C . GLY B 1 201 ? 0.761 -11.969 -13.172 1 98.5 201 GLY B C 1
ATOM 5501 O O . GLY B 1 201 ? 1.476 -12.578 -13.977 1 98.5 201 GLY B O 1
ATOM 5502 N N . ASP B 1 202 ? -0.033 -10.883 -13.484 1 98.19 202 ASP B N 1
ATOM 5503 C CA . ASP B 1 202 ? -0.256 -10.406 -14.844 1 98.19 202 ASP B CA 1
ATOM 5504 C C . ASP B 1 202 ? -0.909 -11.484 -15.703 1 98.19 202 ASP B C 1
ATOM 5506 O O . ASP B 1 202 ? -0.255 -12.086 -16.562 1 98.19 202 ASP B O 1
ATOM 5510 N N . PHE B 1 203 ? -2.18 -11.594 -15.5 1 97.81 203 PHE B N 1
ATOM 5511 C CA . PHE B 1 203 ? -2.938 -12.711 -16.062 1 97.81 203 PHE B CA 1
ATOM 5512 C C . PHE B 1 203 ? -3.352 -12.422 -17.5 1 97.81 203 PHE B C 1
ATOM 5514 O O . PHE B 1 203 ? -2.666 -12.82 -18.438 1 97.81 203 PHE B O 1
ATOM 5521 N N . SER B 1 204 ? -4.301 -11.555 -17.641 1 96.06 204 SER B N 1
ATOM 5522 C CA . SER B 1 204 ? -4.98 -11.414 -18.922 1 96.06 204 SER B CA 1
ATOM 5523 C C . SER B 1 204 ? -4.406 -10.242 -19.719 1 96.06 204 SER B C 1
ATOM 5525 O O . SER B 1 204 ? -4.598 -10.164 -20.938 1 96.06 204 SER B O 1
ATOM 5527 N N . TYR B 1 205 ? -3.842 -9.266 -18.984 1 95 205 TYR B N 1
ATOM 5528 C CA . TYR B 1 205 ? -3.449 -7.996 -19.594 1 95 205 TYR B CA 1
ATOM 5529 C C . TYR B 1 205 ? -4.66 -7.254 -20.141 1 95 205 TYR B C 1
ATOM 5531 O O . TYR B 1 205 ? -4.59 -6.648 -21.219 1 95 205 TYR B O 1
ATOM 5539 N N . ALA B 1 206 ? -5.781 -7.352 -19.422 1 93.38 206 ALA B N 1
ATOM 5540 C CA . ALA B 1 206 ? -6.992 -6.641 -19.828 1 93.38 206 ALA B CA 1
ATOM 5541 C C . ALA B 1 206 ? -6.797 -5.129 -19.734 1 93.38 206 ALA B C 1
ATOM 5543 O O . ALA B 1 206 ? -7.203 -4.387 -20.641 1 93.38 206 ALA B O 1
ATOM 5544 N N . ASP B 1 207 ? -6.211 -4.777 -18.484 1 88.19 207 ASP B N 1
ATOM 5545 C CA . ASP B 1 207 ? -6.023 -3.357 -18.219 1 88.19 207 ASP B CA 1
ATOM 5546 C C . ASP B 1 207 ? -7.348 -2.602 -18.297 1 88.19 207 ASP B C 1
ATOM 5548 O O . ASP B 1 207 ? -8.25 -2.822 -17.484 1 88.19 207 ASP B O 1
ATOM 5552 N N . ASP B 1 208 ? -7.777 -1.967 -19.328 1 83.12 208 ASP B N 1
ATOM 5553 C CA . ASP B 1 208 ? -9.023 -1.219 -19.453 1 83.12 208 ASP B CA 1
ATOM 5554 C C . ASP B 1 208 ? -9.984 -1.898 -20.422 1 83.12 208 ASP B C 1
ATOM 5556 O O . ASP B 1 208 ? -11.18 -1.58 -20.453 1 83.12 208 ASP B O 1
ATOM 5560 N N . TYR B 1 209 ? -9.508 -2.918 -21.109 1 91.12 209 TYR B N 1
ATOM 5561 C CA . TYR B 1 209 ? -10.367 -3.688 -22 1 91.12 209 TYR B CA 1
ATOM 5562 C C . TYR B 1 209 ? -10.812 -4.988 -21.344 1 91.12 209 TYR B C 1
ATOM 5564 O O . TYR B 1 209 ? -10.258 -6.055 -21.625 1 91.12 209 TYR B O 1
ATOM 5572 N N . GLN B 1 210 ? -11.883 -4.977 -20.641 1 93.81 210 GLN B N 1
ATOM 5573 C CA . GLN B 1 210 ? -12.32 -5.984 -19.672 1 93.81 210 GLN B CA 1
ATOM 5574 C C . GLN B 1 210 ? -12.695 -7.285 -20.375 1 93.81 210 GLN B C 1
ATOM 5576 O O . GLN B 1 210 ? -12.562 -8.367 -19.797 1 93.81 210 GLN B O 1
ATOM 5581 N N . PRO B 1 211 ? -13.18 -7.301 -21.688 1 93.75 211 PRO B N 1
ATOM 5582 C CA . PRO B 1 211 ? -13.5 -8.562 -22.359 1 93.75 211 PRO B CA 1
ATOM 5583 C C . PRO B 1 211 ? -12.305 -9.508 -22.438 1 93.75 211 PRO B C 1
ATOM 5585 O O . PRO B 1 211 ? -12.484 -10.719 -22.594 1 93.75 211 PRO B O 1
ATOM 5588 N N . ARG B 1 212 ? -11.18 -8.984 -22.297 1 94.75 212 ARG B N 1
ATOM 5589 C CA . ARG B 1 212 ? -9.984 -9.82 -22.344 1 94.75 212 ARG B CA 1
ATOM 5590 C C . ARG B 1 212 ? -9.914 -10.75 -21.141 1 94.75 212 ARG B C 1
ATOM 5592 O O . ARG B 1 212 ? -9.312 -11.828 -21.219 1 94.75 212 ARG B O 1
ATOM 5599 N N . TRP B 1 213 ? -10.461 -10.375 -20.016 1 97.25 213 TRP B N 1
ATOM 5600 C CA . TRP B 1 213 ? -10.578 -11.297 -18.891 1 97.25 213 TRP B CA 1
ATOM 5601 C C . TRP B 1 213 ? -11.336 -12.555 -19.297 1 97.25 213 TRP B C 1
ATOM 5603 O O . TRP B 1 213 ? -10.984 -13.656 -18.891 1 97.25 213 TRP B O 1
ATOM 5613 N N . ASP B 1 214 ? -12.344 -12.336 -20.125 1 97.62 214 ASP B N 1
ATOM 5614 C CA . ASP B 1 214 ? -13.188 -13.453 -20.531 1 97.62 214 ASP B CA 1
ATOM 5615 C C . ASP B 1 214 ? -12.438 -14.375 -21.5 1 97.62 214 ASP B C 1
ATOM 5617 O O . ASP B 1 214 ? -12.43 -15.594 -21.312 1 97.62 214 ASP B O 1
ATOM 5621 N N . THR B 1 215 ? -11.828 -13.773 -22.469 1 96.94 215 THR B N 1
ATOM 5622 C CA . THR B 1 215 ? -11.156 -14.586 -23.469 1 96.94 215 THR B CA 1
ATOM 5623 C C . THR B 1 215 ? -9.93 -15.281 -22.875 1 96.94 215 THR B C 1
ATOM 5625 O O . THR B 1 215 ? -9.641 -16.422 -23.219 1 96.94 215 THR B O 1
ATOM 5628 N N . TRP B 1 216 ? -9.25 -14.586 -22.016 1 97.44 216 TRP B N 1
ATOM 5629 C CA . TRP B 1 216 ? -8.109 -15.203 -21.328 1 97.44 216 TRP B CA 1
ATOM 5630 C C . TRP B 1 216 ? -8.562 -16.375 -20.469 1 97.44 216 TRP B C 1
ATOM 5632 O O . TRP B 1 216 ? -7.91 -17.422 -20.453 1 97.44 216 TRP B O 1
ATOM 5642 N N . GLY B 1 217 ? -9.648 -16.188 -19.766 1 98.06 217 GLY B N 1
ATOM 5643 C CA . GLY B 1 217 ? -10.18 -17.266 -18.953 1 98.06 217 GLY B CA 1
ATOM 5644 C C . GLY B 1 217 ? -10.539 -18.5 -19.781 1 98.06 217 GLY B C 1
ATOM 5645 O O . GLY B 1 217 ? -10.305 -19.625 -19.344 1 98.06 217 GLY B O 1
ATOM 5646 N N . ARG B 1 218 ? -11.102 -18.281 -20.922 1 97.81 218 ARG B N 1
ATOM 5647 C CA . ARG B 1 218 ? -11.438 -19.375 -21.797 1 97.81 218 ARG B CA 1
ATOM 5648 C C . ARG B 1 218 ? -10.18 -20.062 -22.328 1 97.81 218 ARG B C 1
ATOM 5650 O O . ARG B 1 218 ? -10.109 -21.297 -22.375 1 97.81 218 ARG B O 1
ATOM 5657 N N . MET B 1 219 ? -9.195 -19.281 -22.609 1 97.06 219 MET B N 1
ATOM 5658 C CA . MET B 1 219 ? -7.926 -19.828 -23.078 1 97.06 219 MET B CA 1
ATOM 5659 C C . MET B 1 219 ? -7.297 -20.719 -22.016 1 97.06 219 MET B C 1
ATOM 5661 O O . MET B 1 219 ? -6.727 -21.766 -22.328 1 97.06 219 MET B O 1
ATOM 5665 N N . MET B 1 220 ? -7.406 -20.344 -20.797 1 97.94 220 MET B N 1
ATOM 5666 C CA . MET B 1 220 ? -6.738 -21.031 -19.688 1 97.94 220 MET B CA 1
ATOM 5667 C C . MET B 1 220 ? -7.496 -22.281 -19.281 1 97.94 220 MET B C 1
ATOM 5669 O O . MET B 1 220 ? -6.93 -23.172 -18.656 1 97.94 220 MET B O 1
ATOM 5673 N N . THR B 1 221 ? -8.758 -22.438 -19.594 1 97.94 221 THR B N 1
ATOM 5674 C CA . THR B 1 221 ? -9.688 -23.406 -19.047 1 97.94 221 THR B CA 1
ATOM 5675 C C . THR B 1 221 ? -9.156 -24.828 -19.219 1 97.94 221 THR B C 1
ATOM 5677 O O . THR B 1 221 ? -9.203 -25.625 -18.281 1 97.94 221 THR B O 1
ATOM 5680 N N . PRO B 1 222 ? -8.555 -25.203 -20.359 1 96.88 222 PRO B N 1
ATOM 5681 C CA . PRO B 1 222 ? -8.062 -26.562 -20.5 1 96.88 222 PRO B CA 1
ATOM 5682 C C . PRO B 1 222 ? -7.016 -26.938 -19.453 1 96.88 222 PRO B C 1
ATOM 5684 O O . PRO B 1 222 ? -6.883 -28.109 -19.078 1 96.88 222 PRO B O 1
ATOM 5687 N N . TYR B 1 223 ? -6.297 -26 -19 1 97.94 223 TYR B N 1
ATOM 5688 C CA . TYR B 1 223 ? -5.254 -26.219 -18 1 97.94 223 TYR B CA 1
ATOM 5689 C C . TYR B 1 223 ? -5.777 -25.953 -16.594 1 97.94 223 TYR B C 1
ATOM 5691 O O . TYR B 1 223 ? -5.645 -26.781 -15.703 1 97.94 223 TYR B O 1
ATOM 5699 N N . SER B 1 224 ? -6.457 -24.828 -16.406 1 98.12 224 SER B N 1
ATOM 5700 C CA . SER B 1 224 ? -6.84 -24.312 -15.086 1 98.12 224 SER B CA 1
ATOM 5701 C C . SER B 1 224 ? -7.977 -25.141 -14.484 1 98.12 224 SER B C 1
ATOM 5703 O O . SER B 1 224 ? -8.242 -25.047 -13.289 1 98.12 224 SER B O 1
ATOM 5705 N N . SER B 1 225 ? -8.688 -25.922 -15.273 1 98.31 225 SER B N 1
ATOM 5706 C CA . SER B 1 225 ? -9.766 -26.781 -14.781 1 98.31 225 SER B CA 1
ATOM 5707 C C . SER B 1 225 ? -9.227 -28.094 -14.227 1 98.31 225 SER B C 1
ATOM 5709 O O . SER B 1 225 ? -9.977 -28.891 -13.664 1 98.31 225 SER B O 1
ATOM 5711 N N . LYS B 1 226 ? -7.91 -28.281 -14.328 1 97.69 226 LYS B N 1
ATOM 5712 C CA . LYS B 1 226 ? -7.324 -29.547 -13.891 1 97.69 226 LYS B CA 1
ATOM 5713 C C . LYS B 1 226 ? -6.242 -29.312 -12.844 1 97.69 226 LYS B C 1
ATOM 5715 O O . LYS B 1 226 ? -6.023 -30.172 -11.977 1 97.69 226 LYS B O 1
ATOM 5720 N N . VAL B 1 227 ? -5.535 -28.234 -12.984 1 97.94 227 VAL B N 1
ATOM 5721 C CA . VAL B 1 227 ? -4.383 -27.953 -12.133 1 97.94 227 VAL B CA 1
ATOM 5722 C C . VAL B 1 227 ? -4.699 -26.766 -11.234 1 97.94 227 VAL B C 1
ATOM 5724 O O . VAL B 1 227 ? -4.852 -25.641 -11.703 1 97.94 227 VAL B O 1
ATOM 5727 N N . PRO B 1 228 ? -4.777 -26.953 -9.922 1 97.75 228 PRO B N 1
ATOM 5728 C CA . PRO B 1 228 ? -5.078 -25.828 -9.031 1 97.75 228 PRO B CA 1
ATOM 5729 C C . PRO B 1 228 ? -3.988 -24.766 -9.039 1 97.75 228 PRO B C 1
ATOM 5731 O O . PRO B 1 228 ? -2.801 -25.078 -9.102 1 97.75 228 PRO B O 1
ATOM 5734 N N . PHE B 1 229 ? -4.426 -23.484 -8.805 1 94.69 229 PHE B N 1
ATOM 5735 C CA . PHE B 1 229 ? -3.584 -22.297 -8.852 1 94.69 229 PHE B CA 1
ATOM 5736 C C . PHE B 1 229 ? -3.223 -21.844 -7.441 1 94.69 229 PHE B C 1
ATOM 5738 O O . PHE B 1 229 ? -4.074 -21.812 -6.555 1 94.69 229 PHE B O 1
ATOM 5745 N N . VAL B 1 230 ? -2.002 -21.547 -7.27 1 98.19 230 VAL B N 1
ATOM 5746 C CA . VAL B 1 230 ? -1.516 -20.594 -6.277 1 98.19 230 VAL B CA 1
ATOM 5747 C C . VAL B 1 230 ? -0.911 -19.391 -6.977 1 98.19 230 VAL B C 1
ATOM 5749 O O . VAL B 1 230 ? -0.078 -19.531 -7.875 1 98.19 230 VAL B O 1
ATOM 5752 N N . PHE B 1 231 ? -1.373 -18.188 -6.645 1 98.62 231 PHE B N 1
ATOM 5753 C CA . PHE B 1 231 ? -0.992 -17.047 -7.488 1 98.62 231 PHE B CA 1
ATOM 5754 C C . PHE B 1 231 ? -0.842 -15.781 -6.66 1 98.62 231 PHE B C 1
ATOM 5756 O O . PHE B 1 231 ? -1.254 -15.742 -5.5 1 98.62 231 PHE B O 1
ATOM 5763 N N . THR B 1 232 ? -0.202 -14.828 -7.16 1 98.62 232 THR B N 1
ATOM 5764 C CA . THR B 1 232 ? -0.192 -13.445 -6.695 1 98.62 232 THR B CA 1
ATOM 5765 C C . THR B 1 232 ? -0.642 -12.5 -7.805 1 98.62 232 THR B C 1
ATOM 5767 O O . THR B 1 232 ? -0.943 -12.938 -8.914 1 98.62 232 THR B O 1
ATOM 5770 N N . TYR B 1 233 ? -0.804 -11.258 -7.504 1 98.56 233 TYR B N 1
ATOM 5771 C CA . TYR B 1 233 ? -1.302 -10.289 -8.469 1 98.56 233 TYR B CA 1
ATOM 5772 C C . TYR B 1 233 ? -0.169 -9.414 -9 1 98.56 233 TYR B C 1
ATOM 5774 O O . TYR B 1 233 ? 0.82 -9.18 -8.305 1 98.56 233 TYR B O 1
ATOM 5782 N N . GLY B 1 234 ? -0.287 -9.031 -10.258 1 98.38 234 GLY B N 1
ATOM 5783 C CA . GLY B 1 234 ? 0.633 -8.086 -10.875 1 98.38 234 GLY B CA 1
ATOM 5784 C C . GLY B 1 234 ? 0.006 -6.727 -11.141 1 98.38 234 GLY B C 1
ATOM 5785 O O . GLY B 1 234 ? -1.122 -6.465 -10.719 1 98.38 234 GLY B O 1
ATOM 5786 N N . ASN B 1 235 ? 0.807 -5.816 -11.719 1 97.5 235 ASN B N 1
ATOM 5787 C CA . ASN B 1 235 ? 0.335 -4.457 -11.961 1 97.5 235 ASN B CA 1
ATOM 5788 C C . ASN B 1 235 ? -0.7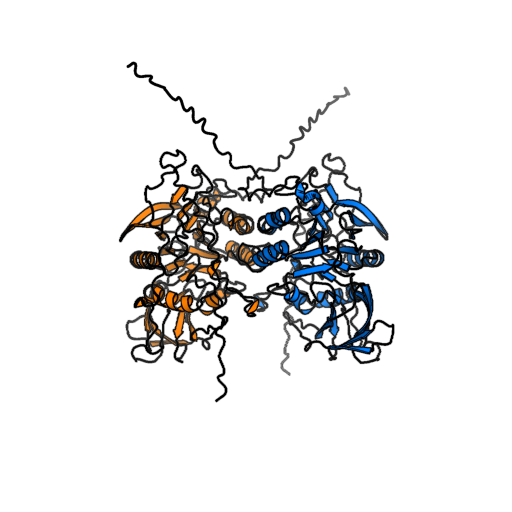97 -4.43 -12.984 1 97.5 235 ASN B C 1
ATOM 5790 O O . ASN B 1 235 ? -1.629 -3.52 -12.977 1 97.5 235 ASN B O 1
ATOM 5794 N N . HIS B 1 236 ? -0.944 -5.426 -13.812 1 97.25 236 HIS B N 1
ATOM 5795 C CA . HIS B 1 236 ? -1.984 -5.441 -14.836 1 97.25 236 HIS B CA 1
ATOM 5796 C C . HIS B 1 236 ? -3.328 -5.859 -14.242 1 97.25 236 HIS B C 1
ATOM 5798 O O . HIS B 1 236 ? -4.355 -5.785 -14.922 1 97.25 236 HIS B O 1
ATOM 5804 N N . GLU B 1 237 ? -3.32 -6.266 -13.008 1 97.81 237 GLU B N 1
ATOM 5805 C CA . GLU B 1 237 ? -4.574 -6.504 -12.297 1 97.81 237 GLU B CA 1
ATOM 5806 C C . GLU B 1 237 ? -5.074 -5.234 -11.617 1 97.81 237 GLU B C 1
ATOM 5808 O O . GLU B 1 237 ? -6.18 -5.211 -11.07 1 97.81 237 GLU B O 1
ATOM 5813 N N . ILE B 1 238 ? -4.238 -4.184 -11.602 1 96.56 238 ILE B N 1
ATOM 5814 C CA . ILE B 1 238 ? -4.645 -2.893 -11.055 1 96.56 238 ILE B CA 1
ATOM 5815 C C . ILE B 1 238 ? -5.434 -2.113 -12.102 1 96.56 238 ILE B C 1
ATOM 5817 O O . ILE B 1 238 ? -4.852 -1.407 -12.93 1 96.56 238 ILE B O 1
ATOM 5821 N N . GLU B 1 239 ? -6.695 -2.223 -12.031 1 92.81 239 GLU B N 1
ATOM 5822 C CA . GLU B 1 239 ? -7.582 -1.513 -12.945 1 92.81 239 GLU B CA 1
ATOM 5823 C C . GLU B 1 239 ? -8.508 -0.562 -12.195 1 92.81 239 GLU B C 1
ATOM 5825 O O . GLU B 1 239 ? -9.289 -0.992 -11.344 1 92.81 239 GLU B O 1
ATOM 5830 N N . TYR B 1 240 ? -8.352 0.707 -12.43 1 88.88 240 TYR B N 1
ATOM 5831 C CA . TYR B 1 240 ? -9.203 1.74 -11.852 1 88.88 240 TYR B CA 1
ATOM 5832 C C . TYR B 1 240 ? -9.219 2.988 -12.727 1 88.88 240 TYR B C 1
ATOM 5834 O O . TYR B 1 240 ? -8.289 3.217 -13.508 1 88.88 240 TYR B O 1
ATOM 5842 N N . LYS B 1 241 ? -10.305 3.631 -12.758 1 84.56 241 LYS B N 1
ATOM 5843 C CA . LYS B 1 241 ? -10.477 4.848 -13.539 1 84.56 241 LYS B CA 1
ATOM 5844 C C . LYS B 1 241 ? -11.242 5.906 -12.75 1 84.56 241 LYS B C 1
ATOM 5846 O O . LYS B 1 241 ? -12.461 5.801 -12.57 1 84.56 241 LYS B O 1
ATOM 5851 N N . GLU B 1 242 ? -10.57 6.914 -12.383 1 77.06 242 GLU B N 1
ATOM 5852 C CA . GLU B 1 242 ? -11.164 7.957 -11.555 1 77.06 242 GLU B CA 1
ATOM 5853 C C . GLU B 1 242 ? -12.32 8.641 -12.281 1 77.06 242 GLU B C 1
ATOM 5855 O O . GLU B 1 242 ? -13.352 8.945 -11.672 1 77.06 242 GLU B O 1
ATOM 5860 N N . SER B 1 243 ? -12.133 8.828 -13.562 1 73.56 243 SER B N 1
ATOM 5861 C CA . SER B 1 243 ? -13.109 9.57 -14.352 1 73.56 243 SER B CA 1
ATOM 5862 C C . SER B 1 243 ? -14.43 8.812 -14.445 1 73.56 243 SER B C 1
ATOM 5864 O O . SER B 1 243 ? -15.484 9.422 -14.633 1 73.56 243 SER B O 1
ATOM 5866 N N . ALA B 1 244 ? -14.391 7.527 -14.273 1 71.31 244 ALA B N 1
ATOM 5867 C CA . ALA B 1 244 ? -15.594 6.711 -14.406 1 71.31 244 ALA B CA 1
ATOM 5868 C C . ALA B 1 244 ? -16.094 6.242 -13.039 1 71.31 244 ALA B C 1
ATOM 5870 O O . ALA B 1 244 ? -16.953 5.371 -12.953 1 71.31 244 ALA B O 1
ATOM 5871 N N . ASN B 1 245 ? -15.484 6.711 -11.977 1 78.62 245 ASN B N 1
ATOM 5872 C CA . ASN B 1 245 ? -15.805 6.375 -10.602 1 78.62 245 ASN B CA 1
ATOM 5873 C C . ASN B 1 245 ? -15.492 4.914 -10.289 1 78.62 245 ASN B C 1
ATOM 5875 O O . ASN B 1 245 ? -16.156 4.301 -9.445 1 78.62 245 ASN B O 1
ATOM 5879 N N . GLU B 1 246 ? -14.703 4.352 -11.141 1 84.38 246 GLU B N 1
ATOM 5880 C CA . GLU B 1 246 ? -14.109 3.055 -10.828 1 84.38 246 GLU B CA 1
ATOM 5881 C C . GLU B 1 246 ? -12.859 3.213 -9.977 1 84.38 246 GLU B C 1
ATOM 5883 O O . GLU B 1 246 ? -11.742 3.258 -10.508 1 84.38 246 GLU B O 1
ATOM 5888 N N . ARG B 1 247 ? -12.969 3.086 -8.664 1 85.94 247 ARG B N 1
ATOM 5889 C CA . ARG B 1 247 ? -11.883 3.588 -7.836 1 85.94 247 ARG B CA 1
ATOM 5890 C C . ARG B 1 247 ? -11.141 2.441 -7.152 1 85.94 247 ARG B C 1
ATOM 5892 O O . ARG B 1 247 ? -10.016 2.621 -6.668 1 85.94 247 ARG B O 1
ATOM 5899 N N . GLU B 1 248 ? -11.781 1.313 -7.199 1 91.12 248 GLU B N 1
ATOM 5900 C CA . GLU B 1 248 ? -11.188 0.202 -6.461 1 91.12 248 GLU B CA 1
ATOM 5901 C C . GLU B 1 248 ? -10.328 -0.667 -7.375 1 91.12 248 GLU B C 1
ATOM 5903 O O . GLU B 1 248 ? -10.805 -1.168 -8.391 1 91.12 248 GLU B O 1
ATOM 5908 N N . PRO B 1 249 ? -9.062 -0.854 -7.051 1 94.12 249 PRO B N 1
ATOM 5909 C CA . PRO B 1 249 ? -8.211 -1.744 -7.844 1 94.12 249 PRO B CA 1
ATOM 5910 C C . PRO B 1 249 ? -8.5 -3.221 -7.59 1 94.12 249 PRO B C 1
ATOM 5912 O O . PRO B 1 249 ? -9.133 -3.564 -6.59 1 94.12 249 PRO B O 1
ATOM 5915 N N . PHE B 1 250 ? -8.102 -4.152 -8.531 1 97 250 PHE B N 1
ATOM 5916 C CA . PHE B 1 250 ? -8.102 -5.605 -8.414 1 97 250 PHE B CA 1
ATOM 5917 C C . PHE B 1 250 ? -9.523 -6.152 -8.438 1 97 250 PHE B C 1
ATOM 5919 O O . PHE B 1 250 ? -9.766 -7.289 -8.016 1 97 250 PHE B O 1
ATOM 5926 N N . VAL B 1 251 ? -10.484 -5.387 -8.891 1 96.44 251 VAL B N 1
ATOM 5927 C CA . VAL B 1 251 ? -11.883 -5.793 -8.828 1 96.44 251 VAL B CA 1
ATOM 5928 C C . VAL B 1 251 ? -12.109 -7.012 -9.727 1 96.44 251 VAL B C 1
ATOM 5930 O O . VAL B 1 251 ? -12.664 -8.023 -9.281 1 96.44 251 VAL B O 1
ATOM 5933 N N . ALA B 1 252 ? -11.609 -6.945 -10.961 1 97.31 252 ALA B N 1
ATOM 5934 C CA . ALA B 1 252 ? -11.836 -8.039 -11.906 1 97.31 252 ALA B CA 1
ATOM 5935 C C . ALA B 1 252 ? -11.219 -9.336 -11.398 1 97.31 252 ALA B C 1
ATOM 5937 O O . ALA B 1 252 ? -11.883 -10.383 -11.398 1 97.31 252 ALA B O 1
ATOM 5938 N N . ALA B 1 253 ? -10 -9.242 -10.945 1 97.62 253 ALA B N 1
ATOM 5939 C CA . ALA B 1 253 ? -9.266 -10.438 -10.531 1 97.62 253 ALA B CA 1
ATOM 5940 C C . ALA B 1 253 ? -9.859 -11.039 -9.258 1 97.62 253 ALA B C 1
ATOM 5942 O O . ALA B 1 253 ? -10 -12.258 -9.148 1 97.62 253 ALA B O 1
ATOM 5943 N N . THR B 1 254 ? -10.25 -10.148 -8.25 1 97.38 254 THR B N 1
ATOM 5944 C CA . THR B 1 254 ? -10.734 -10.656 -6.973 1 97.38 254 THR B CA 1
ATOM 5945 C C . THR B 1 254 ? -12.133 -11.258 -7.121 1 97.38 254 THR B C 1
ATOM 5947 O O . THR B 1 254 ? -12.539 -12.102 -6.32 1 97.38 254 THR B O 1
ATOM 5950 N N . HIS B 1 255 ? -12.844 -10.844 -8.141 1 97.88 255 HIS B N 1
ATOM 5951 C CA . HIS B 1 255 ? -14.156 -11.43 -8.406 1 97.88 255 HIS B CA 1
ATOM 5952 C C . HIS B 1 255 ? -14.023 -12.789 -9.086 1 97.88 255 HIS B C 1
ATOM 5954 O O . HIS B 1 255 ? -14.891 -13.648 -8.938 1 97.88 255 HIS B O 1
ATOM 5960 N N . ARG B 1 256 ? -12.945 -13 -9.766 1 98.12 256 ARG B N 1
ATOM 5961 C CA . ARG B 1 256 ? -12.812 -14.18 -10.617 1 98.12 256 ARG B CA 1
ATOM 5962 C C . ARG B 1 256 ? -12.078 -15.297 -9.898 1 98.12 256 ARG B C 1
ATOM 5964 O O . ARG B 1 256 ? -12.328 -16.484 -10.148 1 98.12 256 ARG B O 1
ATOM 5971 N N . PHE B 1 257 ? -11.141 -14.93 -9.016 1 97.69 257 PHE B N 1
ATOM 5972 C CA . PHE B 1 257 ? -10.273 -15.922 -8.414 1 97.69 257 PHE B CA 1
ATOM 5973 C C . PHE B 1 257 ? -10.391 -15.891 -6.891 1 97.69 257 PHE B C 1
ATOM 5975 O O . PHE B 1 257 ? -10.164 -14.852 -6.27 1 97.69 257 PHE B O 1
ATOM 5982 N N . ALA B 1 258 ? -10.711 -16.984 -6.363 1 97.31 258 ALA B N 1
ATOM 5983 C CA . ALA B 1 258 ? -10.805 -17.094 -4.906 1 97.31 258 ALA B CA 1
ATOM 5984 C C . ALA B 1 258 ? -9.461 -17.453 -4.297 1 97.31 258 ALA B C 1
ATOM 5986 O O . ALA B 1 258 ? -8.688 -18.219 -4.883 1 97.31 258 ALA B O 1
ATOM 5987 N N . THR B 1 259 ? -9.141 -16.906 -3.131 1 97.88 259 THR B N 1
ATOM 5988 C CA . THR B 1 259 ? -7.934 -17.25 -2.389 1 97.88 259 THR B CA 1
ATOM 5989 C C . THR B 1 259 ? -8.281 -17.719 -0.981 1 97.88 259 THR B C 1
ATOM 5991 O O . THR B 1 259 ? -9.328 -17.359 -0.44 1 97.88 259 THR B O 1
ATOM 5994 N N . PRO B 1 260 ? -7.465 -18.469 -0.367 1 97.81 260 PRO B N 1
ATOM 5995 C CA . PRO B 1 260 ? -7.715 -18.922 1.002 1 97.81 260 PRO B CA 1
ATOM 5996 C C . PRO B 1 260 ? -7.227 -17.938 2.055 1 97.81 260 PRO B C 1
ATOM 5998 O O . PRO B 1 260 ? -6.594 -18.328 3.037 1 97.81 260 PRO B O 1
ATOM 6001 N N . TRP B 1 261 ? -7.527 -16.672 1.858 1 96.38 261 TRP B N 1
ATOM 6002 C CA . TRP B 1 261 ? -6.98 -15.609 2.689 1 96.38 261 TRP B CA 1
ATOM 6003 C C . TRP B 1 261 ? -7.457 -15.734 4.129 1 96.38 261 TRP B C 1
ATOM 6005 O O . TRP B 1 261 ? -6.703 -15.461 5.066 1 96.38 261 TRP B O 1
ATOM 6015 N N . LYS B 1 262 ? -8.664 -16.25 4.371 1 94.12 262 LYS B N 1
ATOM 6016 C CA . LYS B 1 262 ? -9.188 -16.375 5.73 1 94.12 262 LYS B CA 1
ATOM 6017 C C . LYS B 1 262 ? -8.414 -17.422 6.52 1 94.12 262 LYS B C 1
ATOM 6019 O O . LYS B 1 262 ? -8 -17.172 7.656 1 94.12 262 LYS B O 1
ATOM 6024 N N . SER B 1 263 ? -8.203 -18.531 5.867 1 95.38 263 SER B N 1
ATOM 6025 C CA . SER B 1 263 ? -7.52 -19.609 6.562 1 95.38 263 SER B CA 1
ATOM 6026 C C . SER B 1 263 ? -6.051 -19.266 6.801 1 95.38 263 SER B C 1
ATOM 6028 O O . SER B 1 263 ? -5.402 -19.875 7.656 1 95.38 263 SER B O 1
ATOM 6030 N N . SER B 1 264 ? -5.531 -18.344 6.059 1 95.69 264 SER B N 1
ATOM 6031 C CA . SER B 1 264 ? -4.156 -17.891 6.262 1 95.69 264 SER B CA 1
ATOM 6032 C C . SER B 1 264 ? -4.094 -16.703 7.203 1 95.69 264 SER B C 1
ATOM 6034 O O . SER B 1 264 ? -3.027 -16.109 7.398 1 95.69 264 SER B O 1
ATOM 6036 N N . ARG B 1 265 ? -5.227 -16.203 7.703 1 93.62 265 ARG B N 1
ATOM 6037 C CA . ARG B 1 265 ? -5.371 -15.102 8.648 1 93.62 265 ARG B CA 1
ATOM 6038 C C . ARG B 1 265 ? -4.977 -13.773 8.016 1 93.62 265 ARG B C 1
ATOM 6040 O O . ARG B 1 265 ? -4.434 -12.891 8.688 1 93.62 265 ARG B O 1
ATOM 6047 N N . SER B 1 266 ? -5.113 -13.742 6.746 1 94.19 266 SER B N 1
ATOM 6048 C CA . SER B 1 266 ? -4.844 -12.492 6.039 1 94.19 266 SER B CA 1
ATOM 6049 C C . SER B 1 266 ? -5.988 -11.5 6.215 1 94.19 266 SER B C 1
ATOM 6051 O O . SER B 1 266 ? -7.094 -11.875 6.602 1 94.19 266 SER B O 1
ATOM 6053 N N . GLN B 1 267 ? -5.703 -10.227 5.949 1 92.56 267 GLN B N 1
ATOM 6054 C CA . GLN B 1 267 ? -6.68 -9.148 6.078 1 92.56 267 GLN B CA 1
ATOM 6055 C C . GLN B 1 267 ? -7.727 -9.227 4.969 1 92.56 267 GLN B C 1
ATOM 6057 O O . GLN B 1 267 ? -8.883 -8.852 5.18 1 92.56 267 GLN B O 1
ATOM 6062 N N . GLY B 1 268 ? -7.355 -9.781 3.836 1 94.12 268 GLY B N 1
ATOM 6063 C CA . GLY B 1 268 ? -8.18 -9.867 2.645 1 94.12 268 GLY B CA 1
ATOM 6064 C C . GLY B 1 268 ? -7.617 -10.812 1.597 1 94.12 268 GLY B C 1
ATOM 6065 O O . GLY B 1 268 ? -6.664 -11.547 1.863 1 94.12 268 GLY B O 1
ATOM 6066 N N . PRO B 1 269 ? -8.188 -10.727 0.392 1 96.56 269 PRO B N 1
ATOM 6067 C CA . PRO B 1 269 ? -7.883 -11.758 -0.604 1 96.56 269 PRO B CA 1
ATOM 6068 C C . PRO B 1 269 ? -6.613 -11.453 -1.395 1 96.56 269 PRO B C 1
ATOM 6070 O O . PRO B 1 269 ? -6.227 -12.227 -2.273 1 96.56 269 PRO B O 1
ATOM 6073 N N . LEU B 1 270 ? -5.906 -10.398 -1.091 1 98.12 270 LEU B N 1
ATOM 6074 C CA . LEU B 1 270 ? -4.844 -9.922 -1.973 1 98.12 270 LEU B CA 1
ATOM 6075 C C . LEU B 1 270 ? -3.498 -10.516 -1.569 1 98.12 270 LEU B C 1
ATOM 6077 O O . LEU B 1 270 ? -2.502 -10.336 -2.273 1 98.12 270 LEU B O 1
ATOM 6081 N N . PHE B 1 271 ? -3.365 -11.148 -0.474 1 98.44 271 PHE B N 1
ATOM 6082 C CA . PHE B 1 271 ? -2.191 -11.891 -0.029 1 98.44 271 PHE B CA 1
ATOM 6083 C C . PHE B 1 271 ? -2.592 -13.016 0.912 1 98.44 271 PHE B C 1
ATOM 6085 O O . PHE B 1 271 ? -3.631 -12.945 1.57 1 98.44 271 PHE B O 1
ATOM 6092 N N . TYR B 1 272 ? -1.816 -14.086 0.926 1 98.56 272 TYR B N 1
ATOM 6093 C CA . TYR B 1 272 ? -2.172 -15.281 1.682 1 98.56 272 TYR B CA 1
ATOM 6094 C C . TYR B 1 272 ? -1.022 -16.281 1.692 1 98.56 272 TYR B C 1
ATOM 6096 O O . TYR B 1 272 ? 0.038 -16.031 1.116 1 98.56 272 TYR B O 1
ATOM 6104 N N . SER B 1 273 ? -1.202 -17.359 2.418 1 98.69 273 SER B N 1
ATOM 6105 C CA . SER B 1 273 ? -0.253 -18.469 2.396 1 98.69 273 SER B CA 1
ATOM 6106 C C . SER B 1 273 ? -0.973 -19.812 2.424 1 98.69 273 SER B C 1
ATOM 6108 O O . SER B 1 273 ? -2.137 -19.891 2.82 1 98.69 273 SER B O 1
ATOM 6110 N N . VAL B 1 274 ? -0.31 -20.797 1.866 1 98.38 274 VAL B N 1
ATOM 6111 C CA . VAL B 1 274 ? -0.823 -22.156 1.857 1 98.38 274 VAL B CA 1
ATOM 6112 C C . VAL B 1 274 ? 0.315 -23.141 2.125 1 98.38 274 VAL B C 1
ATOM 6114 O O . VAL B 1 274 ? 1.49 -22.781 1.998 1 98.38 274 VAL B O 1
ATOM 6117 N N . GLU B 1 275 ? -0.055 -24.312 2.525 1 97.94 275 GLU B N 1
ATOM 6118 C CA . GLU B 1 275 ? 0.87 -25.438 2.67 1 97.94 275 GLU B CA 1
ATOM 6119 C C . GLU B 1 275 ? 0.51 -26.578 1.722 1 97.94 275 GLU B C 1
ATOM 6121 O O . GLU B 1 275 ? -0.604 -27.094 1.771 1 97.94 275 GLU B O 1
ATOM 6126 N N . ILE B 1 276 ? 1.388 -26.906 0.891 1 97 276 ILE B N 1
ATOM 6127 C CA . ILE B 1 276 ? 1.247 -27.984 -0.066 1 97 276 ILE B CA 1
ATOM 6128 C C . ILE B 1 276 ? 2.416 -28.969 0.085 1 97 276 ILE B C 1
ATOM 6130 O O . ILE B 1 276 ? 3.533 -28.672 -0.344 1 97 276 ILE B O 1
ATOM 6134 N N . GLY B 1 277 ? 2.121 -30.141 0.624 1 96.06 277 GLY B N 1
ATOM 6135 C CA . GLY B 1 277 ? 3.211 -31.047 0.938 1 96.06 277 GLY B CA 1
ATOM 6136 C C . GLY B 1 277 ? 4.234 -30.438 1.884 1 96.06 277 GLY B C 1
ATOM 6137 O O . GLY B 1 277 ? 3.881 -29.938 2.953 1 96.06 277 GLY B O 1
ATOM 6138 N N . PRO B 1 278 ? 5.484 -30.469 1.446 1 97 278 PRO B N 1
ATOM 6139 C CA . PRO B 1 278 ? 6.539 -30 2.342 1 97 278 PRO B CA 1
ATOM 6140 C C . PRO B 1 278 ? 6.766 -28.484 2.232 1 97 278 PRO B C 1
ATOM 6142 O O . PRO B 1 278 ? 7.727 -27.969 2.803 1 97 278 PRO B O 1
ATOM 6145 N N . VAL B 1 279 ? 5.891 -27.797 1.55 1 98 279 VAL B N 1
ATOM 6146 C CA . VAL B 1 279 ? 6.223 -26.422 1.205 1 98 279 VAL B CA 1
ATOM 6147 C C . VAL B 1 279 ? 5.176 -25.469 1.792 1 98 279 VAL B C 1
ATOM 6149 O O . VAL B 1 279 ? 3.975 -25.672 1.607 1 98 279 VAL B O 1
ATOM 6152 N N . HIS B 1 280 ? 5.66 -24.516 2.574 1 98.38 280 HIS B N 1
ATOM 6153 C CA . HIS B 1 280 ? 4.871 -23.328 2.9 1 98.38 280 HIS B CA 1
ATOM 6154 C C . HIS B 1 280 ? 5.055 -22.234 1.851 1 98.38 280 HIS B C 1
ATOM 6156 O O . HIS B 1 280 ? 6.164 -21.75 1.647 1 98.38 280 HIS B O 1
ATOM 6162 N N . ILE B 1 281 ? 3.973 -21.859 1.17 1 98.75 281 ILE B N 1
ATOM 6163 C CA . ILE B 1 281 ? 4.039 -20.891 0.087 1 98.75 281 ILE B CA 1
ATOM 6164 C C . ILE B 1 281 ? 3.363 -19.594 0.521 1 98.75 281 ILE B C 1
ATOM 6166 O O . ILE B 1 281 ? 2.203 -19.594 0.941 1 98.75 281 ILE B O 1
ATOM 6170 N N . VAL B 1 282 ? 4.094 -18.531 0.453 1 98.88 282 VAL B N 1
ATOM 6171 C CA . VAL B 1 282 ? 3.59 -17.203 0.778 1 98.88 282 VAL B CA 1
ATOM 6172 C C . VAL B 1 282 ? 3.367 -16.406 -0.505 1 98.88 282 VAL B C 1
ATOM 6174 O O . VAL B 1 282 ? 4.297 -16.203 -1.291 1 98.88 282 VAL B O 1
ATOM 6177 N N . ALA B 1 283 ? 2.131 -15.984 -0.75 1 98.81 283 ALA B N 1
ATOM 6178 C CA . ALA B 1 283 ? 1.817 -15.102 -1.871 1 98.81 283 ALA B CA 1
ATOM 6179 C C . ALA B 1 283 ? 1.738 -13.641 -1.419 1 98.81 283 ALA B C 1
ATOM 6181 O O . ALA B 1 283 ? 0.769 -13.242 -0.771 1 98.81 283 ALA B O 1
ATOM 6182 N N . LEU B 1 284 ? 2.766 -12.867 -1.806 1 98.69 284 LEU B N 1
ATOM 6183 C CA . LEU B 1 284 ? 2.828 -11.445 -1.473 1 98.69 284 LEU B CA 1
ATOM 6184 C C . LEU B 1 284 ? 2.393 -10.594 -2.658 1 98.69 284 LEU B C 1
ATOM 6186 O O . LEU B 1 284 ? 2.723 -10.898 -3.805 1 98.69 284 LEU B O 1
ATOM 6190 N N . ASN B 1 285 ? 1.694 -9.594 -2.354 1 98.69 285 ASN B N 1
ATOM 6191 C CA . ASN B 1 285 ? 1.268 -8.648 -3.381 1 98.69 285 ASN B CA 1
ATOM 6192 C C . ASN B 1 285 ? 2.195 -7.441 -3.451 1 98.69 285 ASN B C 1
ATOM 6194 O O . ASN B 1 285 ? 2.26 -6.648 -2.51 1 98.69 285 ASN B O 1
ATOM 6198 N N . SER B 1 286 ? 2.875 -7.238 -4.574 1 98.19 286 SER B N 1
ATOM 6199 C CA . SER B 1 286 ? 3.859 -6.18 -4.766 1 98.19 286 SER B CA 1
ATOM 6200 C C . SER B 1 286 ? 3.209 -4.801 -4.695 1 98.19 286 SER B C 1
ATOM 6202 O O . SER B 1 286 ? 3.898 -3.791 -4.543 1 98.19 286 SER B O 1
ATOM 6204 N N . TYR B 1 287 ? 1.895 -4.734 -4.754 1 97.88 287 TYR B N 1
ATOM 6205 C CA . TYR B 1 287 ? 1.233 -3.451 -4.973 1 97.88 287 TYR B CA 1
ATOM 6206 C C . TYR B 1 287 ? 0.284 -3.127 -3.824 1 97.88 287 TYR B C 1
ATOM 6208 O O . TYR B 1 287 ? -0.501 -2.178 -3.91 1 97.88 287 TYR B O 1
ATOM 6216 N N . VAL B 1 288 ? 0.32 -3.898 -2.832 1 97.56 288 VAL B N 1
ATOM 6217 C CA . VAL B 1 288 ? -0.261 -3.613 -1.523 1 97.56 288 VAL B CA 1
ATOM 6218 C C . VAL B 1 288 ? 0.843 -3.23 -0.54 1 97.56 288 VAL B C 1
ATOM 6220 O O . VAL B 1 288 ? 1.928 -3.816 -0.557 1 97.56 288 VAL B O 1
ATOM 6223 N N . SER B 1 289 ? 0.558 -2.248 0.292 1 96.5 289 SER B N 1
ATOM 6224 C CA . SER B 1 289 ? 1.619 -1.674 1.111 1 96.5 289 SER B CA 1
ATOM 6225 C C . SER B 1 289 ? 2.258 -2.729 2.008 1 96.5 289 SER B C 1
ATOM 6227 O O . SER B 1 289 ? 1.561 -3.562 2.588 1 96.5 289 SER B O 1
ATOM 6229 N N . LEU B 1 290 ? 3.572 -2.607 2.129 1 95.88 290 LEU B N 1
ATOM 6230 C CA . LEU B 1 290 ? 4.348 -3.416 3.064 1 95.88 290 LEU B CA 1
ATOM 6231 C C . LEU B 1 290 ? 5.148 -2.531 4.012 1 95.88 290 LEU B C 1
ATOM 6233 O O . LEU B 1 290 ? 6.133 -2.98 4.605 1 95.88 290 LEU B O 1
ATOM 6237 N N . ALA B 1 291 ? 4.754 -1.247 4.062 1 94.94 291 ALA B N 1
ATOM 6238 C CA . ALA B 1 291 ? 5.344 -0.407 5.102 1 94.94 291 ALA B CA 1
ATOM 6239 C C . ALA B 1 291 ? 5.07 -0.979 6.488 1 94.94 291 ALA B C 1
ATOM 6241 O O . ALA B 1 291 ? 4.039 -1.618 6.711 1 94.94 291 ALA B O 1
ATOM 6242 N N . LYS B 1 292 ? 5.98 -0.696 7.379 1 94.19 292 LYS B N 1
ATOM 6243 C CA . LYS B 1 292 ? 5.816 -1.199 8.742 1 94.19 292 LYS B CA 1
ATOM 6244 C C . LYS B 1 292 ? 4.449 -0.815 9.305 1 94.19 292 LYS B C 1
ATOM 6246 O O . LYS B 1 292 ? 3.98 0.306 9.102 1 94.19 292 LYS B O 1
ATOM 6251 N N . TYR B 1 293 ? 3.721 -1.736 9.938 1 94.69 293 TYR B N 1
ATOM 6252 C CA . TYR B 1 293 ? 2.453 -1.597 10.648 1 94.69 293 TYR B CA 1
ATOM 6253 C C . TYR B 1 293 ? 1.276 -1.875 9.719 1 94.69 293 TYR B C 1
ATOM 6255 O O . TYR B 1 293 ? 0.136 -2.002 10.172 1 94.69 293 TYR B O 1
ATOM 6263 N N . THR B 1 294 ? 1.481 -1.904 8.414 1 96.44 294 THR B N 1
ATOM 6264 C CA . THR B 1 294 ? 0.38 -2.182 7.5 1 96.44 294 THR B CA 1
ATOM 6265 C C . THR B 1 294 ? -0.065 -3.637 7.613 1 96.44 294 THR B C 1
ATOM 6267 O O . THR B 1 294 ? 0.681 -4.48 8.109 1 96.44 294 THR B O 1
ATOM 6270 N N . PRO B 1 295 ? -1.233 -3.953 7.16 1 96 295 PRO B N 1
ATOM 6271 C CA . PRO B 1 295 ? -1.772 -5.309 7.305 1 96 295 PRO B CA 1
ATOM 6272 C C . PRO B 1 295 ? -0.89 -6.367 6.652 1 96 295 PRO B C 1
ATOM 6274 O O . PRO B 1 295 ? -0.611 -7.406 7.258 1 96 295 PRO B O 1
ATOM 6277 N N . GLN B 1 296 ? -0.41 -6.16 5.469 1 97.56 296 GLN B N 1
ATOM 6278 C CA . GLN B 1 296 ? 0.401 -7.172 4.801 1 97.56 296 GLN B CA 1
ATOM 6279 C C . GLN B 1 296 ? 1.735 -7.367 5.516 1 97.56 296 GLN B C 1
ATOM 6281 O O . GLN B 1 296 ? 2.219 -8.492 5.641 1 97.56 296 GLN B O 1
ATOM 6286 N N . TYR B 1 297 ? 2.328 -6.254 5.996 1 97.12 297 TYR B N 1
ATOM 6287 C CA . TYR B 1 297 ? 3.582 -6.32 6.738 1 97.12 297 TYR B CA 1
ATOM 6288 C C . TYR B 1 297 ? 3.428 -7.164 7.996 1 97.12 297 TYR B C 1
ATOM 6290 O O . TYR B 1 297 ? 4.188 -8.109 8.211 1 97.12 297 TYR B O 1
ATOM 6298 N N . LYS B 1 298 ? 2.447 -6.766 8.828 1 95.62 298 LYS B N 1
ATOM 6299 C CA . LYS B 1 298 ? 2.215 -7.465 10.086 1 95.62 298 LYS B CA 1
ATOM 6300 C C . LYS B 1 298 ? 1.874 -8.93 9.844 1 95.62 298 LYS B C 1
ATOM 6302 O O . LYS B 1 298 ? 2.348 -9.812 10.57 1 95.62 298 LYS B O 1
ATOM 6307 N N . TRP B 1 299 ? 1.094 -9.156 8.852 1 97.12 299 TRP B N 1
ATOM 6308 C CA . TRP B 1 299 ? 0.689 -10.516 8.516 1 97.12 299 TRP B CA 1
ATOM 6309 C C . TRP B 1 299 ? 1.895 -11.359 8.109 1 97.12 299 TRP B C 1
ATOM 6311 O O . TRP B 1 299 ? 2.043 -12.5 8.562 1 97.12 299 TRP B O 1
ATOM 6321 N N . LEU B 1 300 ? 2.76 -10.805 7.23 1 98.25 300 LEU B N 1
ATOM 6322 C CA . LEU B 1 300 ? 3.92 -11.547 6.746 1 98.25 300 LEU B CA 1
ATOM 6323 C C . LEU B 1 300 ? 4.82 -11.969 7.902 1 98.25 300 LEU B C 1
ATOM 6325 O O . LEU B 1 300 ? 5.246 -13.125 7.977 1 98.25 300 LEU B O 1
ATOM 6329 N N . GLU B 1 301 ? 5.156 -10.992 8.75 1 96.19 301 GLU B N 1
ATOM 6330 C CA . GLU B 1 301 ? 6.004 -11.297 9.898 1 96.19 301 GLU B CA 1
ATOM 6331 C C . GLU B 1 301 ? 5.395 -12.398 10.75 1 96.19 301 GLU B C 1
ATOM 6333 O O . GLU B 1 301 ? 6.09 -13.344 11.148 1 96.19 301 GLU B O 1
ATOM 6338 N N . ALA B 1 302 ? 4.102 -12.297 11.008 1 96.5 302 ALA B N 1
ATOM 6339 C CA . ALA B 1 302 ? 3.406 -13.289 11.828 1 96.5 302 ALA B CA 1
ATOM 6340 C C . ALA B 1 302 ? 3.375 -14.648 11.125 1 96.5 302 ALA B C 1
ATOM 6342 O O . ALA B 1 302 ? 3.607 -15.68 11.758 1 96.5 302 ALA B O 1
ATOM 6343 N N . ASP B 1 303 ? 3.07 -14.656 9.891 1 98.06 303 ASP B N 1
ATOM 6344 C CA . ASP B 1 303 ? 2.957 -15.891 9.125 1 98.06 303 ASP B CA 1
ATOM 6345 C C . ASP B 1 303 ? 4.281 -16.656 9.109 1 98.06 303 ASP B C 1
ATOM 6347 O O . ASP B 1 303 ? 4.316 -17.844 9.422 1 98.06 303 ASP B O 1
ATOM 6351 N N . LEU B 1 304 ? 5.379 -15.969 8.797 1 98.12 304 LEU B N 1
ATOM 6352 C CA . LEU B 1 304 ? 6.691 -16.609 8.727 1 98.12 304 LEU B CA 1
ATOM 6353 C C . LEU B 1 304 ? 7.125 -17.109 10.094 1 98.12 304 LEU B C 1
ATOM 6355 O O . LEU B 1 304 ? 7.723 -18.188 10.203 1 98.12 304 LEU B O 1
ATOM 6359 N N . SER B 1 305 ? 6.812 -16.344 11.141 1 97 305 SER B N 1
ATOM 6360 C CA . SER B 1 305 ? 7.223 -16.719 12.492 1 97 305 SER B CA 1
ATOM 6361 C C . SER B 1 305 ? 6.5 -17.984 12.953 1 97 305 SER B C 1
ATOM 6363 O O . SER B 1 305 ? 6.984 -18.703 13.836 1 97 305 SER B O 1
ATOM 6365 N N . ARG B 1 306 ? 5.406 -18.297 12.305 1 96.5 306 ARG B N 1
ATOM 6366 C CA . ARG B 1 306 ? 4.578 -19.406 12.766 1 96.5 306 ARG B CA 1
ATOM 6367 C C . ARG B 1 306 ? 4.852 -20.672 11.953 1 96.5 306 ARG B C 1
ATOM 6369 O O . ARG B 1 306 ? 4.316 -21.734 12.258 1 96.5 306 ARG B O 1
ATOM 6376 N N . VAL B 1 307 ? 5.602 -20.562 10.93 1 97.69 307 VAL B N 1
ATOM 6377 C CA . VAL B 1 307 ? 5.852 -21.734 10.094 1 97.69 307 VAL B CA 1
ATOM 6378 C C . VAL B 1 307 ? 6.512 -22.828 10.922 1 97.69 307 VAL B C 1
ATOM 6380 O O . VAL B 1 307 ? 7.52 -22.594 11.594 1 97.69 307 VAL B O 1
ATOM 6383 N N . ASN B 1 308 ? 5.953 -24.016 10.977 1 97.25 308 ASN B N 1
ATOM 6384 C CA . ASN B 1 308 ? 6.559 -25.188 11.586 1 97.25 308 ASN B CA 1
ATOM 6385 C C . ASN B 1 308 ? 7.465 -25.922 10.609 1 97.25 308 ASN B C 1
ATOM 6387 O O . ASN B 1 308 ? 6.984 -26.703 9.789 1 97.25 308 ASN B O 1
ATOM 6391 N N . ARG B 1 309 ? 8.688 -25.828 10.758 1 96.31 309 ARG B N 1
ATOM 6392 C CA . ARG B 1 309 ? 9.648 -26.328 9.781 1 96.31 309 ARG B CA 1
ATOM 6393 C C . ARG B 1 309 ? 9.805 -27.844 9.875 1 96.31 309 ARG B C 1
ATOM 6395 O O . ARG B 1 309 ? 10.383 -28.469 8.992 1 96.31 309 ARG B O 1
ATOM 6402 N N . ALA B 1 310 ? 9.305 -28.406 10.906 1 96.06 310 ALA B N 1
ATOM 6403 C CA . ALA B 1 310 ? 9.273 -29.859 11 1 96.06 310 ALA B CA 1
ATOM 6404 C C . ALA B 1 310 ? 8.211 -30.438 10.07 1 96.06 310 ALA B C 1
ATOM 6406 O O . ALA B 1 310 ? 8.312 -31.594 9.648 1 96.06 310 ALA B O 1
ATOM 6407 N N . ILE B 1 311 ? 7.27 -29.641 9.758 1 96.81 311 ILE B N 1
ATOM 6408 C CA . ILE B 1 311 ? 6.18 -30.062 8.891 1 96.81 311 ILE B CA 1
ATOM 6409 C C . ILE B 1 311 ? 6.434 -29.578 7.469 1 96.81 311 ILE B C 1
ATOM 6411 O O . ILE B 1 311 ? 6.418 -30.375 6.523 1 96.81 311 ILE B O 1
ATOM 6415 N N . THR B 1 312 ? 6.695 -28.328 7.316 1 97.5 312 THR B N 1
ATOM 6416 C CA . THR B 1 312 ? 7.016 -27.734 6.023 1 97.5 312 THR B CA 1
ATOM 6417 C C . THR B 1 312 ? 8.422 -27.156 6.031 1 97.5 312 THR B C 1
ATOM 6419 O O . THR B 1 312 ? 8.602 -25.953 6.223 1 97.5 312 THR B O 1
ATOM 6422 N N . PRO B 1 313 ? 9.359 -27.953 5.766 1 97.31 313 PRO B N 1
ATOM 6423 C CA . PRO B 1 313 ? 10.742 -27.484 5.812 1 97.31 313 PRO B CA 1
ATOM 6424 C C . PRO B 1 313 ? 11.047 -26.438 4.734 1 97.31 313 PRO B C 1
ATOM 6426 O O . PRO B 1 313 ? 11.969 -25.641 4.891 1 97.31 313 PRO B O 1
ATOM 6429 N N . TRP B 1 314 ? 10.312 -26.5 3.619 1 98.19 314 TRP B N 1
ATOM 6430 C CA . TRP B 1 314 ? 10.523 -25.547 2.531 1 98.19 314 TRP B CA 1
ATOM 6431 C C . TRP B 1 314 ? 9.609 -24.328 2.676 1 98.19 314 TRP B C 1
ATOM 6433 O O . TRP B 1 314 ? 8.422 -24.484 2.979 1 98.19 314 TRP B O 1
ATOM 6443 N N . VAL B 1 315 ? 10.164 -23.141 2.52 1 98.5 315 VAL B N 1
ATOM 6444 C CA . VAL B 1 315 ? 9.383 -21.906 2.471 1 98.5 315 VAL B CA 1
ATOM 6445 C C . VAL B 1 315 ? 9.68 -21.156 1.172 1 98.5 315 VAL B C 1
ATOM 6447 O O . VAL B 1 315 ? 10.844 -20.875 0.86 1 98.5 315 VAL B O 1
ATOM 6450 N N . VAL B 1 316 ? 8.648 -20.875 0.444 1 98.62 316 VAL B N 1
ATOM 6451 C CA . VAL B 1 316 ? 8.742 -20.188 -0.832 1 98.62 316 VAL B CA 1
ATOM 6452 C C . VAL B 1 316 ? 7.844 -18.953 -0.816 1 98.62 316 VAL B C 1
ATOM 6454 O O . VAL B 1 316 ? 6.723 -19 -0.305 1 98.62 316 VAL B O 1
ATOM 6457 N N . ILE B 1 317 ? 8.367 -17.828 -1.328 1 98.81 317 ILE B N 1
ATOM 6458 C CA . ILE B 1 317 ? 7.555 -16.641 -1.553 1 98.81 317 ILE B CA 1
ATOM 6459 C C . ILE B 1 317 ? 7.332 -16.438 -3.051 1 98.81 317 ILE B C 1
ATOM 6461 O O . ILE B 1 317 ? 8.273 -16.531 -3.842 1 98.81 317 ILE B O 1
ATOM 6465 N N . ILE B 1 318 ? 6.078 -16.297 -3.436 1 98.88 318 ILE B N 1
ATOM 6466 C CA . ILE B 1 318 ? 5.773 -15.828 -4.785 1 98.88 318 ILE B CA 1
ATOM 6467 C C . ILE B 1 318 ? 5.297 -14.375 -4.738 1 98.88 318 ILE B C 1
ATOM 6469 O O . ILE B 1 318 ? 4.57 -13.984 -3.82 1 98.88 318 ILE B O 1
ATOM 6473 N N . THR B 1 319 ? 5.812 -13.555 -5.602 1 98.75 319 THR B N 1
ATOM 6474 C CA . THR B 1 319 ? 5.465 -12.141 -5.75 1 98.75 319 THR B CA 1
ATOM 6475 C C . THR B 1 319 ? 5.559 -11.711 -7.211 1 98.75 319 THR B C 1
ATOM 6477 O O . THR B 1 319 ? 5.754 -12.547 -8.094 1 98.75 319 THR B O 1
ATOM 6480 N N . HIS B 1 320 ? 5.316 -10.406 -7.484 1 98.81 320 HIS B N 1
ATOM 6481 C CA . HIS B 1 320 ? 5.273 -10.023 -8.891 1 98.81 320 HIS B CA 1
ATOM 6482 C C . HIS B 1 320 ? 6.512 -9.227 -9.281 1 98.81 320 HIS B C 1
ATOM 6484 O O . HIS B 1 320 ? 7.25 -9.625 -10.188 1 98.81 320 HIS B O 1
ATOM 6490 N N . ALA B 1 321 ? 6.773 -8.117 -8.617 1 98.31 321 ALA B N 1
ATOM 6491 C CA . ALA B 1 321 ? 7.938 -7.297 -8.945 1 98.31 321 ALA B CA 1
ATOM 6492 C C . ALA B 1 321 ? 9.211 -7.898 -8.359 1 98.31 321 ALA B C 1
ATOM 6494 O O . ALA B 1 321 ? 9.297 -8.133 -7.152 1 98.31 321 ALA B O 1
ATOM 6495 N N . PRO B 1 322 ? 10.195 -8.133 -9.188 1 98.44 322 PRO B N 1
ATOM 6496 C CA . PRO B 1 322 ? 11.398 -8.781 -8.672 1 98.44 322 PRO B CA 1
ATOM 6497 C C . PRO B 1 322 ? 12.227 -7.867 -7.777 1 98.44 322 PRO B C 1
ATOM 6499 O O . PRO B 1 322 ? 12.414 -6.688 -8.094 1 98.44 322 PRO B O 1
ATOM 6502 N N . TRP B 1 323 ? 12.75 -8.422 -6.676 1 97.25 323 TRP B N 1
ATOM 6503 C CA . TRP B 1 323 ? 13.57 -7.672 -5.73 1 97.25 323 TRP B CA 1
ATOM 6504 C C . TRP B 1 323 ? 14.945 -7.367 -6.328 1 97.25 323 TRP B C 1
ATOM 6506 O O . TRP B 1 323 ? 15.562 -6.355 -5.992 1 97.25 323 TRP B O 1
ATOM 6516 N N . TYR B 1 324 ? 15.445 -8.281 -7.164 1 96.88 324 TYR B N 1
ATOM 6517 C CA . TYR B 1 324 ? 16.672 -8.102 -7.934 1 96.88 324 TYR B CA 1
ATOM 6518 C C . TYR B 1 324 ? 16.391 -8.219 -9.43 1 96.88 324 TYR B C 1
ATOM 6520 O O . TYR B 1 324 ? 15.609 -9.062 -9.859 1 96.88 324 TYR B O 1
ATOM 6528 N N . ASN B 1 325 ? 16.969 -7.344 -10.141 1 96.12 325 ASN B N 1
ATOM 6529 C CA . ASN B 1 325 ? 16.766 -7.262 -11.578 1 96.12 325 ASN B CA 1
ATOM 6530 C C . ASN B 1 325 ? 17.938 -6.586 -12.273 1 96.12 325 ASN B C 1
ATOM 6532 O O . ASN B 1 325 ? 18.422 -5.555 -11.812 1 96.12 325 ASN B O 1
ATOM 6536 N N . THR B 1 326 ? 18.484 -7.16 -13.305 1 94.31 326 THR B N 1
ATOM 6537 C CA . THR B 1 326 ? 19.609 -6.551 -14 1 94.31 326 THR B CA 1
ATOM 6538 C C . THR B 1 326 ? 19.203 -6.09 -15.391 1 94.31 326 THR B C 1
ATOM 6540 O O . THR B 1 326 ? 20.031 -5.613 -16.172 1 94.31 326 THR B O 1
ATOM 6543 N N . TYR B 1 327 ? 17.906 -6.262 -15.766 1 93.12 327 TYR B N 1
ATOM 6544 C CA . TYR B 1 327 ? 17.359 -5.746 -17.016 1 93.12 327 TYR B CA 1
ATOM 6545 C C . TYR B 1 327 ? 17 -4.27 -16.891 1 93.12 327 TYR B C 1
ATOM 6547 O O . TYR B 1 327 ? 16.812 -3.764 -15.773 1 93.12 327 TYR B O 1
ATOM 6555 N N . ASN B 1 328 ? 16.984 -3.588 -18.062 1 90.31 328 ASN B N 1
ATOM 6556 C CA . ASN B 1 328 ? 16.547 -2.197 -18.078 1 90.31 328 ASN B CA 1
ATOM 6557 C C . ASN B 1 328 ? 15.07 -2.072 -17.703 1 90.31 328 ASN B C 1
ATOM 6559 O O . ASN B 1 328 ? 14.688 -1.148 -16.969 1 90.31 328 ASN B O 1
ATOM 6563 N N . ALA B 1 329 ? 14.328 -3.035 -18.172 1 91.94 329 ALA B N 1
ATOM 6564 C CA . ALA B 1 329 ? 12.898 -3.02 -17.875 1 91.94 329 ALA B CA 1
ATOM 6565 C C . ALA B 1 329 ? 12.648 -3.15 -16.375 1 91.94 329 ALA B C 1
ATOM 6567 O O . ALA B 1 329 ? 13.117 -4.105 -15.75 1 91.94 329 ALA B O 1
ATOM 6568 N N . HIS B 1 330 ? 11.945 -2.127 -15.852 1 93.81 330 HIS B N 1
ATOM 6569 C CA . HIS B 1 330 ? 11.484 -2.127 -14.469 1 93.81 330 HIS B CA 1
ATOM 6570 C C . HIS B 1 330 ? 12.664 -2.199 -13.5 1 93.81 330 HIS B C 1
ATOM 6572 O O . HIS B 1 330 ? 12.539 -2.754 -12.406 1 93.81 330 HIS B O 1
ATOM 6578 N N . TYR B 1 331 ? 13.844 -1.719 -13.914 1 92.38 331 TYR B N 1
ATOM 6579 C CA . TYR B 1 331 ? 15.047 -1.719 -13.094 1 92.38 331 TYR B CA 1
ATOM 6580 C C . TYR B 1 331 ? 14.805 -1.029 -11.758 1 92.38 331 TYR B C 1
ATOM 6582 O O . TYR B 1 331 ? 14.273 0.081 -11.711 1 92.38 331 TYR B O 1
ATOM 6590 N N . LEU B 1 332 ? 15.031 -1.724 -10.609 1 91.5 332 LEU B N 1
ATOM 6591 C CA . LEU B 1 332 ? 14.992 -1.287 -9.219 1 91.5 332 LEU B CA 1
ATOM 6592 C C . LEU B 1 332 ? 13.562 -1.056 -8.75 1 91.5 332 LEU B C 1
ATOM 6594 O O . LEU B 1 332 ? 13.336 -0.495 -7.68 1 91.5 332 LEU B O 1
ATOM 6598 N N . GLU B 1 333 ? 12.578 -1.489 -9.531 1 92.12 333 GLU B N 1
ATOM 6599 C CA . GLU B 1 333 ? 11.188 -1.306 -9.141 1 92.12 333 GLU B CA 1
ATOM 6600 C C . GLU B 1 333 ? 10.852 -2.109 -7.891 1 92.12 333 GLU B C 1
ATOM 6602 O O . GLU B 1 333 ? 10.008 -1.698 -7.09 1 92.12 333 GLU B O 1
ATOM 6607 N N . GLY B 1 334 ? 11.492 -3.195 -7.691 1 94.31 334 GLY B N 1
ATOM 6608 C CA . GLY B 1 334 ? 11.227 -4.082 -6.57 1 94.31 334 GLY B CA 1
ATOM 6609 C C . GLY B 1 334 ? 11.875 -3.629 -5.277 1 94.31 334 GLY B C 1
ATOM 6610 O O . GLY B 1 334 ? 11.664 -4.227 -4.223 1 94.31 334 GLY B O 1
ATOM 6611 N N . GLU B 1 335 ? 12.664 -2.494 -5.297 1 92.69 335 GLU B N 1
ATOM 6612 C CA . GLU B 1 335 ? 13.383 -2.016 -4.121 1 92.69 335 GLU B CA 1
ATOM 6613 C C . GLU B 1 335 ? 12.422 -1.686 -2.982 1 92.69 335 GLU B C 1
ATOM 6615 O O . GLU B 1 335 ? 12.758 -1.865 -1.81 1 92.69 335 GLU B O 1
ATOM 6620 N N . VAL B 1 336 ? 11.258 -1.211 -3.355 1 92.56 336 VAL B N 1
ATOM 6621 C CA . VAL B 1 336 ? 10.258 -0.854 -2.355 1 92.56 336 VAL B CA 1
ATOM 6622 C C . VAL B 1 336 ? 9.922 -2.072 -1.499 1 92.56 336 VAL B C 1
ATOM 6624 O O . VAL B 1 336 ? 9.953 -2.002 -0.268 1 92.56 336 VAL B O 1
ATOM 6627 N N . MET B 1 337 ? 9.656 -3.178 -2.092 1 95.25 337 MET B N 1
ATOM 6628 C CA . MET B 1 337 ? 9.32 -4.398 -1.366 1 95.25 337 MET B CA 1
ATOM 6629 C C . MET B 1 337 ? 10.562 -5.02 -0.74 1 95.25 337 MET B C 1
ATOM 6631 O O . MET B 1 337 ? 10.516 -5.516 0.387 1 95.25 337 MET B O 1
ATOM 6635 N N . ARG B 1 338 ? 11.68 -5.039 -1.439 1 95.06 338 ARG B N 1
ATOM 6636 C CA . ARG B 1 338 ? 12.906 -5.617 -0.909 1 95.06 338 ARG B CA 1
ATOM 6637 C C . ARG B 1 338 ? 13.289 -4.969 0.419 1 95.06 338 ARG B C 1
ATOM 6639 O O . ARG B 1 338 ? 13.562 -5.668 1.4 1 95.06 338 ARG B O 1
ATOM 6646 N N . ASN B 1 339 ? 13.211 -3.633 0.436 1 90.06 339 ASN B N 1
ATOM 6647 C CA . ASN B 1 339 ? 13.562 -2.887 1.64 1 90.06 339 ASN B CA 1
ATOM 6648 C C . ASN B 1 339 ? 12.648 -3.242 2.809 1 90.06 339 ASN B C 1
ATOM 6650 O O . ASN B 1 339 ? 13.078 -3.24 3.963 1 90.06 339 ASN B O 1
ATOM 6654 N N . ALA B 1 340 ? 11.531 -3.561 2.461 1 90.5 340 ALA B N 1
ATOM 6655 C CA . ALA B 1 340 ? 10.539 -3.785 3.506 1 90.5 340 ALA B CA 1
ATOM 6656 C C . ALA B 1 340 ? 10.68 -5.18 4.109 1 90.5 340 ALA B C 1
ATOM 6658 O O . ALA B 1 340 ? 10.523 -5.355 5.32 1 90.5 340 ALA B O 1
ATOM 6659 N N . VAL B 1 341 ? 11.023 -6.184 3.268 1 90.06 341 VAL B N 1
ATOM 6660 C CA . VAL B 1 341 ? 10.695 -7.488 3.836 1 90.06 341 VAL B CA 1
ATOM 6661 C C . VAL B 1 341 ? 11.844 -8.469 3.576 1 90.06 341 VAL B C 1
ATOM 6663 O O . VAL B 1 341 ? 11.797 -9.617 4.02 1 90.06 341 VAL B O 1
ATOM 6666 N N . GLU B 1 342 ? 12.914 -8.062 2.936 1 94.94 342 GLU B N 1
ATOM 6667 C CA . GLU B 1 342 ? 14.031 -8.984 2.701 1 94.94 342 GLU B CA 1
ATOM 6668 C C . GLU B 1 342 ? 14.625 -9.469 4.016 1 94.94 342 GLU B C 1
ATOM 6670 O O . GLU B 1 342 ? 15.062 -10.617 4.117 1 94.94 342 GLU B O 1
ATOM 6675 N N . TYR B 1 343 ? 14.664 -8.609 5.02 1 94.25 343 TYR B N 1
ATOM 6676 C CA . TYR B 1 343 ? 15.148 -8.969 6.348 1 94.25 343 TYR B CA 1
ATOM 6677 C C . TYR B 1 343 ? 14.406 -10.188 6.887 1 94.25 343 TYR B C 1
ATOM 6679 O O . TYR B 1 343 ? 15.023 -11.109 7.418 1 94.25 343 TYR B O 1
ATOM 6687 N N . PHE B 1 344 ? 13.102 -10.211 6.734 1 95.5 344 PHE B N 1
ATOM 6688 C CA . PHE B 1 344 ? 12.289 -11.32 7.238 1 95.5 344 PHE B CA 1
ATOM 6689 C C . PHE B 1 344 ? 12.578 -12.594 6.461 1 95.5 344 PHE B C 1
ATOM 6691 O O . PHE B 1 344 ? 12.617 -13.688 7.043 1 95.5 344 PHE B O 1
ATOM 6698 N N . ALA B 1 345 ? 12.75 -12.445 5.156 1 97.31 345 ALA B N 1
ATOM 6699 C CA . ALA B 1 345 ? 13.039 -13.625 4.34 1 97.31 345 ALA B CA 1
ATOM 6700 C C . ALA B 1 345 ? 14.344 -14.289 4.781 1 97.31 345 ALA B C 1
ATOM 6702 O O . ALA B 1 345 ? 14.422 -15.516 4.863 1 97.31 345 ALA B O 1
ATOM 6703 N N . ARG B 1 346 ? 15.367 -13.406 5.074 1 96.69 346 ARG B N 1
ATOM 6704 C CA . ARG B 1 346 ? 16.641 -13.922 5.551 1 96.69 346 ARG B CA 1
ATOM 6705 C C . ARG B 1 346 ? 16.516 -14.477 6.965 1 96.69 346 ARG B C 1
ATOM 6707 O O . ARG B 1 346 ? 17.031 -15.555 7.266 1 96.69 346 ARG B O 1
ATOM 6714 N N . LYS B 1 347 ? 15.836 -13.789 7.828 1 95.38 347 LYS B N 1
ATOM 6715 C CA . LYS B 1 347 ? 15.688 -14.141 9.234 1 95.38 347 LYS B CA 1
ATOM 6716 C C . LYS B 1 347 ? 14.977 -15.484 9.391 1 95.38 347 LYS B C 1
ATOM 6718 O O . LYS B 1 347 ? 15.375 -16.312 10.219 1 95.38 347 LYS B O 1
ATOM 6723 N N . TYR B 1 348 ? 14 -15.719 8.508 1 96.81 348 TYR B N 1
ATOM 6724 C CA . TYR B 1 348 ? 13.172 -16.906 8.68 1 96.81 348 TYR B CA 1
ATOM 6725 C C . TYR B 1 348 ? 13.523 -17.969 7.645 1 96.81 348 TYR B C 1
ATOM 6727 O O . TYR B 1 348 ? 12.75 -18.906 7.414 1 96.81 348 TYR B O 1
ATOM 6735 N N . HIS B 1 349 ? 14.609 -17.812 6.984 1 96.94 349 HIS B N 1
ATOM 6736 C CA . HIS B 1 349 ? 15.242 -18.828 6.148 1 96.94 349 HIS B CA 1
ATOM 6737 C C . HIS B 1 349 ? 14.336 -19.219 4.984 1 96.94 349 HIS B C 1
ATOM 6739 O O . HIS B 1 349 ? 14.117 -20.406 4.734 1 96.94 349 HIS B O 1
ATOM 6745 N N . VAL B 1 350 ? 13.766 -18.219 4.324 1 98.31 350 VAL B N 1
ATOM 6746 C CA . VAL B 1 350 ? 13.047 -18.469 3.076 1 98.31 350 VAL B CA 1
ATOM 6747 C C . VAL B 1 350 ? 14 -19.078 2.045 1 98.31 350 VAL B C 1
ATOM 6749 O O . VAL B 1 350 ? 15.148 -18.641 1.925 1 98.31 350 VAL B O 1
ATOM 6752 N N . ASP B 1 351 ? 13.523 -20.047 1.299 1 98.38 351 ASP B N 1
ATOM 6753 C CA . ASP B 1 351 ? 14.406 -20.797 0.412 1 98.38 351 ASP B CA 1
ATOM 6754 C C . ASP B 1 351 ? 14.5 -20.141 -0.961 1 98.38 351 ASP B C 1
ATOM 6756 O O . ASP B 1 351 ? 15.562 -20.125 -1.58 1 98.38 351 ASP B O 1
ATOM 6760 N N . ALA B 1 352 ? 13.352 -19.656 -1.442 1 98.62 352 ALA B N 1
ATOM 6761 C CA . ALA B 1 352 ? 13.32 -19.078 -2.785 1 98.62 352 ALA B CA 1
ATOM 6762 C C . ALA B 1 352 ? 12.211 -18.031 -2.908 1 98.62 352 ALA B C 1
ATOM 6764 O O . ALA B 1 352 ? 11.18 -18.141 -2.244 1 98.62 352 ALA B O 1
ATOM 6765 N N . ILE B 1 353 ? 12.469 -17.062 -3.699 1 98.81 353 ILE B N 1
ATOM 6766 C CA . ILE B 1 353 ? 11.484 -16.047 -4.07 1 98.81 353 ILE B CA 1
ATOM 6767 C C . ILE B 1 353 ? 11.32 -16.031 -5.59 1 98.81 353 ILE B C 1
ATOM 6769 O O . ILE B 1 353 ? 12.289 -15.836 -6.324 1 98.81 353 ILE B O 1
ATOM 6773 N N . TYR B 1 354 ? 10.133 -16.281 -6.051 1 98.81 354 TYR B N 1
ATOM 6774 C CA . TYR B 1 354 ? 9.797 -16.25 -7.473 1 98.81 354 TYR B CA 1
ATOM 6775 C C . TYR B 1 354 ? 8.992 -15.008 -7.816 1 98.81 354 TYR B C 1
ATOM 6777 O O . TYR B 1 354 ? 8.086 -14.625 -7.078 1 98.81 354 TYR B O 1
ATOM 6785 N N . SER B 1 355 ? 9.375 -14.359 -8.906 1 98.81 355 SER B N 1
ATOM 6786 C CA . SER B 1 355 ? 8.711 -13.133 -9.336 1 98.81 355 SER B CA 1
ATOM 6787 C C . SER B 1 355 ? 8.453 -13.141 -10.844 1 98.81 355 SER B C 1
ATOM 6789 O O . SER B 1 355 ? 9 -13.977 -11.562 1 98.81 355 SER B O 1
ATOM 6791 N N . GLY B 1 356 ? 7.598 -12.25 -11.305 1 98.69 356 GLY B N 1
ATOM 6792 C CA . GLY B 1 356 ? 7.352 -12 -12.719 1 98.69 356 GLY B CA 1
ATOM 6793 C C . GLY B 1 356 ? 7.727 -10.602 -13.156 1 98.69 356 GLY B C 1
ATOM 6794 O O . GLY B 1 356 ? 8.844 -10.141 -12.906 1 98.69 356 GLY B O 1
ATOM 6795 N N . HIS B 1 357 ? 6.926 -9.922 -13.836 1 98.19 357 HIS B N 1
ATOM 6796 C CA . HIS B 1 357 ? 6.938 -8.492 -14.141 1 98.19 357 HIS B CA 1
ATOM 6797 C C . HIS B 1 357 ? 7.949 -8.172 -15.234 1 98.19 357 HIS B C 1
ATOM 6799 O O . HIS B 1 357 ? 7.656 -7.395 -16.141 1 98.19 357 HIS B O 1
ATOM 6805 N N . VAL B 1 358 ? 9.219 -8.586 -15.102 1 97.69 358 VAL B N 1
ATOM 6806 C CA . VAL B 1 358 ? 10.211 -8.453 -16.156 1 97.69 358 VAL B CA 1
ATOM 6807 C C . VAL B 1 358 ? 10.062 -9.609 -17.156 1 97.69 358 VAL B C 1
ATOM 6809 O O . VAL B 1 358 ? 10.164 -10.773 -16.781 1 97.69 358 VAL B O 1
ATOM 6812 N N . HIS B 1 359 ? 9.82 -9.242 -18.391 1 94.69 359 HIS B N 1
ATOM 6813 C CA . HIS B 1 359 ? 9.469 -10.25 -19.391 1 94.69 359 HIS B CA 1
ATOM 6814 C C . HIS B 1 359 ? 10.703 -10.992 -19.891 1 94.69 359 HIS B C 1
ATOM 6816 O O . HIS B 1 359 ? 10.992 -10.984 -21.078 1 94.69 359 HIS B O 1
ATOM 6822 N N . SER B 1 360 ? 11.312 -11.594 -18.969 1 94.62 360 SER B N 1
ATOM 6823 C CA . SER B 1 360 ? 12.531 -12.375 -19.172 1 94.62 360 SER B CA 1
ATOM 6824 C C . SER B 1 360 ? 12.75 -13.359 -18.016 1 94.62 360 SER B C 1
ATOM 6826 O O . SER B 1 360 ? 11.93 -13.445 -17.109 1 94.62 360 SER B O 1
ATOM 6828 N N . TYR B 1 361 ? 13.797 -14.203 -18.219 1 96.12 361 TYR B N 1
ATOM 6829 C CA . TYR B 1 361 ? 14.227 -15.117 -17.172 1 96.12 361 TYR B CA 1
ATOM 6830 C C . TYR B 1 361 ? 15.539 -14.641 -16.547 1 96.12 361 TYR B C 1
ATOM 6832 O O . TYR B 1 361 ? 16.453 -14.203 -17.25 1 96.12 361 TYR B O 1
ATOM 6840 N N . GLU B 1 362 ? 15.586 -14.656 -15.211 1 97.94 362 GLU B N 1
ATOM 6841 C CA . GLU B 1 362 ? 16.828 -14.359 -14.5 1 97.94 362 GLU B CA 1
ATOM 6842 C C . GLU B 1 362 ? 16.859 -15.062 -13.148 1 97.94 362 GLU B C 1
ATOM 6844 O O . GLU B 1 362 ? 15.891 -15.031 -12.391 1 97.94 362 GLU B O 1
ATOM 6849 N N . ARG B 1 363 ? 17.906 -15.781 -12.906 1 98.5 363 ARG B N 1
ATOM 6850 C CA . ARG B 1 363 ? 18.156 -16.422 -11.617 1 98.5 363 ARG B CA 1
ATOM 6851 C C . ARG B 1 363 ? 19.344 -15.781 -10.906 1 98.5 363 ARG B C 1
ATOM 6853 O O . ARG B 1 363 ? 20.406 -15.594 -11.516 1 98.5 363 ARG B O 1
ATOM 6860 N N 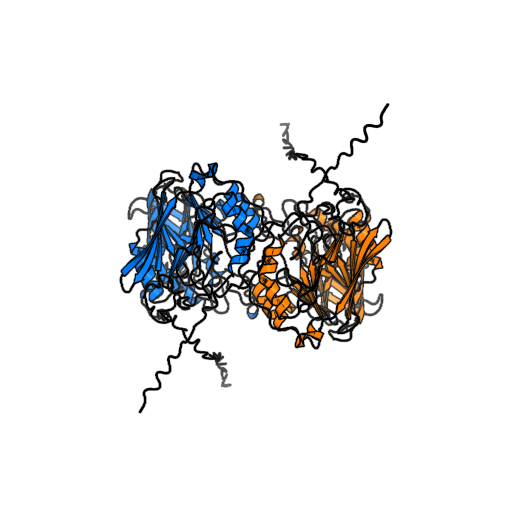. PHE B 1 364 ? 19.156 -15.461 -9.688 1 98.12 364 PHE B N 1
ATOM 6861 C CA . PHE B 1 364 ? 20.219 -14.914 -8.852 1 98.12 364 PHE B CA 1
ATOM 6862 C C . PHE B 1 364 ? 20.703 -15.953 -7.836 1 98.12 364 PHE B C 1
ATOM 6864 O O . PHE B 1 364 ? 19.969 -16.891 -7.508 1 98.12 364 PHE B O 1
ATOM 6871 N N . LYS B 1 365 ? 21.938 -15.812 -7.422 1 96.69 365 LYS B N 1
ATOM 6872 C CA . LYS B 1 365 ? 22.422 -16.547 -6.266 1 96.69 365 LYS B CA 1
ATOM 6873 C C . LYS B 1 365 ? 21.672 -16.172 -5 1 96.69 365 LYS B C 1
ATOM 6875 O O . LYS B 1 365 ? 20.781 -15.32 -5.035 1 96.69 365 LYS B O 1
ATOM 6880 N N . ARG B 1 366 ? 21.953 -16.875 -3.938 1 97.5 366 ARG B N 1
ATOM 6881 C CA . ARG B 1 366 ? 21.406 -16.453 -2.654 1 97.5 366 ARG B CA 1
ATOM 6882 C C . ARG B 1 366 ? 21.953 -15.078 -2.25 1 97.5 366 ARG B C 1
ATOM 6884 O O . ARG B 1 366 ? 23.172 -14.914 -2.104 1 97.5 366 ARG B O 1
ATOM 6891 N N . LEU B 1 367 ? 20.953 -14.117 -2.121 1 96.5 367 LEU B N 1
ATOM 6892 C CA . LEU B 1 367 ? 21.391 -12.734 -1.891 1 96.5 367 LEU B CA 1
ATOM 6893 C C . LEU B 1 367 ? 20.688 -12.148 -0.667 1 96.5 367 LEU B C 1
ATOM 6895 O O . LEU B 1 367 ? 19.531 -12.477 -0.395 1 96.5 367 LEU B O 1
ATOM 6899 N N . TYR B 1 368 ? 21.359 -11.398 0.1 1 94.44 368 TYR B N 1
ATOM 6900 C CA . TYR B 1 368 ? 20.891 -10.516 1.159 1 94.44 368 TYR B CA 1
ATOM 6901 C C . TYR B 1 368 ? 21.594 -9.164 1.108 1 94.44 368 TYR B C 1
ATOM 6903 O O . TYR B 1 368 ? 22.812 -9.094 1.27 1 94.44 368 TYR B O 1
ATOM 6911 N N . PHE B 1 369 ? 20.891 -8.094 0.76 1 89.38 369 PHE B N 1
ATOM 6912 C CA . PHE B 1 369 ? 21.422 -6.746 0.618 1 89.38 369 PHE B CA 1
ATOM 6913 C C . PHE B 1 369 ? 22.484 -6.699 -0.477 1 89.38 369 PHE B C 1
ATOM 6915 O O . PHE B 1 369 ? 23.562 -6.141 -0.278 1 89.38 369 PHE B O 1
ATOM 6922 N N . TYR B 1 370 ? 22.219 -7.398 -1.59 1 90.25 370 TYR B N 1
ATOM 6923 C CA . TYR B 1 370 ? 23.016 -7.391 -2.816 1 90.25 370 TYR B CA 1
ATOM 6924 C C . TYR B 1 370 ? 24.359 -8.078 -2.607 1 90.25 370 TYR B C 1
ATOM 6926 O O . TYR B 1 370 ? 25.297 -7.875 -3.381 1 90.25 370 TYR B O 1
ATOM 6934 N N . GLU B 1 371 ? 24.422 -8.859 -1.55 1 91.38 371 GLU B N 1
ATOM 6935 C CA . GLU B 1 371 ? 25.609 -9.672 -1.287 1 91.38 371 GLU B CA 1
ATOM 6936 C C . GLU B 1 371 ? 25.25 -11.156 -1.186 1 91.38 371 GLU B C 1
ATOM 6938 O O . GLU B 1 371 ? 24.172 -11.508 -0.683 1 91.38 371 GLU B O 1
ATOM 6943 N N . GLU B 1 372 ? 26.156 -11.938 -1.687 1 94.81 372 GLU B N 1
ATOM 6944 C CA . GLU B 1 372 ? 25.922 -13.375 -1.577 1 94.81 372 GLU B CA 1
ATOM 6945 C C . GLU B 1 372 ? 25.828 -13.812 -0.117 1 94.81 372 GLU B C 1
ATOM 6947 O O . GLU B 1 372 ? 26.625 -13.383 0.717 1 94.81 372 GLU B O 1
ATOM 6952 N N . ASP B 1 373 ? 24.812 -14.508 0.266 1 95.12 373 ASP B N 1
ATOM 6953 C CA . ASP B 1 373 ? 24.516 -15.016 1.604 1 95.12 373 ASP B CA 1
ATOM 6954 C C . ASP B 1 373 ? 23.828 -16.375 1.535 1 95.12 373 ASP B C 1
ATOM 6956 O O . ASP B 1 373 ? 22.641 -16.453 1.198 1 95.12 373 ASP B O 1
ATOM 6960 N N . ASN B 1 374 ? 24.5 -17.453 1.92 1 94.12 374 ASN B N 1
ATOM 6961 C CA . ASN B 1 374 ? 24.016 -18.828 1.766 1 94.12 374 ASN B CA 1
ATOM 6962 C C . ASN B 1 374 ? 22.781 -19.078 2.631 1 94.12 374 ASN B C 1
ATOM 6964 O O . ASN B 1 374 ? 22.078 -20.078 2.447 1 94.12 374 ASN B O 1
ATOM 6968 N N . CYS B 1 375 ? 22.5 -18.156 3.566 1 96.19 375 CYS B N 1
ATOM 6969 C CA . CYS B 1 375 ? 21.344 -18.312 4.453 1 96.19 375 CYS B CA 1
ATOM 6970 C C . CYS B 1 375 ? 20.156 -17.5 3.938 1 96.19 375 CYS B C 1
ATOM 6972 O O . CYS B 1 375 ? 19.125 -17.422 4.605 1 96.19 375 CYS B O 1
ATOM 6974 N N . ALA B 1 376 ? 20.344 -16.859 2.76 1 97 376 ALA B N 1
ATOM 6975 C CA . ALA B 1 376 ? 19.312 -16.016 2.145 1 97 376 ALA B CA 1
ATOM 6976 C C . ALA B 1 376 ? 18.609 -16.766 1.022 1 97 376 ALA B C 1
ATOM 6978 O O . ALA B 1 376 ? 19.016 -17.875 0.647 1 97 376 ALA B O 1
ATOM 6979 N N . PRO B 1 377 ? 17.531 -16.266 0.53 1 97.88 377 PRO B N 1
ATOM 6980 C CA . PRO B 1 377 ? 16.828 -16.938 -0.558 1 97.88 377 PRO B CA 1
ATOM 6981 C C . PRO B 1 377 ? 17.562 -16.859 -1.892 1 97.88 377 PRO B C 1
ATOM 6983 O O . PRO B 1 377 ? 18.375 -15.953 -2.09 1 97.88 377 PRO B O 1
ATOM 6986 N N . VAL B 1 378 ? 17.234 -17.844 -2.723 1 98.12 378 VAL B N 1
ATOM 6987 C CA . VAL B 1 378 ? 17.484 -17.672 -4.148 1 98.12 378 VAL B CA 1
ATOM 6988 C C . VAL B 1 378 ? 16.359 -16.844 -4.766 1 98.12 378 VAL B C 1
ATOM 6990 O O . VAL B 1 378 ? 15.219 -16.891 -4.297 1 98.12 378 VAL B O 1
ATOM 6993 N N . TYR B 1 379 ? 16.703 -16.047 -5.777 1 98.56 379 TYR B N 1
ATOM 6994 C CA . TYR B 1 379 ? 15.727 -15.227 -6.465 1 98.56 379 TYR B CA 1
ATOM 6995 C C . TYR B 1 379 ? 15.602 -15.625 -7.93 1 98.56 379 TYR B C 1
ATOM 6997 O O . TYR B 1 379 ? 16.609 -15.75 -8.633 1 98.56 379 TYR B O 1
ATOM 7005 N N . VAL B 1 380 ? 14.375 -15.852 -8.383 1 98.75 380 VAL B N 1
ATOM 7006 C CA . VAL B 1 380 ? 14.133 -16.234 -9.766 1 98.75 380 VAL B CA 1
ATOM 7007 C C . VAL B 1 380 ? 13.039 -15.344 -10.359 1 98.75 380 VAL B C 1
ATOM 7009 O O . VAL B 1 380 ? 11.922 -15.289 -9.836 1 98.75 380 VAL B O 1
ATOM 7012 N N . THR B 1 381 ? 13.352 -14.617 -11.359 1 98.5 381 THR B N 1
ATOM 7013 C CA . THR B 1 381 ? 12.375 -13.891 -12.156 1 98.5 381 THR B CA 1
ATOM 7014 C C . THR B 1 381 ? 11.914 -14.727 -13.344 1 98.5 381 THR B C 1
ATOM 7016 O O . THR B 1 381 ? 12.734 -15.141 -14.172 1 98.5 381 THR B O 1
ATOM 7019 N N . ILE B 1 382 ? 10.695 -14.969 -13.383 1 98 382 ILE B N 1
ATOM 7020 C CA . ILE B 1 382 ? 10.102 -15.773 -14.445 1 98 382 ILE B CA 1
ATOM 7021 C C . ILE B 1 382 ? 8.898 -15.055 -15.039 1 98 382 ILE B C 1
ATOM 7023 O O . ILE B 1 382 ? 7.793 -15.602 -15.07 1 98 382 ILE B O 1
ATOM 7027 N N . GLY B 1 383 ? 9.062 -13.828 -15.492 1 96.94 383 GLY B N 1
ATOM 7028 C CA . GLY B 1 383 ? 8.023 -13.023 -16.109 1 96.94 383 GLY B CA 1
ATOM 7029 C C . GLY B 1 383 ? 7.914 -13.234 -17.609 1 96.94 383 GLY B C 1
ATOM 7030 O O . GLY B 1 383 ? 7.578 -12.312 -18.344 1 96.94 383 GLY B O 1
ATOM 7031 N N . ASP B 1 384 ? 8.109 -14.406 -18.094 1 93.19 384 ASP B N 1
ATOM 7032 C CA . ASP B 1 384 ? 8.336 -14.688 -19.516 1 93.19 384 ASP B CA 1
ATOM 7033 C C . ASP B 1 384 ? 7.258 -15.609 -20.078 1 93.19 384 ASP B C 1
ATOM 7035 O O . ASP B 1 384 ? 7.531 -16.438 -20.953 1 93.19 384 ASP B O 1
ATOM 7039 N N . GLY B 1 385 ? 6.07 -15.516 -19.688 1 94.31 385 GLY B N 1
ATOM 7040 C CA . GLY B 1 385 ? 5.008 -16.406 -20.109 1 94.31 385 GLY B CA 1
ATOM 7041 C C . GLY B 1 385 ? 4.523 -16.141 -21.516 1 94.31 385 GLY B C 1
ATOM 7042 O O . GLY B 1 385 ? 3.938 -17.016 -22.156 1 94.31 385 GLY B O 1
ATOM 7043 N N . GLY B 1 386 ? 4.648 -14.867 -22.188 1 89.75 386 GLY B N 1
ATOM 7044 C CA . GLY B 1 386 ? 4.297 -14.68 -23.594 1 89.75 386 GLY B CA 1
ATOM 7045 C C . GLY B 1 386 ? 3.373 -13.492 -23.812 1 89.75 386 GLY B C 1
ATOM 7046 O O . GLY B 1 386 ? 2.627 -13.461 -24.797 1 89.75 386 GLY B O 1
ATOM 7047 N N . ASN B 1 387 ? 3.24 -12.492 -23.109 1 86.12 387 ASN B N 1
ATOM 7048 C CA . ASN B 1 387 ? 2.273 -11.398 -23.125 1 86.12 387 ASN B CA 1
ATOM 7049 C C . ASN B 1 387 ? 2.525 -10.438 -24.281 1 86.12 387 ASN B C 1
ATOM 7051 O O . ASN B 1 387 ? 3.551 -10.539 -24.969 1 86.12 387 ASN B O 1
ATOM 7055 N N . ARG B 1 388 ? 1.645 -9.5 -24.531 1 86.5 388 ARG B N 1
AT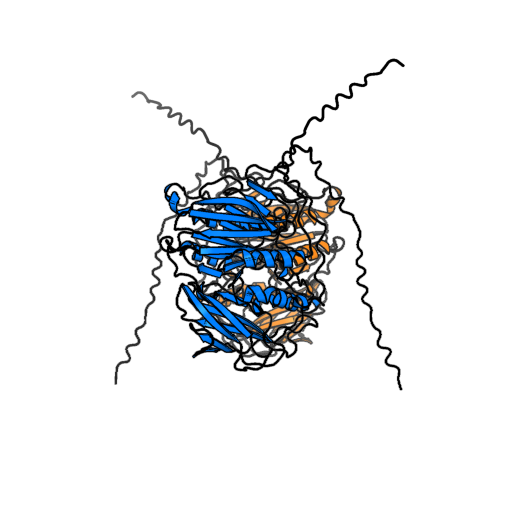OM 7056 C CA . ARG B 1 388 ? 1.588 -8.656 -25.719 1 86.5 388 ARG B CA 1
ATOM 7057 C C . ARG B 1 388 ? 2.664 -7.574 -25.672 1 86.5 388 ARG B C 1
ATOM 7059 O O . ARG B 1 388 ? 2.92 -6.906 -26.688 1 86.5 388 ARG B O 1
ATOM 7066 N N . GLU B 1 389 ? 3.285 -7.352 -24.531 1 86.94 389 GLU B N 1
ATOM 7067 C CA . GLU B 1 389 ? 4.309 -6.316 -24.422 1 86.94 389 GLU B CA 1
ATOM 7068 C C . GLU B 1 389 ? 5.668 -6.824 -24.875 1 86.94 389 GLU B C 1
ATOM 7070 O O . GLU B 1 389 ? 6.602 -6.039 -25.062 1 86.94 389 GLU B O 1
ATOM 7075 N N . GLY B 1 390 ? 5.797 -8.156 -25.125 1 84.44 390 GLY B N 1
ATOM 7076 C CA . GLY B 1 390 ? 7.027 -8.719 -25.656 1 84.44 390 GLY B CA 1
ATOM 7077 C C . GLY B 1 390 ? 8.102 -8.906 -24.609 1 84.44 390 GLY B C 1
ATOM 7078 O O . GLY B 1 390 ? 7.918 -8.531 -23.453 1 84.44 390 GLY B O 1
ATOM 7079 N N . PRO B 1 391 ? 9.242 -9.469 -24.984 1 88.19 391 PRO B N 1
ATOM 7080 C CA . PRO B 1 391 ? 10.328 -9.758 -24.047 1 88.19 391 PRO B CA 1
ATOM 7081 C C . PRO B 1 391 ? 11.141 -8.516 -23.688 1 88.19 391 PRO B C 1
ATOM 7083 O O . PRO B 1 391 ? 11.242 -7.586 -24.484 1 88.19 391 PRO B O 1
ATOM 7086 N N . ALA B 1 392 ? 11.602 -8.492 -22.469 1 90.06 392 ALA B N 1
ATOM 7087 C CA . ALA B 1 392 ? 12.57 -7.484 -22.047 1 90.06 392 ALA B CA 1
ATOM 7088 C C . ALA B 1 392 ? 13.977 -7.848 -22.516 1 90.06 392 ALA B C 1
ATOM 7090 O O . ALA B 1 392 ? 14.633 -8.711 -21.938 1 90.06 392 ALA B O 1
ATOM 7091 N N . THR B 1 393 ? 14.555 -7.098 -23.438 1 87.19 393 THR B N 1
ATOM 7092 C CA . THR B 1 393 ? 15.766 -7.562 -24.109 1 87.19 393 THR B CA 1
ATOM 7093 C C . THR B 1 393 ? 16.969 -6.73 -23.688 1 87.19 393 THR B C 1
ATOM 7095 O O . THR B 1 393 ? 18.109 -7.148 -23.859 1 87.19 393 THR B O 1
ATOM 7098 N N . ALA B 1 394 ? 16.719 -5.543 -23.172 1 87.56 394 ALA B N 1
ATOM 7099 C CA . ALA B 1 394 ? 17.828 -4.641 -22.844 1 87.56 394 ALA B CA 1
ATOM 7100 C C . ALA B 1 394 ? 18.297 -4.852 -21.406 1 87.56 394 ALA B C 1
ATOM 7102 O O . ALA B 1 394 ? 17.484 -4.941 -20.484 1 87.56 394 ALA B O 1
ATOM 7103 N N . PHE B 1 395 ? 19.625 -5.012 -21.234 1 89.31 395 PHE B N 1
ATOM 7104 C CA . PHE B 1 395 ? 20.219 -5.129 -19.906 1 89.31 395 PHE B CA 1
ATOM 7105 C C . PHE B 1 395 ? 20.609 -3.758 -19.375 1 89.31 395 PHE B C 1
ATOM 7107 O O . PHE B 1 395 ? 21.109 -2.91 -20.109 1 89.31 395 PHE B O 1
ATOM 7114 N N . LYS B 1 396 ? 20.359 -3.516 -18.125 1 87.19 396 LYS B N 1
ATOM 7115 C CA . LYS B 1 396 ? 20.797 -2.309 -17.438 1 87.19 396 LYS B CA 1
ATOM 7116 C C . LYS B 1 396 ? 22.219 -2.477 -16.891 1 87.19 396 LYS B C 1
ATOM 7118 O O . LYS B 1 396 ? 23.016 -1.535 -16.906 1 87.19 396 LYS B O 1
ATOM 7123 N N . VAL B 1 397 ? 22.484 -3.629 -16.359 1 86.12 397 VAL B N 1
ATOM 7124 C CA . VAL B 1 397 ? 23.781 -3.924 -15.742 1 86.12 397 VAL B CA 1
ATOM 7125 C C . VAL B 1 397 ? 24.609 -4.812 -16.672 1 86.12 397 VAL B C 1
ATOM 7127 O O . VAL B 1 397 ? 24.234 -5.961 -16.938 1 86.12 397 VAL B O 1
ATOM 7130 N N . THR B 1 398 ? 25.656 -4.324 -17.125 1 84.19 398 THR B N 1
ATOM 7131 C CA . THR B 1 398 ? 26.594 -5.031 -17.984 1 84.19 398 THR B CA 1
ATOM 7132 C C . THR B 1 398 ? 28.031 -4.758 -17.562 1 84.19 398 THR B C 1
ATOM 7134 O O . THR B 1 398 ? 28.359 -3.637 -17.172 1 84.19 398 THR B O 1
ATOM 7137 N N . PRO B 1 399 ? 28.938 -5.727 -17.594 1 88 399 PRO B N 1
ATOM 7138 C CA . PRO B 1 399 ? 28.641 -7.133 -17.891 1 88 399 PRO B CA 1
ATOM 7139 C C . PRO B 1 399 ? 27.75 -7.781 -16.828 1 88 399 PRO B C 1
ATOM 7141 O O . PRO B 1 399 ? 27.453 -7.16 -15.812 1 88 399 PRO B O 1
ATOM 7144 N N . GLN B 1 400 ? 27.25 -8.938 -17.094 1 89.12 400 GLN B N 1
ATOM 7145 C CA . GLN B 1 400 ? 26.453 -9.688 -16.141 1 89.12 400 GLN B CA 1
ATOM 7146 C C . GLN B 1 400 ? 27.156 -9.805 -14.797 1 89.12 400 GLN B C 1
ATOM 7148 O O . GLN B 1 400 ? 28.266 -10.336 -14.719 1 89.12 400 GLN B O 1
ATOM 7153 N N . PRO B 1 401 ? 26.547 -9.234 -13.781 1 89.5 401 PRO B N 1
ATOM 7154 C CA . PRO B 1 401 ? 27.188 -9.375 -12.477 1 89.5 401 PRO B CA 1
ATOM 7155 C C . PRO B 1 401 ? 27.219 -10.82 -11.984 1 89.5 401 PRO B C 1
ATOM 7157 O O . PRO B 1 401 ? 26.312 -11.594 -12.281 1 89.5 401 PRO B O 1
ATOM 7160 N N . PRO B 1 402 ? 28.234 -11.211 -11.164 1 90.31 402 PRO B N 1
ATOM 7161 C CA . PRO B 1 402 ? 28.375 -12.602 -10.719 1 90.31 402 PRO B CA 1
ATOM 7162 C C . PRO B 1 402 ? 27.172 -13.094 -9.93 1 90.31 402 PRO B C 1
ATOM 7164 O O . PRO B 1 402 ? 26.875 -14.297 -9.93 1 90.31 402 PRO B O 1
ATOM 7167 N N . TYR B 1 403 ? 26.469 -12.242 -9.305 1 93.44 403 TYR B N 1
ATOM 7168 C CA . TYR B 1 403 ? 25.344 -12.664 -8.477 1 93.44 403 TYR B CA 1
ATOM 7169 C C . TYR B 1 403 ? 24.125 -12.977 -9.336 1 93.44 403 TYR B C 1
ATOM 7171 O O . TYR B 1 403 ? 23.156 -13.594 -8.859 1 93.44 403 TYR B O 1
ATOM 7179 N N . SER B 1 404 ? 24.078 -12.484 -10.531 1 95.69 404 SER B N 1
ATOM 7180 C CA . SER B 1 404 ? 23.109 -12.953 -11.523 1 95.69 404 SER B CA 1
ATOM 7181 C C . SER B 1 404 ? 23.594 -14.242 -12.188 1 95.69 404 SER B C 1
ATOM 7183 O O . SER B 1 404 ? 24.344 -14.195 -13.164 1 95.69 404 SER B O 1
ATOM 7185 N N . ALA B 1 405 ? 23.156 -15.336 -11.727 1 96.56 405 ALA B N 1
ATOM 7186 C CA . ALA B 1 405 ? 23.719 -16.641 -12.086 1 96.56 405 ALA B CA 1
ATOM 7187 C C . ALA B 1 405 ? 23.359 -17 -13.523 1 96.56 405 ALA B C 1
ATOM 7189 O O . ALA B 1 405 ? 24.141 -17.672 -14.219 1 96.56 405 ALA B O 1
ATOM 7190 N N . PHE B 1 406 ? 22.172 -16.703 -13.945 1 95.75 406 PHE B N 1
ATOM 7191 C CA . PHE B 1 406 ? 21.703 -16.984 -15.297 1 95.75 406 PHE B CA 1
ATOM 7192 C C . PHE B 1 406 ? 20.641 -15.984 -15.727 1 95.75 406 PHE B C 1
ATOM 7194 O O . PHE B 1 406 ? 19.766 -15.617 -14.93 1 95.75 406 PHE B O 1
ATOM 7201 N N . ARG B 1 407 ? 20.688 -15.484 -16.906 1 94.69 407 ARG B N 1
ATOM 7202 C CA . ARG B 1 407 ? 19.656 -14.594 -17.422 1 94.69 407 ARG B CA 1
ATOM 7203 C C . ARG B 1 407 ? 19.5 -14.742 -18.922 1 94.69 407 ARG B C 1
ATOM 7205 O O . ARG B 1 407 ? 20.5 -14.961 -19.641 1 94.69 407 ARG B O 1
ATOM 7212 N N . GLU B 1 408 ? 18.281 -14.727 -19.391 1 91.81 408 GLU B N 1
ATOM 7213 C CA . GLU B 1 408 ? 17.953 -14.852 -20.797 1 91.81 408 GLU B CA 1
ATOM 7214 C C . GLU B 1 408 ? 16.625 -14.188 -21.125 1 91.81 408 GLU B C 1
ATOM 7216 O O . GLU B 1 408 ? 15.617 -14.438 -20.453 1 91.81 408 GLU B O 1
ATOM 7221 N N . PRO B 1 409 ? 16.609 -13.344 -22.141 1 89.56 409 PRO B N 1
ATOM 7222 C CA . PRO B 1 409 ? 15.375 -12.664 -22.531 1 89.56 409 PRO B CA 1
ATOM 7223 C C . PRO B 1 409 ? 14.516 -13.5 -23.484 1 89.56 409 PRO B C 1
ATOM 7225 O O . PRO B 1 409 ? 14.344 -13.148 -24.656 1 89.56 409 PRO B O 1
ATOM 7228 N N . SER B 1 410 ? 13.938 -14.57 -23.031 1 88.38 410 SER B N 1
ATOM 7229 C CA . SER B 1 410 ? 13.086 -15.477 -23.781 1 88.38 410 SER B CA 1
ATOM 7230 C C . SER B 1 410 ? 11.836 -15.859 -23 1 88.38 410 SER B C 1
ATOM 7232 O O . SER B 1 410 ? 11.812 -15.727 -21.766 1 88.38 410 SER B O 1
ATOM 7234 N N . PHE B 1 411 ? 10.875 -16.312 -23.75 1 91.56 411 PHE B N 1
ATOM 7235 C CA . PHE B 1 411 ? 9.664 -16.797 -23.094 1 91.56 411 PHE B CA 1
ATOM 7236 C C . PHE B 1 411 ? 9.844 -18.25 -22.641 1 91.56 411 PHE B C 1
ATOM 7238 O O . PHE B 1 411 ? 10.656 -18.984 -23.203 1 91.56 411 PHE B O 1
ATOM 7245 N N . GLY B 1 412 ? 9.141 -18.594 -21.672 1 94.69 412 GLY B N 1
ATOM 7246 C CA . GLY B 1 412 ? 9.203 -19.938 -21.125 1 94.69 412 GLY B CA 1
ATOM 7247 C C . GLY B 1 412 ? 8.43 -20.078 -19.828 1 94.69 412 GLY B C 1
ATOM 7248 O O . GLY B 1 412 ? 7.531 -19.297 -19.547 1 94.69 412 GLY B O 1
ATOM 7249 N N . HIS B 1 413 ? 8.633 -21.203 -19.156 1 97.06 413 HIS B N 1
ATOM 7250 C CA . HIS B 1 413 ? 8.055 -21.531 -17.859 1 97.06 413 HIS B CA 1
ATOM 7251 C C . HIS B 1 413 ? 9.039 -22.312 -17 1 97.06 413 HIS B C 1
ATOM 7253 O O . HIS B 1 413 ? 10.109 -22.703 -17.469 1 97.06 413 HIS B O 1
ATOM 7259 N N . GLY B 1 414 ? 8.742 -22.375 -15.727 1 97.81 414 GLY B N 1
ATOM 7260 C CA . GLY B 1 414 ? 9.594 -23.125 -14.805 1 97.81 414 GLY B CA 1
ATOM 7261 C C . GLY B 1 414 ? 8.898 -24.312 -14.18 1 97.81 414 GLY B C 1
ATOM 7262 O O . GLY B 1 414 ? 7.672 -24.422 -14.242 1 97.81 414 GLY B O 1
ATOM 7263 N N . THR B 1 415 ? 9.695 -25.266 -13.695 1 97.81 415 THR B N 1
ATOM 7264 C CA . THR B 1 415 ? 9.211 -26.344 -12.828 1 97.81 415 THR B CA 1
ATOM 7265 C C . THR B 1 415 ? 10.055 -26.422 -11.562 1 97.81 415 THR B C 1
ATOM 7267 O O . THR B 1 415 ? 11.266 -26.219 -11.594 1 97.81 415 THR B O 1
ATOM 7270 N N . LEU B 1 416 ? 9.43 -26.609 -10.469 1 98.38 416 LEU B N 1
ATOM 7271 C CA . LEU B 1 416 ? 10.055 -26.859 -9.172 1 98.38 416 LEU B CA 1
ATOM 7272 C C . LEU B 1 416 ? 9.633 -28.219 -8.617 1 98.38 416 LEU B C 1
ATOM 7274 O O . LEU B 1 416 ? 8.453 -28.438 -8.352 1 98.38 416 LEU B O 1
ATOM 7278 N N . GLU B 1 417 ? 10.555 -29.078 -8.508 1 97.44 417 GLU B N 1
ATOM 7279 C CA . GLU B 1 417 ? 10.305 -30.406 -7.949 1 97.44 417 GLU B CA 1
ATOM 7280 C C . GLU B 1 417 ? 10.977 -30.562 -6.59 1 97.44 417 GLU B C 1
ATOM 7282 O O . GLU B 1 417 ? 12.203 -30.5 -6.492 1 97.44 417 GLU B O 1
ATOM 7287 N N . ILE B 1 418 ? 10.195 -30.75 -5.633 1 97.19 418 ILE B N 1
ATOM 7288 C CA . ILE B 1 418 ? 10.688 -31.047 -4.289 1 97.19 418 ILE B CA 1
ATOM 7289 C C . ILE B 1 418 ? 10.703 -32.562 -4.062 1 97.19 418 ILE B C 1
ATOM 7291 O O . ILE B 1 418 ? 9.664 -33.219 -4.129 1 97.19 418 ILE B O 1
ATOM 7295 N N . PHE B 1 419 ? 11.867 -33.031 -3.734 1 95 419 PHE B N 1
ATOM 7296 C CA . PHE B 1 419 ? 12.016 -34.5 -3.596 1 95 419 PHE B CA 1
ATOM 7297 C C . PHE B 1 419 ? 11.773 -34.938 -2.156 1 95 419 PHE B C 1
ATOM 7299 O O . PHE B 1 419 ? 11.172 -35.969 -1.912 1 95 419 PHE B O 1
ATOM 7306 N N . ASN B 1 420 ? 12.312 -34.156 -1.286 1 93.38 420 ASN B N 1
ATOM 7307 C CA . ASN B 1 420 ? 12.227 -34.438 0.144 1 93.38 420 ASN B CA 1
ATOM 7308 C C . ASN B 1 420 ? 12.477 -33.188 0.976 1 93.38 420 ASN B C 1
ATOM 7310 O O . ASN B 1 420 ? 12.359 -32.062 0.472 1 93.38 420 ASN B O 1
ATOM 7314 N N . LYS B 1 421 ? 12.797 -33.375 2.211 1 94.88 421 LYS B N 1
ATOM 7315 C CA . LYS B 1 421 ? 12.859 -32.25 3.148 1 94.88 421 LYS B CA 1
ATOM 7316 C C . LYS B 1 421 ? 14.094 -31.406 2.896 1 94.88 421 LYS B C 1
ATOM 7318 O O . LYS B 1 421 ? 14.18 -30.266 3.377 1 94.88 421 LYS B O 1
ATOM 7323 N N . THR B 1 422 ? 15.016 -31.812 2.004 1 94.38 422 THR B N 1
ATOM 7324 C CA . THR B 1 422 ? 16.25 -31.047 1.914 1 94.38 422 THR B CA 1
ATOM 7325 C C . THR B 1 422 ? 16.594 -30.734 0.46 1 94.38 422 THR B C 1
ATOM 7327 O O . THR B 1 422 ? 17.391 -29.844 0.185 1 94.38 422 THR B O 1
ATOM 7330 N N . THR B 1 423 ? 16 -31.469 -0.458 1 95.38 423 THR B N 1
ATOM 7331 C CA . THR B 1 423 ? 16.484 -31.359 -1.828 1 95.38 423 THR B CA 1
ATOM 7332 C C . THR B 1 423 ? 15.344 -31.031 -2.783 1 95.38 423 THR B C 1
ATOM 7334 O O . THR B 1 423 ? 14.273 -31.641 -2.707 1 95.38 423 THR B O 1
ATOM 7337 N N . ALA B 1 424 ? 15.602 -30.109 -3.646 1 97.38 424 ALA B N 1
ATOM 7338 C CA . ALA B 1 424 ? 14.68 -29.719 -4.719 1 97.38 424 ALA B CA 1
ATOM 7339 C C . ALA B 1 424 ? 15.445 -29.359 -5.988 1 97.38 424 ALA B C 1
ATOM 7341 O O . ALA B 1 424 ? 16.656 -29.125 -5.945 1 97.38 424 ALA B O 1
ATOM 7342 N N . VAL B 1 425 ? 14.789 -29.391 -7.105 1 97.44 425 VAL B N 1
ATOM 7343 C CA . VAL B 1 425 ? 15.383 -28.969 -8.367 1 97.44 425 VAL B CA 1
ATOM 7344 C C . VAL B 1 425 ? 14.438 -28 -9.086 1 97.44 425 VAL B C 1
ATOM 7346 O O . VAL B 1 425 ? 13.227 -28.234 -9.125 1 97.44 425 VAL B O 1
ATOM 7349 N N . PHE B 1 426 ? 15.008 -26.953 -9.508 1 97.88 426 PHE B N 1
ATOM 7350 C CA . PHE B 1 426 ? 14.305 -26.016 -10.375 1 97.88 426 PHE B CA 1
ATOM 7351 C C . PHE B 1 426 ? 14.836 -26.078 -11.797 1 97.88 426 PHE B C 1
ATOM 7353 O O . PHE B 1 426 ? 16.047 -26.188 -12.008 1 97.88 426 PHE B O 1
ATOM 7360 N N . LYS B 1 427 ? 13.875 -26.078 -12.75 1 96.56 427 LYS B N 1
ATOM 7361 C CA . LYS B 1 427 ? 14.219 -26.047 -14.172 1 96.56 427 LYS B CA 1
ATOM 7362 C C . LYS B 1 427 ? 13.461 -24.922 -14.891 1 96.56 427 LYS B C 1
ATOM 7364 O O . LYS B 1 427 ? 12.266 -24.734 -14.656 1 96.56 427 LYS B O 1
ATOM 7369 N N . TRP B 1 428 ? 14.195 -24.188 -15.656 1 96.69 428 TRP B N 1
ATOM 7370 C CA . TRP B 1 428 ? 13.578 -23.25 -16.578 1 96.69 428 TRP B CA 1
ATOM 7371 C C . TRP B 1 428 ? 13.547 -23.797 -18 1 96.69 428 TRP B C 1
ATOM 7373 O O . TRP B 1 428 ? 14.562 -24.297 -18.5 1 96.69 428 TRP B O 1
ATOM 7383 N N . HIS B 1 429 ? 12.383 -23.734 -18.578 1 94.25 429 HIS B N 1
ATOM 7384 C CA . HIS B 1 429 ? 12.172 -24.25 -19.938 1 94.25 429 HIS B CA 1
ATOM 7385 C C . HIS B 1 429 ? 11.922 -23.125 -20.922 1 94.25 429 HIS B C 1
ATOM 7387 O O . HIS B 1 429 ? 10.875 -22.469 -20.891 1 94.25 429 HIS B O 1
ATOM 7393 N N . ARG B 1 430 ? 12.812 -22.922 -21.828 1 91.25 430 ARG B N 1
ATOM 7394 C CA . ARG B 1 430 ? 12.688 -21.906 -22.875 1 91.25 430 ARG B CA 1
ATOM 7395 C C . ARG B 1 430 ? 11.75 -22.375 -23.969 1 91.25 430 ARG B C 1
ATOM 7397 O O . ARG B 1 430 ? 11.797 -23.547 -24.375 1 91.25 430 ARG B O 1
ATOM 7404 N N . ASN B 1 431 ? 10.914 -21.391 -24.328 1 84.88 431 ASN B N 1
ATOM 7405 C CA . ASN B 1 431 ? 10.141 -21.688 -25.531 1 84.88 431 ASN B CA 1
ATOM 7406 C C . ASN B 1 431 ? 11.008 -21.641 -26.781 1 84.88 431 ASN B C 1
ATOM 7408 O O . ASN B 1 431 ? 11.594 -20.609 -27.094 1 84.88 431 ASN B O 1
ATOM 7412 N N . GLN B 1 432 ? 11.445 -22.719 -27.203 1 71.31 432 GLN B N 1
ATOM 7413 C CA . GLN B 1 432 ? 12.148 -22.797 -28.484 1 71.31 432 GLN B CA 1
ATOM 7414 C C . GLN B 1 432 ? 11.312 -23.516 -29.531 1 71.31 432 GLN B C 1
ATOM 7416 O O . GLN B 1 432 ? 11.203 -24.734 -29.516 1 71.31 432 GLN B O 1
ATOM 7421 N N . ASP B 1 433 ? 10.82 -22.703 -30.406 1 58.78 433 ASP B N 1
ATOM 7422 C CA . ASP B 1 433 ? 9.898 -23.266 -31.375 1 58.78 433 ASP B CA 1
ATOM 7423 C C . ASP B 1 433 ? 8.852 -24.141 -30.688 1 58.78 433 ASP B C 1
ATOM 7425 O O . ASP B 1 433 ? 8.156 -23.688 -29.781 1 58.78 433 ASP B O 1
ATOM 7429 N N . GLU B 1 434 ? 8.852 -25.375 -31.156 1 64.44 434 GLU B N 1
ATOM 7430 C CA . GLU B 1 434 ? 7.734 -26.219 -30.719 1 64.44 434 GLU B CA 1
ATOM 7431 C C . GLU B 1 434 ? 8.094 -27.016 -29.469 1 64.44 434 GLU B C 1
ATOM 7433 O O . GLU B 1 434 ? 7.234 -27.688 -28.891 1 64.44 434 GLU B O 1
ATOM 7438 N N . GLU B 1 435 ? 9.328 -26.766 -29.047 1 71.62 435 GLU B N 1
ATOM 7439 C CA . GLU B 1 435 ? 9.711 -27.609 -27.906 1 71.62 435 GLU B CA 1
ATOM 7440 C C . GLU B 1 435 ? 10.172 -26.766 -26.719 1 71.62 435 GLU B C 1
ATOM 7442 O O . GLU B 1 435 ? 10.703 -25.656 -26.906 1 71.62 435 GLU B O 1
ATOM 7447 N N . ALA B 1 436 ? 9.852 -27.297 -25.594 1 80.75 436 ALA B N 1
ATOM 7448 C CA . ALA B 1 436 ? 10.43 -26.734 -24.375 1 80.75 436 ALA B CA 1
ATOM 7449 C C . ALA B 1 436 ? 11.797 -27.344 -24.078 1 80.75 436 ALA B C 1
ATOM 7451 O O . ALA B 1 436 ? 11.922 -28.562 -23.922 1 80.75 436 ALA B O 1
ATOM 7452 N N . VAL B 1 437 ? 12.789 -26.406 -24.094 1 80.44 437 VAL B N 1
ATOM 7453 C CA . VAL B 1 437 ? 14.148 -26.859 -23.828 1 80.44 437 VAL B CA 1
ATOM 7454 C C . VAL B 1 437 ? 14.609 -26.359 -22.453 1 80.44 437 VAL B C 1
ATOM 7456 O O . VAL B 1 437 ? 14.453 -25.188 -22.141 1 80.44 437 VAL B O 1
ATOM 7459 N N . THR B 1 438 ? 15.086 -27.344 -21.703 1 83.75 438 THR B N 1
ATOM 7460 C CA . THR B 1 438 ? 15.648 -26.938 -20.422 1 83.75 438 THR B CA 1
ATOM 7461 C C . THR B 1 438 ? 16.906 -26.109 -20.609 1 83.75 438 THR B C 1
ATOM 7463 O O . THR B 1 438 ? 17.922 -26.609 -21.125 1 83.75 438 THR B O 1
ATOM 7466 N N . ALA B 1 439 ? 16.734 -24.875 -20.188 1 87.81 439 ALA B N 1
ATOM 7467 C CA . ALA B 1 439 ? 17.844 -23.953 -20.453 1 87.81 439 ALA B CA 1
ATOM 7468 C C . ALA B 1 439 ? 18.609 -23.625 -19.172 1 87.81 439 ALA B C 1
ATOM 7470 O O . ALA B 1 439 ? 19.781 -23.234 -19.234 1 87.81 439 ALA B O 1
ATOM 7471 N N . ASP B 1 440 ? 17.984 -23.703 -18.062 1 92.94 440 ASP B N 1
ATOM 7472 C CA . ASP B 1 440 ? 18.625 -23.516 -16.75 1 92.94 440 ASP B CA 1
ATOM 7473 C C . ASP B 1 440 ? 18.125 -24.562 -15.75 1 92.94 440 ASP B C 1
ATOM 7475 O O . ASP B 1 440 ? 16.938 -24.891 -15.719 1 92.94 440 ASP B O 1
ATOM 7479 N N . VAL B 1 441 ? 19.062 -25.156 -15.078 1 95.94 441 VAL B N 1
ATOM 7480 C CA . VAL B 1 441 ? 18.781 -26.125 -14.023 1 95.94 441 VAL B CA 1
ATOM 7481 C C . VAL B 1 441 ? 19.578 -25.781 -12.773 1 95.94 441 VAL B C 1
ATOM 7483 O O . VAL B 1 441 ? 20.781 -25.516 -12.859 1 95.94 441 VAL B O 1
ATOM 7486 N N . PHE B 1 442 ? 18.891 -25.734 -11.664 1 94.38 442 PHE B N 1
ATOM 7487 C CA . PHE B 1 442 ? 19.609 -25.484 -10.422 1 94.38 442 PHE B CA 1
ATOM 7488 C C . PHE B 1 442 ? 19.031 -26.312 -9.281 1 94.38 442 PHE B C 1
ATOM 7490 O O . PHE B 1 442 ? 17.797 -26.391 -9.133 1 94.38 442 PHE B O 1
ATOM 7497 N N . TYR B 1 443 ? 19.938 -26.969 -8.539 1 95 443 TYR B N 1
ATOM 7498 C CA . TYR B 1 443 ? 19.562 -27.766 -7.383 1 95 443 TYR B CA 1
ATOM 7499 C C . TYR B 1 443 ? 19.562 -26.922 -6.113 1 95 443 TYR B C 1
ATOM 7501 O O . TYR B 1 443 ? 20.484 -26.125 -5.895 1 95 443 TYR B O 1
ATOM 7509 N N . LEU B 1 444 ? 18.531 -27.062 -5.359 1 95.44 444 LEU B N 1
ATOM 7510 C CA . LEU B 1 444 ? 18.375 -26.312 -4.125 1 95.44 444 LEU B CA 1
ATOM 7511 C C . LEU B 1 444 ? 18.516 -27.203 -2.904 1 95.44 444 LEU B C 1
ATOM 7513 O O . LEU B 1 444 ? 18.031 -28.344 -2.902 1 95.44 444 LEU B O 1
ATOM 7517 N N . THR B 1 445 ? 19.219 -26.672 -1.975 1 94.5 445 THR B N 1
ATOM 7518 C CA . THR B 1 445 ? 19.203 -27.219 -0.623 1 94.5 445 THR B CA 1
ATOM 7519 C C . THR B 1 445 ? 18.453 -26.297 0.329 1 94.5 445 THR B C 1
ATOM 7521 O O . THR B 1 445 ? 18.656 -25.078 0.318 1 94.5 445 THR B O 1
ATOM 7524 N N . ASN B 1 446 ? 17.641 -26.906 1.116 1 93.5 446 ASN B N 1
ATOM 7525 C CA . ASN B 1 446 ? 16.828 -26.156 2.064 1 93.5 446 ASN B CA 1
ATOM 7526 C C . ASN B 1 446 ? 17.703 -25.359 3.045 1 93.5 446 ASN B C 1
ATOM 7528 O O . ASN B 1 446 ? 18.641 -25.906 3.625 1 93.5 446 ASN B O 1
ATOM 7532 N N . VAL B 1 447 ? 17.375 -24.047 3.232 1 93.81 447 VAL B N 1
ATOM 7533 C CA . VAL B 1 447 ? 18.172 -23.172 4.09 1 93.81 447 VAL B CA 1
ATOM 7534 C C . VAL B 1 447 ? 18.031 -23.625 5.543 1 93.81 447 VAL B C 1
ATOM 7536 O O . VAL B 1 447 ? 19 -23.547 6.312 1 93.81 447 VAL B O 1
ATOM 7539 N N . HIS B 1 448 ? 16.875 -24.078 5.895 1 90.5 448 HIS B N 1
ATOM 7540 C CA . HIS B 1 448 ? 16.625 -24.469 7.277 1 90.5 448 HIS B CA 1
ATOM 7541 C C . HIS B 1 448 ? 17.516 -25.641 7.691 1 90.5 448 HIS B C 1
ATOM 7543 O O . HIS B 1 448 ? 17.906 -25.75 8.859 1 90.5 448 HIS B O 1
ATOM 7549 N N . SER B 1 449 ? 17.844 -26.484 6.773 1 88.88 449 SER B N 1
ATOM 7550 C CA . SER B 1 449 ? 18.688 -27.641 7.062 1 88.88 449 SER B CA 1
ATOM 7551 C C . SER B 1 449 ? 20.094 -27.219 7.461 1 88.88 449 SER B C 1
ATOM 7553 O O . SER B 1 449 ? 20.797 -27.984 8.133 1 88.88 449 SER B O 1
ATOM 7555 N N . ILE B 1 450 ? 20.484 -26.047 7.059 1 87.69 450 ILE B N 1
ATOM 7556 C CA . ILE B 1 450 ? 21.812 -25.578 7.402 1 87.69 450 ILE B CA 1
ATOM 7557 C C . ILE B 1 450 ? 21.719 -24.406 8.383 1 87.69 450 ILE B C 1
ATOM 7559 O O . ILE B 1 450 ? 22.688 -23.672 8.562 1 87.69 450 ILE B O 1
ATOM 7563 N N . SER B 1 451 ? 20.625 -24.188 8.93 1 84.69 451 SER B N 1
ATOM 7564 C CA . SER B 1 451 ? 20.312 -22.984 9.703 1 84.69 451 SER B CA 1
ATOM 7565 C C . SER B 1 451 ? 21.25 -22.859 10.906 1 84.69 451 SER B C 1
ATOM 7567 O O . SER B 1 451 ? 21.484 -21.75 11.391 1 84.69 451 SER B O 1
ATOM 7569 N N . LYS B 1 452 ? 21.656 -23.953 11.438 1 85.62 452 LYS B N 1
ATOM 7570 C CA . LYS B 1 452 ? 22.578 -23.906 12.57 1 85.62 452 LYS B CA 1
ATOM 7571 C C . LYS B 1 452 ? 23.812 -23.062 12.242 1 85.62 452 LYS B C 1
ATOM 7573 O O . LYS B 1 452 ? 24.438 -22.5 13.133 1 85.62 452 LYS B O 1
ATOM 7578 N N . ASN B 1 453 ? 24.062 -22.922 10.977 1 87.06 453 ASN B N 1
ATOM 7579 C CA . ASN B 1 453 ? 25.234 -22.172 10.516 1 87.06 453 ASN B CA 1
ATOM 7580 C C . ASN B 1 453 ? 24.844 -20.766 10.078 1 87.06 453 ASN B C 1
ATOM 7582 O O . ASN B 1 453 ? 25.656 -20.047 9.5 1 87.06 453 ASN B O 1
ATOM 7586 N N . CYS B 1 454 ? 23.641 -20.391 10.273 1 92.69 454 CYS B N 1
ATOM 7587 C CA . CYS B 1 454 ? 23.172 -19.094 9.812 1 92.69 454 CYS B CA 1
ATOM 7588 C C . CYS B 1 454 ? 23.078 -18.109 10.969 1 92.69 454 CYS B C 1
ATOM 7590 O O . CYS B 1 454 ? 22.156 -18.172 11.773 1 92.69 454 CYS B O 1
ATOM 7592 N N . PRO B 1 455 ? 24.016 -17.234 11.031 1 90.31 455 PRO B N 1
ATOM 7593 C CA . PRO B 1 455 ? 23.891 -16.188 12.055 1 90.31 455 PRO B CA 1
ATOM 7594 C C . PRO B 1 455 ? 22.672 -15.305 11.844 1 90.31 455 PRO B C 1
ATOM 7596 O O . PRO B 1 455 ? 22.109 -15.266 10.75 1 90.31 455 PRO B O 1
ATOM 7599 N N . GLN B 1 456 ? 22.297 -14.688 12.914 1 89.75 456 GLN B N 1
ATOM 7600 C CA . GLN B 1 456 ? 21.234 -13.695 12.766 1 89.75 456 GLN B CA 1
ATOM 7601 C C . GLN B 1 456 ? 21.609 -12.641 11.734 1 89.75 456 GLN B C 1
ATOM 7603 O O . GLN B 1 456 ? 22.766 -12.203 11.672 1 89.75 456 GLN B O 1
ATOM 7608 N N . PRO B 1 457 ? 20.641 -12.352 10.898 1 90.06 457 PRO B N 1
ATOM 7609 C CA . PRO B 1 457 ? 20.969 -11.336 9.898 1 90.06 457 PRO B CA 1
ATOM 7610 C C . PRO B 1 457 ? 21.234 -9.969 10.516 1 90.06 457 PRO B C 1
ATOM 7612 O O . PRO B 1 457 ? 20.625 -9.609 11.523 1 90.06 457 PRO B O 1
ATOM 7615 N N . SER B 1 458 ? 22.078 -9.219 9.852 1 81.69 458 SER B N 1
ATOM 7616 C CA . SER B 1 458 ? 22.297 -7.836 10.25 1 81.69 458 SER B CA 1
ATOM 7617 C C . SER B 1 458 ? 21.047 -6.988 10.023 1 81.69 458 SER B C 1
ATOM 7619 O O . SER B 1 458 ? 20.297 -7.223 9.078 1 81.69 458 SER B O 1
ATOM 7621 N N . GLU B 1 459 ? 20.922 -6.086 10.938 1 79.56 459 GLU B N 1
ATOM 7622 C CA . GLU B 1 459 ? 19.844 -5.129 10.742 1 79.56 459 GLU B CA 1
ATOM 7623 C C . GLU B 1 459 ? 20.109 -4.234 9.531 1 79.56 459 GLU B C 1
ATOM 7625 O O . GLU B 1 459 ? 21.266 -4.059 9.125 1 79.56 459 GLU B O 1
ATOM 7630 N N . PRO B 1 460 ? 19.047 -3.701 9 1 73.56 460 PRO B N 1
ATOM 7631 C CA . PRO B 1 460 ? 19.203 -2.826 7.836 1 73.56 460 PRO B CA 1
ATOM 7632 C C . PRO B 1 460 ? 20.156 -1.671 8.094 1 73.56 460 PRO B C 1
ATOM 7634 O O . PRO B 1 460 ? 20.188 -1.108 9.188 1 73.56 460 PRO B O 1
ATOM 7637 N N . LEU B 1 461 ? 20.969 -1.45 7.074 1 76.62 461 LEU B N 1
ATOM 7638 C CA . LEU B 1 461 ? 21.984 -0.4 7.09 1 76.62 461 LEU B CA 1
ATOM 7639 C C . LEU B 1 461 ? 21.609 0.728 6.137 1 76.62 461 LEU B C 1
ATOM 7641 O O . LEU B 1 461 ? 20.844 0.52 5.191 1 76.62 461 LEU B O 1
ATOM 7645 N N . GLN B 1 462 ? 22.078 1.853 6.477 1 79.5 462 GLN B N 1
ATOM 7646 C CA . GLN B 1 462 ? 21.891 2.957 5.543 1 79.5 462 GLN B CA 1
ATOM 7647 C C . GLN B 1 462 ? 22.5 2.641 4.184 1 79.5 462 GLN B C 1
ATOM 7649 O O . GLN B 1 462 ? 23.641 2.164 4.102 1 79.5 462 GLN B O 1
ATOM 7654 N N . PRO B 1 463 ? 21.75 2.828 3.096 1 76.25 463 PRO B N 1
ATOM 7655 C CA . PRO B 1 463 ? 22.297 2.57 1.759 1 76.25 463 PRO B CA 1
ATOM 7656 C C . PRO B 1 463 ? 23.25 3.664 1.289 1 76.25 463 PRO B C 1
ATOM 7658 O O . PRO B 1 463 ? 23.172 4.801 1.764 1 76.25 463 PRO B O 1
ATOM 7661 N N . HIS B 1 464 ? 24.203 3.289 0.453 1 75.12 464 HIS B N 1
ATOM 7662 C CA . HIS B 1 464 ? 25.047 4.184 -0.324 1 75.12 464 HIS B CA 1
ATOM 7663 C C . HIS B 1 464 ? 24.875 3.947 -1.82 1 75.12 464 HIS B C 1
ATOM 7665 O O . HIS B 1 464 ? 24.562 2.834 -2.246 1 75.12 464 HIS B O 1
ATOM 7671 N N . TYR B 1 465 ? 24.953 5.086 -2.51 1 71.88 465 TYR B N 1
ATOM 7672 C CA . TYR B 1 465 ? 24.719 4.961 -3.943 1 71.88 465 TYR B CA 1
ATOM 7673 C C . TYR B 1 465 ? 25.938 5.391 -4.746 1 71.88 465 TYR B C 1
ATOM 7675 O O . TYR B 1 465 ? 26.578 6.395 -4.426 1 71.88 465 TYR B O 1
ATOM 7683 N N . SER B 1 466 ? 26.516 4.477 -5.516 1 67.75 466 SER B N 1
ATOM 7684 C CA . SER B 1 466 ? 27.609 4.762 -6.43 1 67.75 466 SER B CA 1
ATOM 7685 C C . SER B 1 466 ? 27.281 4.348 -7.855 1 67.75 466 SER B C 1
ATOM 7687 O O . SER B 1 466 ? 26.516 3.4 -8.07 1 67.75 466 SER B O 1
ATOM 7689 N N . PRO B 1 467 ? 27.688 5.316 -8.797 1 58.94 467 PRO B N 1
ATOM 7690 C CA . PRO B 1 467 ? 27.438 4.926 -10.188 1 58.94 467 PRO B CA 1
ATOM 7691 C C . PRO B 1 467 ? 28 3.551 -10.531 1 58.94 467 PRO B C 1
ATOM 7693 O O . PRO B 1 467 ? 29.016 3.137 -9.945 1 58.94 467 PRO B O 1
ATOM 7696 N N . HIS B 1 468 ? 27.312 2.832 -11.227 1 50.44 468 HIS B N 1
ATOM 7697 C CA . HIS B 1 468 ? 27.844 1.56 -11.695 1 50.44 468 HIS B CA 1
ATOM 7698 C C . HIS B 1 468 ? 29.156 1.758 -12.453 1 50.44 468 HIS B C 1
ATOM 7700 O O . HIS B 1 468 ? 29.266 2.676 -13.266 1 50.44 468 HIS B O 1
ATOM 7706 N N . LEU B 1 469 ? 30.312 1.458 -11.898 1 43 469 LEU B N 1
ATOM 7707 C CA . LEU B 1 469 ? 31.578 1.516 -12.617 1 43 469 LEU B CA 1
ATOM 7708 C C . LEU B 1 469 ? 31.438 0.902 -14.008 1 43 469 LEU B C 1
ATOM 7710 O O . LEU B 1 469 ? 31.125 -0.281 -14.141 1 43 469 LEU B O 1
ATOM 7714 N N . LEU B 1 470 ? 31.125 1.712 -14.945 1 36.03 470 LEU B N 1
ATOM 7715 C CA . LEU B 1 470 ? 31.328 1.19 -16.297 1 36.03 470 LEU B CA 1
ATOM 7716 C C . LEU B 1 470 ? 32.781 0.821 -16.516 1 36.03 470 LEU B C 1
ATOM 7718 O O . LEU B 1 470 ? 33.688 1.566 -16.125 1 36.03 470 LEU B O 1
ATOM 7722 N N . SER B 1 471 ? 33.219 -0.288 -16.625 1 31.08 471 SER B N 1
ATOM 7723 C CA . SER B 1 471 ? 34.594 -0.59 -17.062 1 31.08 471 SER B CA 1
ATOM 7724 C C . SER B 1 471 ? 34.938 0.186 -18.328 1 31.08 471 SER B C 1
ATOM 7726 O O . SER B 1 471 ? 34.281 0.058 -19.344 1 31.08 471 SER B O 1
ATOM 7728 N N . LYS B 1 472 ? 35.656 1.328 -18.281 1 33.22 472 LYS B N 1
ATOM 7729 C CA . LYS B 1 472 ? 36.281 1.951 -19.438 1 33.22 472 LYS B CA 1
ATOM 7730 C C . LYS B 1 472 ? 37.156 0.946 -20.203 1 33.22 472 LYS B C 1
ATOM 7732 O O . LYS B 1 472 ? 38.188 0.486 -19.688 1 33.22 472 LYS B O 1
ATOM 7737 N N . ARG B 1 473 ? 36.75 0.142 -21.125 1 27.27 473 ARG B N 1
ATOM 7738 C CA . ARG B 1 473 ? 37.688 -0.435 -22.078 1 27.27 473 ARG B CA 1
ATOM 7739 C C . ARG B 1 473 ? 38.406 0.655 -22.875 1 27.27 473 ARG B C 1
ATOM 7741 O O . ARG B 1 473 ? 37.781 1.564 -23.406 1 27.27 473 ARG B O 1
ATOM 7748 N N . GLU B 1 474 ? 39.688 0.923 -22.625 1 29.09 474 GLU B N 1
ATOM 7749 C CA . GLU B 1 474 ? 40.625 1.434 -23.609 1 29.09 474 GLU B CA 1
ATOM 7750 C C . GLU B 1 474 ? 40.469 0.731 -24.953 1 29.09 474 GLU B C 1
ATOM 7752 O O . GLU B 1 474 ? 40.719 -0.472 -25.062 1 29.09 474 GLU B O 1
ATOM 7757 N N . ILE B 1 475 ? 39.562 1.024 -25.781 1 28.8 475 ILE B N 1
ATOM 7758 C CA . ILE B 1 475 ? 39.656 0.684 -27.188 1 28.8 475 ILE B CA 1
ATOM 7759 C C . ILE B 1 475 ? 40.938 1.269 -27.766 1 28.8 475 ILE B C 1
ATOM 7761 O O . ILE B 1 475 ? 41.062 2.488 -27.906 1 28.8 475 ILE B O 1
ATOM 7765 N N . GLY B 1 476 ? 42.188 0.754 -27.406 1 25.84 476 GLY B N 1
ATOM 7766 C CA . GLY B 1 476 ? 43.375 0.888 -28.25 1 25.84 476 GLY B CA 1
ATOM 7767 C C . GLY B 1 476 ? 43.094 0.513 -29.703 1 25.84 476 GLY B C 1
ATOM 7768 O O . GLY B 1 476 ? 42.875 -0.658 -30 1 25.84 476 GLY B O 1
ATOM 7769 N N . VAL B 1 477 ? 42.312 1.265 -30.438 1 26.3 477 VAL B N 1
ATOM 7770 C CA . VAL B 1 477 ? 42.344 1.331 -31.891 1 26.3 477 VAL B CA 1
ATOM 7771 C C . VAL B 1 477 ? 43.781 1.512 -32.375 1 26.3 477 VAL B C 1
ATOM 7773 O O . VAL B 1 477 ? 44.375 2.568 -32.188 1 26.3 477 VAL B O 1
ATOM 7776 N N . HIS B 1 478 ? 44.688 0.467 -32.188 1 25.02 478 HIS B N 1
ATOM 7777 C CA . HIS B 1 478 ? 45.844 0.324 -33.062 1 25.02 478 HIS B CA 1
ATOM 7778 C C . HIS B 1 478 ? 45.375 0.157 -34.531 1 25.02 478 HIS B C 1
ATOM 7780 O O . HIS B 1 478 ? 44.781 -0.851 -34.875 1 25.02 478 HIS B O 1
ATOM 7786 N N . CYS B 1 479 ? 44.938 1.227 -35.188 1 24.97 479 CYS B N 1
ATOM 7787 C CA . CYS B 1 479 ? 44.938 1.362 -36.656 1 24.97 479 CYS B CA 1
ATOM 7788 C C . CYS B 1 479 ? 46.312 1.015 -37.219 1 24.97 479 CYS B C 1
ATOM 7790 O O . CYS B 1 479 ? 47.281 1.782 -37.062 1 24.97 479 CYS B O 1
ATOM 7792 N N . ASP B 1 480 ? 46.781 -0.265 -37.125 1 24.2 480 ASP B N 1
ATOM 7793 C CA . ASP B 1 480 ? 47.875 -0.686 -38.031 1 24.2 480 ASP B CA 1
ATOM 7794 C C . ASP B 1 480 ? 47.5 -0.383 -39.5 1 24.2 480 ASP B C 1
ATOM 7796 O O . ASP B 1 480 ? 46.531 -0.907 -40.031 1 24.2 480 ASP B O 1
ATOM 7800 N N . GLN B 1 481 ? 47.625 0.886 -39.906 1 23.61 481 GLN B N 1
ATOM 7801 C CA . GLN B 1 481 ? 47.844 1.356 -41.281 1 23.61 481 GLN B CA 1
ATOM 7802 C C . GLN B 1 481 ? 48.938 0.55 -41.969 1 23.61 481 GLN B C 1
ATOM 7804 O O . GLN B 1 481 ? 50.125 0.697 -41.625 1 23.61 481 GLN B O 1
ATOM 7809 N N . HIS B 1 482 ? 48.781 -0.827 -42.094 1 23.62 482 HIS B N 1
ATOM 7810 C CA . HIS B 1 482 ? 49.531 -1.486 -43.125 1 23.62 482 HIS B CA 1
ATOM 7811 C C . HIS B 1 482 ? 49.344 -0.791 -44.469 1 23.62 482 HIS B C 1
ATOM 7813 O O . HIS B 1 482 ? 48.25 -0.766 -45 1 23.62 482 HIS B O 1
ATOM 7819 N N . VAL B 1 483 ? 49.969 0.383 -44.656 1 24.75 483 VAL B N 1
ATOM 7820 C CA . VAL B 1 483 ? 50.438 0.956 -45.906 1 24.75 483 VAL B CA 1
ATOM 7821 C C . VAL B 1 483 ? 51.125 -0.121 -46.75 1 24.75 483 VAL B C 1
ATOM 7823 O O . VAL B 1 483 ? 52.188 -0.643 -46.344 1 24.75 483 VAL B O 1
ATOM 7826 N N . SER B 1 484 ? 50.281 -1.098 -47.188 1 21.72 484 SER B N 1
ATOM 7827 C CA . SER B 1 484 ? 50.75 -1.859 -48.344 1 21.72 484 SER B CA 1
ATOM 7828 C C . SER B 1 484 ? 51.25 -0.936 -49.469 1 21.72 484 SER B C 1
ATOM 7830 O O . SER B 1 484 ? 50.562 0.042 -49.781 1 21.72 484 SER B O 1
ATOM 7832 N N . SER B 1 485 ? 52.531 -0.75 -49.562 1 24.88 485 SER B N 1
ATOM 7833 C CA . SER B 1 485 ? 53.438 -0.333 -50.656 1 24.88 485 SER B CA 1
ATOM 7834 C C . SER B 1 485 ? 53 -0.926 -51.969 1 24.88 485 SER B C 1
ATOM 7836 O O . SER B 1 485 ? 52.938 -2.148 -52.125 1 24.88 485 SER B O 1
ATOM 7838 N N . PHE B 1 486 ? 51.938 -0.301 -52.594 1 21.08 486 PHE B N 1
ATOM 7839 C CA . PHE B 1 486 ? 52.25 -0.097 -54 1 21.08 486 PHE B CA 1
ATOM 7840 C C . PHE B 1 486 ? 53.125 1.12 -54.188 1 21.08 486 PHE B C 1
ATOM 7842 O O . PHE B 1 486 ? 53.062 2.084 -53.438 1 21.08 486 PHE B O 1
#

InterPro domains:
  IPR004843 Calcineurin-like, phosphoesterase domain [PF00149] (168-361)
  IPR008963 Purple acid phosphatase-like, N-terminal [SSF49363] (56-160)
  IPR015914 Purple acid phosphatase, N-terminal [PF16656] (64-147)
  IPR025733 Purple acid phosphatase, C-terminal domain [PF14008] (376-435)
  IPR029052 Metallo-dependent phosphatase-like [G3DSA:3.60.21.10] (163-454)
  IPR029052 Metallo-dependent phosphatase-like [SSF56300] (162-446)
  IPR039331 Purple acid phosphatase-like [PTHR22953] (6-450)
  IPR041792 Purple acid phosphatase, metallophosphatase domain [cd00839] (164-446)

Radius of gyration: 31.09 Å; Cα contacts (8 Å, |Δi|>4): 2437; chains: 2; bounding box: 96×81×104 Å

Nearest PDB structures (foldseek):
  1xzw-assembly1_A  TM=9.506E-01  e=2.814E-54  Ipomoea batatas
  6hwr-assembly1_D  TM=9.534E-01  e=4.271E-52  Phaseolus vulgaris
  8brn-assembly1_C  TM=9.421E-01  e=2.540E-52  Phaseolus vulgaris
  1kbp-assembly1_B  TM=9.528E-01  e=3.435E-50  Phaseolus vulgaris
  6giz-assembly1_A  TM=9.229E-01  e=3.735E-46  Triticum aestivum